Protein AF-0000000075611785 (afdb_homodimer)

InterPro domains:
  IPR012419 Cas1p, 10 TM acyl transferase domain [PF07779] (3-408)

Structure (mmCIF, N/CA/C/O backbone):
data_AF-0000000075611785-model_v1
#
loop_
_entity.id
_entity.type
_entity.pdbx_description
1 polymer 'Cas1p 10 TM acyl transferase domain-containing protein'
#
loop_
_atom_site.group_PDB
_atom_site.id
_atom_site.type_symbol
_atom_site.label_atom_id
_atom_site.label_alt_id
_atom_site.label_comp_id
_atom_site.label_asym_id
_atom_site.label_entity_id
_atom_site.label_seq_id
_atom_site.pdbx_PDB_ins_code
_atom_site.Cartn_x
_atom_site.Cartn_y
_atom_site.Cartn_z
_atom_site.occupancy
_atom_site.B_iso_or_equiv
_atom_site.auth_seq_id
_atom_site.auth_comp_id
_atom_site.auth_asym_id
_atom_site.auth_atom_id
_atom_site.pdbx_PDB_model_num
ATOM 1 N N . MET A 1 1 ? 6.422 -29.719 14.133 1 80.06 1 MET A N 1
ATOM 2 C CA . MET A 1 1 ? 5.23 -30.547 14.016 1 80.06 1 MET A CA 1
ATOM 3 C C . MET A 1 1 ? 4.094 -30 14.875 1 80.06 1 MET A C 1
ATOM 5 O O . MET A 1 1 ? 2.949 -29.938 14.43 1 80.06 1 MET A O 1
ATOM 9 N N . SER A 1 2 ? 4.426 -29.469 16.016 1 83.69 2 SER A N 1
ATOM 10 C CA . SER A 1 2 ? 3.393 -28.922 16.891 1 83.69 2 SER A CA 1
ATOM 11 C C . SER A 1 2 ? 2.77 -27.672 16.266 1 83.69 2 SER A C 1
ATOM 13 O O . SER A 1 2 ? 1.549 -27.5 16.312 1 83.69 2 SER A O 1
ATOM 15 N N . GLU A 1 3 ? 3.604 -26.875 15.695 1 91.12 3 GLU A N 1
ATOM 16 C CA . GLU A 1 3 ? 3.086 -25.672 15.055 1 91.12 3 GLU A CA 1
ATOM 17 C C . GLU A 1 3 ? 2.184 -26.016 13.875 1 91.12 3 GLU A C 1
ATOM 19 O O . GLU A 1 3 ? 1.157 -25.375 13.656 1 91.12 3 GLU A O 1
ATOM 24 N N . PHE A 1 4 ? 2.57 -27.016 13.188 1 90.56 4 PHE A N 1
ATOM 25 C CA . PHE A 1 4 ? 1.76 -27.453 12.062 1 90.56 4 PHE A CA 1
ATOM 26 C C . PHE A 1 4 ? 0.404 -27.969 12.539 1 90.56 4 PHE A C 1
ATOM 28 O O . PHE A 1 4 ? -0.622 -27.703 11.914 1 90.56 4 PHE A O 1
ATOM 35 N N . GLY A 1 5 ? 0.429 -28.656 13.641 1 89.56 5 GLY A N 1
ATOM 36 C CA . GLY A 1 5 ? -0.814 -29.125 14.234 1 89.56 5 GLY A CA 1
ATOM 37 C C . GLY A 1 5 ? -1.747 -28 14.633 1 89.56 5 GLY A C 1
ATOM 38 O O . GLY A 1 5 ? -2.953 -28.078 14.391 1 89.56 5 GLY A O 1
ATOM 39 N N . ILE A 1 6 ? -1.186 -26.953 15.164 1 93.69 6 ILE A N 1
ATOM 40 C CA . ILE A 1 6 ? -1.974 -25.797 15.586 1 93.69 6 ILE A CA 1
ATOM 41 C C . ILE A 1 6 ? -2.609 -25.141 14.367 1 93.69 6 ILE A C 1
ATOM 43 O O . ILE A 1 6 ? -3.77 -24.719 14.414 1 93.69 6 ILE A O 1
ATOM 47 N N . ILE A 1 7 ? -1.832 -25.078 13.352 1 95.94 7 ILE A N 1
ATOM 48 C CA . ILE A 1 7 ? -2.326 -24.469 12.125 1 95.94 7 ILE A CA 1
ATOM 49 C C . ILE A 1 7 ? -3.48 -25.297 11.562 1 95.94 7 ILE A C 1
ATOM 51 O O . ILE A 1 7 ? -4.504 -24.734 11.148 1 95.94 7 ILE A O 1
ATOM 55 N N . LEU A 1 8 ? -3.377 -26.578 11.602 1 93.88 8 LEU A N 1
ATOM 56 C CA . LEU A 1 8 ? -4.422 -27.438 11.07 1 93.88 8 LEU A CA 1
ATOM 57 C C . LEU A 1 8 ? -5.676 -27.375 11.93 1 93.88 8 LEU A C 1
ATOM 59 O O . LEU A 1 8 ? -6.793 -27.453 11.414 1 93.88 8 LEU A O 1
ATOM 63 N N . VAL A 1 9 ? -5.516 -27.234 13.219 1 92.44 9 VAL A N 1
ATOM 64 C CA . VAL A 1 9 ? -6.66 -27.047 14.102 1 92.44 9 VAL A CA 1
ATOM 65 C C . VAL A 1 9 ? -7.359 -25.734 13.781 1 92.44 9 VAL A C 1
ATOM 67 O O . VAL A 1 9 ? -8.594 -25.656 13.789 1 92.44 9 VAL A O 1
ATOM 70 N N . TYR A 1 10 ? -6.543 -24.75 13.539 1 95.31 10 TYR A N 1
ATOM 71 C CA . TYR A 1 10 ? -7.105 -23.453 13.148 1 95.31 10 TYR A CA 1
ATOM 72 C C . TYR A 1 10 ? -7.91 -23.594 11.859 1 95.31 10 TYR A C 1
ATOM 74 O O . TYR A 1 10 ? -8.984 -23 11.734 1 95.31 10 TYR A O 1
ATOM 82 N N . PHE A 1 11 ? -7.422 -24.391 10.906 1 95.81 11 PHE A N 1
ATOM 83 C CA . PHE A 1 11 ? -8.156 -24.625 9.672 1 95.81 11 PHE A CA 1
ATOM 84 C C . PHE A 1 11 ? -9.5 -25.281 9.969 1 95.81 11 PHE A C 1
ATOM 86 O O . PHE A 1 11 ? -10.531 -24.875 9.422 1 95.81 11 PHE A O 1
ATOM 93 N N . TYR A 1 12 ? -9.445 -26.219 10.82 1 93.19 12 TYR A N 1
ATOM 94 C CA . TYR A 1 12 ? -10.656 -26.953 11.172 1 93.19 12 TYR A CA 1
ATOM 95 C C . TYR A 1 12 ? -11.672 -26.031 11.852 1 93.19 12 TYR A C 1
ATOM 97 O O . TYR A 1 12 ? -12.852 -26.047 11.508 1 93.19 12 TYR A O 1
ATOM 105 N N . ILE A 1 13 ? -11.242 -25.219 12.758 1 93.62 13 ILE A N 1
ATOM 106 C CA . ILE A 1 13 ? -12.125 -24.328 13.5 1 93.62 13 ILE A CA 1
ATOM 107 C C . ILE A 1 13 ? -12.75 -23.297 12.555 1 93.62 13 ILE A C 1
ATOM 109 O O . ILE A 1 13 ? -13.945 -23.016 12.633 1 93.62 13 ILE A O 1
ATOM 113 N N . CYS A 1 14 ? -11.969 -22.781 11.656 1 94.75 14 CYS A N 1
ATOM 114 C CA . CYS A 1 14 ? -12.43 -21.719 10.766 1 94.75 14 CYS A CA 1
ATOM 115 C C . CYS A 1 14 ? -13.398 -22.266 9.727 1 94.75 14 CYS A C 1
ATOM 117 O O . CYS A 1 14 ? -14.336 -21.578 9.32 1 94.75 14 CYS A O 1
ATOM 119 N N . ASP A 1 15 ? -13.227 -23.5 9.32 1 93.31 15 ASP A N 1
ATOM 120 C CA . ASP A 1 15 ? -13.984 -23.984 8.172 1 93.31 15 ASP A CA 1
ATOM 121 C C . ASP A 1 15 ? -15.078 -24.953 8.602 1 93.31 15 ASP A C 1
ATOM 123 O O . ASP A 1 15 ? -16.125 -25.047 7.953 1 93.31 15 ASP A O 1
ATOM 127 N N . ARG A 1 16 ? -14.93 -25.656 9.703 1 91.56 16 ARG A N 1
ATOM 128 C CA . ARG A 1 16 ? -15.844 -26.75 10.039 1 91.56 16 ARG A CA 1
ATOM 129 C C . ARG A 1 16 ? -16.703 -26.375 11.242 1 91.56 16 ARG A C 1
ATOM 131 O O . ARG A 1 16 ? -17.609 -27.125 11.617 1 91.56 16 ARG A O 1
ATOM 138 N N . THR A 1 17 ? -16.375 -25.281 11.812 1 90.94 17 THR A N 1
ATOM 139 C CA . THR A 1 17 ? -17.188 -24.859 12.961 1 90.94 17 THR A CA 1
ATOM 140 C C . THR A 1 17 ? -17.875 -23.531 12.672 1 90.94 17 THR A C 1
ATOM 142 O O . THR A 1 17 ? -17.547 -22.859 11.68 1 90.94 17 THR A O 1
ATOM 145 N N . SER A 1 18 ? -18.812 -23.188 13.5 1 90.31 18 SER A N 1
ATOM 146 C CA . SER A 1 18 ? -19.547 -21.938 13.344 1 90.31 18 SER A CA 1
ATOM 147 C C . SER A 1 18 ? -19.094 -20.891 14.352 1 90.31 18 SER A C 1
ATOM 149 O O . SER A 1 18 ? -19.844 -19.969 14.688 1 90.31 18 SER A O 1
ATOM 151 N N . ILE A 1 19 ? -17.953 -21.094 14.836 1 92.06 19 ILE A N 1
ATOM 152 C CA . ILE A 1 19 ? -17.422 -20.172 15.82 1 92.06 19 ILE A CA 1
ATOM 153 C C . ILE A 1 19 ? -17.25 -18.781 15.195 1 92.06 19 ILE A C 1
ATOM 155 O O . ILE A 1 19 ? -17.562 -17.766 15.828 1 92.06 19 ILE A O 1
ATOM 159 N N . PHE A 1 20 ? -16.781 -18.75 13.992 1 93.88 20 PHE A N 1
ATOM 160 C CA . PHE A 1 20 ? -16.625 -17.484 13.281 1 93.88 20 PHE A CA 1
ATOM 161 C C . PHE A 1 20 ? -17.734 -17.297 12.258 1 93.88 20 PHE A C 1
ATOM 163 O O . PHE A 1 20 ? -18.219 -18.266 11.688 1 93.88 20 PHE A O 1
ATOM 170 N N . ALA A 1 21 ? -18.031 -16.094 12.062 1 95.12 21 ALA A N 1
ATOM 171 C CA . ALA A 1 21 ? -19.125 -15.773 11.148 1 95.12 21 ALA A CA 1
ATOM 172 C C . ALA A 1 21 ? -18.688 -15.898 9.695 1 95.12 21 ALA A C 1
ATOM 174 O O . ALA A 1 21 ? -17.484 -16.031 9.422 1 95.12 21 ALA A O 1
ATOM 175 N N . GLU A 1 22 ? -19.641 -15.992 8.805 1 94.75 22 GLU A N 1
ATOM 176 C CA . GLU A 1 22 ? -19.406 -16.062 7.367 1 94.75 22 GLU A CA 1
ATOM 177 C C . GLU A 1 22 ? -20.109 -14.93 6.633 1 94.75 22 GLU A C 1
ATOM 179 O O . GLU A 1 22 ? -21.062 -14.344 7.148 1 94.75 22 GLU A O 1
ATOM 184 N N . SER A 1 23 ? -19.594 -14.508 5.562 1 95.5 23 SER A N 1
ATOM 185 C CA . SER A 1 23 ? -20.188 -13.477 4.719 1 95.5 23 SER A CA 1
ATOM 186 C C . SER A 1 23 ? -20.219 -13.906 3.256 1 95.5 23 SER A C 1
ATOM 188 O O . SER A 1 23 ? -19.578 -14.891 2.883 1 95.5 23 SER A O 1
ATOM 190 N N . LYS A 1 24 ? -20.984 -13.258 2.469 1 95.62 24 LYS A N 1
ATOM 191 C CA . LYS A 1 24 ? -21.109 -13.57 1.046 1 95.62 24 LYS A CA 1
ATOM 192 C C . LYS A 1 24 ? -20.094 -12.789 0.226 1 95.62 24 LYS A C 1
ATOM 194 O O . LYS A 1 24 ? -19.625 -11.719 0.645 1 95.62 24 LYS A O 1
ATOM 199 N N . LYS A 1 25 ? -19.766 -13.328 -0.888 1 96.25 25 LYS A N 1
ATOM 200 C CA . LYS A 1 25 ? -18.859 -12.672 -1.813 1 96.25 25 LYS A CA 1
ATOM 201 C C . LYS A 1 25 ? -19.547 -11.555 -2.584 1 96.25 25 LYS A C 1
ATOM 203 O O . LYS A 1 25 ? -20.75 -11.641 -2.85 1 96.25 25 LYS A O 1
ATOM 208 N N . SER A 1 26 ? -18.844 -10.523 -2.846 1 95.19 26 SER A N 1
ATOM 209 C CA . SER A 1 26 ? -19.344 -9.406 -3.646 1 95.19 26 SER A CA 1
ATOM 210 C C . SER A 1 26 ? -18.266 -8.906 -4.617 1 95.19 26 SER A C 1
ATOM 212 O O . SER A 1 26 ? -17.094 -8.828 -4.258 1 95.19 26 SER A O 1
ATOM 214 N N . TYR A 1 27 ? -18.781 -8.656 -5.855 1 96.38 27 TYR A N 1
ATOM 215 C CA . TYR A 1 27 ? -17.828 -8.227 -6.867 1 96.38 27 TYR A CA 1
ATOM 216 C C . TYR A 1 27 ? -18.141 -6.812 -7.344 1 96.38 27 TYR A C 1
ATOM 218 O O . TYR A 1 27 ? -19.281 -6.492 -7.656 1 96.38 27 TYR A O 1
ATOM 226 N N . ASN A 1 28 ? -17.141 -5.938 -7.262 1 96.5 28 ASN A N 1
ATOM 227 C CA . ASN A 1 28 ? -17.109 -4.594 -7.832 1 96.5 28 ASN A CA 1
ATOM 228 C C . ASN A 1 28 ? -15.844 -4.363 -8.656 1 96.5 28 ASN A C 1
ATOM 230 O O . ASN A 1 28 ? -14.734 -4.406 -8.117 1 96.5 28 ASN A O 1
ATOM 234 N N . ARG A 1 29 ? -16.031 -4.156 -9.945 1 96.94 29 ARG A N 1
ATOM 235 C CA . ARG A 1 29 ? -14.914 -4.031 -10.867 1 96.94 29 ARG A CA 1
ATOM 236 C C . ARG A 1 29 ? -13.977 -2.902 -10.438 1 96.94 29 ARG A C 1
ATOM 238 O O . ARG A 1 29 ? -12.758 -3.047 -10.492 1 96.94 29 ARG A O 1
ATOM 245 N N . ASP A 1 30 ? -14.5 -1.771 -10.055 1 97.38 30 ASP A N 1
ATOM 246 C CA . ASP A 1 30 ? -13.711 -0.619 -9.633 1 97.38 30 ASP A CA 1
ATOM 247 C C . ASP A 1 30 ? -12.82 -0.968 -8.445 1 97.38 30 ASP A C 1
ATOM 249 O O . ASP A 1 30 ? -11.617 -0.712 -8.469 1 97.38 30 ASP A O 1
ATOM 253 N N . MET A 1 31 ? -13.453 -1.598 -7.484 1 96.94 31 MET A N 1
ATOM 254 C CA . MET A 1 31 ? -12.727 -1.983 -6.277 1 96.94 31 MET A CA 1
ATOM 255 C C . MET A 1 31 ? -11.656 -3.02 -6.598 1 96.94 31 MET A C 1
ATOM 257 O O . MET A 1 31 ? -10.531 -2.926 -6.102 1 96.94 31 MET A O 1
ATOM 261 N N . PHE A 1 32 ? -11.992 -3.973 -7.434 1 97.94 32 PHE A N 1
ATOM 262 C CA . PHE A 1 32 ? -11.086 -5.047 -7.828 1 97.94 32 PHE A CA 1
ATOM 263 C C . PHE A 1 32 ? -9.836 -4.484 -8.5 1 97.94 32 PHE A C 1
ATOM 265 O O . PHE A 1 32 ? -8.711 -4.793 -8.094 1 97.94 32 PHE A O 1
ATOM 272 N N . LEU A 1 33 ? -10.023 -3.648 -9.461 1 97.88 33 LEU A N 1
ATOM 273 C CA . LEU A 1 33 ? -8.906 -3.064 -10.203 1 97.88 33 LEU A CA 1
ATOM 274 C C . LEU A 1 33 ? -8.117 -2.102 -9.328 1 97.88 33 LEU A C 1
ATOM 276 O O . LEU A 1 33 ? -6.891 -2.035 -9.422 1 97.88 33 LEU A O 1
ATOM 280 N N . PHE A 1 34 ? -8.859 -1.348 -8.5 1 97.94 34 PHE A N 1
ATOM 281 C CA . PHE A 1 34 ? -8.219 -0.404 -7.586 1 97.94 34 PHE A CA 1
ATOM 282 C C . PHE A 1 34 ? -7.227 -1.117 -6.676 1 97.94 34 PHE A C 1
ATOM 284 O O . PHE A 1 34 ? -6.07 -0.7 -6.559 1 97.94 34 PHE A O 1
ATOM 291 N N . LEU A 1 35 ? -7.652 -2.203 -6.074 1 97.69 35 LEU A N 1
ATOM 292 C CA . LEU A 1 35 ? -6.816 -2.936 -5.129 1 97.69 35 LEU A CA 1
ATOM 293 C C . LEU A 1 35 ? -5.586 -3.508 -5.82 1 97.69 35 LEU A C 1
ATOM 295 O O . LEU A 1 35 ? -4.473 -3.404 -5.305 1 97.69 35 LEU A O 1
ATOM 299 N N . TYR A 1 36 ? -5.773 -4.086 -6.934 1 97.88 36 TYR A N 1
ATOM 300 C CA . TYR A 1 36 ? -4.66 -4.719 -7.633 1 97.88 36 TYR A CA 1
ATOM 301 C C . TYR A 1 36 ? -3.66 -3.682 -8.125 1 97.88 36 TYR A C 1
ATOM 303 O O . TYR A 1 36 ? -2.449 -3.852 -7.965 1 97.88 36 TYR A O 1
ATOM 311 N N . ILE A 1 37 ? -4.117 -2.551 -8.734 1 97.62 37 ILE A N 1
ATOM 312 C CA . ILE A 1 37 ? -3.234 -1.513 -9.25 1 97.62 37 ILE A CA 1
ATOM 313 C C . ILE A 1 37 ? -2.498 -0.837 -8.094 1 97.62 37 ILE A C 1
ATOM 315 O O . ILE A 1 37 ? -1.31 -0.523 -8.211 1 97.62 37 ILE A O 1
ATOM 319 N N . LEU A 1 38 ? -3.244 -0.621 -7.062 1 96.25 38 LEU A N 1
ATOM 320 C CA . LEU A 1 38 ? -2.609 -0.058 -5.875 1 96.25 38 LEU A CA 1
ATOM 321 C C . LEU A 1 38 ? -1.455 -0.939 -5.406 1 96.25 38 LEU A C 1
ATOM 323 O O . LEU A 1 38 ? -0.39 -0.434 -5.043 1 96.25 38 LEU A O 1
ATOM 327 N N . LEU A 1 39 ? -1.643 -2.244 -5.406 1 96.12 39 LEU A N 1
ATOM 328 C CA . LEU A 1 39 ? -0.605 -3.186 -5 1 96.12 39 LEU A CA 1
ATOM 329 C C . LEU A 1 39 ? 0.59 -3.121 -5.945 1 96.12 39 LEU A C 1
ATOM 331 O O . LEU A 1 39 ? 1.74 -3.156 -5.5 1 96.12 39 LEU A O 1
ATOM 335 N N . ILE A 1 40 ? 0.327 -2.992 -7.203 1 96.81 40 ILE A N 1
ATOM 336 C CA . ILE A 1 40 ? 1.397 -2.912 -8.188 1 96.81 40 ILE A CA 1
ATOM 337 C C . ILE A 1 40 ? 2.211 -1.639 -7.965 1 96.81 40 ILE A C 1
ATOM 339 O O . ILE A 1 40 ? 3.443 -1.672 -7.977 1 96.81 40 ILE A O 1
ATOM 343 N N . ILE A 1 41 ? 1.551 -0.555 -7.734 1 94.38 41 ILE A N 1
ATOM 344 C CA . ILE A 1 41 ? 2.221 0.723 -7.52 1 94.38 41 ILE A CA 1
ATOM 345 C C . ILE A 1 41 ? 3.051 0.662 -6.238 1 94.38 41 ILE A C 1
ATOM 347 O O . ILE A 1 41 ? 4.223 1.047 -6.234 1 94.38 41 ILE A O 1
ATOM 351 N N . ALA A 1 42 ? 2.416 0.186 -5.219 1 92.75 42 ALA A N 1
ATOM 352 C CA . ALA A 1 42 ? 3.125 0.068 -3.947 1 92.75 42 ALA A CA 1
ATOM 353 C C . ALA A 1 42 ? 4.355 -0.823 -4.086 1 92.75 42 ALA A C 1
ATOM 355 O O . ALA A 1 42 ? 5.426 -0.499 -3.564 1 92.75 42 ALA A O 1
ATOM 356 N N . SER A 1 43 ? 4.211 -1.902 -4.801 1 95.19 43 SER A N 1
ATOM 357 C CA . SER A 1 43 ? 5.316 -2.834 -4.996 1 95.19 43 SER A CA 1
ATOM 358 C C . SER A 1 43 ? 6.426 -2.207 -5.836 1 95.19 43 SER A C 1
ATOM 360 O O . SER A 1 43 ? 7.609 -2.375 -5.535 1 95.19 43 SER A O 1
ATOM 362 N N . THR A 1 44 ? 6.082 -1.473 -6.801 1 94.69 44 THR A N 1
ATOM 363 C CA . THR A 1 44 ? 7.059 -0.846 -7.684 1 94.69 44 THR A CA 1
ATOM 364 C C . THR A 1 44 ? 7.852 0.224 -6.938 1 94.69 44 THR A C 1
ATOM 366 O O . THR A 1 44 ? 9.062 0.343 -7.121 1 94.69 44 THR A O 1
ATOM 369 N N . LEU A 1 45 ? 7.258 0.919 -6.066 1 89.62 45 LEU A N 1
ATOM 370 C CA . LEU A 1 45 ? 7.895 2.027 -5.363 1 89.62 45 LEU A CA 1
ATOM 371 C C . LEU A 1 45 ? 8.766 1.52 -4.219 1 89.62 45 LEU A C 1
ATOM 373 O O . LEU A 1 45 ? 9.773 2.143 -3.873 1 89.62 45 LEU A O 1
ATOM 377 N N . THR A 1 46 ? 8.391 0.361 -3.744 1 89.44 46 THR A N 1
ATOM 378 C CA . THR A 1 46 ? 9.047 -0.014 -2.496 1 89.44 46 THR A CA 1
ATOM 379 C C . THR A 1 46 ? 9.922 -1.248 -2.695 1 89.44 46 THR A C 1
ATOM 381 O O . THR A 1 46 ? 10.828 -1.51 -1.9 1 89.44 46 THR A O 1
ATOM 384 N N . SER A 1 47 ? 9.695 -2.027 -3.807 1 90.44 47 SER A N 1
ATOM 385 C CA . SER A 1 47 ? 10.328 -3.344 -3.816 1 90.44 47 SER A CA 1
ATOM 386 C C . SER A 1 47 ? 11.117 -3.566 -5.102 1 90.44 47 SER A C 1
ATOM 388 O O . SER A 1 47 ? 11.555 -4.688 -5.383 1 90.44 47 SER A O 1
ATOM 390 N N . LEU A 1 48 ? 11.391 -2.627 -5.855 1 94 48 LEU A N 1
ATOM 391 C CA . LEU A 1 48 ? 12.141 -2.787 -7.098 1 94 48 LEU A CA 1
ATOM 392 C C . LEU A 1 48 ? 13.586 -3.168 -6.809 1 94 48 LEU A C 1
ATOM 394 O O . LEU A 1 48 ? 14.273 -2.492 -6.031 1 94 48 LEU A O 1
ATOM 398 N N . LYS A 1 49 ? 14.039 -4.27 -7.371 1 95.31 49 LYS A N 1
ATOM 399 C CA . LYS A 1 49 ? 15.406 -4.766 -7.203 1 95.31 49 LYS A CA 1
ATOM 400 C C . LYS A 1 49 ? 16.078 -4.98 -8.555 1 95.31 49 LYS A C 1
ATOM 402 O O . LYS A 1 49 ? 15.461 -5.469 -9.5 1 95.31 49 LYS A O 1
ATOM 407 N N . LYS A 1 50 ? 17.312 -4.648 -8.633 1 94.31 50 LYS A N 1
ATOM 408 C CA . LYS A 1 50 ? 18.141 -4.883 -9.812 1 94.31 50 LYS A CA 1
ATOM 409 C C . LYS A 1 50 ? 19.094 -6.051 -9.586 1 94.31 50 LYS A C 1
ATOM 411 O O . LYS A 1 50 ? 19.672 -6.188 -8.508 1 94.31 50 LYS A O 1
ATOM 416 N N . HIS A 1 51 ? 19.141 -6.906 -10.633 1 92.69 51 HIS A N 1
ATOM 417 C CA . HIS A 1 51 ? 19.984 -8.094 -10.539 1 92.69 51 HIS A CA 1
ATOM 418 C C . HIS A 1 51 ? 21.141 -8.031 -11.531 1 92.69 51 HIS A C 1
ATOM 420 O O . HIS A 1 51 ? 20.984 -7.516 -12.648 1 92.69 51 HIS A O 1
ATOM 426 N N . HIS A 1 52 ? 22.359 -8.477 -11.102 1 86.38 52 HIS A N 1
ATOM 427 C CA . HIS A 1 52 ? 23.531 -8.492 -11.977 1 86.38 52 HIS A CA 1
ATOM 428 C C . HIS A 1 52 ? 24.203 -9.852 -11.953 1 86.38 52 HIS A C 1
ATOM 430 O O . HIS A 1 52 ? 25.406 -9.961 -12.266 1 86.38 52 HIS A O 1
ATOM 436 N N . GLU A 1 53 ? 23.594 -10.82 -12.07 1 78.12 53 GLU A N 1
ATOM 437 C CA . GLU A 1 53 ? 24.203 -12.141 -12.055 1 78.12 53 GLU A CA 1
ATOM 438 C C . GLU A 1 53 ? 24.703 -12.547 -13.438 1 78.12 53 GLU A C 1
ATOM 440 O O . GLU A 1 53 ? 23.984 -12.375 -14.43 1 78.12 53 GLU A O 1
ATOM 445 N N . PRO A 1 54 ? 25.953 -12.93 -13.469 1 75 54 PRO A N 1
ATOM 446 C CA . PRO A 1 54 ? 26.484 -13.344 -14.773 1 75 54 PRO A CA 1
ATOM 447 C C . PRO A 1 54 ? 25.844 -14.641 -15.281 1 75 54 PRO A C 1
ATOM 449 O O . PRO A 1 54 ? 25.422 -15.477 -14.484 1 75 54 PRO A O 1
ATOM 452 N N . SER A 1 55 ? 25.734 -14.617 -16.5 1 65.44 55 SER A N 1
ATOM 453 C CA . SER A 1 55 ? 25.203 -15.828 -17.125 1 65.44 55 SER A CA 1
ATOM 454 C C . SER A 1 55 ? 26.234 -16.969 -17.078 1 65.44 55 SER A C 1
ATOM 456 O O . SER A 1 55 ? 27.438 -16.719 -17.047 1 65.44 55 SER A O 1
ATOM 458 N N . ALA A 1 56 ? 25.719 -18.172 -16.844 1 57.19 56 ALA A N 1
ATOM 459 C CA . ALA A 1 56 ? 26.562 -19.359 -16.797 1 57.19 56 ALA A CA 1
ATOM 460 C C . ALA A 1 56 ? 27.375 -19.516 -18.078 1 57.19 56 ALA A C 1
ATOM 462 O O . ALA A 1 56 ? 28.469 -20.078 -18.062 1 57.19 56 ALA A O 1
ATOM 463 N N . ILE A 1 57 ? 26.938 -19.016 -19.109 1 56.5 57 ILE A N 1
ATOM 464 C CA . ILE A 1 57 ? 27.562 -19.281 -20.391 1 56.5 57 ILE A CA 1
ATOM 465 C C . ILE A 1 57 ? 28.516 -18.141 -20.75 1 56.5 57 ILE A C 1
ATOM 467 O O . ILE A 1 57 ? 29.703 -18.375 -21.031 1 56.5 57 ILE A O 1
ATOM 471 N N . SER A 1 58 ? 28.203 -16.859 -20.844 1 53.78 58 SER A N 1
ATOM 472 C CA . SER A 1 58 ? 29 -15.797 -21.453 1 53.78 58 SER A CA 1
ATOM 473 C C . SER A 1 58 ? 29.5 -14.812 -20.391 1 53.78 58 SER A C 1
ATOM 475 O O . SER A 1 58 ? 30.203 -13.859 -20.719 1 53.78 58 SER A O 1
ATOM 477 N N . ARG A 1 59 ? 29.344 -15.008 -19.219 1 60.78 59 ARG A N 1
ATOM 478 C CA . ARG A 1 59 ? 29.812 -14.109 -18.172 1 60.78 59 ARG A CA 1
ATOM 479 C C . ARG A 1 59 ? 29.016 -12.805 -18.172 1 60.78 59 ARG A C 1
ATOM 481 O O . ARG A 1 59 ? 29.172 -11.977 -17.281 1 60.78 59 ARG A O 1
ATOM 488 N N . LYS A 1 60 ? 28.219 -12.812 -19.312 1 69.56 60 LYS A N 1
ATOM 489 C CA . LYS A 1 60 ? 27.406 -11.594 -19.344 1 69.56 60 LYS A CA 1
ATOM 490 C C . LYS A 1 60 ? 26.062 -11.812 -18.672 1 69.56 60 LYS A C 1
ATOM 492 O O . LYS A 1 60 ? 25.562 -12.945 -18.609 1 69.56 60 LYS A O 1
ATOM 497 N N . SER A 1 61 ? 25.516 -10.984 -18.266 1 81.75 61 SER A N 1
ATOM 498 C CA . SER A 1 61 ? 24.297 -11.047 -17.469 1 81.75 61 SER A CA 1
ATOM 499 C C . SER A 1 61 ? 23.062 -10.852 -18.344 1 81.75 61 SER A C 1
ATOM 501 O O . SER A 1 61 ? 22.469 -9.773 -18.359 1 81.75 61 SER A O 1
ATOM 503 N N . ILE A 1 62 ? 22.719 -11.93 -19.188 1 82.38 62 ILE A N 1
ATOM 504 C CA . ILE A 1 62 ? 21.547 -11.812 -20.047 1 82.38 62 ILE A CA 1
ATOM 505 C C . ILE A 1 62 ? 20.281 -12.07 -19.234 1 82.38 62 ILE A C 1
ATOM 507 O O . ILE A 1 62 ? 19.266 -11.391 -19.422 1 82.38 62 ILE A O 1
ATOM 511 N N . LEU A 1 63 ? 20.312 -12.969 -18.297 1 89.94 63 LEU A N 1
ATOM 512 C CA . LEU A 1 63 ? 19.297 -13.266 -17.297 1 89.94 63 LEU A CA 1
ATOM 513 C C . LEU A 1 63 ? 17.953 -13.531 -17.969 1 89.94 63 LEU A C 1
ATOM 515 O O . LEU A 1 63 ? 16.922 -12.984 -17.562 1 89.94 63 LEU A O 1
ATOM 519 N N . TYR A 1 64 ? 17.984 -14.289 -19.172 1 92.94 64 TYR A N 1
ATOM 520 C CA . TYR A 1 64 ? 16.75 -14.711 -19.828 1 92.94 64 TYR A CA 1
ATOM 521 C C . TYR A 1 64 ? 16 -15.734 -19 1 92.94 64 TYR A C 1
ATOM 523 O O . TYR A 1 64 ? 16.562 -16.766 -18.609 1 92.94 64 TYR A O 1
ATOM 531 N N . LEU A 1 65 ? 14.695 -15.438 -18.625 1 94.5 65 LEU A N 1
ATOM 532 C CA . LEU A 1 65 ? 13.828 -16.312 -17.828 1 94.5 65 LEU A CA 1
ATOM 533 C C . LEU A 1 65 ? 14.547 -16.781 -16.562 1 94.5 65 LEU A C 1
ATOM 535 O O . LEU A 1 65 ? 14.562 -17.984 -16.266 1 94.5 65 LEU A O 1
ATOM 539 N N . ASN A 1 66 ? 15.086 -15.828 -15.859 1 92.44 66 ASN A N 1
ATOM 540 C CA . ASN A 1 66 ? 15.781 -16.156 -14.625 1 92.44 66 ASN A CA 1
ATOM 541 C C . ASN A 1 66 ? 14.805 -16.484 -13.492 1 92.44 66 ASN A C 1
ATOM 543 O O . ASN A 1 66 ? 13.594 -16.297 -13.648 1 92.44 66 ASN A O 1
ATOM 547 N N . ARG A 1 67 ? 15.289 -16.922 -12.484 1 92.94 67 ARG A N 1
ATOM 548 C CA . ARG A 1 67 ? 14.477 -17.391 -11.367 1 92.94 67 ARG A CA 1
ATOM 549 C C . ARG A 1 67 ? 13.688 -16.25 -10.734 1 92.94 67 ARG A C 1
ATOM 551 O O . ARG A 1 67 ? 12.531 -16.422 -10.352 1 92.94 67 ARG A O 1
ATOM 558 N N . HIS A 1 68 ? 14.242 -15.07 -10.562 1 94.56 68 HIS A N 1
ATOM 559 C CA . HIS A 1 68 ? 13.555 -13.922 -9.984 1 94.56 68 HIS A CA 1
ATOM 560 C C . HIS A 1 68 ? 12.359 -13.516 -10.828 1 94.56 68 HIS A C 1
ATOM 562 O O . HIS A 1 68 ? 11.305 -13.172 -10.289 1 94.56 68 HIS A O 1
ATOM 568 N N . GLN A 1 69 ? 12.555 -13.602 -12.109 1 95.56 69 GLN A N 1
ATOM 569 C CA . GLN A 1 69 ? 11.477 -13.242 -13.016 1 95.56 69 GLN A CA 1
ATOM 570 C C . GLN A 1 69 ? 10.336 -14.25 -12.938 1 95.56 69 GLN A C 1
ATOM 572 O O . GLN A 1 69 ? 9.164 -13.875 -12.938 1 95.56 69 GLN A O 1
ATOM 577 N N . THR A 1 70 ? 10.641 -15.508 -12.922 1 96.62 70 THR A N 1
ATOM 578 C CA . THR A 1 70 ? 9.602 -16.531 -12.883 1 96.62 70 THR A CA 1
ATOM 579 C C . THR A 1 70 ? 8.867 -16.5 -11.547 1 96.62 70 THR A C 1
ATOM 581 O O . THR A 1 70 ? 7.652 -16.719 -11.5 1 96.62 70 THR A O 1
ATOM 584 N N . ASP A 1 71 ? 9.586 -16.219 -10.484 1 97.19 71 ASP A N 1
ATOM 585 C CA . ASP A 1 71 ? 8.938 -16.094 -9.188 1 97.19 71 ASP A CA 1
ATOM 586 C C . ASP A 1 71 ? 8.031 -14.867 -9.141 1 97.19 71 ASP A C 1
ATOM 588 O O . ASP A 1 71 ? 6.949 -14.914 -8.562 1 97.19 71 ASP A O 1
ATOM 592 N N . GLU A 1 72 ? 8.547 -13.805 -9.664 1 98.06 72 GLU A N 1
ATOM 593 C CA . GLU A 1 72 ? 7.707 -12.617 -9.781 1 98.06 72 GLU A CA 1
ATOM 594 C C . GLU A 1 72 ? 6.441 -12.906 -10.578 1 98.06 72 GLU A C 1
ATOM 596 O O . GLU A 1 72 ? 5.352 -12.477 -10.203 1 98.06 72 GLU A O 1
ATOM 601 N N . TRP A 1 73 ? 6.684 -13.68 -11.672 1 98.25 73 TRP A N 1
ATOM 602 C CA . TRP A 1 73 ? 5.59 -14.117 -12.539 1 98.25 73 TRP A CA 1
ATOM 603 C C . TRP A 1 73 ? 4.547 -14.891 -11.742 1 98.25 73 TRP A C 1
ATOM 605 O O . TRP A 1 73 ? 3.352 -14.602 -11.82 1 98.25 73 TRP A O 1
ATOM 615 N N . ARG A 1 74 ? 4.918 -15.781 -10.992 1 98.06 74 ARG A N 1
ATOM 616 C CA . ARG A 1 74 ? 4.035 -16.562 -10.141 1 98.06 74 ARG A CA 1
ATOM 617 C C . ARG A 1 74 ? 3.324 -15.68 -9.117 1 98.06 74 ARG A C 1
ATOM 619 O O . ARG A 1 74 ? 2.145 -15.891 -8.828 1 98.06 74 ARG A O 1
ATOM 626 N N . GLY A 1 75 ? 4.023 -14.688 -8.68 1 98.25 75 GLY A N 1
ATOM 627 C CA . GLY A 1 75 ? 3.525 -13.836 -7.609 1 98.25 75 GLY A CA 1
ATOM 628 C C . GLY A 1 75 ? 2.34 -12.984 -8.031 1 98.25 75 GLY A C 1
ATOM 629 O O . GLY A 1 75 ? 1.278 -13.039 -7.41 1 98.25 75 GLY A O 1
ATOM 630 N N . TRP A 1 76 ? 2.564 -12.18 -9.078 1 97.94 76 TRP A N 1
ATOM 631 C CA . TRP A 1 76 ? 1.471 -11.289 -9.445 1 97.94 76 TRP A CA 1
ATOM 632 C C . TRP A 1 76 ? 0.287 -12.086 -9.992 1 97.94 76 TRP A C 1
ATOM 634 O O . TRP A 1 76 ? -0.867 -11.688 -9.82 1 97.94 76 TRP A O 1
ATOM 644 N N . MET A 1 77 ? 0.514 -13.266 -10.578 1 98.44 77 MET A N 1
ATOM 645 C CA . MET A 1 77 ? -0.585 -14.133 -11.008 1 98.44 77 MET A CA 1
ATOM 646 C C . MET A 1 77 ? -1.345 -14.68 -9.797 1 98.44 77 MET A C 1
ATOM 648 O O . MET A 1 77 ? -2.574 -14.742 -9.812 1 98.44 77 MET A O 1
ATOM 652 N N . GLN A 1 78 ? -0.551 -15.055 -8.797 1 98.12 78 GLN A N 1
ATOM 653 C CA . GLN A 1 78 ? -1.163 -15.633 -7.609 1 98.12 78 GLN A CA 1
ATOM 654 C C . GLN A 1 78 ? -2.105 -14.641 -6.938 1 98.12 78 GLN A C 1
ATOM 656 O O . GLN A 1 78 ? -3.189 -15.008 -6.484 1 98.12 78 GLN A O 1
ATOM 661 N N . VAL A 1 79 ? -1.741 -13.398 -6.918 1 98 79 VAL A N 1
ATOM 662 C CA . VAL A 1 79 ? -2.568 -12.367 -6.301 1 98 79 VAL A CA 1
ATOM 663 C C . VAL A 1 79 ? -3.898 -12.258 -7.043 1 98 79 VAL A C 1
ATOM 665 O O . VAL A 1 79 ? -4.965 -12.234 -6.422 1 98 79 VAL A O 1
ATOM 668 N N . LEU A 1 80 ? -3.828 -12.227 -8.336 1 98.06 80 LEU A N 1
ATOM 669 C CA . LEU A 1 80 ? -5.047 -12.109 -9.133 1 98.06 80 LEU A CA 1
ATOM 670 C C . LEU A 1 80 ? -5.902 -13.367 -9.008 1 98.06 80 LEU A C 1
ATOM 672 O O . LEU A 1 80 ? -7.133 -13.281 -8.977 1 98.06 80 LEU A O 1
ATOM 676 N N . PHE A 1 81 ? -5.207 -14.461 -8.914 1 97.88 81 PHE A N 1
ATOM 677 C CA . PHE A 1 81 ? -5.902 -15.734 -8.734 1 97.88 81 PHE A CA 1
ATOM 678 C C . PHE A 1 81 ? -6.664 -15.75 -7.418 1 97.88 81 PHE A C 1
ATOM 680 O O . PHE A 1 81 ? -7.836 -16.125 -7.379 1 97.88 81 PHE A O 1
ATOM 687 N N . LEU A 1 82 ? -6.043 -15.32 -6.387 1 97.94 82 LEU A N 1
ATOM 688 C CA . LEU A 1 82 ? -6.66 -15.281 -5.066 1 97.94 82 LEU A CA 1
ATOM 689 C C . LEU A 1 82 ? -7.809 -14.281 -5.031 1 97.94 82 LEU A C 1
ATOM 691 O O . LEU A 1 82 ? -8.883 -14.578 -4.5 1 97.94 82 LEU A O 1
ATOM 695 N N . MET A 1 83 ? -7.57 -13.125 -5.598 1 97.94 83 MET A N 1
ATOM 696 C CA . MET A 1 83 ? -8.609 -12.102 -5.621 1 97.94 83 MET A CA 1
ATOM 697 C C . MET A 1 83 ? -9.805 -12.562 -6.445 1 97.94 83 MET A C 1
ATOM 699 O O . MET A 1 83 ? -10.953 -12.234 -6.125 1 97.94 83 MET A O 1
ATOM 703 N N . TYR A 1 84 ? -9.539 -13.266 -7.508 1 97.94 84 TYR A N 1
ATOM 704 C CA . TYR A 1 84 ? -10.594 -13.836 -8.344 1 97.94 84 TYR A CA 1
ATOM 705 C C . TYR A 1 84 ? -11.547 -14.688 -7.516 1 97.94 84 TYR A C 1
ATOM 707 O O . TYR A 1 84 ? -12.766 -14.602 -7.672 1 97.94 84 TYR A O 1
ATOM 715 N N . HIS A 1 85 ? -11.031 -15.484 -6.656 1 97.38 85 HIS A N 1
ATOM 716 C CA . HIS A 1 85 ? -11.852 -16.375 -5.84 1 97.38 85 HIS A CA 1
ATOM 717 C C . HIS A 1 85 ? -12.531 -15.609 -4.711 1 97.38 85 HIS A C 1
ATOM 719 O O . HIS A 1 85 ? -13.695 -15.859 -4.406 1 97.38 85 HIS A O 1
ATOM 725 N N . TYR A 1 86 ? -11.836 -14.688 -4.125 1 98 86 TYR A N 1
ATOM 726 C CA . TYR A 1 86 ? -12.391 -13.953 -2.992 1 98 86 TYR A CA 1
ATOM 727 C C . TYR A 1 86 ? -13.586 -13.117 -3.42 1 98 86 TYR A C 1
ATOM 729 O O . TYR A 1 86 ? -14.602 -13.062 -2.719 1 98 86 TYR A O 1
ATOM 737 N N . PHE A 1 87 ? -13.523 -12.445 -4.586 1 97.69 87 PHE A N 1
ATOM 738 C CA . PHE A 1 87 ? -14.547 -11.5 -5.012 1 97.69 87 PHE A CA 1
ATOM 739 C C . PHE A 1 87 ? -15.531 -12.156 -5.973 1 97.69 87 PHE A C 1
ATOM 741 O O . PHE A 1 87 ? -16.516 -11.547 -6.383 1 97.69 87 PHE A O 1
ATOM 748 N N . ALA A 1 88 ? -15.242 -13.438 -6.305 1 96.81 88 ALA A N 1
ATOM 749 C CA . ALA A 1 88 ? -16.062 -14.117 -7.305 1 96.81 88 ALA A CA 1
ATOM 750 C C . ALA A 1 88 ? -16.141 -13.305 -8.594 1 96.81 88 ALA A C 1
ATOM 752 O O . ALA A 1 88 ? -17.234 -13.023 -9.094 1 96.81 88 ALA A O 1
ATOM 753 N N . ALA A 1 89 ? -14.953 -12.914 -9.062 1 97.12 89 ALA A N 1
ATOM 754 C CA . ALA A 1 89 ? -14.844 -12.07 -10.25 1 97.12 89 ALA A CA 1
ATOM 755 C C . ALA A 1 89 ? -14.93 -12.898 -11.523 1 97.12 89 ALA A C 1
ATOM 757 O O . ALA A 1 89 ? -13.961 -12.992 -12.281 1 97.12 89 ALA A O 1
ATOM 758 N N . SER A 1 90 ? -16.062 -13.32 -11.93 1 95.5 90 SER A N 1
ATOM 759 C CA . SER A 1 90 ? -16.281 -14.219 -13.055 1 95.5 90 SER A CA 1
ATOM 760 C C . SER A 1 90 ? -15.875 -13.57 -14.375 1 95.5 90 SER A C 1
ATOM 762 O O . SER A 1 90 ? -15.555 -14.266 -15.336 1 95.5 90 SER A O 1
ATOM 764 N N . GLU A 1 91 ? -15.773 -12.25 -14.352 1 95.38 91 GLU A N 1
ATOM 765 C CA . GLU A 1 91 ? -15.453 -11.508 -15.57 1 95.38 91 GLU A CA 1
ATOM 766 C C . GLU A 1 91 ? -14.031 -11.812 -16.031 1 95.38 91 GLU A C 1
ATOM 768 O O . GLU A 1 91 ? -13.734 -11.711 -17.234 1 95.38 91 GLU A O 1
ATOM 773 N N . ILE A 1 92 ? -13.18 -12.242 -15.117 1 96.81 92 ILE A N 1
ATOM 774 C CA . ILE A 1 92 ? -11.789 -12.422 -15.508 1 96.81 92 ILE A CA 1
ATOM 775 C C . ILE A 1 92 ? -11.445 -13.914 -15.523 1 96.81 92 ILE A C 1
ATOM 777 O O . ILE A 1 92 ? -10.281 -14.289 -15.344 1 96.81 92 ILE A O 1
ATOM 781 N N . TYR A 1 93 ? -12.375 -14.711 -15.695 1 97.75 93 TYR A N 1
ATOM 782 C CA . TYR A 1 93 ? -12.188 -16.156 -15.703 1 97.75 93 TYR A CA 1
ATOM 783 C C . TYR A 1 93 ? -11.148 -16.578 -16.734 1 97.75 93 TYR A C 1
ATOM 785 O O . TYR A 1 93 ? -10.234 -17.344 -16.438 1 97.75 93 TYR A O 1
ATOM 793 N N . ASN A 1 94 ? -11.258 -16.078 -17.953 1 98.31 94 ASN A N 1
ATOM 794 C CA . ASN A 1 94 ? -10.359 -16.484 -19.031 1 98.31 94 ASN A CA 1
ATOM 795 C C . ASN A 1 94 ? -8.914 -16.109 -18.719 1 98.31 94 ASN A C 1
ATOM 797 O O . ASN A 1 94 ? -7.988 -16.844 -19.078 1 98.31 94 ASN A O 1
ATOM 801 N N . ALA A 1 95 ? -8.719 -14.977 -18.078 1 98 95 ALA A N 1
ATOM 802 C CA . ALA A 1 95 ? -7.371 -14.602 -17.656 1 98 95 ALA A CA 1
ATOM 803 C C . ALA A 1 95 ? -6.816 -15.586 -16.641 1 98 95 ALA A C 1
ATOM 805 O O . ALA A 1 95 ? -5.645 -15.969 -16.703 1 98 95 ALA A O 1
ATOM 806 N N . ILE A 1 96 ? -7.613 -15.977 -15.734 1 98.06 96 ILE A N 1
ATOM 807 C CA . ILE A 1 96 ? -7.195 -16.906 -14.688 1 98.06 96 ILE A CA 1
ATOM 808 C C . ILE A 1 96 ? -6.836 -18.25 -15.305 1 98.06 96 ILE A C 1
ATOM 810 O O . ILE A 1 96 ? -5.875 -18.906 -14.883 1 98.06 96 ILE A O 1
ATOM 814 N N . ARG A 1 97 ? -7.59 -18.625 -16.281 1 98.12 97 ARG A N 1
ATOM 815 C CA . ARG A 1 97 ? -7.289 -19.875 -17 1 98.12 97 ARG A CA 1
ATOM 816 C C . ARG A 1 97 ? -5.91 -19.797 -17.641 1 98.12 97 ARG A C 1
ATOM 818 O O . ARG A 1 97 ? -5.168 -20.781 -17.641 1 98.12 97 ARG A O 1
ATOM 825 N N . VAL A 1 98 ? -5.625 -18.688 -18.156 1 98.5 98 VAL A N 1
ATOM 826 C CA . VAL A 1 98 ? -4.305 -18.5 -18.75 1 98.5 98 VAL A CA 1
ATOM 827 C C . VAL A 1 98 ? -3.232 -18.578 -17.672 1 98.5 98 VAL A C 1
ATOM 829 O O . VAL A 1 98 ? -2.154 -19.141 -17.891 1 98.5 98 VAL A O 1
ATOM 832 N N . PHE A 1 99 ? -3.529 -18.078 -16.516 1 98.5 99 PHE A N 1
ATOM 833 C CA . PHE A 1 99 ? -2.574 -18.125 -15.414 1 98.5 99 PHE A CA 1
ATOM 834 C C . PHE A 1 99 ? -2.293 -19.562 -15 1 98.5 99 PHE A C 1
ATOM 836 O O . PHE A 1 99 ? -1.146 -19.922 -14.727 1 98.5 99 PHE A O 1
ATOM 843 N N . ILE A 1 100 ? -3.307 -20.297 -14.93 1 98.19 100 ILE A N 1
ATOM 844 C CA . ILE A 1 100 ? -3.117 -21.703 -14.586 1 98.19 100 ILE A CA 1
ATOM 845 C C . ILE A 1 100 ? -2.24 -22.375 -15.641 1 98.19 100 ILE A C 1
ATOM 847 O O . ILE A 1 100 ? -1.336 -23.156 -15.305 1 98.19 100 ILE A O 1
ATOM 851 N N . ALA A 1 101 ? -2.521 -22.062 -16.875 1 98.62 101 ALA A N 1
ATOM 852 C CA . ALA A 1 101 ? -1.683 -22.578 -17.938 1 98.62 101 ALA A CA 1
ATOM 853 C C . ALA A 1 101 ? -0.229 -22.156 -17.766 1 98.62 101 ALA A C 1
ATOM 855 O O . ALA A 1 101 ? 0.692 -22.922 -18.047 1 98.62 101 ALA A O 1
ATOM 856 N N . CYS A 1 102 ? -0.044 -20.938 -17.312 1 98.62 102 CYS A N 1
ATOM 857 C CA . CYS A 1 102 ? 1.304 -20.453 -17.062 1 98.62 102 CYS A CA 1
ATOM 858 C C . CYS A 1 102 ? 1.999 -21.297 -15.992 1 98.62 102 CYS A C 1
ATOM 860 O O . CYS A 1 102 ? 3.18 -21.625 -16.141 1 98.62 102 CYS A O 1
ATOM 862 N N . TYR A 1 103 ? 1.302 -21.609 -14.977 1 98.19 103 TYR A N 1
ATOM 863 C CA . TYR A 1 103 ? 1.877 -22.438 -13.922 1 98.19 103 TYR A CA 1
ATOM 864 C C . TYR A 1 103 ? 2.293 -23.812 -14.461 1 98.19 103 TYR A C 1
ATOM 866 O O . TYR A 1 103 ? 3.363 -24.312 -14.125 1 98.19 103 TYR A O 1
ATOM 874 N N . VAL A 1 104 ? 1.438 -24.359 -15.273 1 98.25 104 VAL A N 1
ATOM 875 C CA . VAL A 1 104 ? 1.726 -25.672 -15.844 1 98.25 104 VAL A CA 1
ATOM 876 C C . VAL A 1 104 ? 2.896 -25.562 -16.812 1 98.25 104 VAL A C 1
ATOM 878 O O . VAL A 1 104 ? 3.734 -26.469 -16.891 1 98.25 104 VAL A O 1
ATOM 881 N N . TRP A 1 105 ? 2.904 -24.469 -17.562 1 98.62 105 TRP A N 1
ATOM 882 C CA . TRP A 1 105 ? 4.051 -24.203 -18.438 1 98.62 105 TRP A CA 1
ATOM 883 C C . TRP A 1 105 ? 5.344 -24.188 -17.625 1 98.62 105 TRP A C 1
ATOM 885 O O . TRP A 1 105 ? 6.344 -24.781 -18.031 1 98.62 105 TRP A O 1
ATOM 895 N N . MET A 1 106 ? 5.336 -23.562 -16.516 1 98 106 MET A N 1
ATOM 896 C CA . MET A 1 106 ? 6.52 -23.453 -15.656 1 98 106 MET A CA 1
ATOM 897 C C . MET A 1 106 ? 6.918 -24.812 -15.102 1 98 106 MET A C 1
ATOM 899 O O . MET A 1 106 ? 8.102 -25.078 -14.891 1 98 106 MET A O 1
ATOM 903 N N . THR A 1 107 ? 5.926 -25.594 -14.805 1 96.88 107 THR A N 1
ATOM 904 C CA . THR A 1 107 ? 6.223 -26.953 -14.367 1 96.88 107 THR A CA 1
ATOM 905 C C . THR A 1 107 ? 7.004 -27.719 -15.438 1 96.88 107 THR A C 1
ATOM 907 O O . THR A 1 107 ? 8 -28.375 -15.141 1 96.88 107 THR A O 1
ATOM 910 N N . GLY A 1 108 ? 6.535 -27.625 -16.672 1 97.69 108 GLY A N 1
ATOM 911 C CA . GLY A 1 108 ? 7.266 -28.25 -17.781 1 97.69 108 GLY A CA 1
ATOM 912 C C . GLY A 1 108 ? 8.648 -27.656 -17.969 1 97.69 108 GLY A C 1
ATOM 913 O O . GLY A 1 108 ? 9.633 -28.391 -18.109 1 97.69 108 GLY A O 1
ATOM 914 N N . PHE A 1 109 ? 8.727 -26.344 -17.938 1 97.75 109 PHE A N 1
ATOM 915 C CA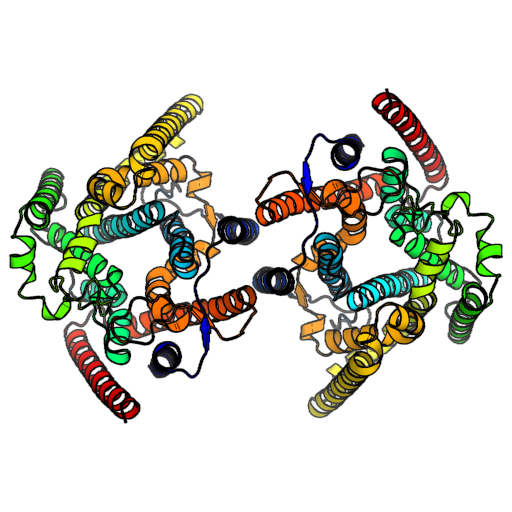 . PHE A 1 109 ? 9.977 -25.609 -18.141 1 97.75 109 PHE A CA 1
ATOM 916 C C . PHE A 1 109 ? 10.969 -25.938 -17.031 1 97.75 109 PHE A C 1
ATOM 918 O O . PHE A 1 109 ? 12.109 -26.328 -17.312 1 97.75 109 PHE A O 1
ATOM 925 N N . GLY A 1 110 ? 10.531 -25.844 -15.812 1 95.5 110 GLY A N 1
ATOM 926 C CA . GLY A 1 110 ? 11.406 -26.031 -14.664 1 95.5 110 GLY A CA 1
ATOM 927 C C . GLY A 1 110 ? 11.883 -27.453 -14.492 1 95.5 110 GLY A C 1
ATOM 928 O O . GLY A 1 110 ? 13.07 -27.703 -14.312 1 95.5 110 GLY A O 1
ATOM 929 N N . ASN A 1 111 ? 11.031 -28.406 -14.539 1 94.5 111 ASN A N 1
ATOM 930 C CA . ASN A 1 111 ? 11.406 -29.797 -14.359 1 94.5 111 ASN A CA 1
ATOM 931 C C . ASN A 1 111 ? 12.281 -30.297 -15.5 1 94.5 111 ASN A C 1
ATOM 933 O O . ASN A 1 111 ? 13.258 -31.016 -15.266 1 94.5 111 ASN A O 1
ATOM 937 N N . PHE A 1 112 ? 11.906 -29.922 -16.688 1 96.25 112 PHE A N 1
ATOM 938 C CA . PHE A 1 112 ? 12.742 -30.328 -17.812 1 96.25 112 PHE A CA 1
ATOM 939 C C . PHE A 1 112 ? 14.156 -29.781 -17.672 1 96.25 112 PHE A C 1
ATOM 941 O O . PHE A 1 112 ? 15.133 -30.5 -17.859 1 96.25 112 PHE A O 1
ATOM 948 N N . SER A 1 113 ? 14.258 -28.516 -17.344 1 94.12 113 SER A N 1
ATOM 949 C CA . SER A 1 113 ? 15.562 -27.875 -17.172 1 94.12 113 SER A CA 1
ATOM 950 C C . SER A 1 113 ? 16.375 -28.594 -16.094 1 94.12 113 SER A C 1
ATOM 952 O O . SER A 1 113 ? 17.578 -28.828 -16.266 1 94.12 113 SER A O 1
ATOM 954 N N . TYR A 1 114 ? 15.773 -28.938 -15.078 1 91.44 114 TYR A N 1
ATOM 955 C CA . TYR A 1 114 ? 16.469 -29.594 -13.984 1 91.44 114 TYR A CA 1
ATOM 956 C C . TYR A 1 114 ? 16.953 -30.969 -14.406 1 91.44 114 TYR A C 1
ATOM 958 O O . TYR A 1 114 ? 18.156 -31.281 -14.297 1 91.44 114 TYR A O 1
ATOM 966 N N . TYR A 1 115 ? 16.156 -31.797 -14.922 1 92.25 115 TYR A N 1
ATOM 967 C CA . TYR A 1 115 ? 16.484 -33.188 -15.211 1 92.25 115 TYR A CA 1
ATOM 968 C C . TYR A 1 115 ? 17.391 -33.281 -16.438 1 92.25 115 TYR A C 1
ATOM 970 O O . TYR A 1 115 ? 18.25 -34.188 -16.516 1 92.25 115 TYR A O 1
ATOM 978 N N . TYR A 1 116 ? 17.172 -32.406 -17.312 1 92.38 116 TYR A N 1
ATOM 979 C CA . TYR A 1 116 ? 18.016 -32.406 -18.5 1 92.38 116 TYR A CA 1
ATOM 980 C C . TYR A 1 116 ? 19.438 -31.984 -18.172 1 92.38 116 TYR A C 1
ATOM 982 O O . TYR A 1 116 ? 20.406 -32.562 -18.688 1 92.38 116 TYR A O 1
ATOM 990 N N . LYS A 1 117 ? 19.578 -31.016 -17.312 1 89 117 LYS A N 1
ATOM 991 C CA . LYS A 1 117 ? 20.906 -30.484 -16.984 1 89 117 LYS A CA 1
ATOM 992 C C . LYS A 1 117 ? 21.594 -31.328 -15.914 1 89 117 LYS A C 1
ATOM 994 O O . LYS A 1 117 ? 22.75 -31.688 -16.062 1 89 117 LYS A O 1
ATOM 999 N N . LYS A 1 118 ? 20.891 -31.609 -14.859 1 88.5 118 LYS A N 1
ATOM 1000 C CA . LYS A 1 118 ? 21.516 -32.312 -13.727 1 88.5 118 LYS A CA 1
ATOM 1001 C C . LYS A 1 118 ? 21.516 -33.812 -13.945 1 88.5 118 LYS A C 1
ATOM 1003 O O . LYS A 1 118 ? 22.312 -34.531 -13.344 1 88.5 118 LYS A O 1
ATOM 1008 N N . LYS A 1 119 ? 20.625 -34.344 -14.719 1 89.81 119 LYS A N 1
ATOM 1009 C CA . LYS A 1 119 ? 20.547 -35.781 -15.016 1 89.81 119 LYS A CA 1
ATOM 1010 C C . LYS A 1 119 ? 20.422 -36.594 -13.734 1 89.81 119 LYS A C 1
ATOM 1012 O O . LYS A 1 119 ? 21.062 -37.625 -13.602 1 89.81 119 LYS A O 1
ATOM 1017 N N . ASP A 1 120 ? 19.828 -36 -12.812 1 87.69 120 ASP A N 1
ATOM 1018 C CA . ASP A 1 120 ? 19.609 -36.656 -11.539 1 87.69 120 ASP A CA 1
ATOM 1019 C C . ASP A 1 120 ? 18.188 -37.25 -11.461 1 87.69 120 ASP A C 1
ATOM 1021 O O . ASP A 1 120 ? 17.234 -36.5 -11.219 1 87.69 120 ASP A O 1
ATOM 1025 N N . PHE A 1 121 ? 18.156 -38.5 -11.633 1 88.56 121 PHE A N 1
ATOM 1026 C CA . PHE A 1 121 ? 16.875 -39.219 -11.586 1 88.56 121 PHE A CA 1
ATOM 1027 C C . PHE A 1 121 ? 16.766 -40.062 -10.328 1 88.56 121 PHE A C 1
ATOM 1029 O O . PHE A 1 121 ? 16.109 -41.094 -10.336 1 88.56 121 PHE A O 1
ATOM 1036 N N . SER A 1 122 ? 17.422 -39.594 -9.227 1 86.62 122 SER A N 1
ATOM 1037 C CA . SER A 1 122 ? 17.406 -40.312 -7.961 1 86.62 122 SER A CA 1
ATOM 1038 C C . SER A 1 122 ? 16.016 -40.281 -7.324 1 86.62 122 SER A C 1
ATOM 1040 O O . SER A 1 122 ? 15.234 -39.375 -7.59 1 86.62 122 SER A O 1
ATOM 1042 N N . ILE A 1 123 ? 15.703 -41.219 -6.555 1 85.69 123 ILE A N 1
ATOM 1043 C CA . ILE A 1 123 ? 14.422 -41.312 -5.871 1 85.69 123 ILE A CA 1
ATOM 1044 C C . ILE A 1 123 ? 14.297 -40.188 -4.84 1 85.69 123 ILE A C 1
ATOM 1046 O O . ILE A 1 123 ? 13.195 -39.719 -4.578 1 85.69 123 ILE A O 1
ATOM 1050 N N . ALA A 1 124 ? 15.352 -39.781 -4.273 1 85.88 124 ALA A N 1
ATOM 1051 C CA . ALA A 1 124 ? 15.352 -38.719 -3.281 1 85.88 124 ALA A CA 1
ATOM 1052 C C . ALA A 1 124 ? 14.875 -37.406 -3.893 1 85.88 124 ALA A C 1
ATOM 1054 O O . ALA A 1 124 ? 14.062 -36.688 -3.301 1 85.88 124 ALA A O 1
ATOM 1055 N N . ARG A 1 125 ? 15.422 -37.125 -5.051 1 86.06 125 ARG A N 1
ATOM 1056 C CA . ARG A 1 125 ? 15.031 -35.906 -5.719 1 86.06 125 ARG A CA 1
ATOM 1057 C C . ARG A 1 125 ? 13.562 -35.938 -6.133 1 86.06 125 ARG A C 1
ATOM 1059 O O . ARG A 1 125 ? 12.852 -34.938 -6.02 1 86.06 125 ARG A O 1
ATOM 1066 N N . PHE A 1 126 ? 13.219 -37.062 -6.547 1 88.06 126 PHE A N 1
ATOM 1067 C CA . PHE A 1 126 ? 11.82 -37.25 -6.91 1 88.06 126 PHE A CA 1
ATOM 1068 C C . PHE A 1 126 ? 10.914 -37.062 -5.699 1 88.06 126 PHE A C 1
ATOM 1070 O O . PHE A 1 126 ? 9.891 -36.375 -5.785 1 88.06 126 PHE A O 1
ATOM 1077 N N . ALA A 1 127 ? 11.273 -37.594 -4.621 1 88.5 127 ALA A N 1
ATOM 1078 C CA . ALA A 1 127 ? 10.5 -37.469 -3.387 1 88.5 127 ALA A CA 1
ATOM 1079 C C . ALA A 1 127 ? 10.422 -36.031 -2.914 1 88.5 127 ALA A C 1
ATOM 1081 O O . ALA A 1 127 ? 9.391 -35.594 -2.393 1 88.5 127 ALA A O 1
ATOM 1082 N N . GLN A 1 128 ? 11.438 -35.344 -3.123 1 88.88 128 GLN A N 1
ATOM 1083 C CA . GLN A 1 128 ? 11.453 -33.938 -2.734 1 88.88 128 GLN A CA 1
ATOM 1084 C C . GLN A 1 128 ? 10.453 -33.125 -3.555 1 88.88 128 GLN A C 1
ATOM 1086 O O . GLN A 1 128 ? 9.758 -32.25 -3.014 1 88.88 128 GLN A O 1
ATOM 1091 N N . MET A 1 129 ? 10.391 -33.406 -4.773 1 88.94 129 MET A N 1
ATOM 1092 C CA . MET A 1 129 ? 9.469 -32.688 -5.652 1 88.94 129 MET A CA 1
ATOM 1093 C C . MET A 1 129 ? 8.016 -33.031 -5.309 1 88.94 129 MET A C 1
ATOM 1095 O O . MET A 1 129 ? 7.164 -32.156 -5.273 1 88.94 129 MET A O 1
ATOM 1099 N N . MET A 1 130 ? 7.809 -34.25 -5.023 1 91.56 130 MET A N 1
ATOM 1100 C CA . MET A 1 130 ? 6.461 -34.688 -4.664 1 91.56 130 MET A CA 1
ATOM 1101 C C . MET A 1 130 ? 6.047 -34.125 -3.312 1 91.56 130 MET A C 1
ATOM 1103 O O . MET A 1 130 ? 4.879 -33.781 -3.104 1 91.56 130 MET A O 1
ATOM 1107 N N . TRP A 1 131 ? 6.984 -34 -2.451 1 92.62 131 TRP A N 1
ATOM 1108 C CA . TRP A 1 131 ? 6.73 -33.438 -1.125 1 92.62 131 TRP A CA 1
ATOM 1109 C C . TRP A 1 131 ? 6.246 -32 -1.223 1 92.62 131 TRP A C 1
ATOM 1111 O O . TRP A 1 131 ? 5.262 -31.625 -0.582 1 92.62 131 TRP A O 1
ATOM 1121 N N . ARG A 1 132 ? 6.801 -31.266 -2.082 1 91.44 132 ARG A N 1
ATOM 1122 C CA . ARG A 1 132 ? 6.5 -29.844 -2.211 1 91.44 132 ARG A CA 1
ATOM 1123 C C . ARG A 1 132 ? 5.09 -29.625 -2.756 1 91.44 132 ARG A C 1
ATOM 1125 O O . ARG A 1 132 ? 4.398 -28.688 -2.348 1 91.44 132 ARG A O 1
ATOM 1132 N N . VAL A 1 133 ? 4.68 -30.469 -3.557 1 94.31 133 VAL A N 1
ATOM 1133 C CA . VAL A 1 133 ? 3.42 -30.266 -4.266 1 94.31 133 VAL A CA 1
ATOM 1134 C C . VAL A 1 133 ? 2.275 -30.906 -3.486 1 94.31 133 VAL A C 1
ATOM 1136 O O . VAL A 1 133 ? 1.141 -30.422 -3.523 1 94.31 133 VAL A O 1
ATOM 1139 N N . ASN A 1 134 ? 2.561 -31.938 -2.66 1 95.12 134 ASN A N 1
ATOM 1140 C CA . ASN A 1 134 ? 1.451 -32.75 -2.188 1 95.12 134 ASN A CA 1
ATOM 1141 C C . ASN A 1 134 ? 1.381 -32.781 -0.663 1 95.12 134 ASN A C 1
ATOM 1143 O O . ASN A 1 134 ? 0.334 -33.094 -0.091 1 95.12 134 ASN A O 1
ATOM 1147 N N . PHE A 1 135 ? 2.428 -32.594 0.012 1 94 135 PHE A N 1
ATOM 1148 C CA . PHE A 1 135 ? 2.486 -32.812 1.452 1 94 135 PHE A CA 1
ATOM 1149 C C . PHE A 1 135 ? 1.396 -32.031 2.168 1 94 135 PHE A C 1
ATOM 1151 O O . PHE A 1 135 ? 0.614 -32.594 2.934 1 94 135 PHE A O 1
ATOM 1158 N N . PHE A 1 136 ? 1.382 -30.719 1.933 1 95.31 136 PHE A N 1
ATOM 1159 C CA . PHE A 1 136 ? 0.423 -29.859 2.602 1 95.31 136 PHE A CA 1
ATOM 1160 C C . PHE A 1 136 ? -1.004 -30.219 2.209 1 95.31 136 PHE A C 1
ATOM 1162 O O . PHE A 1 136 ? -1.9 -30.234 3.055 1 95.31 136 PHE A O 1
ATOM 1169 N N . ALA A 1 137 ? -1.255 -30.516 0.964 1 95.81 137 ALA A N 1
ATOM 1170 C CA . ALA A 1 137 ? -2.576 -30.906 0.482 1 95.81 137 ALA A CA 1
ATOM 1171 C C . ALA A 1 137 ? -3.035 -32.219 1.146 1 95.81 137 ALA A C 1
ATOM 1173 O O . ALA A 1 137 ? -4.203 -32.344 1.524 1 95.81 137 ALA A O 1
ATOM 1174 N N . ALA A 1 138 ? -2.152 -33.125 1.285 1 93.75 138 ALA A N 1
ATOM 1175 C CA . ALA A 1 138 ? -2.48 -34.406 1.902 1 93.75 138 ALA A CA 1
ATOM 1176 C C . ALA A 1 138 ? -2.908 -34.219 3.355 1 93.75 138 ALA A C 1
ATOM 1178 O O . ALA A 1 138 ? -3.889 -34.812 3.801 1 93.75 138 ALA A O 1
ATOM 1179 N N . LEU A 1 139 ? -2.207 -33.406 4.043 1 92.94 139 LEU A N 1
ATOM 1180 C CA . LEU A 1 139 ? -2.551 -33.125 5.434 1 92.94 139 LEU A CA 1
ATOM 1181 C C . LEU A 1 139 ? -3.934 -32.5 5.539 1 92.94 139 LEU A C 1
ATOM 1183 O O . LEU A 1 139 ? -4.723 -32.844 6.418 1 92.94 139 LEU A O 1
ATOM 1187 N N . CYS A 1 140 ? -4.199 -31.578 4.668 1 94 140 CYS A N 1
ATOM 1188 C CA . CYS A 1 140 ? -5.496 -30.906 4.684 1 94 140 CYS A CA 1
ATOM 1189 C C . CYS A 1 140 ? -6.617 -31.891 4.348 1 94 140 CYS A C 1
ATOM 1191 O O . CYS A 1 140 ? -7.707 -31.812 4.914 1 94 140 CYS A O 1
ATOM 1193 N N . CYS A 1 141 ? -6.359 -32.781 3.422 1 93.69 141 CYS A N 1
ATOM 1194 C CA . CYS A 1 141 ? -7.352 -33.812 3.064 1 93.69 141 CYS A CA 1
ATOM 1195 C C . CYS A 1 141 ? -7.703 -34.656 4.266 1 93.69 141 CYS A C 1
ATOM 1197 O O . CYS A 1 141 ? -8.875 -34.969 4.508 1 93.69 141 CYS A O 1
ATOM 1199 N N . ILE A 1 142 ? -6.766 -35 5.016 1 91 142 ILE A N 1
ATOM 1200 C CA . ILE A 1 142 ? -6.961 -35.906 6.145 1 91 142 ILE A CA 1
ATOM 1201 C C . ILE A 1 142 ? -7.699 -35.188 7.266 1 91 142 ILE A C 1
ATOM 1203 O O . ILE A 1 142 ? -8.688 -35.688 7.801 1 91 142 ILE A O 1
ATOM 1207 N N . VAL A 1 143 ? -7.277 -33.969 7.582 1 89.88 143 VAL A N 1
ATOM 1208 C CA . VAL A 1 143 ? -7.789 -33.25 8.742 1 89.88 143 VAL A CA 1
ATOM 1209 C C . VAL A 1 143 ? -9.188 -32.719 8.43 1 89.88 143 VAL A C 1
ATOM 1211 O O . VAL A 1 143 ? -10.055 -32.688 9.305 1 89.88 143 VAL A O 1
ATOM 1214 N N . LEU A 1 144 ? -9.414 -32.281 7.234 1 92.75 144 LEU A N 1
ATOM 1215 C CA . LEU A 1 144 ? -10.672 -31.641 6.895 1 92.75 144 LEU A CA 1
ATOM 1216 C C . LEU A 1 144 ? -11.594 -32.594 6.148 1 92.75 144 LEU A C 1
ATOM 1218 O O . LEU A 1 144 ? -12.711 -32.219 5.77 1 92.75 144 LEU A O 1
ATOM 1222 N N . ASP A 1 145 ? -11.148 -33.844 5.898 1 91.44 145 ASP A N 1
ATOM 1223 C CA . ASP A 1 145 ? -11.922 -34.875 5.25 1 91.44 145 ASP A CA 1
ATOM 1224 C C . ASP A 1 145 ? -12.352 -34.469 3.846 1 91.44 145 ASP A C 1
ATOM 1226 O O . ASP A 1 145 ? -13.539 -34.469 3.52 1 91.44 145 ASP A O 1
ATOM 1230 N N . ASN A 1 146 ? -11.414 -34 3.111 1 93.81 146 ASN A N 1
ATOM 1231 C CA . ASN A 1 146 ? -11.633 -33.562 1.729 1 93.81 146 ASN A CA 1
ATOM 1232 C C . ASN A 1 146 ? -11 -34.562 0.744 1 93.81 146 ASN A C 1
ATOM 1234 O O . ASN A 1 146 ? -10.047 -35.25 1.087 1 93.81 146 ASN A O 1
ATOM 1238 N N . ASP A 1 147 ? -11.586 -34.562 -0.406 1 94.5 147 ASP A N 1
ATOM 1239 C CA . ASP A 1 147 ? -10.961 -35.312 -1.502 1 94.5 147 ASP A CA 1
ATOM 1240 C C . ASP A 1 147 ? -9.766 -34.531 -2.066 1 94.5 147 ASP A C 1
ATOM 1242 O O . ASP A 1 147 ? -9.766 -33.312 -2.076 1 94.5 147 ASP A O 1
ATOM 1246 N N . TYR A 1 148 ? -8.852 -35.312 -2.531 1 95 148 TYR A N 1
ATOM 1247 C CA . TYR A 1 148 ? -7.629 -34.75 -3.096 1 95 148 TYR A CA 1
ATOM 1248 C C . TYR A 1 148 ? -7.938 -33.812 -4.258 1 95 148 TYR A C 1
ATOM 1250 O O . TYR A 1 148 ? -7.301 -32.781 -4.406 1 95 148 TYR A O 1
ATOM 1258 N N . MET A 1 149 ? -9.039 -34.062 -4.945 1 94.88 149 MET A N 1
ATOM 1259 C CA . MET A 1 149 ? -9.375 -33.344 -6.168 1 94.88 149 MET A CA 1
ATOM 1260 C C . MET A 1 149 ? -9.953 -31.969 -5.836 1 94.88 149 MET A C 1
ATOM 1262 O O . MET A 1 149 ? -10.086 -31.109 -6.719 1 94.88 149 MET A O 1
ATOM 1266 N N . LEU A 1 150 ? -10.312 -31.781 -4.605 1 94.31 150 LEU A N 1
ATOM 1267 C CA . LEU A 1 150 ? -10.711 -30.438 -4.219 1 94.31 150 LEU A CA 1
ATOM 1268 C C . LEU A 1 150 ? -9.586 -29.438 -4.453 1 94.31 150 LEU A C 1
ATOM 1270 O O . LEU A 1 150 ? -9.828 -28.297 -4.859 1 94.31 150 LEU A O 1
ATOM 1274 N N . TYR A 1 151 ? -8.391 -29.938 -4.184 1 96.06 151 TYR A N 1
ATOM 1275 C CA . TYR A 1 151 ? -7.184 -29.172 -4.469 1 96.06 151 TYR A CA 1
ATOM 1276 C C . TYR A 1 151 ? -6.57 -29.594 -5.801 1 96.06 151 TYR A C 1
ATOM 1278 O O . TYR A 1 151 ? -5.422 -30.047 -5.844 1 96.06 151 TYR A O 1
ATOM 1286 N N . TYR A 1 152 ? -7.223 -29.391 -6.875 1 95.44 152 TYR A N 1
ATOM 1287 C CA . TYR A 1 152 ? -6.918 -30.031 -8.148 1 95.44 152 TYR A CA 1
ATOM 1288 C C . TYR A 1 152 ? -5.57 -29.547 -8.688 1 95.44 152 TYR A C 1
ATOM 1290 O O . TYR A 1 152 ? -4.961 -30.219 -9.531 1 95.44 152 TYR A O 1
ATOM 1298 N N . ILE A 1 153 ? -5.043 -28.406 -8.258 1 95.88 153 ILE A N 1
ATOM 1299 C CA . ILE A 1 153 ? -3.762 -27.906 -8.734 1 95.88 153 ILE A CA 1
ATOM 1300 C C . ILE A 1 153 ? -2.645 -28.859 -8.312 1 95.88 153 ILE A C 1
ATOM 1302 O O . ILE A 1 153 ? -1.678 -29.062 -9.055 1 95.88 153 ILE A O 1
ATOM 1306 N N . SER A 1 154 ? -2.809 -29.453 -7.137 1 96.5 154 SER A N 1
ATOM 1307 C CA . SER A 1 154 ? -1.797 -30.391 -6.637 1 96.5 154 SER A CA 1
ATOM 1308 C C . SER A 1 154 ? -1.716 -31.641 -7.508 1 96.5 154 SER A C 1
ATOM 1310 O O . SER A 1 154 ? -0.651 -31.953 -8.039 1 96.5 154 SER A O 1
ATOM 1312 N N . PRO A 1 155 ? -2.801 -32.344 -7.715 1 96.62 155 PRO A N 1
ATOM 1313 C CA . PRO A 1 155 ? -2.711 -33.5 -8.594 1 96.62 155 PRO A CA 1
ATOM 1314 C C . PRO A 1 155 ? -2.363 -33.156 -10.031 1 96.62 155 PRO A C 1
ATOM 1316 O O . PRO A 1 155 ? -1.704 -33.938 -10.734 1 96.62 155 PRO A O 1
ATOM 1319 N N . MET A 1 156 ? -2.795 -32.031 -10.484 1 97.06 156 MET A N 1
ATOM 1320 C CA . MET A 1 156 ? -2.469 -31.609 -11.844 1 97.06 156 MET A CA 1
ATOM 1321 C C . MET A 1 156 ? -0.964 -31.422 -12 1 97.06 156 MET A C 1
ATOM 1323 O O . MET A 1 156 ? -0.366 -31.938 -12.953 1 97.06 156 MET A O 1
ATOM 1327 N N . HIS A 1 157 ? -0.34 -30.703 -11.133 1 96.62 157 HIS A N 1
ATOM 1328 C CA . HIS A 1 157 ? 1.103 -30.5 -11.203 1 96.62 157 HIS A CA 1
ATOM 1329 C C . HIS A 1 157 ? 1.856 -31.797 -10.977 1 96.62 157 HIS A C 1
ATOM 1331 O O . HIS A 1 157 ? 2.936 -32 -11.539 1 96.62 157 HIS A O 1
ATOM 1337 N N . THR A 1 158 ? 1.348 -32.656 -10.141 1 96.81 158 THR A N 1
ATOM 1338 C CA . THR A 1 158 ? 1.938 -33.969 -9.953 1 96.81 158 THR A CA 1
ATOM 1339 C C . THR A 1 158 ? 1.935 -34.75 -11.258 1 96.81 158 THR A C 1
ATOM 1341 O O . THR A 1 158 ? 2.959 -35.312 -11.656 1 96.81 158 THR A O 1
ATOM 1344 N N . LEU A 1 159 ? 0.808 -34.75 -11.906 1 97 159 LEU A N 1
ATOM 1345 C CA . LEU A 1 159 ? 0.673 -35.469 -13.164 1 97 159 LEU A CA 1
ATOM 1346 C C . LEU A 1 159 ? 1.686 -35 -14.188 1 97 159 LEU A C 1
ATOM 1348 O O . LEU A 1 159 ? 2.432 -35.781 -14.766 1 97 159 LEU A O 1
ATOM 1352 N N . TYR A 1 160 ? 1.739 -33.719 -14.43 1 97.06 160 TYR A N 1
ATOM 1353 C CA . TYR A 1 160 ? 2.588 -33.188 -15.484 1 97.06 160 TYR A CA 1
ATOM 1354 C C . TYR A 1 160 ? 4.059 -33.281 -15.102 1 97.06 160 TYR A C 1
ATOM 1356 O O . TYR A 1 160 ? 4.93 -33.406 -15.969 1 97.06 160 TYR A O 1
ATOM 1364 N N . THR A 1 161 ? 4.359 -33.188 -13.812 1 96.31 161 THR A N 1
ATOM 1365 C CA . THR A 1 161 ? 5.727 -33.469 -13.375 1 96.31 161 THR A CA 1
ATOM 1366 C C . THR A 1 161 ? 6.129 -34.906 -13.695 1 96.31 161 THR A C 1
ATOM 1368 O O . THR A 1 161 ? 7.242 -35.156 -14.164 1 96.31 161 THR A O 1
ATOM 1371 N N . LEU A 1 162 ? 5.238 -35.812 -13.469 1 95.75 162 LEU A N 1
ATOM 1372 C CA . LEU A 1 162 ? 5.492 -37.219 -13.758 1 95.75 162 LEU A CA 1
ATOM 1373 C C . LEU A 1 162 ? 5.668 -37.438 -15.258 1 95.75 162 LEU A C 1
ATOM 1375 O O . LEU A 1 162 ? 6.504 -38.25 -15.68 1 95.75 162 LEU A O 1
ATOM 1379 N N . MET A 1 163 ? 4.895 -36.781 -16 1 96.62 163 MET A N 1
ATOM 1380 C CA . MET A 1 163 ? 5 -36.906 -17.453 1 96.62 163 MET A CA 1
ATOM 1381 C C . MET A 1 163 ? 6.344 -36.375 -17.953 1 96.62 163 MET A C 1
ATOM 1383 O O . MET A 1 163 ? 6.98 -37 -18.797 1 96.62 163 MET A O 1
ATOM 1387 N N . VAL A 1 164 ? 6.758 -35.25 -17.438 1 96.25 164 VAL A N 1
ATOM 1388 C CA . VAL A 1 164 ? 8.062 -34.719 -17.797 1 96.25 164 VAL A CA 1
ATOM 1389 C C . VAL A 1 164 ? 9.164 -35.656 -17.344 1 96.25 164 VAL A C 1
ATOM 1391 O O . VAL A 1 164 ? 10.078 -36 -18.109 1 96.25 164 VAL A O 1
ATOM 1394 N N . TYR A 1 165 ? 9.062 -36.094 -16.109 1 94.81 165 TYR A N 1
ATOM 1395 C CA . TYR A 1 165 ? 10.023 -37.031 -15.547 1 94.81 165 TYR A CA 1
ATOM 1396 C C . TYR A 1 165 ? 10.094 -38.312 -16.375 1 94.81 165 TYR A C 1
ATOM 1398 O O . TYR A 1 165 ? 11.188 -38.781 -16.719 1 94.81 165 TYR A O 1
ATOM 1406 N N . GLY A 1 166 ? 8.961 -38.844 -16.688 1 94.69 166 GLY A N 1
ATOM 1407 C CA . GLY A 1 166 ? 8.906 -40.062 -17.469 1 94.69 166 GLY A CA 1
ATOM 1408 C C . GLY A 1 166 ? 9.508 -39.938 -18.859 1 94.69 166 GLY A C 1
ATOM 1409 O O . GLY A 1 166 ? 10.195 -40.844 -19.328 1 94.69 166 GLY A O 1
ATOM 1410 N N . SER A 1 167 ? 9.297 -38.844 -19.484 1 95.81 167 SER A N 1
ATOM 1411 C CA . SER A 1 167 ? 9.82 -38.625 -20.828 1 95.81 167 SER A CA 1
ATOM 1412 C C . SER A 1 167 ? 11.344 -38.562 -20.828 1 95.81 167 SER A C 1
ATOM 1414 O O . SER A 1 167 ? 11.984 -39.031 -21.75 1 95.81 167 SER A O 1
ATOM 1416 N N . LEU A 1 168 ? 11.938 -37.969 -19.812 1 94.94 168 LEU A N 1
ATOM 1417 C CA . LEU A 1 168 ? 13.391 -37.812 -19.781 1 94.94 168 LEU A CA 1
ATOM 1418 C C . LEU A 1 168 ? 14.039 -39.062 -19.156 1 94.94 168 LEU A C 1
ATOM 1420 O O . LEU A 1 168 ? 15.211 -39.344 -19.422 1 94.94 168 LEU A O 1
ATOM 1424 N N . PHE A 1 169 ? 13.25 -39.688 -18.297 1 93.94 169 PHE A N 1
ATOM 1425 C CA . PHE A 1 169 ? 13.781 -40.875 -17.625 1 93.94 169 PHE A CA 1
ATOM 1426 C C . PHE A 1 169 ? 13.969 -42.031 -18.625 1 93.94 169 PHE A C 1
ATOM 1428 O O . PHE A 1 169 ? 14.969 -42.75 -18.562 1 93.94 169 PHE A O 1
ATOM 1435 N N . LEU A 1 170 ? 13.023 -42.156 -19.516 1 93.44 170 LEU A N 1
ATOM 1436 C CA . LEU A 1 170 ? 13.109 -43.219 -20.531 1 93.44 170 LEU A CA 1
ATOM 1437 C C . LEU A 1 170 ? 14.258 -42.969 -21.484 1 93.44 170 LEU A C 1
ATOM 1439 O O . LEU A 1 170 ? 14.305 -41.906 -22.141 1 93.44 170 LEU A O 1
ATOM 1443 N N . PHE A 1 171 ? 15.219 -43.875 -21.594 1 92.25 171 PHE A N 1
ATOM 1444 C CA . PHE A 1 171 ? 16.391 -43.781 -22.453 1 92.25 171 PHE A CA 1
ATOM 1445 C C . PHE A 1 171 ? 17.188 -42.531 -22.141 1 92.25 171 PHE A C 1
ATOM 1447 O O . PHE A 1 171 ? 17.531 -41.75 -23.047 1 92.25 171 PHE A O 1
ATOM 1454 N N . ASN A 1 172 ? 17.438 -42.312 -20.891 1 91.94 172 ASN A N 1
ATOM 1455 C CA . ASN A 1 172 ? 18.078 -41.094 -20.391 1 91.94 172 ASN A CA 1
ATOM 1456 C C . ASN A 1 172 ? 19.5 -40.969 -20.953 1 91.94 172 ASN A C 1
ATOM 1458 O O . ASN A 1 172 ? 20 -39.844 -21.078 1 91.94 172 ASN A O 1
ATOM 1462 N N . LYS A 1 173 ? 20.172 -41.969 -21.359 1 91.69 173 LYS A N 1
ATOM 1463 C CA . LYS A 1 173 ? 21.531 -41.938 -21.891 1 91.69 173 LYS A CA 1
ATOM 1464 C C . LYS A 1 173 ? 21.578 -41.219 -23.234 1 91.69 173 LYS A C 1
ATOM 1466 O O . LYS A 1 173 ? 22.625 -40.688 -23.625 1 91.69 173 LYS A O 1
ATOM 1471 N N . TYR A 1 174 ? 20.406 -41.219 -23.859 1 92.88 174 TYR A N 1
ATOM 1472 C CA . TYR A 1 174 ? 20.391 -40.656 -25.203 1 92.88 174 TYR A CA 1
ATOM 1473 C C . TYR A 1 174 ? 19.797 -39.25 -25.219 1 92.88 174 TYR A C 1
ATOM 1475 O O . TYR A 1 174 ? 19.547 -38.688 -26.281 1 92.88 174 TYR A O 1
ATOM 1483 N N . ASN A 1 175 ? 19.594 -38.656 -24.078 1 92.81 175 ASN A N 1
ATOM 1484 C CA . ASN A 1 175 ? 18.984 -37.344 -23.969 1 92.81 175 ASN A CA 1
ATOM 1485 C C . ASN A 1 175 ? 19.906 -36.281 -24.562 1 92.81 175 ASN A C 1
ATOM 1487 O O . ASN A 1 175 ? 19.438 -35.156 -24.875 1 92.81 175 ASN A O 1
ATOM 1491 N N . GLU A 1 176 ? 21.125 -36.562 -24.859 1 91.31 176 GLU A N 1
ATOM 1492 C CA . GLU A 1 176 ? 22.062 -35.594 -25.375 1 91.31 176 GLU A CA 1
ATOM 1493 C C . GLU A 1 176 ? 21.938 -35.438 -26.891 1 91.31 176 GLU A C 1
ATOM 1495 O O . GLU A 1 176 ? 22.391 -34.438 -27.469 1 91.31 176 GLU A O 1
ATOM 1500 N N . ILE A 1 177 ? 21.297 -36.438 -27.453 1 94.62 177 ILE A N 1
ATOM 1501 C CA . ILE A 1 177 ? 21.109 -36.438 -28.906 1 94.62 177 ILE A CA 1
ATOM 1502 C C . ILE A 1 177 ? 19.859 -35.656 -29.25 1 94.62 177 ILE A C 1
ATOM 1504 O O . ILE A 1 177 ? 18.766 -35.969 -28.781 1 94.62 177 ILE A O 1
ATOM 1508 N N . SER A 1 178 ? 19.969 -34.75 -30.125 1 94.62 178 SER A N 1
ATOM 1509 C CA . SER A 1 178 ? 18.891 -33.844 -30.469 1 94.62 178 SER A CA 1
ATOM 1510 C C . SER A 1 178 ? 17.734 -34.562 -31.125 1 94.62 178 SER A C 1
ATOM 1512 O O . SER A 1 178 ? 16.562 -34.25 -30.891 1 94.62 178 SER A O 1
ATOM 1514 N N . SER A 1 179 ? 18 -35.5 -31.953 1 95.69 179 SER A N 1
ATOM 1515 C CA . SER A 1 179 ? 16.953 -36.219 -32.656 1 95.69 179 SER A CA 1
ATOM 1516 C C . SER A 1 179 ? 16.125 -37.062 -31.672 1 95.69 179 SER A C 1
ATOM 1518 O O . SER A 1 179 ? 14.906 -37.219 -31.844 1 95.69 179 SER A O 1
ATOM 1520 N N . VAL A 1 180 ? 16.781 -37.562 -30.688 1 95.81 180 VAL A N 1
ATOM 1521 C CA . VAL A 1 180 ? 16.094 -38.344 -29.688 1 95.81 180 VAL A CA 1
ATOM 1522 C C . VAL A 1 180 ? 15.148 -37.469 -28.891 1 95.81 180 VAL A C 1
ATOM 1524 O O . VAL A 1 180 ? 14.016 -37.875 -28.578 1 95.81 180 VAL A O 1
ATOM 1527 N N . ILE A 1 181 ? 15.625 -36.312 -28.5 1 95.81 181 ILE A N 1
ATOM 1528 C CA . ILE A 1 181 ? 14.789 -35.406 -27.734 1 95.81 181 ILE A CA 1
ATOM 1529 C C . ILE A 1 181 ? 13.578 -34.969 -28.578 1 95.81 181 ILE A C 1
ATOM 1531 O O . ILE A 1 181 ? 12.469 -34.844 -28.047 1 95.81 181 ILE A O 1
ATOM 1535 N N . ALA A 1 182 ? 13.773 -34.75 -29.844 1 96.81 182 ALA A N 1
ATOM 1536 C CA . ALA A 1 182 ? 12.672 -34.406 -30.75 1 96.81 182 ALA A CA 1
ATOM 1537 C C . ALA A 1 182 ? 11.633 -35.5 -30.797 1 96.81 182 ALA A C 1
ATOM 1539 O O . ALA A 1 182 ? 10.43 -35.25 -30.781 1 96.81 182 ALA A O 1
ATOM 1540 N N . ILE A 1 183 ? 12.094 -36.719 -30.859 1 96.75 183 ILE A N 1
ATOM 1541 C CA . ILE A 1 183 ? 11.195 -37.844 -30.891 1 96.75 183 ILE A CA 1
ATOM 1542 C C . ILE A 1 183 ? 10.453 -37.969 -29.562 1 96.75 183 ILE A C 1
ATOM 1544 O O . ILE A 1 183 ? 9.258 -38.281 -29.531 1 96.75 183 ILE A O 1
ATOM 1548 N N . LYS A 1 184 ? 11.156 -37.75 -28.5 1 97.12 184 LYS A N 1
ATOM 1549 C CA . LYS A 1 184 ? 10.523 -37.812 -27.188 1 97.12 184 LYS A CA 1
ATOM 1550 C C . LYS A 1 184 ? 9.43 -36.75 -27.062 1 97.12 184 LYS A C 1
ATOM 1552 O O . LYS A 1 184 ? 8.367 -37 -26.5 1 97.12 184 LYS A O 1
ATOM 1557 N N . ILE A 1 185 ? 9.727 -35.562 -27.531 1 97.44 185 ILE A N 1
ATOM 1558 C CA . ILE A 1 185 ? 8.734 -34.5 -27.5 1 97.44 185 ILE A CA 1
ATOM 1559 C C . ILE A 1 185 ? 7.527 -34.875 -28.344 1 97.44 185 ILE A C 1
ATOM 1561 O O . ILE A 1 185 ? 6.379 -34.719 -27.922 1 97.44 185 ILE A O 1
ATOM 1565 N N . ALA A 1 186 ? 7.754 -35.438 -29.469 1 97.81 186 ALA A N 1
ATOM 1566 C CA . ALA A 1 186 ? 6.676 -35.906 -30.344 1 97.81 186 ALA A CA 1
ATOM 1567 C C . ALA A 1 186 ? 5.859 -37 -29.656 1 97.81 186 ALA A C 1
ATOM 1569 O O . ALA A 1 186 ? 4.629 -37 -29.766 1 97.81 186 ALA A O 1
ATOM 1570 N N . CYS A 1 187 ? 6.559 -37.844 -29 1 97.38 187 CYS A N 1
ATOM 1571 C CA . CYS A 1 187 ? 5.887 -38.938 -28.281 1 97.38 187 CYS A CA 1
ATOM 1572 C C . CYS A 1 187 ? 5.008 -38.375 -27.172 1 97.38 187 CYS A C 1
ATOM 1574 O O . CYS A 1 187 ? 3.945 -38.906 -26.875 1 97.38 187 CYS A O 1
ATOM 1576 N N . CYS A 1 188 ? 5.484 -37.375 -26.531 1 97.81 188 CYS A N 1
ATOM 1577 C CA . CYS A 1 188 ? 4.676 -36.719 -25.5 1 97.81 188 CYS A CA 1
ATOM 1578 C C . CYS A 1 188 ? 3.375 -36.188 -26.078 1 97.81 188 CYS A C 1
ATOM 1580 O O . CYS A 1 188 ? 2.305 -36.375 -25.5 1 97.81 188 CYS A O 1
ATOM 1582 N N . PHE A 1 189 ? 3.414 -35.5 -27.266 1 97.88 189 PHE A N 1
ATOM 1583 C CA . PHE A 1 189 ? 2.211 -35 -27.922 1 97.88 189 PHE A CA 1
ATOM 1584 C C . PHE A 1 189 ? 1.267 -36.156 -28.266 1 97.88 189 PHE A C 1
ATOM 1586 O O . PHE A 1 189 ? 0.059 -36.062 -28.047 1 97.88 189 PHE A O 1
ATOM 1593 N N . PHE A 1 190 ? 1.803 -37.188 -28.75 1 97.5 190 PHE A N 1
ATOM 1594 C CA . PHE A 1 190 ? 0.992 -38.344 -29.141 1 97.5 190 PHE A CA 1
ATOM 1595 C C . PHE A 1 190 ? 0.334 -38.969 -27.922 1 97.5 190 PHE A C 1
ATOM 1597 O O . PHE A 1 190 ? -0.824 -39.406 -28 1 97.5 190 PHE A O 1
ATOM 1604 N N . THR A 1 191 ? 1.13 -39.094 -26.906 1 97 191 THR A N 1
ATOM 1605 C CA . THR A 1 191 ? 0.588 -39.656 -25.672 1 97 191 THR A CA 1
ATOM 1606 C C . THR A 1 191 ? -0.582 -38.812 -25.156 1 97 191 THR A C 1
ATOM 1608 O O . THR A 1 191 ? -1.603 -39.344 -24.734 1 97 191 THR A O 1
ATOM 1611 N N . VAL A 1 192 ? -0.465 -37.5 -25.188 1 97.25 192 VAL A N 1
ATOM 1612 C CA . VAL A 1 192 ? -1.517 -36.625 -24.719 1 97.25 192 VAL A CA 1
ATOM 1613 C C . VAL A 1 192 ? -2.744 -36.75 -25.625 1 97.25 192 VAL A C 1
ATOM 1615 O O . VAL A 1 192 ? -3.875 -36.812 -25.141 1 97.25 192 VAL A O 1
ATOM 1618 N N . ILE A 1 193 ? -2.529 -36.781 -26.938 1 97 193 ILE A N 1
ATOM 1619 C CA . ILE A 1 193 ? -3.631 -36.938 -27.875 1 97 193 ILE A CA 1
ATOM 1620 C C . ILE A 1 193 ? -4.34 -38.281 -27.625 1 97 193 ILE A C 1
ATOM 1622 O O . ILE A 1 193 ? -5.574 -38.312 -27.562 1 97 193 ILE A O 1
ATOM 1626 N N . PHE A 1 194 ? -3.574 -39.25 -27.328 1 96.62 194 PHE A N 1
ATOM 1627 C CA . PHE A 1 194 ? -4.109 -40.594 -27.094 1 96.62 194 PHE A CA 1
ATOM 1628 C C . PHE A 1 194 ? -4.938 -40.625 -25.812 1 96.62 194 PHE A C 1
ATOM 1630 O O . PHE A 1 194 ? -6.031 -41.188 -25.797 1 96.62 194 PHE A O 1
ATOM 1637 N N . ILE A 1 195 ? -4.539 -40 -24.844 1 96.56 195 ILE A N 1
ATOM 1638 C CA . ILE A 1 195 ? -5.156 -40.094 -23.516 1 96.56 195 ILE A CA 1
ATOM 1639 C C . ILE A 1 195 ? -6.371 -39.156 -23.453 1 96.56 195 ILE A C 1
ATOM 1641 O O . ILE A 1 195 ? -7.434 -39.562 -22.969 1 96.56 195 ILE A O 1
ATOM 1645 N N . TRP A 1 196 ? -6.359 -37.906 -23.938 1 96.5 196 TRP A N 1
ATOM 1646 C CA . TRP A 1 196 ? -7.398 -36.938 -23.672 1 96.5 196 TRP A CA 1
ATOM 1647 C C . TRP A 1 196 ? -8.312 -36.781 -24.875 1 96.5 196 TRP A C 1
ATOM 1649 O O . TRP A 1 196 ? -9.477 -36.375 -24.734 1 96.5 196 TRP A O 1
ATOM 1659 N N . GLU A 1 197 ? -7.844 -37.031 -26.078 1 92.94 197 GLU A N 1
ATOM 1660 C CA . GLU A 1 197 ? -8.641 -36.688 -27.266 1 92.94 197 GLU A CA 1
ATOM 1661 C C . GLU A 1 197 ? -9.422 -37.906 -27.75 1 92.94 197 GLU A C 1
ATOM 1663 O O . GLU A 1 197 ? -10.43 -37.781 -28.438 1 92.94 197 GLU A O 1
ATOM 1668 N N . ILE A 1 198 ? -8.984 -39.125 -27.453 1 94.12 198 ILE A N 1
ATOM 1669 C CA . ILE A 1 198 ? -9.727 -40.312 -27.812 1 94.12 198 ILE A CA 1
ATOM 1670 C C . ILE A 1 198 ? -10.734 -40.656 -26.719 1 94.12 198 ILE A C 1
ATOM 1672 O O . ILE A 1 198 ? -10.359 -40.906 -25.578 1 94.12 198 ILE A O 1
ATOM 1676 N N . PRO A 1 199 ? -12.008 -40.688 -27.078 1 93.44 199 PRO A N 1
ATOM 1677 C CA . PRO A 1 199 ? -13.047 -40.906 -26.078 1 93.44 199 PRO A CA 1
ATOM 1678 C C . PRO A 1 199 ? -12.922 -42.281 -25.406 1 93.44 199 PRO A C 1
ATOM 1680 O O . PRO A 1 199 ? -12.648 -43.281 -26.062 1 93.44 199 PRO A O 1
ATOM 1683 N N . GLY A 1 200 ? -12.953 -42.25 -24.094 1 93.12 200 GLY A N 1
ATOM 1684 C CA . GLY A 1 200 ? -12.984 -43.5 -23.344 1 93.12 200 GLY A CA 1
ATOM 1685 C C . GLY A 1 200 ? -11.625 -43.906 -22.781 1 93.12 200 GLY A C 1
ATOM 1686 O O . GLY A 1 200 ? -11.547 -44.594 -21.781 1 93.12 200 GLY A O 1
ATOM 1687 N N . VAL A 1 201 ? -10.578 -43.531 -23.422 1 95.62 201 VAL A N 1
ATOM 1688 C CA . VAL A 1 201 ? -9.234 -43.938 -23.016 1 95.62 201 VAL A CA 1
ATOM 1689 C C . VAL A 1 201 ? -8.898 -43.344 -21.656 1 95.62 201 VAL A C 1
ATOM 1691 O O . VAL A 1 201 ? -8.336 -44 -20.797 1 95.62 201 VAL A O 1
ATOM 1694 N N . PHE A 1 202 ? -9.211 -42.094 -21.484 1 96.31 202 PHE A N 1
ATOM 1695 C CA . PHE A 1 202 ? -8.906 -41.406 -20.234 1 96.31 202 PHE A CA 1
ATOM 1696 C C . PHE A 1 202 ? -9.539 -42.156 -19.062 1 96.31 202 PHE A C 1
ATOM 1698 O O . PHE A 1 202 ? -8.875 -42.406 -18.047 1 96.31 202 PHE A O 1
ATOM 1705 N N . GLU A 1 203 ? -10.781 -42.531 -19.141 1 94.62 203 GLU A N 1
ATOM 1706 C CA . GLU A 1 203 ? -11.516 -43.188 -18.062 1 94.62 203 GLU A CA 1
ATOM 1707 C C . GLU A 1 203 ? -10.938 -44.562 -17.766 1 94.62 203 GLU A C 1
ATOM 1709 O O . GLU A 1 203 ? -10.844 -44.969 -16.609 1 94.62 203 GLU A O 1
ATOM 1714 N N . ILE A 1 204 ? -10.578 -45.219 -18.828 1 95.56 204 ILE A N 1
ATOM 1715 C CA . ILE A 1 204 ? -10.039 -46.562 -18.672 1 95.56 204 ILE A CA 1
ATOM 1716 C C . ILE A 1 204 ? -8.688 -46.469 -17.953 1 95.56 204 ILE A C 1
ATOM 1718 O O . ILE A 1 204 ? -8.414 -47.281 -17.047 1 95.56 204 ILE A O 1
ATOM 1722 N N . LEU A 1 205 ? -7.93 -45.562 -18.359 1 95.19 205 LEU A N 1
ATOM 1723 C CA . LEU A 1 205 ? -6.582 -45.438 -17.812 1 95.19 205 LEU A CA 1
ATOM 1724 C C . LEU A 1 205 ? -6.617 -45 -16.359 1 95.19 205 LEU A C 1
ATOM 1726 O O . LEU A 1 205 ? -5.789 -45.438 -15.555 1 95.19 205 LEU A O 1
ATOM 1730 N N . TRP A 1 206 ? -7.516 -44.156 -16 1 95.94 206 TRP A N 1
ATOM 1731 C CA . TRP A 1 206 ? -7.516 -43.562 -14.664 1 95.94 206 TRP A CA 1
ATOM 1732 C C . TRP A 1 206 ? -8.508 -44.25 -13.75 1 95.94 206 TRP A C 1
ATOM 1734 O O . TRP A 1 206 ? -8.57 -43.969 -12.555 1 95.94 206 TRP A O 1
ATOM 1744 N N . ALA A 1 207 ? -9.281 -45.219 -14.18 1 95 207 ALA A N 1
ATOM 1745 C CA . ALA A 1 207 ? -10.281 -45.938 -13.414 1 95 207 ALA A CA 1
ATOM 1746 C C . ALA A 1 207 ? -9.656 -46.594 -12.164 1 95 207 ALA A C 1
ATOM 1748 O O . ALA A 1 207 ? -10.227 -46.5 -11.07 1 95 207 ALA A O 1
ATOM 1749 N N . PRO A 1 208 ? -8.547 -47.156 -12.305 1 95.06 208 PRO A N 1
ATOM 1750 C CA . PRO A 1 208 ? -7.949 -47.781 -11.125 1 95.06 208 PRO A CA 1
ATOM 1751 C C . PRO A 1 208 ? -7.566 -46.75 -10.047 1 95.06 208 PRO A C 1
ATOM 1753 O O . PRO A 1 208 ? -7.418 -47.125 -8.875 1 95.06 208 PRO A O 1
ATOM 1756 N N . PHE A 1 209 ? -7.383 -45.562 -10.406 1 95.44 209 PHE A N 1
ATOM 1757 C CA . PHE A 1 209 ? -6.938 -44.531 -9.469 1 95.44 209 PHE A CA 1
ATOM 1758 C C . PHE A 1 209 ? -8.109 -43.688 -9 1 95.44 209 PHE A C 1
ATOM 1760 O O . PHE A 1 209 ? -7.91 -42.594 -8.445 1 95.44 209 PHE A O 1
ATOM 1767 N N . THR A 1 210 ? -9.305 -44.125 -9.188 1 94.56 210 THR A N 1
ATOM 1768 C CA . THR A 1 210 ? -10.508 -43.406 -8.797 1 94.56 210 THR A CA 1
ATOM 1769 C C . THR A 1 210 ? -10.531 -43.156 -7.293 1 94.56 210 THR A C 1
ATOM 1771 O O . THR A 1 210 ? -11.031 -42.125 -6.832 1 94.56 210 THR A O 1
ATOM 1774 N N . PHE A 1 211 ? -9.93 -44 -6.523 1 92 211 PHE A N 1
ATOM 1775 C CA . PHE A 1 211 ? -9.898 -43.844 -5.07 1 92 211 PHE A CA 1
ATOM 1776 C C . PHE A 1 211 ? -9.086 -42.625 -4.664 1 92 211 PHE A C 1
ATOM 1778 O O . PHE A 1 211 ? -9.336 -42.031 -3.619 1 92 211 PHE A O 1
ATOM 1785 N N . LEU A 1 212 ? -8.211 -42.219 -5.516 1 92.44 212 LEU A N 1
ATOM 1786 C CA . LEU A 1 212 ? -7.324 -41.094 -5.199 1 92.44 212 LEU A CA 1
ATOM 1787 C C . LEU A 1 212 ? -7.824 -39.812 -5.844 1 92.44 212 LEU A C 1
ATOM 1789 O O . LEU A 1 212 ? -7.812 -38.75 -5.211 1 92.44 212 LEU A O 1
ATOM 1793 N N . ILE A 1 213 ? -8.273 -39.906 -7.074 1 94.88 213 ILE A N 1
ATOM 1794 C CA . ILE A 1 213 ? -8.531 -38.688 -7.84 1 94.88 213 ILE A CA 1
ATOM 1795 C C . ILE A 1 213 ? -10.031 -38.531 -8.062 1 94.88 213 ILE A C 1
ATOM 1797 O O . ILE A 1 213 ? -10.469 -37.594 -8.773 1 94.88 213 ILE A O 1
ATOM 1801 N N . GLY A 1 214 ? -10.82 -39.375 -7.477 1 93.75 214 GLY A N 1
ATOM 1802 C CA . GLY A 1 214 ? -12.266 -39.219 -7.555 1 93.75 214 GLY A CA 1
ATOM 1803 C C . GLY A 1 214 ? -12.781 -38.031 -6.742 1 93.75 214 GLY A C 1
ATOM 1804 O O . GLY A 1 214 ? -12.211 -37.688 -5.711 1 93.75 214 GLY A O 1
ATOM 1805 N N . TYR A 1 215 ? -13.797 -37.406 -7.301 1 92.81 215 TYR A N 1
ATOM 1806 C CA . TYR A 1 215 ? -14.359 -36.25 -6.629 1 92.81 215 TYR A CA 1
ATOM 1807 C C . TYR A 1 215 ? -15.883 -36.281 -6.633 1 92.81 215 TYR A C 1
ATOM 1809 O O . TYR A 1 215 ? -16.5 -36.406 -7.695 1 92.81 215 TYR A O 1
ATOM 1817 N N . LYS A 1 216 ? -16.438 -36.188 -5.465 1 88.88 216 LYS A N 1
ATOM 1818 C CA . LYS A 1 216 ? -17.875 -36.094 -5.312 1 88.88 216 LYS A CA 1
ATOM 1819 C C . LYS A 1 216 ? -18.312 -34.688 -4.906 1 88.88 216 LYS A C 1
ATOM 1821 O O . LYS A 1 216 ? -18.219 -34.312 -3.732 1 88.88 216 LYS A O 1
ATOM 1826 N N . ASN A 1 217 ? -18.75 -33.969 -5.812 1 87.25 217 ASN A N 1
ATOM 1827 C CA . ASN A 1 217 ? -19.234 -32.625 -5.547 1 87.25 217 ASN A CA 1
ATOM 1828 C C . ASN A 1 217 ? -20.562 -32.625 -4.801 1 87.25 217 ASN A C 1
ATOM 1830 O O . ASN A 1 217 ? -21.531 -33.188 -5.273 1 87.25 217 ASN A O 1
ATOM 1834 N N . PRO A 1 218 ? -20.562 -32 -3.672 1 87.38 218 PRO A N 1
ATOM 1835 C CA . PRO A 1 218 ? -21.797 -32 -2.873 1 87.38 218 PRO A CA 1
ATOM 1836 C C . PRO A 1 218 ? -22.891 -31.125 -3.459 1 87.38 218 PRO A C 1
ATOM 1838 O O . PRO A 1 218 ? -24.047 -31.203 -3.037 1 87.38 218 PRO A O 1
ATOM 1841 N N . GLU A 1 219 ? -22.609 -30.406 -4.398 1 86.12 219 GLU A N 1
ATOM 1842 C CA . GLU A 1 219 ? -23.625 -29.562 -5.02 1 86.12 219 GLU A CA 1
ATOM 1843 C C . GLU A 1 219 ? -24.688 -30.406 -5.715 1 86.12 219 GLU A C 1
ATOM 1845 O O . GLU A 1 219 ? -24.375 -31.281 -6.516 1 86.12 219 GLU A O 1
ATOM 1850 N N . PRO A 1 220 ? -25.844 -30.094 -5.477 1 85.38 220 PRO A N 1
ATOM 1851 C CA . PRO A 1 220 ? -26.953 -30.906 -6 1 85.38 220 PRO A CA 1
ATOM 1852 C C . PRO A 1 220 ? -26.969 -30.953 -7.527 1 85.38 220 PRO A C 1
ATOM 1854 O O . PRO A 1 220 ? -27.328 -31.984 -8.109 1 85.38 220 PRO A O 1
ATOM 1857 N N . SER A 1 221 ? -26.562 -29.953 -8.156 1 83.19 221 SER A N 1
ATOM 1858 C CA . SER A 1 221 ? -26.594 -29.906 -9.609 1 83.19 221 SER A CA 1
ATOM 1859 C C . SER A 1 221 ? -25.484 -30.75 -10.219 1 83.19 221 SER A C 1
ATOM 1861 O O . SER A 1 221 ? -25.547 -31.109 -11.398 1 83.19 221 SER A O 1
ATOM 1863 N N . LYS A 1 222 ? -24.531 -31.172 -9.438 1 84.56 222 LYS A N 1
ATOM 1864 C CA . LYS A 1 222 ? -23.375 -31.875 -9.977 1 84.56 222 LYS A CA 1
ATOM 1865 C C . LYS A 1 222 ? -23.203 -33.25 -9.32 1 84.56 222 LYS A C 1
ATOM 1867 O O . LYS A 1 222 ? -22.188 -33.906 -9.516 1 84.56 222 LYS A O 1
ATOM 1872 N N . VAL A 1 223 ? -24.188 -33.688 -8.617 1 82.25 223 VAL A N 1
ATOM 1873 C CA . VAL A 1 223 ? -24.094 -34.938 -7.848 1 82.25 223 VAL A CA 1
ATOM 1874 C C . VAL A 1 223 ? -24.125 -36.125 -8.797 1 82.25 223 VAL A C 1
ATOM 1876 O O . VAL A 1 223 ? -23.516 -37.156 -8.523 1 82.25 223 VAL A O 1
ATOM 1879 N N . ASN A 1 224 ? -24.672 -35.906 -9.961 1 85.81 224 ASN A N 1
ATOM 1880 C CA . ASN A 1 224 ? -24.844 -37.031 -10.867 1 85.81 224 ASN A CA 1
ATOM 1881 C C . ASN A 1 224 ? -23.688 -37.156 -11.852 1 85.81 224 ASN A C 1
ATOM 1883 O O . ASN A 1 224 ? -23.672 -38.062 -12.695 1 85.81 224 ASN A O 1
ATOM 1887 N N . LEU A 1 225 ? -22.719 -36.469 -11.695 1 88.56 225 LEU A N 1
ATOM 1888 C CA . LEU A 1 225 ? -21.562 -36.562 -12.578 1 88.56 225 LEU A CA 1
ATOM 1889 C C . LEU A 1 225 ? -20.609 -37.656 -12.156 1 88.56 225 LEU A C 1
ATOM 1891 O O . LEU A 1 225 ? -20.484 -37.969 -10.969 1 88.56 225 LEU A O 1
ATOM 1895 N N . PRO A 1 226 ? -20.031 -38.25 -13.18 1 91.69 226 PRO A N 1
ATOM 1896 C CA . PRO A 1 226 ? -19.047 -39.281 -12.844 1 91.69 226 PRO A CA 1
ATOM 1897 C C . PRO A 1 226 ? -17.922 -38.75 -11.953 1 91.69 226 PRO A C 1
ATOM 1899 O O . PRO A 1 226 ? -17.562 -37.562 -12.039 1 91.69 226 PRO A O 1
ATOM 1902 N N . LEU A 1 227 ? -17.359 -39.625 -11.172 1 93.38 227 LEU A N 1
ATOM 1903 C CA . LEU A 1 227 ? -16.344 -39.281 -10.18 1 93.38 227 LEU A CA 1
ATOM 1904 C C . LEU A 1 227 ? -15.094 -38.719 -10.859 1 93.38 227 LEU A C 1
ATOM 1906 O O . LEU A 1 227 ? -14.375 -37.906 -10.273 1 93.38 227 LEU A O 1
ATOM 1910 N N . LEU A 1 228 ? -14.836 -39.094 -12.078 1 95 228 LEU A N 1
ATOM 1911 C CA . LEU A 1 228 ? -13.602 -38.719 -12.742 1 95 228 LEU A CA 1
ATOM 1912 C C . LEU A 1 228 ? -13.836 -37.5 -13.656 1 95 228 LEU A C 1
ATOM 1914 O O . LEU A 1 228 ? -12.906 -37.031 -14.32 1 95 228 LEU A O 1
ATOM 1918 N N . HIS A 1 229 ? -15.023 -37 -13.688 1 93.38 229 HIS A N 1
ATOM 1919 C CA . HIS A 1 229 ? -15.375 -35.906 -14.586 1 93.38 229 HIS A CA 1
ATOM 1920 C C . HIS A 1 229 ? -14.523 -34.656 -14.32 1 93.38 229 HIS A C 1
ATOM 1922 O O . HIS A 1 229 ? -13.945 -34.094 -15.242 1 93.38 229 HIS A O 1
ATOM 1928 N N . GLU A 1 230 ? -14.469 -34.312 -13.086 1 93.56 230 GLU A N 1
ATOM 1929 C CA . GLU A 1 230 ? -13.719 -33.094 -12.727 1 93.56 230 GLU A CA 1
ATOM 1930 C C . GLU A 1 230 ? -12.234 -33.25 -13.07 1 93.56 230 GLU A C 1
ATOM 1932 O O . GLU A 1 230 ? -11.602 -32.312 -13.539 1 93.56 230 GLU A O 1
ATOM 1937 N N . TRP A 1 231 ? -11.68 -34.375 -12.812 1 95.94 231 TRP A N 1
ATOM 1938 C CA . TRP A 1 231 ? -10.281 -34.656 -13.133 1 95.94 231 TRP A CA 1
ATOM 1939 C C . TRP A 1 231 ? -10.031 -34.562 -14.633 1 95.94 231 TRP A C 1
ATOM 1941 O O . TRP A 1 231 ? -9.07 -33.938 -15.07 1 95.94 231 TRP A O 1
ATOM 1951 N N . HIS A 1 232 ? -10.93 -35.188 -15.383 1 95.44 232 HIS A N 1
ATOM 1952 C CA . HIS A 1 232 ? -10.828 -35.125 -16.844 1 95.44 232 HIS A CA 1
ATOM 1953 C C . HIS A 1 232 ? -10.922 -33.688 -17.359 1 95.44 232 HIS A C 1
ATOM 1955 O O . HIS A 1 232 ? -10.133 -33.281 -18.219 1 95.44 232 HIS A O 1
ATOM 1961 N N . PHE A 1 233 ? -11.797 -33 -16.797 1 94.5 233 PHE A N 1
ATOM 1962 C CA . PHE A 1 233 ? -12.031 -31.609 -17.234 1 94.5 233 PHE A CA 1
ATOM 1963 C C . PHE A 1 233 ? -10.836 -30.734 -16.891 1 94.5 233 PHE A C 1
ATOM 1965 O O . PHE A 1 233 ? -10.289 -30.047 -17.75 1 94.5 233 PHE A O 1
ATOM 1972 N N . ARG A 1 234 ? -10.352 -30.75 -15.68 1 95.56 234 ARG A N 1
ATOM 1973 C CA . ARG A 1 234 ? -9.297 -29.875 -15.195 1 95.56 234 ARG A CA 1
ATOM 1974 C C . ARG A 1 234 ? -7.957 -30.219 -15.836 1 95.56 234 ARG A C 1
ATOM 1976 O O . ARG A 1 234 ? -7.223 -29.328 -16.266 1 95.56 234 ARG A O 1
ATOM 1983 N N . SER A 1 235 ? -7.605 -31.422 -15.852 1 96.25 235 SER A N 1
ATOM 1984 C CA . SER A 1 235 ? -6.34 -31.812 -16.453 1 96.25 235 SER A CA 1
ATOM 1985 C C . SER A 1 235 ? -6.371 -31.625 -17.969 1 96.25 235 SER A C 1
ATOM 1987 O O . SER A 1 235 ? -5.336 -31.391 -18.594 1 96.25 235 SER A O 1
ATOM 1989 N N . GLY A 1 236 ? -7.551 -31.734 -18.547 1 96.44 236 GLY A N 1
ATOM 1990 C CA . GLY A 1 236 ? -7.703 -31.609 -19.984 1 96.44 236 GLY A CA 1
ATOM 1991 C C . GLY A 1 236 ? -7.5 -30.203 -20.5 1 96.44 236 GLY A C 1
ATOM 1992 O O . GLY A 1 236 ? -7.086 -29.984 -21.641 1 96.44 236 GLY A O 1
ATOM 1993 N N . LEU A 1 237 ? -7.742 -29.25 -19.688 1 97 237 LEU A N 1
ATOM 1994 C CA . LEU A 1 237 ? -7.645 -27.844 -20.078 1 97 237 LEU A CA 1
ATOM 1995 C C . LEU A 1 237 ? -6.191 -27.438 -20.312 1 97 237 LEU A C 1
ATOM 1997 O O . LEU A 1 237 ? -5.91 -26.516 -21.078 1 97 237 LEU A O 1
ATOM 2001 N N . ASP A 1 238 ? -5.258 -28.094 -19.688 1 97.44 238 ASP A N 1
ATOM 2002 C CA . ASP A 1 238 ? -3.85 -27.719 -19.812 1 97.44 238 ASP A CA 1
ATOM 2003 C C . ASP A 1 238 ? -3.012 -28.906 -20.266 1 97.44 238 ASP A C 1
ATOM 2005 O O . ASP A 1 238 ? -1.846 -29.047 -19.891 1 97.44 238 ASP A O 1
ATOM 2009 N N . ARG A 1 239 ? -3.535 -29.719 -21.078 1 97.38 239 ARG A N 1
ATOM 2010 C CA . ARG A 1 239 ? -2.932 -31 -21.406 1 97.38 239 ARG A CA 1
ATOM 2011 C C . ARG A 1 239 ? -1.719 -30.812 -22.312 1 97.38 239 ARG A C 1
ATOM 2013 O O . ARG A 1 239 ? -0.8 -31.641 -22.312 1 97.38 239 ARG A O 1
ATOM 2020 N N . TYR A 1 240 ? -1.59 -29.703 -23.031 1 98.19 240 TYR A N 1
ATOM 2021 C CA . TYR A 1 240 ? -0.516 -29.578 -24 1 98.19 240 TYR A CA 1
ATOM 2022 C C . TYR A 1 240 ? 0.562 -28.625 -23.516 1 98.19 240 TYR A C 1
ATOM 2024 O O . TYR A 1 240 ? 1.707 -28.688 -23.969 1 98.19 240 TYR A O 1
ATOM 2032 N N . ILE A 1 241 ? 0.291 -27.734 -22.625 1 98.56 241 ILE A N 1
AT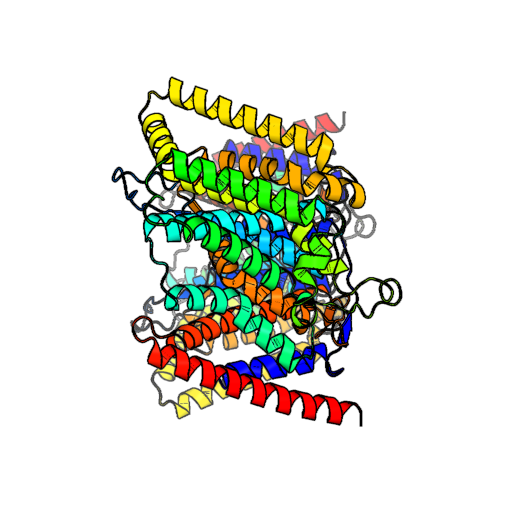OM 2033 C CA . ILE A 1 241 ? 1.109 -26.562 -22.359 1 98.56 241 ILE A CA 1
ATOM 2034 C C . ILE A 1 241 ? 2.404 -26.984 -21.656 1 98.56 241 ILE A C 1
ATOM 2036 O O . ILE A 1 241 ? 3.436 -26.328 -21.797 1 98.56 241 ILE A O 1
ATOM 2040 N N . TRP A 1 242 ? 2.396 -28.078 -20.859 1 98.44 242 TRP A N 1
ATOM 2041 C CA . TRP A 1 242 ? 3.619 -28.531 -20.203 1 98.44 242 TRP A CA 1
ATOM 2042 C C . TRP A 1 242 ? 4.664 -28.953 -21.234 1 98.44 242 TRP A C 1
ATOM 2044 O O . TRP A 1 242 ? 5.867 -28.781 -21.016 1 98.44 242 TRP A O 1
ATOM 2054 N N . ILE A 1 243 ? 4.266 -29.453 -22.391 1 98.69 243 ILE A N 1
ATOM 2055 C CA . ILE A 1 243 ? 5.188 -29.844 -23.453 1 98.69 243 ILE A CA 1
ATOM 2056 C C . ILE A 1 243 ? 5.836 -28.594 -24.062 1 98.69 243 ILE A C 1
ATOM 2058 O O . ILE A 1 243 ? 7.035 -28.594 -24.344 1 98.69 243 ILE A O 1
ATOM 2062 N N . ILE A 1 244 ? 5.016 -27.562 -24.203 1 98.5 244 ILE A N 1
ATOM 2063 C CA . ILE A 1 244 ? 5.551 -26.312 -24.703 1 98.5 244 ILE A CA 1
ATOM 2064 C C . ILE A 1 244 ? 6.594 -25.766 -23.734 1 98.5 244 ILE A C 1
ATOM 2066 O O . ILE A 1 244 ? 7.617 -25.219 -24.141 1 98.5 244 ILE A O 1
ATOM 2070 N N . GLY A 1 245 ? 6.332 -25.938 -22.453 1 98.56 245 GLY A N 1
ATOM 2071 C CA . GLY A 1 245 ? 7.332 -25.594 -21.469 1 98.56 245 GLY A CA 1
ATOM 2072 C C . GLY A 1 245 ? 8.633 -26.344 -21.625 1 98.56 245 GLY A C 1
ATOM 2073 O O . GLY A 1 245 ? 9.719 -25.766 -21.531 1 98.56 245 GLY A O 1
ATOM 2074 N N . MET A 1 246 ? 8.562 -27.625 -21.953 1 98 246 MET A N 1
ATOM 2075 C CA . MET A 1 246 ? 9.742 -28.453 -22.203 1 98 246 MET A CA 1
ATOM 2076 C C . MET A 1 246 ? 10.531 -27.922 -23.406 1 98 246 MET A C 1
ATOM 2078 O O . MET A 1 246 ? 11.766 -27.859 -23.359 1 98 246 MET A O 1
ATOM 2082 N N . ILE A 1 247 ? 9.773 -27.562 -24.391 1 98.06 247 ILE A N 1
ATOM 2083 C CA . ILE A 1 247 ? 10.398 -27.078 -25.609 1 98.06 247 ILE A CA 1
ATOM 2084 C C . ILE A 1 247 ? 11.164 -25.797 -25.312 1 98.06 247 ILE A C 1
ATOM 2086 O O . ILE A 1 247 ? 12.305 -25.625 -25.766 1 98.06 247 ILE A O 1
ATOM 2090 N N . TYR A 1 248 ? 10.57 -24.891 -24.578 1 97.94 248 TYR A N 1
ATOM 2091 C CA . TYR A 1 248 ? 11.234 -23.656 -24.203 1 97.94 248 TYR A CA 1
ATOM 2092 C C . TYR A 1 248 ? 12.5 -23.938 -23.391 1 97.94 248 TYR A C 1
ATOM 2094 O O . TYR A 1 248 ? 13.516 -23.266 -23.562 1 97.94 248 TYR A O 1
ATOM 2102 N N . ALA A 1 249 ? 12.398 -24.875 -22.5 1 97.31 249 ALA A N 1
ATOM 2103 C CA . ALA A 1 249 ? 13.555 -25.234 -21.688 1 97.31 249 ALA A CA 1
ATOM 2104 C C . ALA A 1 249 ? 14.68 -25.812 -22.531 1 97.31 249 ALA A C 1
ATOM 2106 O O . ALA A 1 249 ? 15.852 -25.484 -22.328 1 97.31 249 ALA A O 1
ATOM 2107 N N . TYR A 1 250 ? 14.336 -26.656 -23.438 1 96.69 250 TYR A N 1
ATOM 2108 C CA . TYR A 1 250 ? 15.328 -27.281 -24.297 1 96.69 250 TYR A CA 1
ATOM 2109 C C . TYR A 1 250 ? 16.078 -26.25 -25.125 1 96.69 250 TYR A C 1
ATOM 2111 O O . TYR A 1 250 ? 17.297 -26.328 -25.297 1 96.69 250 TYR A O 1
ATOM 2119 N N . PHE A 1 251 ? 15.391 -25.25 -25.625 1 96.19 251 PHE A N 1
ATOM 2120 C CA . PHE A 1 251 ? 16 -24.266 -26.516 1 96.19 251 PHE A CA 1
ATOM 2121 C C . PHE A 1 251 ? 16.5 -23.062 -25.734 1 96.19 251 PHE A C 1
ATOM 2123 O O . PHE A 1 251 ? 17 -22.094 -26.312 1 96.19 251 PHE A O 1
ATOM 2130 N N . HIS A 1 252 ? 16.406 -23.062 -24.453 1 94.62 252 HIS A N 1
ATOM 2131 C CA . HIS A 1 252 ? 16.75 -21.938 -23.594 1 94.62 252 HIS A CA 1
ATOM 2132 C C . HIS A 1 252 ? 18.188 -21.484 -23.859 1 94.62 252 HIS A C 1
ATOM 2134 O O . HIS A 1 252 ? 18.438 -20.297 -24.062 1 94.62 252 HIS A O 1
ATOM 2140 N N . PRO A 1 253 ? 19.203 -22.406 -23.953 1 92.44 253 PRO A N 1
ATOM 2141 C CA . PRO A 1 253 ? 20.578 -21.984 -24.203 1 92.44 253 PRO A CA 1
ATOM 2142 C C . PRO A 1 253 ? 20.766 -21.344 -25.578 1 92.44 253 PRO A C 1
ATOM 2144 O O . PRO A 1 253 ? 21.547 -20.406 -25.734 1 92.44 253 PRO A O 1
ATOM 2147 N N . ASN A 1 254 ? 20.016 -21.859 -26.531 1 94 254 ASN A N 1
ATOM 2148 C CA . ASN A 1 254 ? 20.094 -21.297 -27.875 1 94 254 ASN A CA 1
ATOM 2149 C C . ASN A 1 254 ? 19.562 -19.859 -27.906 1 94 254 ASN A C 1
ATOM 2151 O O . ASN A 1 254 ? 20.156 -18.984 -28.531 1 94 254 ASN A O 1
ATOM 2155 N N . VAL A 1 255 ? 18.453 -19.703 -27.25 1 94.44 255 VAL A N 1
ATOM 2156 C CA . VAL A 1 255 ? 17.844 -18.375 -27.234 1 94.44 255 VAL A CA 1
ATOM 2157 C C . VAL A 1 255 ? 18.75 -17.391 -26.484 1 94.44 255 VAL A C 1
ATOM 2159 O O . VAL A 1 255 ? 18.875 -16.234 -26.891 1 94.44 255 VAL A O 1
ATOM 2162 N N . GLU A 1 256 ? 19.344 -17.812 -25.469 1 92.62 256 GLU A N 1
ATOM 2163 C CA . GLU A 1 256 ? 20.266 -16.969 -24.703 1 92.62 256 GLU A CA 1
ATOM 2164 C C . GLU A 1 256 ? 21.453 -16.531 -25.578 1 92.62 256 GLU A C 1
ATOM 2166 O O . GLU A 1 256 ? 21.891 -15.383 -25.5 1 92.62 256 GLU A O 1
ATOM 2171 N N . ARG A 1 257 ? 21.953 -17.438 -26.344 1 92.88 257 ARG A N 1
ATOM 2172 C CA . ARG A 1 257 ? 23.062 -17.125 -27.234 1 92.88 257 ARG A CA 1
ATOM 2173 C C . ARG A 1 257 ? 22.641 -16.109 -28.297 1 92.88 257 ARG A C 1
ATOM 2175 O O . ARG A 1 257 ? 23.391 -15.188 -28.609 1 92.88 257 ARG A O 1
ATOM 2182 N N . TRP A 1 258 ? 21.469 -16.391 -28.781 1 93.19 258 TRP A N 1
ATOM 2183 C CA . TRP A 1 258 ? 20.953 -15.453 -29.781 1 93.19 258 TRP A CA 1
ATOM 2184 C C . TRP A 1 258 ? 20.75 -14.07 -29.172 1 93.19 258 TRP A C 1
ATOM 2186 O O . TRP A 1 258 ? 21 -13.055 -29.812 1 93.19 258 TRP A O 1
ATOM 2196 N N . MET A 1 259 ? 20.297 -13.984 -27.969 1 93.25 259 MET A N 1
ATOM 2197 C CA . MET A 1 259 ? 20.078 -12.719 -27.281 1 93.25 259 MET A CA 1
ATOM 2198 C C . MET A 1 259 ? 21.391 -12.008 -27 1 93.25 259 MET A C 1
ATOM 2200 O O . MET A 1 259 ? 21.469 -10.781 -27.062 1 93.25 259 MET A O 1
ATOM 2204 N N . GLU A 1 260 ? 22.359 -12.773 -26.688 1 91.56 260 GLU A N 1
ATOM 2205 C CA . GLU A 1 260 ? 23.688 -12.211 -26.469 1 91.56 260 GLU A CA 1
ATOM 2206 C C . GLU A 1 260 ? 24.219 -11.562 -27.734 1 91.56 260 GLU A C 1
ATOM 2208 O O . GLU A 1 260 ? 24.766 -10.461 -27.688 1 91.56 260 GLU A O 1
ATOM 2213 N N . LYS A 1 261 ? 24.109 -12.289 -28.75 1 93.31 261 LYS A N 1
ATOM 2214 C CA . LYS A 1 261 ? 24.562 -11.758 -30.031 1 93.31 261 LYS A CA 1
ATOM 2215 C C . LYS A 1 261 ? 23.797 -10.5 -30.406 1 93.31 261 LYS A C 1
ATOM 2217 O O . LYS A 1 261 ? 24.359 -9.562 -30.969 1 93.31 261 LYS A O 1
ATOM 2222 N N . LEU A 1 262 ? 22.547 -10.492 -30.125 1 93.5 262 LEU A N 1
ATOM 2223 C CA . LEU A 1 262 ? 21.703 -9.336 -30.422 1 93.5 262 LEU A CA 1
ATOM 2224 C C . LEU A 1 262 ? 22.125 -8.125 -29.609 1 93.5 262 LEU A C 1
ATOM 2226 O O . LEU A 1 262 ? 22.188 -7.012 -30.141 1 93.5 262 LEU A O 1
ATOM 2230 N N . GLU A 1 263 ? 22.469 -8.312 -28.344 1 90.88 263 GLU A N 1
ATOM 2231 C CA . GLU A 1 263 ? 22.859 -7.219 -27.469 1 90.88 263 GLU A CA 1
ATOM 2232 C C . GLU A 1 263 ? 24.219 -6.645 -27.859 1 90.88 263 GLU A C 1
ATOM 2234 O O . GLU A 1 263 ? 24.5 -5.473 -27.594 1 90.88 263 GLU A O 1
ATOM 2239 N N . GLU A 1 264 ? 24.969 -7.461 -28.594 1 90.88 264 GLU A N 1
ATOM 2240 C CA . GLU A 1 264 ? 26.297 -7.035 -29.016 1 90.88 264 GLU A CA 1
ATOM 2241 C C . GLU A 1 264 ? 26.25 -6.406 -30.406 1 90.88 264 GLU A C 1
ATOM 2243 O O . GLU A 1 264 ? 27.219 -5.781 -30.844 1 90.88 264 GLU A O 1
ATOM 2248 N N . SER A 1 265 ? 25.234 -6.527 -31 1 93.56 265 SER A N 1
ATOM 2249 C CA . SER A 1 265 ? 25.109 -5.996 -32.344 1 93.56 265 SER A CA 1
ATOM 2250 C C . SER A 1 265 ? 24.969 -4.477 -32.344 1 93.56 265 SER A C 1
ATOM 2252 O O . SER A 1 265 ? 24.875 -3.865 -31.266 1 93.56 265 SER A O 1
ATOM 2254 N N . GLU A 1 266 ? 24.984 -3.889 -33.562 1 94.88 266 GLU A N 1
ATOM 2255 C CA . GLU A 1 266 ? 24.844 -2.443 -33.688 1 94.88 266 GLU A CA 1
ATOM 2256 C C . GLU A 1 266 ? 23.453 -1.977 -33.281 1 94.88 266 GLU A C 1
ATOM 2258 O O . GLU A 1 266 ? 22.469 -2.717 -33.406 1 94.88 266 GLU A O 1
ATOM 2263 N N . ASN A 1 267 ? 23.328 -0.79 -32.812 1 93.5 267 ASN A N 1
ATOM 2264 C CA . ASN A 1 267 ? 22.094 -0.246 -32.25 1 93.5 267 ASN A CA 1
ATOM 2265 C C . ASN A 1 267 ? 20.953 -0.268 -33.25 1 93.5 267 ASN A C 1
ATOM 2267 O O . ASN A 1 267 ? 19.812 -0.556 -32.906 1 93.5 267 ASN A O 1
ATOM 2271 N N . LYS A 1 268 ? 21.25 0.041 -34.438 1 94.69 268 LYS A N 1
ATOM 2272 C CA . LYS A 1 268 ? 20.203 0.059 -35.469 1 94.69 268 LYS A CA 1
ATOM 2273 C C . LYS A 1 268 ? 19.625 -1.334 -35.688 1 94.69 268 LYS A C 1
ATOM 2275 O O . LYS A 1 268 ? 18.406 -1.494 -35.781 1 94.69 268 LYS A O 1
ATOM 2280 N N . VAL A 1 269 ? 20.562 -2.342 -35.781 1 94.81 269 VAL A N 1
ATOM 2281 C CA . VAL A 1 269 ? 20.125 -3.725 -35.969 1 94.81 269 VAL A CA 1
ATOM 2282 C C . VAL A 1 269 ? 19.375 -4.207 -34.719 1 94.81 269 VAL A C 1
ATOM 2284 O O . VAL A 1 269 ? 18.328 -4.844 -34.844 1 94.81 269 VAL A O 1
ATOM 2287 N N . LYS A 1 270 ? 19.844 -3.885 -33.625 1 94.38 270 LYS A N 1
ATOM 2288 C CA . LYS A 1 270 ? 19.234 -4.254 -32.344 1 94.38 270 LYS A CA 1
ATOM 2289 C C . LYS A 1 270 ? 17.828 -3.707 -32.219 1 94.38 270 LYS A C 1
ATOM 2291 O O . LYS A 1 270 ? 16.891 -4.441 -31.875 1 94.38 270 LYS A O 1
ATOM 2296 N N . LEU A 1 271 ? 17.625 -2.438 -32.531 1 95.75 271 LEU A N 1
ATOM 2297 C CA . LEU A 1 271 ? 16.344 -1.767 -32.406 1 95.75 271 LEU A CA 1
ATOM 2298 C C . LEU A 1 271 ? 15.344 -2.307 -33.438 1 95.75 271 LEU A C 1
ATOM 2300 O O . LEU A 1 271 ? 14.148 -2.426 -33.156 1 95.75 271 LEU A O 1
ATOM 2304 N N . THR A 1 272 ? 15.883 -2.621 -34.594 1 96.56 272 THR A N 1
ATOM 2305 C CA . THR A 1 272 ? 15.008 -3.145 -35.625 1 96.56 272 THR A CA 1
ATOM 2306 C C . THR A 1 272 ? 14.508 -4.539 -35.281 1 96.56 272 THR A C 1
ATOM 2308 O O . THR A 1 272 ? 13.312 -4.828 -35.406 1 96.56 272 THR A O 1
ATOM 2311 N N . ILE A 1 273 ? 15.383 -5.348 -34.844 1 96.62 273 ILE A N 1
ATOM 2312 C CA . ILE A 1 273 ? 15.008 -6.715 -34.5 1 96.62 273 ILE A CA 1
ATOM 2313 C C . ILE A 1 273 ? 14.086 -6.703 -33.281 1 96.62 273 ILE A C 1
ATOM 2315 O O . ILE A 1 273 ? 13.047 -7.363 -33.281 1 96.62 273 ILE A O 1
ATOM 2319 N N . LYS A 1 274 ? 14.438 -5.969 -32.281 1 96.62 274 LYS A N 1
ATOM 2320 C CA . LYS A 1 274 ? 13.594 -5.863 -31.109 1 96.62 274 LYS A CA 1
ATOM 2321 C C . LYS A 1 274 ? 12.242 -5.258 -31.453 1 96.62 274 LYS A C 1
ATOM 2323 O O . LYS A 1 274 ? 11.211 -5.715 -30.953 1 96.62 274 LYS A O 1
ATOM 2328 N N . GLY A 1 275 ? 12.234 -4.184 -32.188 1 97.25 275 GLY A N 1
ATOM 2329 C CA . GLY A 1 275 ? 10.984 -3.584 -32.625 1 97.25 275 GLY A CA 1
ATOM 2330 C C . GLY A 1 275 ? 10.086 -4.559 -33.375 1 97.25 275 GLY A C 1
ATOM 2331 O O . GLY A 1 275 ? 8.867 -4.539 -33.188 1 97.25 275 GLY A O 1
ATOM 2332 N N . THR A 1 276 ? 10.703 -5.398 -34.188 1 97.62 276 THR A N 1
ATOM 2333 C CA . THR A 1 276 ? 9.953 -6.395 -34.938 1 97.62 276 THR A CA 1
ATOM 2334 C C . THR A 1 276 ? 9.367 -7.449 -34 1 97.62 276 THR A C 1
ATOM 2336 O O . THR A 1 276 ? 8.211 -7.848 -34.156 1 97.62 276 THR A O 1
ATOM 2339 N N . ILE A 1 277 ? 10.148 -7.898 -33.094 1 97 277 ILE A N 1
ATOM 2340 C CA . ILE A 1 277 ? 9.695 -8.898 -32.125 1 97 277 ILE A CA 1
ATOM 2341 C C . ILE A 1 277 ? 8.523 -8.344 -31.312 1 97 277 ILE A C 1
ATOM 2343 O O . ILE A 1 277 ? 7.516 -9.023 -31.125 1 97 277 ILE A O 1
ATOM 2347 N N . VAL A 1 278 ? 8.633 -7.121 -30.875 1 98 278 VAL A N 1
ATOM 2348 C CA . VAL A 1 278 ? 7.586 -6.488 -30.078 1 98 278 VAL A CA 1
ATOM 2349 C C . VAL A 1 278 ? 6.324 -6.316 -30.922 1 98 278 VAL A C 1
ATOM 2351 O O . VAL A 1 278 ? 5.219 -6.602 -30.453 1 98 278 VAL A O 1
ATOM 2354 N N . THR A 1 279 ? 6.492 -5.891 -32.188 1 98.38 279 THR A N 1
ATOM 2355 C CA . THR A 1 279 ? 5.348 -5.66 -33.062 1 98.38 279 THR A CA 1
ATOM 2356 C C . THR A 1 279 ? 4.621 -6.965 -33.344 1 98.38 279 THR A C 1
ATOM 2358 O O . THR A 1 279 ? 3.391 -7.027 -33.281 1 98.38 279 THR A O 1
ATOM 2361 N N . ILE A 1 280 ? 5.363 -8.008 -33.594 1 98.31 280 ILE A N 1
ATOM 2362 C CA . ILE A 1 280 ? 4.773 -9.305 -33.906 1 98.31 280 ILE A CA 1
ATOM 2363 C C . ILE A 1 280 ? 4.082 -9.859 -32.656 1 98.31 280 ILE A C 1
ATOM 2365 O O . ILE A 1 280 ? 2.979 -10.398 -32.75 1 98.31 280 ILE A O 1
ATOM 2369 N N . SER A 1 281 ? 4.719 -9.766 -31.547 1 98.38 281 SER A N 1
ATOM 2370 C CA . SER A 1 281 ? 4.145 -10.234 -30.281 1 98.38 281 SER A CA 1
ATOM 2371 C C . SER A 1 281 ? 2.855 -9.492 -29.953 1 98.38 281 SER A C 1
ATOM 2373 O O . SER A 1 281 ? 1.853 -10.109 -29.594 1 98.38 281 SER A O 1
ATOM 2375 N N . LEU A 1 282 ? 2.891 -8.195 -30.094 1 98.38 282 LEU A N 1
ATOM 2376 C CA . LEU A 1 282 ? 1.711 -7.395 -29.797 1 98.38 282 LEU A CA 1
ATOM 2377 C C . LEU A 1 282 ? 0.579 -7.715 -30.766 1 98.38 282 LEU A C 1
ATOM 2379 O O . LEU A 1 282 ? -0.589 -7.758 -30.375 1 98.38 282 LEU A O 1
ATOM 2383 N N . MET A 1 283 ? 0.94 -7.91 -32.031 1 98.56 283 MET A N 1
ATOM 2384 C CA . MET A 1 283 ? -0.062 -8.273 -33.031 1 98.56 283 MET A CA 1
ATOM 2385 C C . MET A 1 283 ? -0.671 -9.633 -32.719 1 98.56 283 MET A C 1
ATOM 2387 O O . MET A 1 283 ? -1.894 -9.789 -32.719 1 98.56 283 MET A O 1
ATOM 2391 N N . ALA A 1 284 ? 0.177 -10.625 -32.406 1 98.44 284 ALA A N 1
ATOM 2392 C CA . ALA A 1 284 ? -0.3 -11.953 -32.062 1 98.44 284 ALA A CA 1
ATOM 2393 C C . ALA A 1 284 ? -1.164 -11.906 -30.797 1 98.44 284 ALA A C 1
ATOM 2395 O O . ALA A 1 284 ? -2.207 -12.555 -30.734 1 98.44 284 ALA A O 1
ATOM 2396 N N . GLY A 1 285 ? -0.692 -11.141 -29.812 1 98.5 285 GLY A N 1
ATOM 2397 C CA . GLY A 1 285 ? -1.465 -10.961 -28.594 1 98.5 285 GLY A CA 1
ATOM 2398 C C . GLY A 1 285 ? -2.816 -10.312 -28.828 1 98.5 285 GLY A C 1
ATOM 2399 O O . GLY A 1 285 ? -3.822 -10.734 -28.266 1 98.5 285 GLY A O 1
ATOM 2400 N N . TYR A 1 286 ? -2.814 -9.312 -29.703 1 98.38 286 TYR A N 1
ATOM 2401 C CA . TYR A 1 286 ? -4.059 -8.609 -30 1 98.38 286 TYR A CA 1
ATOM 2402 C C . TYR A 1 286 ? -5.035 -9.523 -30.734 1 98.38 286 TYR A C 1
ATOM 2404 O O . TYR A 1 286 ? -6.23 -9.531 -30.438 1 98.38 286 TYR A O 1
ATOM 2412 N N . LEU A 1 287 ? -4.57 -10.266 -31.703 1 98.5 287 LEU A N 1
ATOM 2413 C CA . LEU A 1 287 ? -5.426 -11.195 -32.438 1 98.5 287 LEU A CA 1
ATOM 2414 C C . LEU A 1 287 ? -5.977 -12.273 -31.516 1 98.5 287 LEU A C 1
ATOM 2416 O O . LEU A 1 287 ? -7.152 -12.625 -31.594 1 98.5 287 LEU A O 1
ATOM 2420 N N . TRP A 1 288 ? -5.164 -12.828 -30.656 1 98.62 288 TRP A N 1
ATOM 2421 C CA . TRP A 1 288 ? -5.609 -13.82 -29.672 1 98.62 288 TRP A CA 1
ATOM 2422 C C . TRP A 1 288 ? -6.652 -13.227 -28.734 1 98.62 288 TRP A C 1
ATOM 2424 O O . TRP A 1 288 ? -7.637 -13.883 -28.406 1 98.62 288 TRP A O 1
ATOM 2434 N N . TYR A 1 289 ? -6.422 -11.977 -28.312 1 98.31 289 TYR A N 1
ATOM 2435 C CA . TYR A 1 289 ? -7.363 -11.297 -27.438 1 98.31 289 TYR A CA 1
ATOM 2436 C C . TYR A 1 289 ? -8.719 -11.125 -28.109 1 98.31 289 TYR A C 1
ATOM 2438 O O . TYR A 1 289 ? -9.758 -11.438 -27.516 1 98.31 289 TYR A O 1
ATOM 2446 N N . GLU A 1 290 ? -8.773 -10.672 -29.391 1 98.19 290 GLU A N 1
ATOM 2447 C CA . GLU A 1 290 ? -9.992 -10.336 -30.109 1 98.19 290 GLU A CA 1
ATOM 2448 C C . GLU A 1 290 ? -10.766 -11.594 -30.5 1 98.19 290 GLU A C 1
ATOM 2450 O O . GLU A 1 290 ? -12 -11.617 -30.422 1 98.19 290 GLU A O 1
ATOM 2455 N N . TYR A 1 291 ? -10.031 -12.648 -30.766 1 98.19 291 TYR A N 1
ATOM 2456 C CA . TYR A 1 291 ? -10.727 -13.773 -31.391 1 98.19 291 TYR A CA 1
ATOM 2457 C C . TYR A 1 291 ? -10.898 -14.922 -30.391 1 98.19 291 TYR A C 1
ATOM 2459 O O . TYR A 1 291 ? -11.742 -15.797 -30.594 1 98.19 291 TYR A O 1
ATOM 2467 N N . ILE A 1 292 ? -10.133 -14.945 -29.328 1 98.44 292 ILE A N 1
ATOM 2468 C CA . ILE A 1 292 ? -10.195 -16.094 -28.438 1 98.44 292 ILE A CA 1
ATOM 2469 C C . ILE A 1 292 ? -10.539 -15.633 -27.031 1 98.44 292 ILE A C 1
ATOM 2471 O O . ILE A 1 292 ? -11.523 -16.094 -26.438 1 98.44 292 ILE A O 1
ATOM 2475 N N . TYR A 1 293 ? -9.852 -14.672 -26.5 1 98.31 293 TYR A N 1
ATOM 2476 C CA . TYR A 1 293 ? -10.008 -14.25 -25.125 1 98.31 293 TYR A CA 1
ATOM 2477 C C . TYR A 1 293 ? -11.422 -13.742 -24.859 1 98.31 293 TYR A C 1
ATOM 2479 O O . TYR A 1 293 ? -11.977 -13.961 -23.781 1 98.31 293 TYR A O 1
ATOM 2487 N N . LYS A 1 294 ? -12.039 -13.07 -25.781 1 97.75 294 LYS A N 1
ATOM 2488 C CA . LYS A 1 294 ? -13.328 -12.406 -25.609 1 97.75 294 LYS A CA 1
ATOM 2489 C C . LYS A 1 294 ? -14.477 -13.398 -25.719 1 97.75 294 LYS A C 1
ATOM 2491 O O . LYS A 1 294 ? -15.633 -13.047 -25.484 1 97.75 294 LYS A O 1
ATOM 2496 N N . LEU A 1 295 ? -14.133 -14.633 -25.969 1 97.81 295 LEU A N 1
ATOM 2497 C CA . LEU A 1 295 ? -15.172 -15.648 -26.062 1 97.81 295 LEU A CA 1
ATOM 2498 C C . LEU A 1 295 ? -15.781 -15.945 -24.703 1 97.81 295 LEU A C 1
ATOM 2500 O O . LEU A 1 295 ? -15.172 -15.656 -23.672 1 97.81 295 LEU A O 1
ATOM 2504 N N . ASP A 1 296 ? -16.938 -16.453 -24.719 1 97.19 296 ASP A N 1
ATOM 2505 C CA . ASP A 1 296 ? -17.609 -16.844 -23.469 1 97.19 296 ASP A CA 1
ATOM 2506 C C . ASP A 1 296 ? -16.891 -18.016 -22.812 1 97.19 296 ASP A C 1
ATOM 2508 O O . ASP A 1 296 ? -16.172 -18.766 -23.484 1 97.19 296 ASP A O 1
ATOM 2512 N N . LYS A 1 297 ? -17.109 -18.219 -21.625 1 96.5 297 LYS A N 1
ATOM 2513 C CA . LYS A 1 297 ? -16.391 -19.188 -20.797 1 96.5 297 LYS A CA 1
ATOM 2514 C C . LYS A 1 297 ? -16.422 -20.578 -21.406 1 96.5 297 LYS A C 1
ATOM 2516 O O . LYS A 1 297 ? -15.375 -21.234 -21.547 1 96.5 297 LYS A O 1
ATOM 2521 N N . LEU A 1 298 ? -17.547 -21.094 -21.781 1 95.88 298 LEU A N 1
ATOM 2522 C CA . LEU A 1 298 ? -17.703 -22.453 -22.281 1 95.88 298 LEU A CA 1
ATOM 2523 C C . LEU A 1 298 ? -16.969 -22.641 -23.609 1 95.88 298 LEU A C 1
ATOM 2525 O O . LEU A 1 298 ? -16.25 -23.625 -23.797 1 95.88 298 LEU A O 1
ATOM 2529 N N . THR A 1 299 ? -17.062 -21.688 -24.484 1 97.81 299 THR A N 1
ATOM 2530 C CA . THR A 1 299 ? -16.391 -21.766 -25.781 1 97.81 299 THR A CA 1
ATOM 2531 C C . THR A 1 299 ? -14.891 -21.562 -25.625 1 97.81 299 THR A C 1
ATOM 2533 O O . THR A 1 299 ? -14.094 -22.203 -26.312 1 97.81 299 THR A O 1
ATOM 2536 N N . TYR A 1 300 ? -14.539 -20.656 -24.766 1 98.19 300 TYR A N 1
ATOM 2537 C CA . TYR A 1 300 ? -13.117 -20.406 -24.516 1 98.19 300 TYR A CA 1
ATOM 2538 C C . TYR A 1 300 ? -12.422 -21.688 -24.047 1 98.19 300 TYR A C 1
ATOM 2540 O O . TYR A 1 300 ? -11.312 -21.984 -24.484 1 98.19 300 TYR A O 1
ATOM 2548 N N . ASN A 1 301 ? -13.055 -22.453 -23.172 1 97.81 301 ASN A N 1
ATOM 2549 C CA . ASN A 1 301 ? -12.469 -23.672 -22.609 1 97.81 301 ASN A CA 1
ATOM 2550 C C . ASN A 1 301 ? -12.156 -24.688 -23.703 1 97.81 301 ASN A C 1
ATOM 2552 O O . ASN A 1 301 ? -11.219 -25.484 -23.562 1 97.81 301 ASN A O 1
ATOM 2556 N N . LYS A 1 302 ? -12.875 -24.625 -24.797 1 96.75 302 LYS A N 1
ATOM 2557 C CA . LYS A 1 302 ? -12.648 -25.547 -25.891 1 96.75 302 LYS A CA 1
ATOM 2558 C C . LYS A 1 302 ? -11.367 -25.219 -26.641 1 96.75 302 LYS A C 1
ATOM 2560 O O . LYS A 1 302 ? -10.664 -26.109 -27.125 1 96.75 302 LYS A O 1
ATOM 2565 N N . TYR A 1 303 ? -11.047 -23.953 -26.672 1 97.81 303 TYR A N 1
ATOM 2566 C CA . TYR A 1 303 ? -9.906 -23.5 -27.469 1 97.81 303 TYR A CA 1
ATOM 2567 C C . TYR A 1 303 ? -8.68 -23.312 -26.594 1 97.81 303 TYR A C 1
ATOM 2569 O O . TYR A 1 303 ? -7.555 -23.234 -27.094 1 97.81 303 TYR A O 1
ATOM 2577 N N . HIS A 1 304 ? -8.844 -23.266 -25.312 1 98.25 304 HIS A N 1
ATOM 2578 C CA . HIS A 1 304 ? -7.793 -22.922 -24.359 1 98.25 304 HIS A CA 1
ATOM 2579 C C . HIS A 1 304 ? -6.621 -23.891 -24.469 1 98.25 304 HIS A C 1
ATOM 2581 O O . HIS A 1 304 ? -5.465 -23.469 -24.562 1 98.25 304 HIS A O 1
ATOM 2587 N N . PRO A 1 305 ? -6.832 -25.219 -24.578 1 97.81 305 PRO A N 1
ATOM 2588 C CA . PRO A 1 305 ? -5.695 -26.141 -24.609 1 97.81 305 PRO A CA 1
ATOM 2589 C C . PRO A 1 305 ? -4.805 -25.938 -25.828 1 97.81 305 PRO A C 1
ATOM 2591 O O . PRO A 1 305 ? -3.607 -26.219 -25.781 1 97.81 305 PRO A O 1
ATOM 2594 N N . TYR A 1 306 ? -5.414 -25.359 -26.844 1 97.62 306 TYR A N 1
ATOM 2595 C CA . TYR A 1 306 ? -4.699 -25.266 -28.109 1 97.62 306 TYR A CA 1
ATOM 2596 C C . TYR A 1 306 ? -4.098 -23.875 -28.297 1 97.62 306 TYR A C 1
ATOM 2598 O O . TYR A 1 306 ? -3.238 -23.672 -29.156 1 97.62 306 TYR A O 1
ATOM 2606 N N . THR A 1 307 ? -4.547 -22.891 -27.5 1 98.38 307 THR A N 1
ATOM 2607 C CA . THR A 1 307 ? -4.152 -21.516 -27.797 1 98.38 307 THR A CA 1
ATOM 2608 C C . THR A 1 307 ? -3.451 -20.891 -26.594 1 98.38 307 THR A C 1
ATOM 2610 O O . THR A 1 307 ? -2.91 -19.781 -26.703 1 98.38 307 THR A O 1
ATOM 2613 N N . SER A 1 308 ? -3.398 -21.562 -25.469 1 98.25 308 SER A N 1
ATOM 2614 C CA . SER A 1 308 ? -2.863 -20.984 -24.25 1 98.25 308 SER A CA 1
ATOM 2615 C C . SER A 1 308 ? -1.39 -20.625 -24.406 1 98.25 308 SER A C 1
ATOM 2617 O O . SER A 1 308 ? -0.881 -19.75 -23.703 1 98.25 308 SER A O 1
ATOM 2619 N N . TRP A 1 309 ? -0.675 -21.25 -25.312 1 98.38 309 TRP A N 1
ATOM 2620 C CA . TRP A 1 309 ? 0.748 -20.984 -25.5 1 98.38 309 TRP A CA 1
ATOM 2621 C C . TRP A 1 309 ? 0.973 -19.609 -26.109 1 98.38 309 TRP A C 1
ATOM 2623 O O . TRP A 1 309 ? 2.051 -19.031 -25.969 1 98.38 309 TRP A O 1
ATOM 2633 N N . ILE A 1 310 ? -0.006 -18.984 -26.734 1 98.62 310 ILE A N 1
ATOM 2634 C CA . ILE A 1 310 ? 0.143 -17.719 -27.453 1 98.62 310 ILE A CA 1
ATOM 2635 C C . ILE A 1 310 ? 0.359 -16.578 -26.453 1 98.62 310 ILE A C 1
ATOM 2637 O O . ILE A 1 310 ? 1.386 -15.898 -26.5 1 98.62 310 ILE A O 1
ATOM 2641 N N . PRO A 1 311 ? -0.6 -16.375 -25.531 1 98.62 311 PRO A N 1
ATOM 2642 C CA . PRO A 1 311 ? -0.374 -15.273 -24.594 1 98.62 311 PRO A CA 1
ATOM 2643 C C . PRO A 1 311 ? 0.863 -15.492 -23.719 1 98.62 311 PRO A C 1
ATOM 2645 O O . PRO A 1 311 ? 1.509 -14.523 -23.312 1 98.62 311 PRO A O 1
ATOM 2648 N N . ILE A 1 312 ? 1.218 -16.719 -23.422 1 98.75 312 ILE A N 1
ATOM 2649 C CA . ILE A 1 312 ? 2.404 -17 -22.625 1 98.75 312 ILE A CA 1
ATOM 2650 C C . ILE A 1 312 ? 3.656 -16.578 -23.391 1 98.75 312 ILE A C 1
ATOM 2652 O O . ILE A 1 312 ? 4.531 -15.914 -22.828 1 98.75 312 ILE A O 1
ATOM 2656 N N . THR A 1 313 ? 3.664 -16.922 -24.641 1 98.62 313 THR A N 1
ATOM 2657 C CA . THR A 1 313 ? 4.797 -16.547 -25.484 1 98.62 313 THR A CA 1
ATOM 2658 C C . THR A 1 313 ? 4.887 -15.039 -25.625 1 98.62 313 THR A C 1
ATOM 2660 O O . THR A 1 313 ? 5.984 -14.469 -25.625 1 98.62 313 THR A O 1
ATOM 2663 N N . VAL A 1 314 ? 3.758 -14.414 -25.766 1 98.62 314 VAL A N 1
ATOM 2664 C CA . VAL A 1 314 ? 3.711 -12.961 -25.875 1 98.62 314 VAL A CA 1
ATOM 2665 C C . VAL A 1 314 ? 4.305 -12.32 -24.625 1 98.62 314 VAL A C 1
ATOM 2667 O O . VAL A 1 314 ? 5.141 -11.414 -24.719 1 98.62 314 VAL A O 1
ATOM 2670 N N . TYR A 1 315 ? 3.9 -12.812 -23.516 1 98.38 315 TYR A N 1
ATOM 2671 C CA . TYR A 1 315 ? 4.41 -12.281 -22.25 1 98.38 315 TYR A CA 1
ATOM 2672 C C . TYR A 1 315 ? 5.918 -12.484 -22.141 1 98.38 315 TYR A C 1
ATOM 2674 O O . TYR A 1 315 ? 6.645 -11.562 -21.75 1 98.38 315 TYR A O 1
ATOM 2682 N N . ILE A 1 316 ? 6.398 -13.633 -22.469 1 98.25 316 ILE A N 1
ATOM 2683 C CA . ILE A 1 316 ? 7.816 -13.953 -22.359 1 98.25 316 ILE A CA 1
ATOM 2684 C C . ILE A 1 316 ? 8.625 -13.039 -23.297 1 98.25 316 ILE A C 1
ATOM 2686 O O . ILE A 1 316 ? 9.664 -12.508 -22.891 1 98.25 316 ILE A O 1
ATOM 2690 N N . CYS A 1 317 ? 8.086 -12.828 -24.469 1 97.69 317 CYS A N 1
ATOM 2691 C CA . CYS A 1 317 ? 8.781 -11.984 -25.438 1 97.69 317 CYS A CA 1
ATOM 2692 C C . CYS A 1 317 ? 8.844 -10.539 -24.953 1 97.69 317 CYS A C 1
ATOM 2694 O O . CYS A 1 317 ? 9.898 -9.914 -25 1 97.69 317 CYS A O 1
ATOM 2696 N N . LEU A 1 318 ? 7.785 -10.039 -24.453 1 97.69 318 LEU A N 1
ATOM 2697 C CA . LEU A 1 318 ? 7.719 -8.641 -24.047 1 97.69 318 LEU A CA 1
ATOM 2698 C C . LEU A 1 318 ? 8.516 -8.414 -22.766 1 97.69 318 LEU A C 1
ATOM 2700 O O . LEU A 1 318 ? 9.227 -7.418 -22.641 1 97.69 318 LEU A O 1
ATOM 2704 N N . ARG A 1 319 ? 8.422 -9.32 -21.828 1 97.31 319 ARG A N 1
ATOM 2705 C CA . ARG A 1 319 ? 9.086 -9.18 -20.531 1 97.31 319 ARG A CA 1
ATOM 2706 C C . ARG A 1 319 ? 10.594 -9.32 -20.672 1 97.31 319 ARG A C 1
ATOM 2708 O O . ARG A 1 319 ? 11.352 -8.781 -19.859 1 97.31 319 ARG A O 1
ATOM 2715 N N . ASN A 1 320 ? 11.047 -9.969 -21.75 1 96.81 320 ASN A N 1
ATOM 2716 C CA . ASN A 1 320 ? 12.477 -10.219 -21.906 1 96.81 320 ASN A CA 1
ATOM 2717 C C . ASN A 1 320 ? 13.047 -9.453 -23.094 1 96.81 320 ASN A C 1
ATOM 2719 O O . ASN A 1 320 ? 14.133 -9.781 -23.594 1 96.81 320 ASN A O 1
ATOM 2723 N N . CYS A 1 321 ? 12.328 -8.461 -23.516 1 95.38 321 CYS A N 1
ATOM 2724 C CA . CYS A 1 321 ? 12.734 -7.738 -24.703 1 95.38 321 CYS A CA 1
ATOM 2725 C C . CYS A 1 321 ? 13.977 -6.898 -24.453 1 95.38 321 CYS A C 1
ATOM 2727 O O . CYS A 1 321 ? 14.883 -6.848 -25.281 1 95.38 321 CYS A O 1
ATOM 2729 N N . THR A 1 322 ? 14.039 -6.219 -23.328 1 93.75 322 THR A N 1
ATOM 2730 C CA . THR A 1 322 ? 15.172 -5.355 -23.016 1 93.75 322 THR A CA 1
ATOM 2731 C C . THR A 1 322 ? 15.953 -5.895 -21.828 1 93.75 322 THR A C 1
ATOM 2733 O O . THR A 1 322 ? 15.406 -6.633 -21 1 93.75 322 THR A O 1
ATOM 2736 N N . GLN A 1 323 ? 17.188 -5.523 -21.766 1 92.12 323 GLN A N 1
ATOM 2737 C CA . GLN A 1 323 ? 18.062 -5.93 -20.656 1 92.12 323 GLN A CA 1
ATOM 2738 C C . GLN A 1 323 ? 17.562 -5.371 -19.328 1 92.12 323 GLN A C 1
ATOM 2740 O O . GLN A 1 323 ? 17.672 -6.02 -18.297 1 92.12 323 GLN A O 1
ATOM 2745 N N . GLN A 1 324 ? 16.922 -4.234 -19.406 1 92.44 324 GLN A N 1
ATOM 2746 C CA . GLN A 1 324 ? 16.406 -3.604 -18.188 1 92.44 324 GLN A CA 1
ATOM 2747 C C . GLN A 1 324 ? 15.258 -4.414 -17.594 1 92.44 324 GLN A C 1
ATOM 2749 O O . GLN A 1 324 ? 15.195 -4.609 -16.375 1 92.44 324 GLN A O 1
ATOM 2754 N N . LEU A 1 325 ? 14.43 -4.938 -18.406 1 94.94 325 LEU A N 1
ATOM 2755 C CA . LEU A 1 325 ? 13.289 -5.715 -17.953 1 94.94 325 LEU A CA 1
ATOM 2756 C C . LEU A 1 325 ? 13.727 -7.082 -17.438 1 94.94 325 LEU A C 1
ATOM 2758 O O . LEU A 1 325 ? 13.141 -7.609 -16.484 1 94.94 325 LEU A O 1
ATOM 2762 N N . ARG A 1 326 ? 14.75 -7.613 -17.969 1 94.94 326 ARG A N 1
ATOM 2763 C CA . ARG A 1 326 ? 15.234 -8.93 -17.562 1 94.94 326 ARG A CA 1
ATOM 2764 C C . ARG A 1 326 ? 15.977 -8.852 -16.234 1 94.94 326 ARG A C 1
ATOM 2766 O O . ARG A 1 326 ? 15.945 -9.805 -15.453 1 94.94 326 ARG A O 1
ATOM 2773 N N . SER A 1 327 ? 16.531 -7.68 -15.969 1 94.62 327 SER A N 1
ATOM 2774 C CA . SER A 1 327 ? 17.406 -7.574 -14.812 1 94.62 327 SER A CA 1
ATOM 2775 C C . SER A 1 327 ? 16.688 -6.961 -13.617 1 94.62 327 SER A C 1
ATOM 2777 O O . SER A 1 327 ? 17.297 -6.684 -12.586 1 94.62 327 SER A O 1
ATOM 2779 N N . THR A 1 328 ? 15.438 -6.676 -13.742 1 95.75 328 THR A N 1
ATOM 2780 C CA . THR A 1 328 ? 14.688 -6.078 -12.648 1 95.75 328 THR A CA 1
ATOM 2781 C C . THR A 1 328 ? 13.508 -6.953 -12.258 1 95.75 328 THR A C 1
ATOM 2783 O O . THR A 1 328 ? 12.93 -7.641 -13.102 1 95.75 328 THR A O 1
ATOM 2786 N N . SER A 1 329 ? 13.211 -7.012 -10.992 1 97 329 SER A N 1
ATOM 2787 C CA . SER A 1 329 ? 12.031 -7.715 -10.484 1 97 329 SER A CA 1
ATOM 2788 C C . SER A 1 329 ? 11.469 -7.027 -9.25 1 97 329 SER A C 1
ATOM 2790 O O . SER A 1 329 ? 12.148 -6.219 -8.617 1 97 329 SER A O 1
ATOM 2792 N N . LEU A 1 330 ? 10.297 -7.234 -8.938 1 97.5 330 LEU A N 1
ATOM 2793 C CA . LEU A 1 330 ? 9.641 -6.73 -7.738 1 97.5 330 LEU A CA 1
ATOM 2794 C C . LEU A 1 330 ? 9.719 -7.746 -6.605 1 97.5 330 LEU A C 1
ATOM 2796 O O . LEU A 1 330 ? 9.094 -8.805 -6.672 1 97.5 330 LEU A O 1
ATOM 2800 N N . ALA A 1 331 ? 10.312 -7.41 -5.629 1 96.25 331 ALA A N 1
ATOM 2801 C CA . ALA A 1 331 ? 10.633 -8.328 -4.535 1 96.25 331 ALA A CA 1
ATOM 2802 C C . ALA A 1 331 ? 9.359 -8.812 -3.842 1 96.25 331 ALA A C 1
ATOM 2804 O O . ALA A 1 331 ? 9.297 -9.961 -3.385 1 96.25 331 ALA A O 1
ATOM 2805 N N . LEU A 1 332 ? 8.414 -7.984 -3.678 1 95.94 332 LEU A N 1
ATOM 2806 C CA . LEU A 1 332 ? 7.168 -8.383 -3.033 1 95.94 332 LEU A CA 1
ATOM 2807 C C . LEU A 1 332 ? 6.496 -9.516 -3.801 1 95.94 332 LEU A C 1
ATOM 2809 O O . LEU A 1 332 ? 6.043 -10.5 -3.203 1 95.94 332 LEU A O 1
ATOM 2813 N N . PHE A 1 333 ? 6.43 -9.406 -5.059 1 97.81 333 PHE A N 1
ATOM 2814 C CA . PHE A 1 333 ? 5.805 -10.438 -5.871 1 97.81 333 PHE A CA 1
ATOM 2815 C C . PHE A 1 333 ? 6.668 -11.695 -5.914 1 97.81 333 PHE A C 1
ATOM 2817 O O . PHE A 1 333 ? 6.148 -12.812 -5.984 1 97.81 333 PHE A O 1
ATOM 2824 N N . VAL A 1 334 ? 7.988 -11.492 -5.922 1 97.56 334 VAL A N 1
ATOM 2825 C CA . VAL A 1 334 ? 8.883 -12.648 -5.844 1 97.56 334 VAL A CA 1
ATOM 2826 C C . VAL A 1 334 ? 8.594 -13.438 -4.566 1 97.56 334 VAL A C 1
ATOM 2828 O O . VAL A 1 334 ? 8.516 -14.664 -4.59 1 97.56 334 VAL A O 1
ATOM 2831 N N . TRP A 1 335 ? 8.391 -12.711 -3.516 1 96.31 335 TRP A N 1
ATOM 2832 C CA . TRP A 1 335 ? 8.094 -13.328 -2.23 1 96.31 335 TRP A CA 1
ATOM 2833 C C . TRP A 1 335 ? 6.754 -14.062 -2.277 1 96.31 335 TRP A C 1
ATOM 2835 O O . TRP A 1 335 ? 6.645 -15.195 -1.794 1 96.31 335 TRP A O 1
ATOM 2845 N N . LEU A 1 336 ? 5.816 -13.469 -2.855 1 97.06 336 LEU A N 1
ATOM 2846 C CA . LEU A 1 336 ? 4.496 -14.078 -2.977 1 97.06 336 LEU A CA 1
ATOM 2847 C C . LEU A 1 336 ? 4.543 -15.297 -3.9 1 97.06 336 LEU A C 1
ATOM 2849 O O . LEU A 1 336 ? 3.762 -16.234 -3.738 1 97.06 336 LEU A O 1
ATOM 2853 N N . GLY A 1 337 ? 5.414 -15.227 -4.836 1 97.25 337 GLY A N 1
ATOM 2854 C CA . GLY A 1 337 ? 5.559 -16.328 -5.777 1 97.25 337 GLY A CA 1
ATOM 2855 C C . GLY A 1 337 ? 6.125 -17.578 -5.145 1 97.25 337 GLY A C 1
ATOM 2856 O O . GLY A 1 337 ? 5.922 -18.688 -5.656 1 97.25 337 GLY A O 1
ATOM 2857 N N . LYS A 1 338 ? 6.73 -17.422 -4.062 1 95.88 338 LYS A N 1
ATOM 2858 C CA . LYS A 1 338 ? 7.359 -18.562 -3.391 1 95.88 338 LYS A CA 1
ATOM 2859 C C . LYS A 1 338 ? 6.352 -19.312 -2.531 1 95.88 338 LYS A C 1
ATOM 2861 O O . LYS A 1 338 ? 6.57 -20.484 -2.189 1 95.88 338 LYS A O 1
ATOM 2866 N N . ILE A 1 339 ? 5.227 -18.703 -2.223 1 96.88 339 ILE A N 1
ATOM 2867 C CA . ILE A 1 339 ? 4.273 -19.359 -1.33 1 96.88 339 ILE A CA 1
ATOM 2868 C C . ILE A 1 339 ? 2.979 -19.656 -2.084 1 96.88 339 ILE A C 1
ATOM 2870 O O . ILE A 1 339 ? 1.889 -19.578 -1.511 1 96.88 339 ILE A O 1
ATOM 2874 N N . THR A 1 340 ? 3.016 -19.875 -3.357 1 96.25 340 THR A N 1
ATOM 2875 C CA . THR A 1 340 ? 1.846 -20.016 -4.219 1 96.25 340 THR A CA 1
ATOM 2876 C C . THR A 1 340 ? 1.02 -21.234 -3.816 1 96.25 340 THR A C 1
ATOM 2878 O O . THR A 1 340 ? -0.201 -21.141 -3.674 1 96.25 340 THR A O 1
ATOM 2881 N N . MET A 1 341 ? 1.664 -22.406 -3.566 1 95.94 341 MET A N 1
ATOM 2882 C CA . MET A 1 341 ? 0.929 -23.625 -3.236 1 95.94 341 MET A CA 1
ATOM 2883 C C . MET A 1 341 ? 0.276 -23.516 -1.862 1 95.94 341 MET A C 1
ATOM 2885 O O . MET A 1 341 ? -0.896 -23.859 -1.696 1 95.94 341 MET A O 1
ATOM 2889 N N . GLU A 1 342 ? 1.014 -22.984 -0.917 1 97.25 342 GLU A N 1
ATOM 2890 C CA . GLU A 1 342 ? 0.502 -22.828 0.442 1 97.25 342 GLU A CA 1
ATOM 2891 C C . GLU A 1 342 ? -0.652 -21.828 0.485 1 97.25 342 GLU A C 1
ATOM 2893 O O . GLU A 1 342 ? -1.648 -22.062 1.175 1 97.25 342 GLU A O 1
ATOM 2898 N N . SER A 1 343 ? -0.462 -20.75 -0.264 1 97.75 343 SER A N 1
ATOM 2899 C CA . SER A 1 343 ? -1.535 -19.75 -0.28 1 97.75 343 SER A CA 1
ATOM 2900 C C . SER A 1 343 ? -2.76 -20.281 -1.019 1 97.75 343 SER A C 1
ATOM 2902 O O . SER A 1 343 ? -3.895 -19.984 -0.644 1 97.75 343 SER A O 1
ATOM 2904 N N . TYR A 1 344 ? -2.539 -21.078 -2.033 1 97.5 344 TYR A N 1
ATOM 2905 C CA . TYR A 1 344 ? -3.643 -21.672 -2.783 1 97.5 344 TYR A CA 1
ATOM 2906 C C . TYR A 1 344 ? -4.473 -22.594 -1.897 1 97.5 344 TYR A C 1
ATOM 2908 O O . TYR A 1 344 ? -5.699 -22.469 -1.842 1 97.5 344 TYR A O 1
ATOM 2916 N N . ILE A 1 345 ? -3.869 -23.438 -1.222 1 97.25 345 ILE A N 1
ATOM 2917 C CA . ILE A 1 345 ? -4.586 -24.406 -0.403 1 97.25 345 ILE A CA 1
ATOM 2918 C C . ILE A 1 345 ? -5.207 -23.703 0.803 1 97.25 345 ILE A C 1
ATOM 2920 O O . ILE A 1 345 ? -6.367 -23.953 1.141 1 97.25 345 ILE A O 1
ATOM 2924 N N . SER A 1 346 ? -4.445 -22.781 1.406 1 97.31 346 SER A N 1
ATOM 2925 C CA . SER A 1 346 ? -4.898 -22.109 2.615 1 97.31 346 SER A CA 1
ATOM 2926 C C . SER A 1 346 ? -6.129 -21.25 2.338 1 97.31 346 SER A C 1
ATOM 2928 O O . SER A 1 346 ? -6.98 -21.078 3.213 1 97.31 346 SER A O 1
ATOM 2930 N N . GLN A 1 347 ? -6.258 -20.734 1.156 1 97.44 347 GLN A N 1
ATOM 2931 C CA . GLN A 1 347 ? -7.363 -19.812 0.877 1 97.44 347 GLN A CA 1
ATOM 2932 C C . GLN A 1 347 ? -8.711 -20.516 1.056 1 97.44 347 GLN A C 1
ATOM 2934 O O . GLN A 1 347 ? -9.703 -19.875 1.412 1 97.44 347 GLN A O 1
ATOM 2939 N N . PHE A 1 348 ? -8.797 -21.828 0.912 1 95.75 348 PHE A N 1
ATOM 2940 C CA . PHE A 1 348 ? -10.047 -22.562 0.968 1 95.75 348 PHE A CA 1
ATOM 2941 C C . PHE A 1 348 ? -10.633 -22.531 2.373 1 95.75 348 PHE A C 1
ATOM 2943 O O . PHE A 1 348 ? -11.852 -22.641 2.545 1 95.75 348 PHE A O 1
ATOM 2950 N N . HIS A 1 349 ? -9.781 -22.344 3.322 1 95.12 349 HIS A N 1
ATOM 2951 C CA . HIS A 1 349 ? -10.242 -22.719 4.652 1 95.12 349 HIS A CA 1
ATOM 2952 C C . HIS A 1 349 ? -10.086 -21.562 5.637 1 95.12 349 HIS A C 1
ATOM 2954 O O . HIS A 1 349 ? -10.688 -21.578 6.715 1 95.12 349 HIS A O 1
ATOM 2960 N N . ILE A 1 350 ? -9.211 -20.609 5.348 1 95.19 350 ILE A N 1
ATOM 2961 C CA . ILE A 1 350 ? -8.992 -19.547 6.332 1 95.19 350 ILE A CA 1
ATOM 2962 C C . ILE A 1 350 ? -9.203 -18.188 5.684 1 95.19 350 ILE A C 1
ATOM 2964 O O . ILE A 1 350 ? -9.039 -17.156 6.336 1 95.19 350 ILE A O 1
ATOM 2968 N N . TRP A 1 351 ? -9.391 -18.125 4.449 1 95.69 351 TRP A N 1
ATOM 2969 C CA . TRP A 1 351 ? -9.773 -16.922 3.719 1 95.69 351 TRP A CA 1
ATOM 2970 C C . TRP A 1 351 ? -11.195 -17.047 3.193 1 95.69 351 TRP A C 1
ATOM 2972 O O . TRP A 1 351 ? -12.023 -16.156 3.428 1 95.69 351 TRP A O 1
ATOM 2982 N N . LEU A 1 352 ? -11.414 -18.094 2.539 1 96.75 352 LEU A N 1
ATOM 2983 C CA . LEU A 1 352 ? -12.75 -18.531 2.15 1 96.75 352 LEU A CA 1
ATOM 2984 C C . LEU A 1 352 ? -13.281 -19.594 3.115 1 96.75 352 LEU A C 1
ATOM 2986 O O . LEU A 1 352 ? -12.609 -19.938 4.082 1 96.75 352 LEU A O 1
ATOM 2990 N N . ARG A 1 353 ? -14.547 -19.953 2.822 1 94.25 353 ARG A N 1
ATOM 2991 C CA . ARG A 1 353 ? -15.172 -20.953 3.693 1 94.25 353 ARG A CA 1
ATOM 2992 C C . ARG A 1 353 ? -16.188 -21.781 2.926 1 94.25 353 ARG A C 1
ATOM 2994 O O . ARG A 1 353 ? -16.875 -21.266 2.039 1 94.25 353 ARG A O 1
ATOM 3001 N N . SER A 1 354 ? -16.266 -23.062 3.201 1 90.06 354 SER A N 1
ATOM 3002 C CA . SER A 1 354 ? -17.281 -23.953 2.641 1 90.06 354 SER A CA 1
ATOM 3003 C C . SER A 1 354 ? -18.203 -24.5 3.727 1 90.06 354 SER A C 1
ATOM 3005 O O . SER A 1 354 ? -19.422 -24.531 3.557 1 90.06 354 SER A O 1
ATOM 3007 N N . GLY A 1 355 ? -17.672 -24.938 4.766 1 86 355 GLY A N 1
ATOM 3008 C CA . GLY A 1 355 ? -18.438 -25.422 5.906 1 86 355 GLY A CA 1
ATOM 3009 C C . GLY A 1 355 ? -18.719 -26.906 5.855 1 86 355 GLY A C 1
ATOM 3010 O O . GLY A 1 355 ? -19.172 -27.5 6.836 1 86 355 GLY A O 1
ATOM 3011 N N . ILE A 1 356 ? -18.531 -27.547 4.66 1 87.56 356 ILE A N 1
ATOM 3012 C CA . ILE A 1 356 ? -18.797 -28.969 4.512 1 87.56 356 ILE A CA 1
ATOM 3013 C C . ILE A 1 356 ? -17.641 -29.641 3.77 1 87.56 356 ILE A C 1
ATOM 3015 O O . ILE A 1 356 ? -16.938 -29 2.99 1 87.56 356 ILE A O 1
ATOM 3019 N N . PRO A 1 357 ? -17.422 -30.891 4.043 1 89.56 357 PRO A N 1
ATOM 3020 C CA . PRO A 1 357 ? -16.391 -31.609 3.303 1 89.56 357 PRO A CA 1
ATOM 3021 C C . PRO A 1 357 ? -16.625 -31.609 1.794 1 89.56 357 PRO A C 1
ATOM 3023 O O . PRO A 1 357 ? -17.781 -31.719 1.35 1 89.56 357 PRO A O 1
ATOM 3026 N N . ASN A 1 358 ? -15.562 -31.391 1.047 1 90.75 358 ASN A N 1
ATOM 3027 C CA . ASN A 1 358 ? -15.555 -31.422 -0.412 1 90.75 358 ASN A CA 1
ATOM 3028 C C . ASN A 1 358 ? -16.359 -30.266 -1.003 1 90.75 358 ASN A C 1
ATOM 3030 O O . ASN A 1 358 ? -16.641 -30.25 -2.201 1 90.75 358 ASN A O 1
ATOM 3034 N N . GLY A 1 359 ? -16.781 -29.375 -0.177 1 90.56 359 GLY A N 1
ATOM 3035 C CA . GLY A 1 359 ? -17.516 -28.219 -0.663 1 90.56 359 GLY A CA 1
ATOM 3036 C C . GLY A 1 359 ? -16.641 -27.188 -1.344 1 90.56 359 GLY A C 1
ATOM 3037 O O . GLY A 1 359 ? -15.508 -26.938 -0.905 1 90.56 359 GLY A O 1
ATOM 3038 N N . GLN A 1 360 ? -17.141 -26.578 -2.439 1 90.25 360 GLN A N 1
ATOM 3039 C CA . GLN A 1 360 ? -16.438 -25.438 -3.035 1 90.25 360 GLN A CA 1
ATOM 3040 C C . GLN A 1 360 ? -16.547 -24.203 -2.152 1 90.25 360 GLN A C 1
ATOM 3042 O O . GLN A 1 360 ? -17.594 -23.953 -1.55 1 90.25 360 GLN A O 1
ATOM 3047 N N . PRO A 1 361 ? -15.469 -23.516 -1.994 1 92.12 361 PRO A N 1
ATOM 3048 C CA . PRO A 1 361 ? -15.477 -22.344 -1.099 1 92.12 361 PRO A CA 1
ATOM 3049 C C . PRO A 1 361 ? -16.281 -21.172 -1.657 1 92.12 361 PRO A C 1
ATOM 3051 O O . PRO A 1 361 ? -15.719 -20.297 -2.326 1 92.12 361 PRO A O 1
ATOM 3054 N N . LYS A 1 362 ? -17.516 -21.078 -1.292 1 92.75 362 LYS A N 1
ATOM 3055 C CA . LYS A 1 362 ? -18.422 -20.078 -1.822 1 92.75 362 LYS A CA 1
ATOM 3056 C C . LYS A 1 362 ? -18.609 -18.938 -0.827 1 92.75 362 LYS A C 1
ATOM 3058 O O . LYS A 1 362 ? -19.141 -17.875 -1.18 1 92.75 362 LYS A O 1
ATOM 3063 N N . LEU A 1 363 ? -18.141 -19.094 0.413 1 96.06 363 LEU A N 1
ATOM 3064 C CA . LEU A 1 363 ? -18.328 -18.094 1.459 1 96.06 363 LEU A CA 1
ATOM 3065 C C . LEU A 1 363 ? -16.984 -17.531 1.907 1 96.06 363 LEU A C 1
ATOM 3067 O O . LEU A 1 363 ? -15.93 -18.062 1.547 1 96.06 363 LEU A O 1
ATOM 3071 N N . LEU A 1 364 ? -17.078 -16.438 2.59 1 97.31 364 LEU A N 1
ATOM 3072 C CA . LEU A 1 364 ? -15.891 -15.789 3.125 1 97.31 364 LEU A CA 1
ATOM 3073 C C . LEU A 1 364 ? -15.844 -15.906 4.645 1 97.31 364 LEU A C 1
ATOM 3075 O O . LEU A 1 364 ? -16.875 -15.875 5.309 1 97.31 364 LEU A O 1
ATOM 3079 N N . LEU A 1 365 ? -14.68 -16.094 5.215 1 97.06 365 LEU A N 1
ATOM 3080 C CA . LEU A 1 365 ? -14.5 -16.016 6.66 1 97.06 365 LEU A CA 1
ATOM 3081 C C . LEU A 1 365 ? -14.617 -14.578 7.152 1 97.06 365 LEU A C 1
ATOM 3083 O O . LEU A 1 365 ? -14 -13.672 6.59 1 97.06 365 LEU A O 1
ATOM 3087 N N . SER A 1 366 ? -15.484 -14.305 8.148 1 96.44 366 SER A N 1
ATOM 3088 C CA . SER A 1 366 ? -15.75 -12.945 8.617 1 96.44 366 SER A CA 1
ATOM 3089 C C . SER A 1 366 ? -15.445 -12.797 10.102 1 96.44 366 SER A C 1
ATOM 3091 O O . SER A 1 366 ? -16.125 -13.398 10.945 1 96.44 366 SER A O 1
ATOM 3093 N N . PHE A 1 367 ? -14.367 -12.039 10.492 1 96.44 367 PHE A N 1
ATOM 3094 C CA . PHE A 1 367 ? -14.039 -11.695 11.875 1 96.44 367 PHE A CA 1
ATOM 3095 C C . PHE A 1 367 ? -14.742 -10.414 12.289 1 96.44 367 PHE A C 1
ATOM 3097 O O . PHE A 1 367 ? -15.07 -10.234 13.469 1 96.44 367 PHE A O 1
ATOM 3104 N N . ILE A 1 368 ? -14.859 -9.461 11.336 1 96.44 368 ILE A N 1
ATOM 3105 C CA . ILE A 1 368 ? -15.508 -8.172 11.562 1 96.44 368 ILE A CA 1
ATOM 3106 C C . ILE A 1 368 ? -16.781 -8.07 10.734 1 96.44 368 ILE A C 1
ATOM 3108 O O . ILE A 1 368 ? -16.719 -7.809 9.531 1 96.44 368 ILE A O 1
ATOM 3112 N N . GLN A 1 369 ? -17.828 -8.109 11.398 1 94.12 369 GLN A N 1
ATOM 3113 C CA . GLN A 1 369 ? -19.109 -8.109 10.711 1 94.12 369 GLN A CA 1
ATOM 3114 C C . GLN A 1 369 ? -19.469 -6.707 10.211 1 94.12 369 GLN A C 1
ATOM 3116 O O . GLN A 1 369 ? -19.125 -5.711 10.852 1 94.12 369 GLN A O 1
ATOM 3121 N N . ASP A 1 370 ? -20 -6.527 9.133 1 93.5 370 ASP A N 1
ATOM 3122 C CA . ASP A 1 370 ? -20.547 -5.305 8.555 1 93.5 370 ASP A CA 1
ATOM 3123 C C . ASP A 1 370 ? -19.438 -4.418 7.988 1 93.5 370 ASP A C 1
ATOM 3125 O O . ASP A 1 370 ? -19.703 -3.326 7.48 1 93.5 370 ASP A O 1
ATOM 3129 N N . TYR A 1 371 ? -18.25 -4.789 8.141 1 96.75 371 TYR A N 1
ATOM 3130 C CA . TYR A 1 371 ? -17.109 -4.094 7.566 1 96.75 371 TYR A CA 1
ATOM 3131 C C . TYR A 1 371 ? -16.312 -5.012 6.645 1 96.75 371 TYR A C 1
ATOM 3133 O O . TYR A 1 371 ? -15.234 -5.488 7.008 1 96.75 371 TYR A O 1
ATOM 3141 N N . PRO A 1 372 ? -16.766 -5.227 5.477 1 96.75 372 PRO A N 1
ATOM 3142 C CA . PRO A 1 372 ? -16.188 -6.219 4.566 1 96.75 372 PRO A CA 1
ATOM 3143 C C . PRO A 1 372 ? -14.734 -5.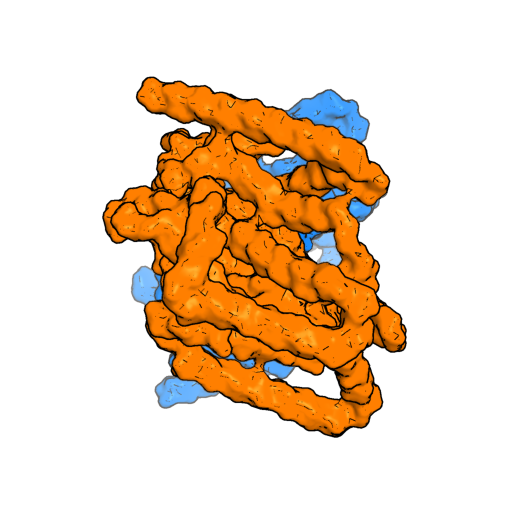898 4.191 1 96.75 372 PRO A C 1
ATOM 3145 O O . PRO A 1 372 ? -13.914 -6.812 4.043 1 96.75 372 PRO A O 1
ATOM 3148 N N . LEU A 1 373 ? -14.422 -4.637 4.02 1 97.5 373 LEU A N 1
ATOM 3149 C CA . LEU A 1 373 ? -13.062 -4.301 3.607 1 97.5 373 LEU A CA 1
ATOM 3150 C C . LEU A 1 373 ? -12.086 -4.449 4.773 1 97.5 373 LEU A C 1
ATOM 3152 O O . LEU A 1 373 ? -10.953 -4.902 4.586 1 97.5 373 LEU A O 1
ATOM 3156 N N . LEU A 1 374 ? -12.508 -4.035 5.91 1 97.75 374 LEU A N 1
ATOM 3157 C CA . LEU A 1 374 ? -11.656 -4.246 7.078 1 97.75 374 LEU A CA 1
ATOM 3158 C C . LEU A 1 374 ? -11.477 -5.738 7.359 1 97.75 374 LEU A C 1
ATOM 3160 O O . LEU A 1 374 ? -10.398 -6.172 7.762 1 97.75 374 LEU A O 1
ATOM 3164 N N . ASN A 1 375 ? -12.531 -6.465 7.203 1 97.94 375 ASN A N 1
ATOM 3165 C CA . ASN A 1 375 ? -12.438 -7.918 7.32 1 97.94 375 ASN A CA 1
ATOM 3166 C C . ASN A 1 375 ? -11.469 -8.5 6.293 1 97.94 375 ASN A C 1
ATOM 3168 O O . ASN A 1 375 ? -10.664 -9.375 6.617 1 97.94 375 ASN A O 1
ATOM 3172 N N . PHE A 1 376 ? -11.641 -7.988 5.086 1 97.88 376 PHE A N 1
ATOM 3173 C CA . PHE A 1 376 ? -10.734 -8.414 4.023 1 97.88 376 PHE A CA 1
ATOM 3174 C C . PHE A 1 376 ? -9.289 -8.172 4.426 1 97.88 376 PHE A C 1
ATOM 3176 O O . PHE A 1 376 ? -8.438 -9.047 4.238 1 97.88 376 PHE A O 1
ATOM 3183 N N . LEU A 1 377 ? -9.031 -7.016 4.934 1 97.5 377 LEU A N 1
ATOM 3184 C CA . LEU A 1 377 ? -7.68 -6.652 5.332 1 97.5 377 LEU A CA 1
ATOM 3185 C C . LEU A 1 377 ? -7.176 -7.566 6.441 1 97.5 377 LEU A C 1
ATOM 3187 O O . LEU A 1 377 ? -6.07 -8.109 6.355 1 97.5 377 LEU A O 1
ATOM 3191 N N . LEU A 1 378 ? -7.949 -7.754 7.422 1 97.25 378 LEU A N 1
ATOM 3192 C CA . LEU A 1 378 ? -7.551 -8.555 8.578 1 97.25 378 LEU A CA 1
ATOM 3193 C C . LEU A 1 378 ? -7.348 -10.016 8.188 1 97.25 378 LEU A C 1
ATOM 3195 O O . LEU A 1 378 ? -6.309 -10.602 8.492 1 97.25 378 LEU A O 1
ATOM 3199 N N . THR A 1 379 ? -8.273 -10.602 7.516 1 97.38 379 THR A N 1
ATOM 3200 C CA . THR A 1 379 ? -8.18 -12.008 7.121 1 97.38 379 THR A CA 1
ATOM 3201 C C . THR A 1 379 ? -7.027 -12.219 6.148 1 97.38 379 THR A C 1
ATOM 3203 O O . THR A 1 379 ? -6.383 -13.273 6.164 1 97.38 379 THR A O 1
ATOM 3206 N N . THR A 1 380 ? -6.758 -11.281 5.285 1 97.81 380 THR A N 1
ATOM 3207 C CA . THR A 1 380 ? -5.652 -11.383 4.344 1 97.81 380 THR A CA 1
ATOM 3208 C C . THR A 1 380 ? -4.312 -11.398 5.078 1 97.81 380 THR A C 1
ATOM 3210 O O . THR A 1 380 ? -3.422 -12.18 4.738 1 97.81 380 THR A O 1
ATOM 3213 N N . MET A 1 381 ? -4.254 -10.57 6.055 1 96.44 381 MET A N 1
ATOM 3214 C CA . MET A 1 381 ? -3.016 -10.531 6.828 1 96.44 381 MET A CA 1
ATOM 3215 C C . MET A 1 381 ? -2.771 -11.859 7.531 1 96.44 381 MET A C 1
ATOM 3217 O O . MET A 1 381 ? -1.664 -12.398 7.48 1 96.44 381 MET A O 1
ATOM 3221 N N . ILE A 1 382 ? -3.748 -12.344 8.133 1 97.06 382 ILE A N 1
ATOM 3222 C CA . ILE A 1 382 ? -3.639 -13.617 8.836 1 97.06 382 ILE A CA 1
ATOM 3223 C C . ILE A 1 382 ? -3.359 -14.742 7.84 1 97.06 382 ILE A C 1
ATOM 3225 O O . ILE A 1 382 ? -2.467 -15.562 8.055 1 97.06 382 ILE A O 1
ATOM 3229 N N . PHE A 1 383 ? -4.078 -14.727 6.773 1 97.56 383 PHE A N 1
ATOM 3230 C CA . PHE A 1 383 ? -3.975 -15.719 5.707 1 97.56 383 PHE A CA 1
ATOM 3231 C C . PHE A 1 383 ? -2.559 -15.758 5.148 1 97.56 383 PHE A C 1
ATOM 3233 O O . PHE A 1 383 ? -1.975 -16.828 5 1 97.56 383 PHE A O 1
ATOM 3240 N N . LEU A 1 384 ? -1.971 -14.625 4.879 1 96.81 384 LEU A N 1
ATOM 3241 C CA . LEU A 1 384 ? -0.631 -14.562 4.309 1 96.81 384 LEU A CA 1
ATOM 3242 C C . LEU A 1 384 ? 0.419 -14.984 5.328 1 96.81 384 LEU A C 1
ATOM 3244 O O . LEU A 1 384 ? 1.384 -15.672 4.984 1 96.81 384 LEU A O 1
ATOM 3248 N N . LEU A 1 385 ? 0.232 -14.609 6.535 1 96.38 385 LEU A N 1
ATOM 3249 C CA . LEU A 1 385 ? 1.163 -14.992 7.59 1 96.38 385 LEU A CA 1
ATOM 3250 C C . LEU A 1 385 ? 1.174 -16.516 7.777 1 96.38 385 LEU A C 1
ATOM 3252 O O . LEU A 1 385 ? 2.24 -17.125 7.867 1 96.38 385 LEU A O 1
ATOM 3256 N N . ILE A 1 386 ? 0.044 -17.047 7.797 1 97.38 386 ILE A N 1
ATOM 3257 C CA . ILE A 1 386 ? -0.068 -18.5 7.992 1 97.38 386 ILE A CA 1
ATOM 3258 C C . ILE A 1 386 ? 0.497 -19.219 6.773 1 97.38 386 ILE A C 1
ATOM 3260 O O . ILE A 1 386 ? 1.196 -20.234 6.918 1 97.38 386 ILE A O 1
ATOM 3264 N N . SER A 1 387 ? 0.221 -18.766 5.598 1 97.75 387 SER A N 1
ATOM 3265 C CA . SER A 1 387 ? 0.75 -19.391 4.387 1 97.75 387 SER A CA 1
ATOM 3266 C C . SER A 1 387 ? 2.275 -19.359 4.379 1 97.75 387 SER A C 1
ATOM 3268 O O . SER A 1 387 ? 2.912 -20.344 3.975 1 97.75 387 SER A O 1
ATOM 3270 N N . TYR A 1 388 ? 2.781 -18.312 4.777 1 97 388 TYR A N 1
ATOM 3271 C CA . TYR A 1 388 ? 4.234 -18.203 4.84 1 97 388 TYR A CA 1
ATOM 3272 C C . TYR A 1 388 ? 4.812 -19.156 5.871 1 97 388 TYR A C 1
ATOM 3274 O O . TYR A 1 388 ? 5.836 -19.797 5.625 1 97 388 TYR A O 1
ATOM 3282 N N . ARG A 1 389 ? 4.184 -19.219 7.02 1 96.81 389 ARG A N 1
ATOM 3283 C CA . ARG A 1 389 ? 4.641 -20.125 8.062 1 96.81 389 ARG A CA 1
ATOM 3284 C C . ARG A 1 389 ? 4.555 -21.578 7.605 1 96.81 389 ARG A C 1
ATOM 3286 O O . ARG A 1 389 ? 5.453 -22.375 7.871 1 96.81 389 ARG A O 1
ATOM 3293 N N . VAL A 1 390 ? 3.482 -21.891 6.93 1 97.06 390 VAL A N 1
ATOM 3294 C CA . VAL A 1 390 ? 3.316 -23.25 6.402 1 97.06 390 VAL A CA 1
ATOM 3295 C C . VAL A 1 390 ? 4.43 -23.547 5.402 1 97.06 390 VAL A C 1
ATOM 3297 O O . VAL A 1 390 ? 4.98 -24.656 5.395 1 97.06 390 VAL A O 1
ATOM 3300 N N . PHE A 1 391 ? 4.738 -22.594 4.562 1 96.81 391 PHE A N 1
ATOM 3301 C CA . PHE A 1 391 ? 5.82 -22.766 3.598 1 96.81 391 PHE A CA 1
ATOM 3302 C C . PHE A 1 391 ? 7.133 -23.078 4.305 1 96.81 391 PHE A C 1
ATOM 3304 O O . PHE A 1 391 ? 7.832 -24.016 3.922 1 96.81 391 PHE A O 1
ATOM 3311 N N . LYS A 1 392 ? 7.426 -22.359 5.328 1 96.25 392 LYS A N 1
ATOM 3312 C CA . LYS A 1 392 ? 8.664 -22.594 6.078 1 96.25 392 LYS A CA 1
ATOM 3313 C C . LYS A 1 392 ? 8.648 -23.953 6.762 1 96.25 392 LYS A C 1
ATOM 3315 O O . LYS A 1 392 ? 9.641 -24.672 6.723 1 96.25 392 LYS A O 1
ATOM 3320 N N . LEU A 1 393 ? 7.57 -24.266 7.355 1 95.25 393 LEU A N 1
ATOM 3321 C CA . LEU A 1 393 ? 7.445 -25.516 8.078 1 95.25 393 LEU A CA 1
ATOM 3322 C C . LEU A 1 393 ? 7.543 -26.703 7.117 1 95.25 393 LEU A C 1
ATOM 3324 O O . LEU A 1 393 ? 8.156 -27.719 7.445 1 95.25 393 LEU A O 1
ATOM 3328 N N . THR A 1 394 ? 6.895 -26.578 5.961 1 94.5 394 THR A N 1
ATOM 3329 C CA . THR A 1 394 ? 6.953 -27.641 4.957 1 94.5 394 THR A CA 1
ATOM 3330 C C . THR A 1 394 ? 8.391 -27.891 4.516 1 94.5 394 THR A C 1
ATOM 3332 O O . THR A 1 394 ? 8.797 -29.047 4.324 1 94.5 394 THR A O 1
ATOM 3335 N N . ASN A 1 395 ? 9.141 -26.875 4.355 1 93.38 395 ASN A N 1
ATOM 3336 C CA . ASN A 1 395 ? 10.539 -27 3.943 1 93.38 395 ASN A CA 1
ATOM 3337 C C . ASN A 1 395 ? 11.391 -27.625 5.051 1 93.38 395 ASN A C 1
ATOM 3339 O O . ASN A 1 395 ? 12.273 -28.438 4.777 1 93.38 395 ASN A O 1
ATOM 3343 N N . ILE A 1 396 ? 11.125 -27.25 6.27 1 92.94 396 ILE A N 1
ATOM 3344 C CA . ILE A 1 396 ? 11.859 -27.812 7.406 1 92.94 396 ILE A CA 1
ATOM 3345 C C . ILE A 1 396 ? 11.57 -29.297 7.52 1 92.94 396 ILE A C 1
ATOM 3347 O O . ILE A 1 396 ? 12.484 -30.109 7.711 1 92.94 396 ILE A O 1
ATOM 3351 N N . LEU A 1 397 ? 10.375 -29.656 7.387 1 90.62 397 LEU A N 1
ATOM 3352 C CA . LEU A 1 397 ? 9.984 -31.062 7.488 1 90.62 397 LEU A CA 1
ATOM 3353 C C . LEU A 1 397 ? 10.516 -31.859 6.305 1 90.62 397 LEU A C 1
ATOM 3355 O O . LEU A 1 397 ? 10.852 -33.031 6.449 1 90.62 397 LEU A O 1
ATOM 3359 N N . LYS A 1 398 ? 10.547 -31.234 5.152 1 91.19 398 LYS A N 1
ATOM 3360 C CA . LYS A 1 398 ? 11.125 -31.875 3.98 1 91.19 398 LYS A CA 1
ATOM 3361 C C . LYS A 1 398 ? 12.578 -32.281 4.234 1 91.19 398 LYS A C 1
ATOM 3363 O O . LYS A 1 398 ? 12.977 -33.406 3.947 1 91.19 398 LYS A O 1
ATOM 3368 N N . GLU A 1 399 ? 13.344 -31.375 4.754 1 88.81 399 GLU A N 1
ATOM 3369 C CA . GLU A 1 399 ? 14.75 -31.641 5.043 1 88.81 399 GLU A CA 1
ATOM 3370 C C . GLU A 1 399 ? 14.898 -32.719 6.121 1 88.81 399 GLU A C 1
ATOM 3372 O O . GLU A 1 399 ? 15.852 -33.5 6.098 1 88.81 399 GLU A O 1
ATOM 3377 N N . ALA A 1 400 ? 13.992 -32.781 6.996 1 85.19 400 ALA A N 1
ATOM 3378 C CA . ALA A 1 400 ? 14.047 -33.75 8.094 1 85.19 400 ALA A CA 1
ATOM 3379 C C . ALA A 1 400 ? 13.633 -35.125 7.625 1 85.19 400 ALA A C 1
ATOM 3381 O O . ALA A 1 400 ? 14.211 -36.125 8.047 1 85.19 400 ALA A O 1
ATOM 3382 N N . PHE A 1 401 ? 12.664 -35.219 6.75 1 86.56 401 PHE A N 1
ATOM 3383 C CA . PHE A 1 401 ? 12.07 -36.531 6.402 1 86.56 401 PHE A CA 1
ATOM 3384 C C . PHE A 1 401 ? 12.711 -37.094 5.145 1 86.56 401 PHE A C 1
ATOM 3386 O O . PHE A 1 401 ? 12.633 -38.281 4.891 1 86.56 401 PHE A O 1
ATOM 3393 N N . ILE A 1 402 ? 13.219 -36.25 4.273 1 87 402 ILE A N 1
ATOM 3394 C CA . ILE A 1 402 ? 13.781 -36.719 3.014 1 87 402 ILE A CA 1
ATOM 3395 C C . ILE A 1 402 ? 15.289 -36.5 3.004 1 87 402 ILE A C 1
ATOM 3397 O O . ILE A 1 402 ? 15.766 -35.438 2.574 1 87 402 ILE A O 1
ATOM 3401 N N . PRO A 1 403 ? 15.992 -37.594 3.459 1 79.56 403 PRO A N 1
ATOM 3402 C CA . PRO A 1 403 ? 17.453 -37.5 3.408 1 79.56 403 PRO A CA 1
ATOM 3403 C C . PRO A 1 403 ? 18 -37.594 1.988 1 79.56 403 PRO A C 1
ATOM 3405 O O . PRO A 1 403 ? 17.406 -38.25 1.134 1 79.56 403 PRO A O 1
ATOM 3408 N N . THR A 1 404 ? 19.078 -36.906 1.531 1 73.38 404 THR A N 1
ATOM 3409 C CA . THR A 1 404 ? 19.625 -36.875 0.182 1 73.38 404 THR A CA 1
ATOM 3410 C C . THR A 1 404 ? 20.422 -38.125 -0.127 1 73.38 404 THR A C 1
ATOM 3412 O O . THR A 1 404 ? 20.547 -38.531 -1.29 1 73.38 404 THR A O 1
ATOM 3415 N N . ARG A 1 405 ? 21.094 -38.875 0.699 1 73 405 ARG A N 1
ATOM 3416 C CA . ARG A 1 405 ? 22.094 -39.875 0.339 1 73 405 ARG A CA 1
ATOM 3417 C C . ARG A 1 405 ? 21.719 -41.25 0.913 1 73 405 ARG A C 1
ATOM 3419 O O . ARG A 1 405 ? 22.344 -42.25 0.583 1 73 405 ARG A O 1
ATOM 3426 N N . ASP A 1 406 ? 20.656 -41.281 1.603 1 76.19 406 ASP A N 1
ATOM 3427 C CA . ASP A 1 406 ? 20.406 -42.562 2.283 1 76.19 406 ASP A CA 1
ATOM 3428 C C . ASP A 1 406 ? 19 -43.094 1.971 1 76.19 406 ASP A C 1
ATOM 3430 O O . ASP A 1 406 ? 18.016 -42.625 2.559 1 76.19 406 ASP A O 1
ATOM 3434 N N . ASN A 1 407 ? 18.938 -44.094 1.126 1 78.62 407 ASN A N 1
ATOM 3435 C CA . ASN A 1 407 ? 17.656 -44.656 0.702 1 78.62 407 ASN A CA 1
ATOM 3436 C C . ASN A 1 407 ? 16.969 -45.406 1.836 1 78.62 407 ASN A C 1
ATOM 3438 O O . ASN A 1 407 ? 15.742 -45.438 1.908 1 78.62 407 ASN A O 1
ATOM 3442 N N . ASN A 1 408 ? 17.75 -46 2.645 1 79 408 ASN A N 1
ATOM 3443 C CA . ASN A 1 408 ? 17.172 -46.719 3.777 1 79 408 ASN A CA 1
ATOM 3444 C C . ASN A 1 408 ? 16.5 -45.75 4.754 1 79 408 ASN A C 1
ATOM 3446 O O . ASN A 1 408 ? 15.391 -46.031 5.23 1 79 408 ASN A O 1
ATOM 3450 N N . ARG A 1 409 ? 17.188 -44.75 4.957 1 83.69 409 ARG A N 1
ATOM 3451 C CA . ARG A 1 409 ? 16.609 -43.75 5.836 1 83.69 409 ARG A CA 1
ATOM 3452 C C . ARG A 1 409 ? 15.367 -43.125 5.215 1 83.69 409 ARG A C 1
ATOM 3454 O O . ARG A 1 409 ? 14.398 -42.812 5.914 1 83.69 409 ARG A O 1
ATOM 3461 N N . LEU A 1 410 ? 15.422 -43 3.975 1 83.25 410 LEU A N 1
ATOM 3462 C CA . LEU A 1 410 ? 14.266 -42.469 3.258 1 83.25 410 LEU A CA 1
ATOM 3463 C C . LEU A 1 410 ? 13.055 -43.375 3.424 1 83.25 410 LEU A C 1
ATOM 3465 O O . LEU A 1 410 ? 11.938 -42.875 3.648 1 83.25 410 LEU A O 1
ATOM 3469 N N . CYS A 1 411 ? 13.312 -44.594 3.361 1 81.38 411 CYS A N 1
ATOM 3470 C CA . CYS A 1 411 ? 12.234 -45.562 3.527 1 81.38 411 CYS A CA 1
ATOM 3471 C C . CYS A 1 411 ? 11.68 -45.531 4.949 1 81.38 411 CYS A C 1
ATOM 3473 O O . CYS A 1 411 ? 10.469 -45.562 5.148 1 81.38 411 CYS A O 1
ATOM 3475 N N . GLN A 1 412 ? 12.539 -45.5 5.895 1 82.88 412 GLN A N 1
ATOM 3476 C CA . GLN A 1 412 ? 12.109 -45.406 7.289 1 82.88 412 GLN A CA 1
ATOM 3477 C C . GLN A 1 412 ? 11.305 -44.156 7.539 1 82.88 412 GLN A C 1
ATOM 3479 O O . GLN A 1 412 ? 10.273 -44.188 8.227 1 82.88 412 GLN A O 1
ATOM 3484 N N . ASN A 1 413 ? 11.82 -43.156 6.984 1 83.88 413 ASN A N 1
ATOM 3485 C CA . ASN A 1 413 ? 11.109 -41.875 7.145 1 83.88 413 ASN A CA 1
ATOM 3486 C C . ASN A 1 413 ? 9.75 -41.906 6.453 1 83.88 413 ASN A C 1
ATOM 3488 O O . ASN A 1 413 ? 8.789 -41.312 6.941 1 83.88 413 ASN A O 1
ATOM 3492 N N . PHE A 1 414 ? 9.703 -42.594 5.363 1 81.06 414 PHE A N 1
ATOM 3493 C CA . PHE A 1 414 ? 8.438 -42.75 4.652 1 81.06 414 PHE A CA 1
ATOM 3494 C C . PHE A 1 414 ? 7.422 -43.5 5.504 1 81.06 414 PHE A C 1
ATOM 3496 O O . PHE A 1 414 ? 6.25 -43.125 5.562 1 81.06 414 PHE A O 1
ATOM 3503 N N . ILE A 1 415 ? 7.918 -44.438 6.164 1 81.56 415 ILE A N 1
ATOM 3504 C CA . ILE A 1 415 ? 7.051 -45.219 7.043 1 81.56 415 ILE A CA 1
ATOM 3505 C C . ILE A 1 415 ? 6.613 -44.375 8.227 1 81.56 415 ILE A C 1
ATOM 3507 O O . ILE A 1 415 ? 5.453 -44.406 8.641 1 81.56 415 ILE A O 1
ATOM 3511 N N . ALA A 1 416 ? 7.469 -43.625 8.703 1 80.62 416 ALA A N 1
ATOM 3512 C CA . ALA A 1 416 ? 7.141 -42.719 9.805 1 80.62 416 ALA A CA 1
ATOM 3513 C C . ALA A 1 416 ? 6.09 -41.719 9.383 1 80.62 416 ALA A C 1
ATOM 3515 O O . ALA A 1 416 ? 5.176 -41.406 10.148 1 80.62 416 ALA A O 1
ATOM 3516 N N . CYS A 1 417 ? 6.242 -41.25 8.18 1 79.31 417 CYS A N 1
ATOM 3517 C CA . CYS A 1 417 ? 5.281 -40.281 7.652 1 79.31 417 CYS A CA 1
ATOM 3518 C C . CYS A 1 417 ? 3.896 -40.906 7.523 1 79.31 417 CYS A C 1
ATOM 3520 O O . CYS A 1 417 ? 2.895 -40.281 7.867 1 79.31 417 CYS A O 1
ATOM 3522 N N . ILE A 1 418 ? 3.893 -42.094 7.102 1 81.38 418 ILE A N 1
ATOM 3523 C CA . ILE A 1 418 ? 2.625 -42.812 6.961 1 81.38 418 ILE A CA 1
ATOM 3524 C C . ILE A 1 418 ? 1.985 -43 8.336 1 81.38 418 ILE A C 1
ATOM 3526 O O . ILE A 1 418 ? 0.776 -42.812 8.492 1 81.38 418 ILE A O 1
ATOM 3530 N N . ALA A 1 419 ? 2.766 -43.312 9.25 1 81.06 419 ALA A N 1
ATOM 3531 C CA . ALA A 1 419 ? 2.266 -43.5 10.609 1 81.06 419 ALA A CA 1
ATOM 3532 C C . ALA A 1 419 ? 1.673 -42.188 11.156 1 81.06 419 ALA A C 1
ATOM 3534 O O . ALA A 1 419 ? 0.614 -42.188 11.789 1 81.06 419 ALA A O 1
ATOM 3535 N N . ILE A 1 420 ? 2.309 -41.156 10.922 1 78.31 420 ILE A N 1
ATOM 3536 C CA . ILE A 1 420 ? 1.83 -39.844 11.367 1 78.31 420 ILE A CA 1
ATOM 3537 C C . ILE A 1 420 ? 0.506 -39.531 10.68 1 78.31 420 ILE A C 1
ATOM 3539 O O . ILE A 1 420 ? -0.434 -39.062 11.32 1 78.31 420 ILE A O 1
ATOM 3543 N N . PHE A 1 421 ? 0.41 -39.844 9.438 1 81.19 421 PHE A N 1
ATOM 3544 C CA . PHE A 1 421 ? -0.806 -39.562 8.68 1 81.19 421 PHE A CA 1
ATOM 3545 C C . PHE A 1 421 ? -1.963 -40.406 9.195 1 81.19 421 PHE A C 1
ATOM 3547 O O . PHE A 1 421 ? -3.098 -39.938 9.281 1 81.19 421 PHE A O 1
ATOM 3554 N N . VAL A 1 422 ? -1.593 -41.562 9.547 1 81.06 422 VAL A N 1
ATOM 3555 C CA . VAL A 1 422 ? -2.615 -42.469 10.07 1 81.06 422 VAL A CA 1
ATOM 3556 C C . VAL A 1 422 ? -3.096 -41.969 11.43 1 81.06 422 VAL A C 1
ATOM 3558 O O . VAL A 1 422 ? -4.297 -41.969 11.711 1 81.06 422 VAL A O 1
ATOM 3561 N N . CYS A 1 423 ? -2.244 -41.531 12.203 1 77.88 423 CYS A N 1
ATOM 3562 C CA . CYS A 1 423 ? -2.602 -40.969 13.5 1 77.88 423 CYS A CA 1
ATOM 3563 C C . CYS A 1 423 ? -3.479 -39.75 13.344 1 77.88 423 CYS A C 1
ATOM 3565 O O . CYS A 1 423 ? -4.457 -39.594 14.078 1 77.88 423 CYS A O 1
ATOM 3567 N N . LEU A 1 424 ? -3.086 -38.969 12.438 1 77.06 424 LEU A N 1
ATOM 3568 C CA . LEU A 1 424 ? -3.865 -37.75 12.18 1 77.06 424 LEU A CA 1
ATOM 3569 C C . LEU A 1 424 ? -5.258 -38.094 11.664 1 77.06 424 LEU A C 1
ATOM 3571 O O . LEU A 1 424 ? -6.242 -37.469 12.047 1 77.06 424 LEU A O 1
ATOM 3575 N N . TYR A 1 425 ? -5.285 -39.094 10.844 1 79.38 425 TYR A N 1
ATOM 3576 C CA . TYR A 1 425 ? -6.566 -39.531 10.305 1 79.38 425 TYR A CA 1
ATOM 3577 C C . TYR A 1 425 ? -7.469 -40.062 11.414 1 79.38 425 TYR A C 1
ATOM 3579 O O . TYR A 1 425 ? -8.656 -39.75 11.453 1 79.38 425 TYR A O 1
ATOM 3587 N N . CYS A 1 426 ? -6.906 -40.75 12.211 1 77.94 426 CYS A N 1
ATOM 3588 C CA . CYS A 1 426 ? -7.664 -41.312 13.328 1 77.94 426 CYS A CA 1
ATOM 3589 C C . CYS A 1 426 ? -8.148 -40.188 14.25 1 77.94 426 CYS A C 1
ATOM 3591 O O . CYS A 1 426 ? -9.297 -40.219 14.703 1 77.94 426 CYS A O 1
ATOM 3593 N N . GLY A 1 427 ? -7.328 -39.312 14.539 1 75.25 427 GLY A N 1
ATOM 3594 C CA . GLY A 1 427 ? -7.723 -38.156 15.344 1 75.25 427 GLY A CA 1
ATOM 3595 C C . GLY A 1 427 ? -8.836 -37.344 14.711 1 75.25 427 GLY A C 1
ATOM 3596 O O . GLY A 1 427 ? -9.773 -36.938 15.398 1 75.25 427 GLY A O 1
ATOM 3597 N N . SER A 1 428 ? -8.711 -37.125 13.469 1 75.38 428 SER A N 1
ATOM 3598 C CA . SER A 1 428 ? -9.719 -36.375 12.75 1 75.38 428 SER A CA 1
ATOM 3599 C C . SER A 1 428 ? -11.055 -37.094 12.719 1 75.38 428 SER A C 1
ATOM 3601 O O . SER A 1 428 ? -12.117 -36.5 12.852 1 75.38 428 SER A O 1
ATOM 3603 N N . SER A 1 429 ? -10.977 -38.375 12.539 1 77.75 429 SER A N 1
ATOM 3604 C CA . SER A 1 429 ? -12.188 -39.188 12.531 1 77.75 429 SER A CA 1
ATOM 3605 C C . SER A 1 429 ? -12.906 -39.125 13.875 1 77.75 429 SER A C 1
ATOM 3607 O O . SER A 1 429 ? -14.133 -39.094 13.922 1 77.75 429 SER A O 1
ATOM 3609 N N . ILE A 1 430 ? -12.148 -38.969 14.844 1 73.31 430 ILE A N 1
ATOM 3610 C CA . ILE A 1 430 ? -12.711 -38.875 16.188 1 73.31 430 ILE A CA 1
ATOM 3611 C C . ILE A 1 430 ? -13.375 -37.5 16.359 1 73.31 430 ILE A C 1
ATOM 3613 O O . ILE A 1 430 ? -14.484 -37.406 16.891 1 73.31 430 ILE A O 1
ATOM 3617 N N . LEU A 1 431 ? -12.773 -36.469 15.922 1 70.19 431 LEU A N 1
ATOM 3618 C CA . LEU A 1 431 ? -13.305 -35.125 16.047 1 70.19 431 LEU A CA 1
ATOM 3619 C C . LEU A 1 431 ? -14.594 -34.969 15.234 1 70.19 431 LEU A C 1
ATOM 3621 O O . LEU A 1 431 ? -15.523 -34.312 15.672 1 70.19 431 LEU A O 1
ATOM 3625 N N . GLN A 1 432 ? -14.648 -35.531 14.055 1 71.06 432 GLN A N 1
ATOM 3626 C CA . GLN A 1 432 ? -15.836 -35.469 13.203 1 71.06 432 GLN A CA 1
ATOM 3627 C C . GLN A 1 432 ? -17.016 -36.219 13.836 1 71.06 432 GLN A C 1
ATOM 3629 O O . GLN A 1 432 ? -18.156 -35.812 13.672 1 71.06 432 GLN A O 1
ATOM 3634 N N . LYS A 1 433 ? -16.703 -37.25 14.508 1 65.44 433 LYS A N 1
ATOM 3635 C CA . LYS A 1 433 ? -17.766 -38 15.172 1 65.44 433 LYS A CA 1
ATOM 3636 C C . LYS A 1 433 ? -18.266 -37.281 16.406 1 65.44 433 LYS A C 1
ATOM 3638 O O . LYS A 1 433 ? -19.438 -37.406 16.781 1 65.44 433 LYS A O 1
ATOM 3643 N N . ILE A 1 434 ? -17.438 -36.531 16.984 1 58.06 434 ILE A N 1
ATOM 3644 C CA . ILE A 1 434 ? -17.859 -35.781 18.172 1 58.06 434 ILE A CA 1
ATOM 3645 C C . ILE A 1 434 ? -18.797 -34.656 17.75 1 58.06 434 ILE A C 1
ATOM 3647 O O . ILE A 1 434 ? -19.734 -34.312 18.469 1 58.06 434 ILE A O 1
ATOM 3651 N N . ARG A 1 435 ? -18.641 -33.844 16.703 1 56.06 435 ARG A N 1
ATOM 3652 C CA . ARG A 1 435 ? -19.5 -32.781 16.25 1 56.06 435 ARG A CA 1
ATOM 3653 C C . ARG A 1 435 ? -20.875 -33.281 15.844 1 56.06 435 ARG A C 1
ATOM 3655 O O . ARG A 1 435 ? -21.859 -32.531 15.883 1 56.06 435 ARG A O 1
ATOM 3662 N N . ILE A 1 436 ? -20.922 -34.438 15.203 1 45.97 436 ILE A N 1
ATOM 3663 C CA . ILE A 1 436 ? -22.219 -35 14.836 1 45.97 436 ILE A CA 1
ATOM 3664 C C . ILE A 1 436 ? -23 -35.344 16.109 1 45.97 436 ILE A C 1
ATOM 3666 O O . ILE A 1 436 ? -24.234 -35.312 16.094 1 45.97 436 ILE A O 1
ATOM 3670 N N . VAL A 1 437 ? -22.359 -35.5 17.219 1 37.62 437 VAL A N 1
ATOM 3671 C CA . VAL A 1 437 ? -23.188 -35.688 18.391 1 37.62 437 VAL A CA 1
ATOM 3672 C C . VAL A 1 437 ? -23.516 -34.344 19.031 1 37.62 437 VAL A C 1
ATOM 3674 O O . VAL A 1 437 ? -22.641 -33.5 19.172 1 37.62 437 VAL A O 1
ATOM 3677 N N . MET B 1 1 ? 10.555 29.172 -12.523 1 80.38 1 MET B N 1
ATOM 3678 C CA . MET B 1 1 ? 9.398 30.047 -12.672 1 80.38 1 MET B CA 1
ATOM 3679 C C . MET B 1 1 ? 8.469 29.547 -13.766 1 80.38 1 MET B C 1
ATOM 3681 O O . MET B 1 1 ? 7.246 29.516 -13.586 1 80.38 1 MET B O 1
ATOM 3685 N N . SER B 1 2 ? 9.016 29.016 -14.828 1 83.81 2 SER B N 1
ATOM 3686 C CA . SER B 1 2 ? 8.18 28.5 -15.906 1 83.81 2 SER B CA 1
ATOM 3687 C C . SER B 1 2 ? 7.395 27.281 -15.453 1 83.81 2 SER B C 1
ATOM 3689 O O . SER B 1 2 ? 6.211 27.141 -15.766 1 83.81 2 SER B O 1
ATOM 3691 N N . GLU B 1 3 ? 8.039 26.453 -14.719 1 91.19 3 GLU B N 1
ATOM 3692 C CA . GLU B 1 3 ? 7.352 25.266 -14.219 1 91.19 3 GLU B CA 1
ATOM 3693 C C . GLU B 1 3 ? 6.219 25.641 -13.266 1 91.19 3 GLU B C 1
ATOM 3695 O O . GLU B 1 3 ? 5.148 25.031 -13.289 1 91.19 3 GLU B O 1
ATOM 3700 N N . PHE B 1 4 ? 6.484 26.625 -12.508 1 90.62 4 PHE B N 1
ATOM 3701 C CA . PHE B 1 4 ? 5.457 27.094 -11.586 1 90.62 4 PHE B CA 1
ATOM 3702 C C . PHE B 1 4 ? 4.266 27.656 -12.344 1 90.62 4 PHE B C 1
ATOM 3704 O O . PHE B 1 4 ? 3.115 27.422 -11.961 1 90.62 4 PHE B O 1
ATOM 3711 N N . GLY B 1 5 ? 4.562 28.359 -13.406 1 89.69 5 GLY B N 1
ATOM 3712 C CA . GLY B 1 5 ? 3.5 28.859 -14.258 1 89.69 5 GLY B CA 1
ATOM 3713 C C . GLY B 1 5 ? 2.639 27.781 -14.859 1 89.69 5 GLY B C 1
ATOM 3714 O O . GLY B 1 5 ? 1.412 27.891 -14.898 1 89.69 5 GLY B O 1
ATOM 3715 N N . ILE B 1 6 ? 3.27 26.703 -15.266 1 93.81 6 ILE B N 1
ATOM 3716 C CA . ILE B 1 6 ? 2.555 25.578 -15.859 1 93.81 6 ILE B CA 1
ATOM 3717 C C . ILE B 1 6 ? 1.639 24.938 -14.82 1 93.81 6 ILE B C 1
ATOM 3719 O O . ILE B 1 6 ? 0.506 24.562 -15.125 1 93.81 6 ILE B O 1
ATOM 3723 N N . ILE B 1 7 ? 2.166 24.844 -13.656 1 96 7 ILE B N 1
ATOM 3724 C CA . ILE B 1 7 ? 1.387 24.266 -12.57 1 96 7 ILE B CA 1
ATOM 3725 C C . ILE B 1 7 ? 0.167 25.125 -12.281 1 96 7 ILE B C 1
ATOM 3727 O O . ILE B 1 7 ? -0.941 24.625 -12.102 1 96 7 ILE B O 1
ATOM 3731 N N . LEU B 1 8 ? 0.326 26.422 -12.281 1 94 8 LEU B N 1
ATOM 3732 C CA . LEU B 1 8 ? -0.777 27.328 -11.992 1 94 8 LEU B CA 1
ATOM 3733 C C . LEU B 1 8 ? -1.807 27.312 -13.117 1 94 8 LEU B C 1
ATOM 3735 O O . LEU B 1 8 ? -3.008 27.422 -12.867 1 94 8 LEU B O 1
ATOM 3739 N N . VAL B 1 9 ? -1.378 27.141 -14.344 1 92.75 9 VAL B N 1
ATOM 3740 C CA . VAL B 1 9 ? -2.301 27 -15.461 1 92.75 9 VAL B CA 1
ATOM 3741 C C . VAL B 1 9 ? -3.1 25.719 -15.312 1 92.75 9 VAL B C 1
ATOM 3743 O O . VAL B 1 9 ? -4.301 25.688 -15.602 1 92.75 9 VAL B O 1
ATOM 3746 N N . TYR B 1 10 ? -2.396 24.703 -14.898 1 95.44 10 TYR B N 1
ATOM 3747 C CA . TYR B 1 10 ? -3.078 23.438 -14.648 1 95.44 10 TYR B CA 1
ATOM 3748 C C . TYR B 1 10 ? -4.148 23.594 -13.578 1 95.44 10 TYR B C 1
ATOM 3750 O O . TYR B 1 10 ? -5.246 23.047 -13.703 1 95.44 10 TYR B O 1
ATOM 3758 N N . PHE B 1 11 ? -3.861 24.375 -12.531 1 95.94 11 PHE B N 1
ATOM 3759 C CA . PHE B 1 11 ? -4.848 24.656 -11.492 1 95.94 11 PHE B CA 1
ATOM 3760 C C . PHE B 1 11 ? -6.066 25.359 -12.078 1 95.94 11 PHE B C 1
ATOM 3762 O O . PHE B 1 11 ? -7.203 24.984 -11.781 1 95.94 11 PHE B O 1
ATOM 3769 N N . TYR B 1 12 ? -5.781 26.281 -12.898 1 93.25 12 TYR B N 1
ATOM 3770 C CA . TYR B 1 12 ? -6.855 27.047 -13.508 1 93.25 12 TYR B CA 1
ATOM 3771 C C . TYR B 1 12 ? -7.723 26.172 -14.398 1 93.25 12 TYR B C 1
ATOM 3773 O O . TYR B 1 12 ? -8.953 26.234 -14.328 1 93.25 12 TYR B O 1
ATOM 3781 N N . ILE B 1 13 ? -7.141 25.328 -15.188 1 93.81 13 ILE B N 1
ATOM 3782 C CA . ILE B 1 13 ? -7.863 24.469 -16.109 1 93.81 13 ILE B CA 1
ATOM 3783 C C . ILE B 1 13 ? -8.719 23.469 -15.336 1 93.81 13 ILE B C 1
ATOM 3785 O O . ILE B 1 13 ? -9.883 23.234 -15.68 1 93.81 13 ILE B O 1
ATOM 3789 N N . CYS B 1 14 ? -8.18 22.938 -14.289 1 94.88 14 CYS B N 1
ATOM 3790 C CA . CYS B 1 14 ? -8.867 21.891 -13.523 1 94.88 14 CYS B CA 1
ATOM 3791 C C . CYS B 1 14 ? -10.023 22.484 -12.727 1 94.88 14 CYS B C 1
ATOM 3793 O O . CYS B 1 14 ? -11.047 21.828 -12.547 1 94.88 14 CYS B O 1
ATOM 3795 N N . ASP B 1 15 ? -9.898 23.703 -12.297 1 93.44 15 ASP B N 1
ATOM 3796 C CA . ASP B 1 15 ? -10.875 24.219 -11.344 1 93.44 15 ASP B CA 1
ATOM 3797 C C . ASP B 1 15 ? -11.805 25.234 -12 1 93.44 15 ASP B C 1
ATOM 3799 O O . ASP B 1 15 ? -12.961 25.375 -11.602 1 93.44 15 ASP B O 1
ATOM 3803 N N . ARG B 1 16 ? -11.383 25.922 -13.031 1 91.62 16 ARG B N 1
ATOM 3804 C CA . ARG B 1 16 ? -12.164 27.047 -13.562 1 91.62 16 ARG B CA 1
ATOM 3805 C C . ARG B 1 16 ? -12.742 26.703 -14.93 1 91.62 16 ARG B C 1
ATOM 3807 O O . ARG B 1 16 ? -13.523 27.484 -15.484 1 91.62 16 ARG B O 1
ATOM 3814 N N . THR B 1 17 ? -12.344 25.594 -15.43 1 91.06 17 THR B N 1
ATOM 3815 C CA . THR B 1 17 ? -12.883 25.203 -16.719 1 91.06 17 THR B CA 1
ATOM 3816 C C . THR B 1 17 ? -13.664 23.891 -16.609 1 91.06 17 THR B C 1
ATOM 3818 O O . THR B 1 17 ? -13.602 23.219 -15.578 1 91.06 17 THR B O 1
ATOM 3821 N N . SER B 1 18 ? -14.398 23.578 -17.625 1 90.5 18 SER B N 1
ATOM 3822 C CA . SER B 1 18 ? -15.203 22.359 -17.656 1 90.5 18 SER B CA 1
ATOM 3823 C C . SER B 1 18 ? -14.57 21.297 -18.531 1 90.5 18 SER B C 1
ATOM 3825 O O . SER B 1 18 ? -15.258 20.406 -19.047 1 90.5 18 SER B O 1
ATOM 3827 N N . ILE B 1 19 ? -13.336 21.469 -18.766 1 92.19 19 ILE B N 1
ATOM 3828 C CA . ILE B 1 19 ? -12.625 20.516 -19.609 1 92.19 19 ILE B CA 1
ATOM 3829 C C . ILE B 1 19 ? -12.664 19.125 -18.953 1 92.19 19 ILE B C 1
ATOM 3831 O O . ILE B 1 19 ? -12.852 18.125 -19.641 1 92.19 19 ILE B O 1
ATOM 3835 N N . PHE B 1 20 ? -12.469 19.078 -17.688 1 94 20 PHE B N 1
ATOM 3836 C CA . PHE B 1 20 ? -12.523 17.812 -16.953 1 94 20 PHE B CA 1
ATOM 3837 C C . PHE B 1 20 ? -13.844 17.672 -16.219 1 94 20 PHE B C 1
ATOM 3839 O O . PHE B 1 20 ? -14.422 18.672 -15.766 1 94 20 PHE B O 1
ATOM 3846 N N . ALA B 1 21 ? -14.227 16.484 -16.094 1 95.25 21 ALA B N 1
ATOM 3847 C CA . ALA B 1 21 ? -15.508 16.203 -15.461 1 95.25 21 ALA B CA 1
ATOM 3848 C C . ALA B 1 21 ? -15.398 16.312 -13.938 1 95.25 21 ALA B C 1
ATOM 3850 O O . ALA B 1 21 ? -14.289 16.422 -13.398 1 95.25 21 ALA B O 1
ATOM 3851 N N . GLU B 1 22 ? -16.516 16.438 -13.289 1 94.81 22 GLU B N 1
ATOM 3852 C CA . GLU B 1 22 ? -16.609 16.5 -11.836 1 94.81 22 GLU B CA 1
ATOM 3853 C C . GLU B 1 22 ? -17.5 15.398 -11.281 1 94.81 22 GLU B C 1
ATOM 3855 O O . GLU B 1 22 ? -18.344 14.859 -12 1 94.81 22 GLU B O 1
ATOM 3860 N N . SER B 1 23 ? -17.266 14.961 -10.133 1 95.56 23 SER B N 1
ATOM 3861 C CA . SER B 1 23 ? -18.078 13.953 -9.453 1 95.56 23 SER B CA 1
ATOM 3862 C C . SER B 1 23 ? -18.406 14.383 -8.031 1 95.56 23 SER B C 1
ATOM 3864 O O . SER B 1 23 ? -17.844 15.352 -7.516 1 95.56 23 SER B O 1
ATOM 3866 N N . LYS B 1 24 ? -19.359 13.766 -7.438 1 95.69 24 LYS B N 1
ATOM 3867 C CA . LYS B 1 24 ? -19.797 14.078 -6.074 1 95.69 24 LYS B CA 1
ATOM 3868 C C . LYS B 1 24 ? -19.016 13.266 -5.051 1 95.69 24 LYS B C 1
ATOM 3870 O O . LYS B 1 24 ? -18.516 12.18 -5.363 1 95.69 24 LYS B O 1
ATOM 3875 N N . LYS B 1 25 ? -18.938 13.797 -3.889 1 96.25 25 LYS B N 1
ATOM 3876 C CA . LYS B 1 25 ? -18.281 13.109 -2.785 1 96.25 25 LYS B CA 1
ATOM 3877 C C . LYS B 1 25 ? -19.172 12.016 -2.199 1 96.25 25 LYS B C 1
ATOM 3879 O O . LYS B 1 25 ? -20.391 12.141 -2.213 1 96.25 25 LYS B O 1
ATOM 3884 N N . SER B 1 26 ? -18.578 10.953 -1.794 1 95.12 26 SER B N 1
ATOM 3885 C CA . SER B 1 26 ? -19.281 9.859 -1.129 1 95.12 26 SER B CA 1
ATOM 3886 C C . SER B 1 26 ? -18.469 9.328 0.052 1 95.12 26 SER B C 1
ATOM 3888 O O . SER B 1 26 ? -17.25 9.203 -0.032 1 95.12 26 SER B O 1
ATOM 3890 N N . TYR B 1 27 ? -19.266 9.109 1.148 1 96.31 27 TYR B N 1
ATOM 3891 C CA . TYR B 1 27 ? -18.578 8.641 2.346 1 96.31 27 TYR B CA 1
ATOM 3892 C C . TYR B 1 27 ? -19.031 7.242 2.73 1 96.31 27 TYR B C 1
ATOM 3894 O O . TYR B 1 27 ? -20.219 6.961 2.783 1 96.31 27 TYR B O 1
ATOM 3902 N N . ASN B 1 28 ? -18.062 6.324 2.857 1 96.5 28 ASN B N 1
ATOM 3903 C CA . ASN B 1 28 ? -18.203 4.98 3.41 1 96.5 28 ASN B CA 1
ATOM 3904 C C . ASN B 1 28 ? -17.156 4.703 4.492 1 96.5 28 ASN B C 1
ATOM 3906 O O . ASN B 1 28 ? -15.961 4.699 4.219 1 96.5 28 ASN B O 1
ATOM 3910 N N . ARG B 1 29 ? -17.656 4.512 5.707 1 97 29 ARG B N 1
ATOM 3911 C CA . ARG B 1 29 ? -16.781 4.348 6.855 1 97 29 ARG B CA 1
ATOM 3912 C C . ARG B 1 29 ? -15.812 3.188 6.641 1 97 29 ARG B C 1
ATOM 3914 O O . ARG B 1 29 ? -14.625 3.287 6.969 1 97 29 ARG B O 1
ATOM 3921 N N . ASP B 1 30 ? -16.281 2.074 6.148 1 97.38 30 ASP B N 1
ATOM 3922 C CA . ASP B 1 30 ? -15.453 0.892 5.91 1 97.38 30 ASP B CA 1
ATOM 3923 C C . ASP B 1 30 ? -14.305 1.204 4.953 1 97.38 30 ASP B C 1
ATOM 3925 O O . ASP B 1 30 ? -13.148 0.909 5.246 1 97.38 30 ASP B O 1
ATOM 3929 N N . MET B 1 31 ? -14.688 1.855 3.875 1 97 31 MET B N 1
ATOM 3930 C CA . MET B 1 31 ? -13.688 2.211 2.867 1 97 31 MET B CA 1
ATOM 3931 C C . MET B 1 31 ? -12.68 3.207 3.426 1 97 31 MET B C 1
ATOM 3933 O O . MET B 1 31 ? -11.477 3.074 3.197 1 97 31 MET B O 1
ATOM 3937 N N . PHE B 1 32 ? -13.164 4.176 4.168 1 98 32 PHE B N 1
ATOM 3938 C CA . PHE B 1 32 ? -12.328 5.219 4.758 1 98 32 PHE B CA 1
ATOM 3939 C C . PHE B 1 32 ? -11.289 4.617 5.691 1 98 32 PHE B C 1
ATOM 3941 O O . PHE B 1 32 ? -10.094 4.883 5.547 1 98 32 PHE B O 1
ATOM 3948 N N . LEU B 1 33 ? -11.711 3.789 6.586 1 97.88 33 LEU B N 1
ATOM 3949 C CA . LEU B 1 33 ? -10.812 3.168 7.555 1 97.88 33 LEU B CA 1
ATOM 3950 C C . LEU B 1 33 ? -9.883 2.172 6.875 1 97.88 33 LEU B C 1
ATOM 3952 O O . LEU B 1 33 ? -8.711 2.061 7.242 1 97.88 33 LEU B O 1
ATOM 3956 N N . PHE B 1 34 ? -10.438 1.443 5.898 1 97.94 34 PHE B N 1
ATOM 3957 C CA . PHE B 1 34 ? -9.648 0.475 5.152 1 97.94 34 PHE B CA 1
ATOM 3958 C C . PHE B 1 34 ? -8.453 1.15 4.492 1 97.94 34 PHE B C 1
ATOM 3960 O O . PHE B 1 34 ? -7.316 0.693 4.633 1 97.94 34 PHE B O 1
ATOM 3967 N N . LEU B 1 35 ? -8.703 2.252 3.818 1 97.69 35 LEU B N 1
ATOM 3968 C CA . LEU B 1 35 ? -7.648 2.951 3.09 1 97.69 35 LEU B CA 1
ATOM 3969 C C . LEU B 1 35 ? -6.582 3.48 4.047 1 97.69 35 LEU B C 1
ATOM 3971 O O . LEU B 1 35 ? -5.387 3.332 3.795 1 97.69 35 LEU B O 1
ATOM 3975 N N . TYR B 1 36 ? -7 4.062 5.086 1 97.88 36 TYR B N 1
ATOM 3976 C CA . TYR B 1 36 ? -6.051 4.656 6.023 1 97.88 36 TYR B CA 1
ATOM 3977 C C . TYR B 1 36 ? -5.227 3.582 6.719 1 97.88 36 TYR B C 1
ATOM 3979 O O . TYR B 1 36 ? -4.008 3.705 6.836 1 97.88 36 TYR B O 1
ATOM 3987 N N . ILE B 1 37 ? -5.84 2.469 7.207 1 97.62 37 ILE B N 1
ATOM 3988 C CA . ILE B 1 37 ? -5.137 1.399 7.906 1 97.62 37 ILE B CA 1
ATOM 3989 C C . ILE B 1 37 ? -4.184 0.692 6.941 1 97.62 37 ILE B C 1
ATOM 3991 O O . ILE B 1 37 ? -3.066 0.333 7.316 1 97.62 37 ILE B O 1
ATOM 3995 N N . LEU B 1 38 ? -4.691 0.499 5.762 1 96.38 38 LEU B N 1
ATOM 3996 C CA . LEU B 1 38 ? -3.826 -0.095 4.75 1 96.38 38 LEU B CA 1
ATOM 3997 C C . LEU B 1 38 ? -2.564 0.739 4.555 1 96.38 38 LEU B C 1
ATOM 3999 O O . LEU B 1 38 ? -1.465 0.192 4.441 1 96.38 38 LEU B O 1
ATOM 4003 N N . LEU B 1 39 ? -2.695 2.057 4.523 1 96.25 39 LEU B N 1
ATOM 4004 C CA . LEU B 1 39 ? -1.557 2.953 4.359 1 96.25 39 LEU B CA 1
ATOM 4005 C C . LEU B 1 39 ? -0.607 2.848 5.551 1 96.25 39 LEU B C 1
ATOM 4007 O O . LEU B 1 39 ? 0.613 2.834 5.375 1 96.25 39 LEU B O 1
ATOM 4011 N N . ILE B 1 40 ? -1.15 2.734 6.715 1 96.88 40 ILE B N 1
ATOM 4012 C CA . ILE B 1 40 ? -0.333 2.619 7.918 1 96.88 40 ILE B CA 1
ATOM 4013 C C . ILE B 1 40 ? 0.46 1.314 7.879 1 96.88 40 ILE B C 1
ATOM 4015 O O . ILE B 1 40 ? 1.66 1.301 8.164 1 96.88 40 ILE B O 1
ATOM 4019 N N . ILE B 1 41 ? -0.178 0.261 7.5 1 94.44 41 ILE B N 1
ATOM 4020 C CA . ILE B 1 41 ? 0.474 -1.042 7.438 1 94.44 41 ILE B CA 1
ATOM 4021 C C . ILE B 1 41 ? 1.57 -1.021 6.375 1 94.44 41 ILE B C 1
ATOM 4023 O O . ILE B 1 41 ? 2.699 -1.449 6.629 1 94.44 41 ILE B O 1
ATOM 4027 N N . ALA B 1 42 ? 1.205 -0.535 5.234 1 92.75 42 ALA B N 1
ATOM 4028 C CA . ALA B 1 42 ? 2.184 -0.453 4.156 1 92.75 42 ALA B CA 1
ATOM 4029 C C . ALA B 1 42 ? 3.387 0.391 4.566 1 92.75 42 ALA B C 1
ATOM 4031 O O . ALA B 1 42 ? 4.531 0.022 4.301 1 92.75 42 ALA B O 1
ATOM 4032 N N . SER B 1 43 ? 3.125 1.484 5.246 1 95.25 43 SER B N 1
ATOM 4033 C CA . SER B 1 43 ? 4.195 2.373 5.688 1 95.25 43 SER B CA 1
ATOM 4034 C C . SER B 1 43 ? 5.066 1.708 6.75 1 95.25 43 SER B C 1
ATOM 4036 O O . SER B 1 43 ? 6.293 1.829 6.719 1 95.25 43 SER B O 1
ATOM 4038 N N . THR B 1 44 ? 4.484 0.992 7.605 1 94.75 44 THR B N 1
ATOM 4039 C CA . THR B 1 44 ? 5.215 0.333 8.68 1 94.75 44 THR B CA 1
ATOM 4040 C C . THR B 1 44 ? 6.113 -0.771 8.133 1 94.75 44 THR B C 1
ATOM 4042 O O . THR B 1 44 ? 7.246 -0.938 8.578 1 94.75 44 THR B O 1
ATOM 4045 N N . LEU B 1 45 ? 5.695 -1.442 7.141 1 89.62 45 LEU B N 1
ATOM 4046 C CA . LEU B 1 45 ? 6.43 -2.58 6.598 1 89.62 45 LEU B CA 1
ATOM 4047 C C . LEU B 1 45 ? 7.551 -2.111 5.676 1 89.62 45 LEU B C 1
ATOM 4049 O O . LEU B 1 45 ? 8.586 -2.777 5.559 1 89.62 45 LEU B O 1
ATOM 4053 N N . THR B 1 46 ? 7.348 -0.932 5.141 1 89.56 46 THR B N 1
ATOM 4054 C CA . THR B 1 46 ? 8.281 -0.59 4.074 1 89.56 46 THR B CA 1
ATOM 4055 C C . THR B 1 46 ? 9.141 0.609 4.465 1 89.56 46 THR B C 1
ATOM 4057 O O . THR B 1 46 ? 10.211 0.831 3.893 1 89.56 46 THR B O 1
ATOM 4060 N N . SER B 1 47 ? 8.711 1.402 5.504 1 90.31 47 SER B N 1
ATOM 4061 C CA . SER B 1 47 ? 9.375 2.691 5.664 1 90.31 47 SER B CA 1
ATOM 4062 C C . SER B 1 47 ? 9.867 2.891 7.094 1 90.31 47 SER B C 1
ATOM 4064 O O . SER B 1 47 ? 10.266 3.992 7.469 1 90.31 47 SER B O 1
ATOM 4066 N N . LEU B 1 48 ? 9.914 1.943 7.887 1 93.94 48 LEU B N 1
ATOM 4067 C CA . LEU B 1 48 ? 10.375 2.078 9.266 1 93.94 48 LEU B CA 1
ATOM 4068 C C . LEU B 1 48 ? 11.859 2.402 9.312 1 93.94 48 LEU B C 1
ATOM 4070 O O . LEU B 1 48 ? 12.68 1.696 8.711 1 93.94 48 LEU B O 1
ATOM 4074 N N . LYS B 1 49 ? 12.219 3.496 9.969 1 95.25 49 LYS B N 1
ATOM 4075 C CA . LYS B 1 49 ? 13.602 3.941 10.109 1 95.25 49 LYS B CA 1
ATOM 4076 C C . LYS B 1 49 ? 13.961 4.133 11.578 1 95.25 49 LYS B C 1
ATOM 4078 O O . LYS B 1 49 ? 13.164 4.645 12.359 1 95.25 49 LYS B O 1
ATOM 4083 N N . LYS B 1 50 ? 15.133 3.764 11.938 1 94.19 50 LYS B N 1
ATOM 4084 C CA . LYS B 1 50 ? 15.68 3.969 13.273 1 94.19 50 LYS B CA 1
ATOM 4085 C C . LYS B 1 50 ? 16.703 5.098 13.273 1 94.19 50 LYS B C 1
ATOM 4087 O O . LYS B 1 50 ? 17.516 5.215 12.352 1 94.19 50 LYS B O 1
ATOM 4092 N N . HIS B 1 51 ? 16.547 5.945 14.305 1 92.56 51 HIS B N 1
ATOM 4093 C CA . HIS B 1 51 ? 17.438 7.102 14.414 1 92.56 51 HIS B CA 1
ATOM 4094 C C . HIS B 1 51 ? 18.328 6.992 15.648 1 92.56 51 HIS B C 1
ATOM 4096 O O . HIS B 1 51 ? 17.906 6.496 16.688 1 92.56 51 HIS B O 1
ATOM 4102 N N . HIS B 1 52 ? 19.625 7.391 15.5 1 86.12 52 HIS B N 1
ATOM 4103 C CA . HIS B 1 52 ? 20.578 7.355 16.609 1 86.12 52 HIS B CA 1
ATOM 4104 C C . HIS B 1 52 ? 21.297 8.688 16.781 1 86.12 52 HIS B C 1
ATOM 4106 O O . HIS B 1 52 ? 22.375 8.75 17.359 1 86.12 52 HIS B O 1
ATOM 4112 N N . GLU B 1 53 ? 20.719 9.68 16.688 1 77.94 53 GLU B N 1
ATOM 4113 C CA . GLU B 1 53 ? 21.375 10.977 16.828 1 77.94 53 GLU B CA 1
ATOM 4114 C C . GLU B 1 53 ? 21.547 11.367 18.297 1 77.94 53 GLU B C 1
ATOM 4116 O O . GLU B 1 53 ? 20.609 11.227 19.094 1 77.94 53 GLU B O 1
ATOM 4121 N N . PRO B 1 54 ? 22.766 11.688 18.625 1 74.56 54 PRO B N 1
ATOM 4122 C CA . PRO B 1 54 ? 23 12.086 20.016 1 74.56 54 PRO B CA 1
ATOM 4123 C C . PRO B 1 54 ? 22.312 13.398 20.359 1 74.56 54 PRO B C 1
ATOM 4125 O O . PRO B 1 54 ? 22.109 14.25 19.5 1 74.56 54 PRO B O 1
ATOM 4128 N N . SER B 1 55 ? 21.922 13.414 21.531 1 64.81 55 SER B N 1
ATOM 4129 C CA . SER B 1 55 ? 21.312 14.641 22.031 1 64.81 55 SER B CA 1
ATOM 4130 C C . SER B 1 55 ? 22.359 15.742 22.219 1 64.81 55 SER B C 1
ATOM 4132 O O . SER B 1 55 ? 23.531 15.453 22.438 1 64.81 55 SER B O 1
ATOM 4134 N N . ALA B 1 56 ? 21.922 16.969 21.906 1 56.97 56 ALA B N 1
ATOM 4135 C CA . ALA B 1 56 ? 22.797 18.141 22.047 1 56.97 56 ALA B CA 1
ATOM 4136 C C . ALA B 1 56 ? 23.312 18.281 23.469 1 56.97 56 ALA B C 1
ATOM 4138 O O . ALA B 1 56 ? 24.391 18.812 23.703 1 56.97 56 ALA B O 1
ATOM 4139 N N . ILE B 1 57 ? 22.656 17.781 24.375 1 56.31 57 ILE B N 1
ATOM 4140 C CA . ILE B 1 57 ? 23 18.031 25.781 1 56.31 57 ILE B CA 1
ATOM 4141 C C . ILE B 1 57 ? 23.812 16.859 26.328 1 56.31 57 ILE B C 1
ATOM 4143 O O . ILE B 1 57 ? 24.891 17.062 26.875 1 56.31 57 ILE B O 1
ATOM 4147 N N . SER B 1 58 ? 23.438 15.57 26.344 1 53.56 58 SER B N 1
ATOM 4148 C CA . SER B 1 58 ? 24.031 14.477 27.094 1 53.56 58 SER B CA 1
ATOM 4149 C C . SER B 1 58 ? 24.719 13.477 26.188 1 53.56 58 SER B C 1
ATOM 4151 O O . SER B 1 58 ? 25.297 12.492 26.656 1 53.56 58 SER B O 1
ATOM 4153 N N . ARG B 1 59 ? 24.859 13.672 25.016 1 60.62 59 ARG B N 1
ATOM 4154 C CA . ARG B 1 59 ? 25.516 12.75 24.094 1 60.62 59 ARG B CA 1
ATOM 4155 C C . ARG B 1 59 ? 24.688 11.477 23.906 1 60.62 59 ARG B C 1
ATOM 4157 O O . ARG B 1 59 ? 25.016 10.641 23.062 1 60.62 59 ARG B O 1
ATOM 4164 N N . LYS B 1 60 ? 23.641 11.508 24.828 1 69.75 60 LYS B N 1
ATOM 4165 C CA . LYS B 1 60 ? 22.812 10.32 24.672 1 69.75 60 LYS B CA 1
ATOM 4166 C C . LYS B 1 60 ? 21.641 10.594 23.703 1 69.75 60 LYS B C 1
ATOM 4168 O O . LYS B 1 60 ? 21.219 11.734 23.562 1 69.75 60 LYS B O 1
ATOM 4173 N N . SER B 1 61 ? 21.172 9.789 23.188 1 81.94 61 SER B N 1
ATOM 4174 C CA . SER B 1 61 ? 20.172 9.891 22.141 1 81.94 61 SER B CA 1
ATOM 4175 C C . SER B 1 61 ? 18.766 9.742 22.703 1 81.94 61 SER B C 1
ATOM 4177 O O . SER B 1 61 ? 18.125 8.695 22.547 1 81.94 61 SER B O 1
ATOM 4179 N N . ILE B 1 62 ? 18.281 10.836 23.469 1 82.31 62 ILE B N 1
ATOM 4180 C CA . ILE B 1 62 ? 16.938 10.766 24.047 1 82.31 62 ILE B CA 1
ATOM 4181 C C . ILE B 1 62 ? 15.898 11.07 22.969 1 82.31 62 ILE B C 1
ATOM 4183 O O . ILE B 1 62 ? 14.852 10.43 22.922 1 82.31 62 ILE B O 1
ATOM 4187 N N . LEU B 1 63 ? 16.188 11.977 22.062 1 90.06 63 LEU B N 1
ATOM 4188 C CA . LEU B 1 63 ? 15.414 12.297 20.875 1 90.06 63 LEU B CA 1
ATOM 4189 C C . LEU B 1 63 ? 13.969 12.617 21.219 1 90.06 63 LEU B C 1
ATOM 4191 O O . LEU B 1 63 ? 13.039 12.109 20.578 1 90.06 63 LEU B O 1
ATOM 4195 N N . TYR B 1 64 ? 13.773 13.375 22.406 1 92.94 64 TYR B N 1
ATOM 4196 C CA . TYR B 1 64 ? 12.445 13.844 22.781 1 92.94 64 TYR B CA 1
ATOM 4197 C C . TYR B 1 64 ? 11.93 14.891 21.797 1 92.94 64 TYR B C 1
ATOM 4199 O O . TYR B 1 64 ? 12.602 15.898 21.562 1 92.94 64 TYR B O 1
ATOM 4207 N N . LEU B 1 65 ? 10.727 14.641 21.141 1 94.62 65 LEU B N 1
ATOM 4208 C CA . LEU B 1 65 ? 10.094 15.547 20.188 1 94.62 65 LEU B CA 1
ATOM 4209 C C . LEU B 1 65 ? 11.086 15.984 19.125 1 94.62 65 LEU B C 1
ATOM 4211 O O . LEU B 1 65 ? 11.219 17.188 18.844 1 94.62 65 LEU B O 1
ATOM 4215 N N . ASN B 1 66 ? 11.742 15.016 18.547 1 92.44 66 ASN B N 1
ATOM 4216 C CA . ASN B 1 66 ? 12.711 15.32 17.5 1 92.44 66 ASN B CA 1
ATOM 4217 C C . ASN B 1 66 ? 12.023 15.68 16.188 1 92.44 66 ASN B C 1
ATOM 4219 O O . ASN B 1 66 ? 10.805 15.547 16.062 1 92.44 66 ASN B O 1
ATOM 4223 N N . ARG B 1 67 ? 12.742 16.094 15.305 1 92.88 67 ARG B N 1
ATOM 4224 C CA . ARG B 1 67 ? 12.227 16.594 14.039 1 92.88 67 ARG B CA 1
ATOM 4225 C C . ARG B 1 67 ? 11.562 15.484 13.242 1 92.88 67 ARG B C 1
ATOM 4227 O O . ARG B 1 67 ? 10.523 15.695 12.609 1 92.88 67 ARG B O 1
ATOM 4234 N N . HIS B 1 68 ? 12.102 14.289 13.195 1 94.56 68 HIS B N 1
ATOM 4235 C CA . HIS B 1 68 ? 11.516 13.172 12.461 1 94.56 68 HIS B CA 1
ATOM 4236 C C . HIS B 1 68 ? 10.141 12.805 13.016 1 94.56 68 HIS B C 1
ATOM 4238 O O . HIS B 1 68 ? 9.227 12.5 12.25 1 94.56 68 HIS B O 1
ATOM 4244 N N . GLN B 1 69 ? 10.047 12.891 14.305 1 95.56 69 GLN B N 1
ATOM 4245 C CA . GLN B 1 69 ? 8.773 12.578 14.945 1 95.56 69 GLN B CA 1
ATOM 4246 C C . GLN B 1 69 ? 7.715 13.625 14.617 1 95.56 69 GLN B C 1
ATOM 4248 O O . GLN B 1 69 ? 6.562 13.289 14.352 1 95.56 69 GLN B O 1
ATOM 4253 N N . THR B 1 70 ? 8.062 14.867 14.68 1 96.69 70 THR B N 1
ATOM 4254 C CA . THR B 1 70 ? 7.098 15.93 14.406 1 96.69 70 THR B CA 1
ATOM 4255 C C . THR B 1 70 ? 6.684 15.93 12.938 1 96.69 70 THR B C 1
ATOM 4257 O O . THR B 1 70 ? 5.52 16.188 12.617 1 96.69 70 THR B O 1
ATOM 4260 N N . ASP B 1 71 ? 7.613 15.609 12.07 1 97.19 71 ASP B N 1
ATOM 4261 C CA . ASP B 1 71 ? 7.27 15.508 10.656 1 97.19 71 ASP B CA 1
ATOM 4262 C C . ASP B 1 71 ? 6.352 14.312 10.398 1 97.19 71 ASP B C 1
ATOM 4264 O O . ASP B 1 71 ? 5.43 14.398 9.594 1 97.19 71 ASP B O 1
ATOM 4268 N N . GLU B 1 72 ? 6.695 13.234 11.016 1 98.06 72 GLU B N 1
ATOM 4269 C CA . GLU B 1 72 ? 5.809 12.078 10.938 1 98.06 72 GLU B CA 1
ATOM 4270 C C . GLU B 1 72 ? 4.406 12.414 11.43 1 98.06 72 GLU B C 1
ATOM 4272 O O . GLU B 1 72 ? 3.414 12.016 10.812 1 98.06 72 GLU B O 1
ATOM 4277 N N . TRP B 1 73 ? 4.422 13.18 12.562 1 98.25 73 TRP B N 1
ATOM 4278 C CA . TRP B 1 73 ? 3.178 13.656 13.156 1 98.25 73 TRP B CA 1
ATOM 4279 C C . TRP B 1 73 ? 2.367 14.469 12.156 1 98.25 73 TRP B C 1
ATOM 4281 O O . TRP B 1 73 ? 1.176 14.219 11.961 1 98.25 73 TRP B O 1
ATOM 4291 N N . ARG B 1 74 ? 2.939 15.344 11.508 1 98.06 74 ARG B N 1
ATOM 4292 C CA . ARG B 1 74 ? 2.299 16.156 10.477 1 98.06 74 ARG B CA 1
ATOM 4293 C C . ARG B 1 74 ? 1.806 15.297 9.32 1 98.06 74 ARG B C 1
ATOM 4295 O O . ARG B 1 74 ? 0.732 15.547 8.766 1 98.06 74 ARG B O 1
ATOM 4302 N N . GLY B 1 75 ? 2.549 14.273 9.039 1 98.25 75 GLY B N 1
ATOM 4303 C CA . GLY B 1 75 ? 2.271 13.438 7.883 1 98.25 75 GLY B CA 1
ATOM 4304 C C . GLY B 1 75 ? 0.993 12.633 8.023 1 98.25 75 GLY B C 1
ATOM 4305 O O . GLY B 1 75 ? 0.1 12.734 7.176 1 98.25 75 GLY B O 1
ATOM 4306 N N . TRP B 1 76 ? 0.942 11.828 9.078 1 97.94 76 TRP B N 1
ATOM 4307 C CA . TRP B 1 76 ? -0.24 10.984 9.188 1 97.94 76 TRP B CA 1
ATOM 4308 C C . TRP B 1 76 ? -1.486 11.82 9.461 1 97.94 76 TRP B C 1
ATOM 4310 O O . TRP B 1 76 ? -2.584 11.469 9.023 1 97.94 76 TRP B O 1
ATOM 4320 N N . MET B 1 77 ? -1.353 12.992 10.094 1 98.38 77 MET B N 1
ATOM 4321 C CA . MET B 1 77 ? -2.486 13.898 10.266 1 98.38 77 MET B CA 1
ATOM 4322 C C . MET B 1 77 ? -2.934 14.469 8.922 1 98.38 77 MET B C 1
ATOM 4324 O O . MET B 1 77 ? -4.133 14.586 8.664 1 98.38 77 MET B O 1
ATOM 4328 N N . GLN B 1 78 ? -1.926 14.812 8.133 1 98.12 78 GLN B N 1
ATOM 4329 C CA . GLN B 1 78 ? -2.234 15.406 6.836 1 98.12 78 GLN B CA 1
ATOM 4330 C C . GLN B 1 78 ? -3.041 14.453 5.965 1 98.12 78 GLN B C 1
ATOM 4332 O O . GLN B 1 78 ? -3.977 14.867 5.277 1 98.12 78 GLN B O 1
ATOM 4337 N N . VAL B 1 79 ? -2.732 13.203 6.023 1 98 79 VAL B N 1
ATOM 4338 C CA . VAL B 1 79 ? -3.439 12.203 5.234 1 98 79 VAL B CA 1
ATOM 4339 C C . VAL B 1 79 ? -4.906 12.148 5.656 1 98 79 VAL B C 1
ATOM 4341 O O . VAL B 1 79 ? -5.801 12.164 4.809 1 98 79 VAL B O 1
ATOM 4344 N N . LEU B 1 80 ? -5.125 12.117 6.934 1 98.06 80 LEU B N 1
ATOM 4345 C CA . LEU B 1 80 ? -6.496 12.047 7.434 1 98.06 80 LEU B CA 1
ATOM 4346 C C . LEU B 1 80 ? -7.254 13.328 7.125 1 98.06 80 LEU B C 1
ATOM 4348 O O . LEU B 1 80 ? -8.445 13.297 6.816 1 98.06 80 LEU B O 1
ATOM 4352 N N . PHE B 1 81 ? -6.516 14.398 7.195 1 97.81 81 PHE B N 1
ATOM 4353 C CA . PHE B 1 81 ? -7.102 15.695 6.871 1 97.81 81 PHE B CA 1
ATOM 4354 C C . PHE B 1 81 ? -7.551 15.742 5.414 1 97.81 81 PHE B C 1
ATOM 4356 O O . PHE B 1 81 ? -8.664 16.156 5.113 1 97.81 81 PHE B O 1
ATOM 4363 N N . LEU B 1 82 ? -6.723 15.281 4.551 1 97.94 82 LEU B N 1
ATOM 4364 C CA . LEU B 1 82 ? -7.031 15.266 3.125 1 97.94 82 LEU B CA 1
ATOM 4365 C C . LEU B 1 82 ? -8.18 14.305 2.826 1 97.94 82 LEU B C 1
ATOM 4367 O O . LEU B 1 82 ? -9.094 14.641 2.07 1 97.94 82 LEU B O 1
ATOM 4371 N N . MET B 1 83 ? -8.117 13.148 3.42 1 98 83 MET B N 1
ATOM 4372 C CA . MET B 1 83 ? -9.18 12.164 3.205 1 98 83 MET B CA 1
ATOM 4373 C C . MET B 1 83 ? -10.508 12.672 3.746 1 98 83 MET B C 1
ATOM 4375 O O . MET B 1 83 ? -11.562 12.391 3.176 1 98 83 MET B O 1
ATOM 4379 N N . TYR B 1 84 ? -10.461 13.367 4.84 1 97.94 84 TYR B N 1
ATOM 4380 C CA . TYR B 1 84 ? -11.648 13.977 5.426 1 97.94 84 TYR B CA 1
ATOM 4381 C C . TYR B 1 84 ? -12.359 14.859 4.41 1 97.94 84 TYR B C 1
ATOM 4383 O O . TYR B 1 84 ? -13.586 14.812 4.289 1 97.94 84 TYR B O 1
ATOM 4391 N N . HIS B 1 85 ? -11.641 15.633 3.697 1 97.31 85 HIS B N 1
ATOM 4392 C CA . HIS B 1 85 ? -12.219 16.547 2.723 1 97.31 85 HIS B CA 1
ATOM 4393 C C . HIS B 1 85 ? -12.656 15.812 1.463 1 97.31 85 HIS B C 1
ATOM 4395 O O . HIS B 1 85 ? -13.719 16.109 0.905 1 97.31 85 HIS B O 1
ATOM 4401 N N . TYR B 1 86 ? -11.883 14.867 1.044 1 98 86 TYR B N 1
ATOM 4402 C CA . TYR B 1 86 ? -12.195 14.148 -0.188 1 98 86 TYR B CA 1
ATOM 4403 C C . TYR B 1 86 ? -13.492 13.359 -0.046 1 98 86 TYR B C 1
ATOM 4405 O O . TYR B 1 86 ? -14.32 13.344 -0.958 1 98 86 TYR B O 1
ATOM 4413 N N . PHE B 1 87 ? -13.711 12.688 1.101 1 97.69 87 PHE B N 1
ATOM 4414 C CA . PHE B 1 87 ? -14.836 11.773 1.275 1 97.69 87 PHE B CA 1
ATOM 4415 C C . PHE B 1 87 ? -15.984 12.469 2.002 1 97.69 87 PHE B C 1
ATOM 4417 O O . PHE B 1 87 ? -17.062 11.891 2.174 1 97.69 87 PHE B O 1
ATOM 4424 N N . ALA B 1 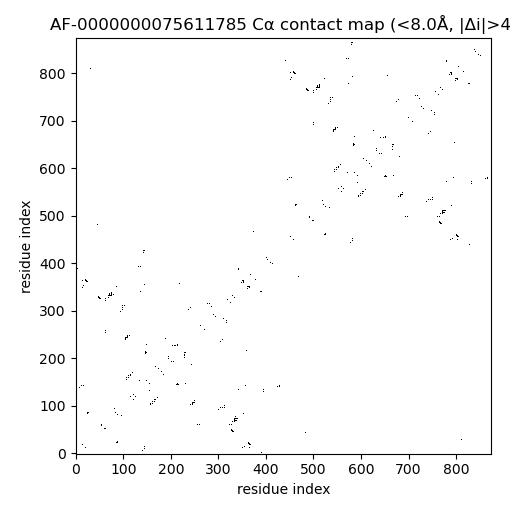88 ? -15.742 13.727 2.398 1 96.81 88 ALA B N 1
ATOM 4425 C CA . ALA B 1 88 ? -16.734 14.438 3.193 1 96.81 88 ALA B CA 1
ATOM 4426 C C . ALA B 1 88 ? -17.125 13.633 4.43 1 96.81 88 ALA B C 1
ATOM 4428 O O . ALA B 1 88 ? -18.312 13.391 4.672 1 96.81 88 ALA B O 1
ATOM 4429 N N . ALA B 1 89 ? -16.094 13.211 5.152 1 97.06 89 ALA B N 1
ATOM 4430 C CA . ALA B 1 89 ? -16.281 12.367 6.328 1 97.06 89 ALA B CA 1
ATOM 4431 C C . ALA B 1 89 ? -16.609 13.203 7.559 1 97.06 89 ALA B C 1
ATOM 4433 O O . ALA B 1 89 ? -15.836 13.266 8.508 1 97.06 89 ALA B O 1
ATOM 4434 N N . SER B 1 90 ? -17.781 13.672 7.703 1 95.44 90 SER B N 1
ATOM 4435 C CA . SER B 1 90 ? -18.219 14.578 8.758 1 95.44 90 SER B CA 1
ATOM 4436 C C . SER B 1 90 ? -18.156 13.922 10.125 1 95.44 90 SER B C 1
ATOM 4438 O O . SER B 1 90 ? -18.031 14.602 11.148 1 95.44 90 SER B O 1
ATOM 4440 N N . GLU B 1 91 ? -18.078 12.602 10.125 1 95.38 91 GLU B N 1
ATOM 4441 C CA . GLU B 1 91 ? -18.078 11.844 11.375 1 95.38 91 GLU B CA 1
ATOM 4442 C C . GLU B 1 91 ? -16.781 12.094 12.156 1 95.38 91 GLU B C 1
ATOM 4444 O O . GLU B 1 91 ? -16.766 11.977 13.383 1 95.38 91 GLU B O 1
ATOM 4449 N N . ILE B 1 92 ? -15.742 12.492 11.445 1 96.81 92 ILE B N 1
ATOM 4450 C CA . ILE B 1 92 ? -14.469 12.617 12.141 1 96.81 92 ILE B CA 1
ATOM 4451 C C . ILE B 1 92 ? -14.078 14.094 12.242 1 96.81 92 ILE B C 1
ATOM 4453 O O . ILE B 1 92 ? -12.891 14.422 12.336 1 96.81 92 ILE B O 1
ATOM 4457 N N . TYR B 1 93 ? -15 14.922 12.211 1 97.75 93 TYR B N 1
ATOM 4458 C CA . TYR B 1 93 ? -14.766 16.359 12.266 1 97.75 93 TYR B CA 1
ATOM 4459 C C . TYR B 1 93 ? -13.969 16.75 13.508 1 97.75 93 TYR B C 1
ATOM 4461 O O . TYR B 1 93 ? -12.984 17.484 13.422 1 97.75 93 TYR B O 1
ATOM 4469 N N . ASN B 1 94 ? -14.359 16.25 14.672 1 98.31 94 ASN B N 1
ATOM 4470 C CA . ASN B 1 94 ? -13.711 16.625 15.922 1 98.31 94 ASN B CA 1
ATOM 4471 C C . ASN B 1 94 ? -12.25 16.203 15.953 1 98.31 94 ASN B C 1
ATOM 4473 O O . ASN B 1 94 ? -11.406 16.891 16.516 1 98.31 94 ASN B O 1
ATOM 4477 N N . ALA B 1 95 ? -11.969 15.062 15.352 1 98 95 ALA B N 1
ATOM 4478 C CA . ALA B 1 95 ? -10.578 14.625 15.242 1 98 95 ALA B CA 1
ATOM 4479 C C . ALA B 1 95 ? -9.766 15.594 14.375 1 98 95 ALA B C 1
ATOM 4481 O O . ALA B 1 95 ? -8.625 15.922 14.711 1 98 95 ALA B O 1
ATOM 4482 N N . ILE B 1 96 ? -10.328 16.016 13.32 1 98.06 96 ILE B N 1
ATOM 4483 C CA . ILE B 1 96 ? -9.648 16.922 12.398 1 98.06 96 ILE B CA 1
ATOM 4484 C C . ILE B 1 96 ? -9.391 18.266 13.094 1 98.06 96 ILE B C 1
ATOM 4486 O O . ILE B 1 96 ? -8.336 18.875 12.898 1 98.06 96 ILE B O 1
ATOM 4490 N N . ARG B 1 97 ? -10.328 18.672 13.883 1 98.19 97 ARG B N 1
ATOM 4491 C CA . ARG B 1 97 ? -10.148 19.891 14.648 1 98.19 97 ARG B CA 1
ATOM 4492 C C . ARG B 1 97 ? -8.953 19.781 15.586 1 98.19 97 ARG B C 1
ATOM 4494 O O . ARG B 1 97 ? -8.195 20.734 15.758 1 98.19 97 ARG B O 1
ATOM 4501 N N . VAL B 1 98 ? -8.828 18.656 16.141 1 98.56 98 VAL B N 1
ATOM 4502 C CA . VAL B 1 98 ? -7.68 18.422 17.016 1 98.56 98 VAL B CA 1
ATOM 4503 C C . VAL B 1 98 ? -6.391 18.469 16.203 1 98.56 98 VAL B C 1
ATOM 4505 O O . VAL B 1 98 ? -5.371 18.984 16.672 1 98.56 98 VAL B O 1
ATOM 4508 N N . PHE B 1 99 ? -6.453 17.953 15.016 1 98.5 99 PHE B N 1
ATOM 4509 C CA . PHE B 1 99 ? -5.273 17.969 14.156 1 98.5 99 PHE B CA 1
ATOM 4510 C C . PHE B 1 99 ? -4.852 19.391 13.82 1 98.5 99 PHE B C 1
ATOM 4512 O O . PHE B 1 99 ? -3.662 19.703 13.812 1 98.5 99 PHE B O 1
ATOM 4519 N N . ILE B 1 100 ? -5.789 20.172 13.531 1 98.19 100 ILE B N 1
ATOM 4520 C CA . ILE B 1 100 ? -5.477 21.578 13.242 1 98.19 100 ILE B CA 1
ATOM 4521 C C . ILE B 1 100 ? -4.832 22.219 14.469 1 98.19 100 ILE B C 1
ATOM 4523 O O . ILE B 1 100 ? -3.85 22.953 14.352 1 98.19 100 ILE B O 1
ATOM 4527 N N . ALA B 1 101 ? -5.398 21.906 15.609 1 98.62 101 ALA B N 1
ATOM 4528 C CA . ALA B 1 101 ? -4.805 22.391 16.844 1 98.62 101 ALA B CA 1
ATOM 4529 C C . ALA B 1 101 ? -3.365 21.906 17 1 98.62 101 ALA B C 1
ATOM 4531 O O . ALA B 1 101 ? -2.506 22.641 17.484 1 98.62 101 ALA B O 1
ATOM 4532 N N . CYS B 1 102 ? -3.127 20.688 16.594 1 98.62 102 CYS B N 1
ATOM 4533 C CA . CYS B 1 102 ? -1.774 20.141 16.641 1 98.62 102 CYS B CA 1
ATOM 4534 C C . CYS B 1 102 ? -0.827 20.969 15.766 1 98.62 102 CYS B C 1
ATOM 4536 O O . CYS B 1 102 ? 0.302 21.25 16.172 1 98.62 102 CYS B O 1
ATOM 4538 N N . TYR B 1 103 ? -1.269 21.312 14.625 1 98.19 103 TYR B N 1
ATOM 4539 C CA . TYR B 1 103 ? -0.443 22.125 13.727 1 98.19 103 TYR B CA 1
ATOM 4540 C C . TYR B 1 103 ? -0.109 23.469 14.359 1 98.19 103 TYR B C 1
ATOM 4542 O O . TYR B 1 103 ? 1.028 23.938 14.273 1 98.19 103 TYR B O 1
ATOM 4550 N N . VAL B 1 104 ? -1.101 24.047 14.969 1 98.25 104 VAL B N 1
ATOM 4551 C CA . VAL B 1 104 ? -0.902 25.344 15.594 1 98.25 104 VAL B CA 1
ATOM 4552 C C . VAL B 1 104 ? 0.012 25.203 16.812 1 98.25 104 VAL B C 1
ATOM 4554 O O . VAL B 1 104 ? 0.843 26.078 17.078 1 98.25 104 VAL B O 1
ATOM 4557 N N . TRP B 1 105 ? -0.179 24.109 17.531 1 98.62 105 TRP B N 1
ATOM 4558 C CA . TRP B 1 105 ? 0.732 23.797 18.625 1 98.62 105 TRP B CA 1
ATOM 4559 C C . TRP B 1 105 ? 2.174 23.734 18.141 1 98.62 105 TRP B C 1
ATOM 4561 O O . TRP B 1 105 ? 3.078 24.281 18.766 1 98.62 105 TRP B O 1
ATOM 4571 N N . MET B 1 106 ? 2.387 23.109 17.047 1 98.06 106 MET B N 1
ATOM 4572 C CA . MET B 1 106 ? 3.725 22.953 16.469 1 98.06 106 MET B CA 1
ATOM 4573 C C . MET B 1 106 ? 4.289 24.297 16.031 1 98.06 106 MET B C 1
ATOM 4575 O O . MET B 1 106 ? 5.5 24.516 16.094 1 98.06 106 MET B O 1
ATOM 4579 N N . THR B 1 107 ? 3.424 25.125 15.523 1 96.88 107 THR B N 1
ATOM 4580 C CA . THR B 1 107 ? 3.859 26.469 15.172 1 96.88 107 THR B CA 1
ATOM 4581 C C . THR B 1 107 ? 4.402 27.203 16.406 1 96.88 107 THR B C 1
ATOM 4583 O O . THR B 1 107 ? 5.469 27.812 16.344 1 96.88 107 THR B O 1
ATOM 4586 N N . GLY B 1 108 ? 3.67 27.125 17.5 1 97.75 108 GLY B N 1
ATOM 4587 C CA . GLY B 1 108 ? 4.156 27.719 18.75 1 97.75 108 GLY B CA 1
ATOM 4588 C C . GLY B 1 108 ? 5.441 27.078 19.25 1 97.75 108 GLY B C 1
ATOM 4589 O O . GLY B 1 108 ? 6.387 27.781 19.609 1 97.75 108 GLY B O 1
ATOM 4590 N N . PHE B 1 109 ? 5.473 25.75 19.203 1 97.81 109 PHE B N 1
ATOM 4591 C CA . PHE B 1 109 ? 6.617 24.984 19.688 1 97.81 109 PHE B CA 1
ATOM 4592 C C . PHE B 1 109 ? 7.848 25.266 18.828 1 97.81 109 PHE B C 1
ATOM 4594 O O . PHE B 1 109 ? 8.906 25.609 19.359 1 97.81 109 PHE B O 1
ATOM 4601 N N . GLY B 1 110 ? 7.676 25.203 17.547 1 95.5 110 GLY B N 1
ATOM 4602 C CA . GLY B 1 110 ? 8.797 25.344 16.625 1 95.5 110 GLY B CA 1
ATOM 4603 C C . GLY B 1 110 ? 9.352 26.75 16.578 1 95.5 110 GLY B C 1
ATOM 4604 O O . GLY B 1 110 ? 10.562 26.953 16.656 1 95.5 110 GLY B O 1
ATOM 4605 N N . ASN B 1 111 ? 8.547 27.719 16.422 1 94.56 111 ASN B N 1
ATOM 4606 C CA . ASN B 1 111 ? 9 29.109 16.344 1 94.56 111 ASN B CA 1
ATOM 4607 C C . ASN B 1 111 ? 9.617 29.578 17.656 1 94.56 111 ASN B C 1
ATOM 4609 O O . ASN B 1 111 ? 10.648 30.266 17.656 1 94.56 111 ASN B O 1
ATOM 4613 N N . PHE B 1 112 ? 8.977 29.203 18.734 1 96.38 112 PHE B N 1
ATOM 4614 C CA . PHE B 1 112 ? 9.555 29.578 20.016 1 96.38 112 PHE B CA 1
ATOM 4615 C C . PHE B 1 112 ? 10.938 28.984 20.188 1 96.38 112 PHE B C 1
ATOM 4617 O O . PHE B 1 112 ? 11.875 29.672 20.594 1 96.38 112 PHE B O 1
ATOM 4624 N N . SER B 1 113 ? 11.07 27.719 19.875 1 94.25 113 SER B N 1
ATOM 4625 C CA . SER B 1 113 ? 12.359 27.031 20 1 94.25 113 SER B CA 1
ATOM 4626 C C . SER B 1 113 ? 13.422 27.719 19.141 1 94.25 113 SER B C 1
ATOM 4628 O O . SER B 1 113 ? 14.555 27.906 19.578 1 94.25 113 SER B O 1
ATOM 4630 N N . TYR B 1 114 ? 13.062 28.078 18.031 1 91.56 114 TYR B N 1
ATOM 4631 C CA . TYR B 1 114 ? 14.016 28.703 17.125 1 91.56 114 TYR B CA 1
ATOM 4632 C C . TYR B 1 114 ? 14.445 30.078 17.641 1 91.56 114 TYR B C 1
ATOM 4634 O O . TYR B 1 114 ? 15.641 30.344 17.812 1 91.56 114 TYR B O 1
ATOM 4642 N N . TYR B 1 115 ? 13.578 30.938 17.984 1 92.38 115 TYR B N 1
ATOM 4643 C CA . TYR B 1 115 ? 13.891 32.312 18.344 1 92.38 115 TYR B CA 1
ATOM 4644 C C . TYR B 1 115 ? 14.5 32.375 19.734 1 92.38 115 TYR B C 1
ATOM 4646 O O . TYR B 1 115 ? 15.344 33.25 20.016 1 92.38 115 TYR B O 1
ATOM 4654 N N . TYR B 1 116 ? 14.055 31.5 20.547 1 92.56 116 TYR B N 1
ATOM 4655 C CA . TYR B 1 116 ? 14.602 31.484 21.891 1 92.56 116 TYR B CA 1
ATOM 4656 C C . TYR B 1 116 ? 16.047 31 21.891 1 92.56 116 TYR B C 1
ATOM 4658 O O . TYR B 1 116 ? 16.891 31.531 22.609 1 92.56 116 TYR B O 1
ATOM 4666 N N . LYS B 1 117 ? 16.359 30.031 21.062 1 89.19 117 LYS B N 1
ATOM 4667 C CA . LYS B 1 117 ? 17.688 29.438 21.031 1 89.19 117 LYS B CA 1
ATOM 4668 C C . LYS B 1 117 ? 18.641 30.266 20.156 1 89.19 117 LYS B C 1
ATOM 4670 O O . LYS B 1 117 ? 19.75 30.578 20.562 1 89.19 117 LYS B O 1
ATOM 4675 N N . LYS B 1 118 ? 18.188 30.578 18.984 1 88.69 118 LYS B N 1
ATOM 4676 C CA . LYS B 1 118 ? 19.078 31.234 18.016 1 88.69 118 LYS B CA 1
ATOM 4677 C C . LYS B 1 118 ? 19.094 32.75 18.25 1 88.69 118 LYS B C 1
ATOM 4679 O O . LYS B 1 118 ? 20.031 33.438 17.859 1 88.69 118 LYS B O 1
ATOM 4684 N N . LYS B 1 119 ? 18.078 33.312 18.812 1 89.88 119 LYS B N 1
ATOM 4685 C CA . LYS B 1 119 ? 17.969 34.75 19.094 1 89.88 119 LYS B CA 1
ATOM 4686 C C . LYS B 1 119 ? 18.172 35.562 17.812 1 89.88 119 LYS B C 1
ATOM 4688 O O . LYS B 1 119 ? 18.859 36.594 17.828 1 89.88 119 LYS B O 1
ATOM 4693 N N . ASP B 1 120 ? 17.781 35 16.766 1 87.75 120 ASP B N 1
ATOM 4694 C CA . ASP B 1 120 ? 17.859 35.656 15.477 1 87.75 120 ASP B CA 1
ATOM 4695 C C . ASP B 1 120 ? 16.531 36.281 15.094 1 87.75 120 ASP B C 1
ATOM 4697 O O . ASP B 1 120 ? 15.617 35.594 14.633 1 87.75 120 ASP B O 1
ATOM 4701 N N . PHE B 1 121 ? 16.5 37.562 15.266 1 88.62 121 PHE B N 1
ATOM 4702 C CA . PHE B 1 121 ? 15.289 38.312 14.938 1 88.62 121 PHE B CA 1
ATOM 4703 C C . PHE B 1 121 ? 15.492 39.188 13.695 1 88.62 121 PHE B C 1
ATOM 4705 O O . PHE B 1 121 ? 14.883 40.25 13.555 1 88.62 121 PHE B O 1
ATOM 4712 N N . SER B 1 122 ? 16.375 38.688 12.766 1 86.75 122 SER B N 1
ATOM 4713 C CA . SER B 1 122 ? 16.672 39.406 11.531 1 86.75 122 SER B CA 1
ATOM 4714 C C . SER B 1 122 ? 15.461 39.406 10.594 1 86.75 122 SER B C 1
ATOM 4716 O O . SER B 1 122 ? 14.602 38.531 10.672 1 86.75 122 SER B O 1
ATOM 4718 N N . ILE B 1 123 ? 15.352 40.344 9.773 1 85.5 123 ILE B N 1
ATOM 4719 C CA . ILE B 1 123 ? 14.258 40.5 8.82 1 85.5 123 ILE B CA 1
ATOM 4720 C C . ILE B 1 123 ? 14.328 39.375 7.781 1 85.5 123 ILE B C 1
ATOM 4722 O O . ILE B 1 123 ? 13.297 38.938 7.277 1 85.5 123 ILE B O 1
ATOM 4726 N N . ALA B 1 124 ? 15.469 38.938 7.469 1 85.69 124 ALA B N 1
ATOM 4727 C CA . ALA B 1 124 ? 15.656 37.844 6.5 1 85.69 124 ALA B CA 1
ATOM 4728 C C . ALA B 1 124 ? 15 36.562 6.984 1 85.69 124 ALA B C 1
ATOM 4730 O O . ALA B 1 124 ? 14.312 35.875 6.219 1 85.69 124 ALA B O 1
ATOM 4731 N N . ARG B 1 125 ? 15.266 36.281 8.234 1 85.94 125 ARG B N 1
ATOM 4732 C CA . ARG B 1 125 ? 14.68 35.062 8.789 1 85.94 125 ARG B CA 1
ATOM 4733 C C . ARG B 1 125 ? 13.164 35.156 8.867 1 85.94 125 ARG B C 1
ATOM 4735 O O . ARG B 1 125 ? 12.453 34.188 8.594 1 85.94 125 ARG B O 1
ATOM 4742 N N . PHE B 1 126 ? 12.781 36.281 9.188 1 88 126 PHE B N 1
ATOM 4743 C CA . PHE B 1 126 ? 11.352 36.531 9.234 1 88 126 PHE B CA 1
ATOM 4744 C C . PHE B 1 126 ? 10.727 36.375 7.848 1 88 126 PHE B C 1
ATOM 4746 O O . PHE B 1 126 ? 9.68 35.75 7.703 1 88 126 PHE B O 1
ATOM 4753 N N . ALA B 1 127 ? 11.344 36.875 6.879 1 88.44 127 ALA B N 1
ATOM 4754 C CA . ALA B 1 127 ? 10.859 36.812 5.5 1 88.44 127 ALA B CA 1
ATOM 4755 C C . ALA B 1 127 ? 10.836 35.344 5.02 1 88.44 127 ALA B C 1
ATOM 4757 O O . ALA B 1 127 ? 9.93 34.969 4.273 1 88.44 127 ALA B O 1
ATOM 4758 N N . GLN B 1 128 ? 11.75 34.625 5.449 1 88.88 128 GLN B N 1
ATOM 4759 C CA . GLN B 1 128 ? 11.797 33.219 5.07 1 88.88 128 GLN B CA 1
ATOM 4760 C C . GLN B 1 128 ? 10.609 32.438 5.641 1 88.88 128 GLN B C 1
ATOM 4762 O O . GLN B 1 128 ? 10.016 31.625 4.953 1 88.88 128 GLN B O 1
ATOM 4767 N N . MET B 1 129 ? 10.289 32.75 6.809 1 88.75 129 MET B N 1
ATOM 4768 C CA . MET B 1 129 ? 9.164 32.062 7.457 1 88.75 129 MET B CA 1
ATOM 4769 C C . MET B 1 129 ? 7.844 32.469 6.797 1 88.75 129 MET B C 1
ATOM 4771 O O . MET B 1 129 ? 6.984 31.609 6.57 1 88.75 129 MET B O 1
ATOM 4775 N N . MET B 1 130 ? 7.746 33.688 6.473 1 91.44 130 MET B N 1
ATOM 4776 C CA . MET B 1 130 ? 6.531 34.188 5.824 1 91.44 130 MET B CA 1
ATOM 4777 C C . MET B 1 130 ? 6.41 33.625 4.41 1 91.44 130 MET B C 1
ATOM 4779 O O . MET B 1 130 ? 5.309 33.344 3.943 1 91.44 130 MET B O 1
ATOM 4783 N N . TRP B 1 131 ? 7.52 33.469 3.785 1 92.62 131 TRP B N 1
ATOM 4784 C CA . TRP B 1 131 ? 7.551 32.906 2.434 1 92.62 131 TRP B CA 1
ATOM 4785 C C . TRP B 1 131 ? 7 31.484 2.408 1 92.62 131 TRP B C 1
ATOM 4787 O O . TRP B 1 131 ? 6.172 31.141 1.561 1 92.62 131 TRP B O 1
ATOM 4797 N N . ARG B 1 132 ? 7.324 30.719 3.373 1 91.44 132 ARG B N 1
ATOM 4798 C CA . ARG B 1 132 ? 6.949 29.312 3.418 1 91.44 132 ARG B CA 1
ATOM 4799 C C . ARG B 1 132 ? 5.449 29.156 3.629 1 91.44 132 ARG B C 1
ATOM 4801 O O . ARG B 1 132 ? 4.828 28.25 3.066 1 91.44 132 ARG B O 1
ATOM 4808 N N . VAL B 1 133 ? 4.891 30.016 4.324 1 94.31 133 VAL B N 1
ATOM 4809 C CA . VAL B 1 133 ? 3.496 29.859 4.73 1 94.31 133 VAL B CA 1
ATOM 4810 C C . VAL B 1 133 ? 2.58 30.531 3.719 1 94.31 133 VAL B C 1
ATOM 4812 O O . VAL B 1 133 ? 1.45 30.094 3.498 1 94.31 133 VAL B O 1
ATOM 4815 N N . ASN B 1 134 ? 3.086 31.562 2.982 1 95.12 134 ASN B N 1
ATOM 4816 C CA . ASN B 1 134 ? 2.145 32.438 2.277 1 95.12 134 ASN B CA 1
ATOM 4817 C C . ASN B 1 134 ? 2.42 32.438 0.777 1 95.12 134 ASN B C 1
ATOM 4819 O O . ASN B 1 134 ? 1.541 32.812 -0.014 1 95.12 134 ASN B O 1
ATOM 4823 N N . PHE B 1 135 ? 3.578 32.219 0.357 1 93.94 135 PHE B N 1
ATOM 4824 C CA . PHE B 1 135 ? 3.969 32.438 -1.03 1 93.94 135 PHE B CA 1
ATOM 4825 C C . PHE B 1 135 ? 3.039 31.703 -1.979 1 93.94 135 PHE B C 1
ATOM 4827 O O . PHE B 1 135 ? 2.475 32.281 -2.9 1 93.94 135 PHE B O 1
ATOM 4834 N N . PHE B 1 136 ? 2.924 30.391 -1.768 1 95.31 136 PHE B N 1
ATOM 4835 C CA . PHE B 1 136 ? 2.107 29.562 -2.641 1 95.31 136 PHE B CA 1
ATOM 4836 C C . PHE B 1 136 ? 0.644 29.969 -2.576 1 95.31 136 PHE B C 1
ATOM 4838 O O . PHE B 1 136 ? -0.039 30.031 -3.602 1 95.31 136 PHE B O 1
ATOM 4845 N N . ALA B 1 137 ? 0.139 30.281 -1.413 1 95.88 137 ALA B N 1
ATOM 4846 C CA . ALA B 1 137 ? -1.241 30.734 -1.237 1 95.88 137 ALA B CA 1
ATOM 4847 C C . ALA B 1 137 ? -1.495 32.031 -1.979 1 95.88 137 ALA B C 1
ATOM 4849 O O . ALA B 1 137 ? -2.541 32.219 -2.609 1 95.88 137 ALA B O 1
ATOM 4850 N N . ALA B 1 138 ? -0.573 32.906 -1.904 1 93.88 138 ALA B N 1
ATOM 4851 C CA . ALA B 1 138 ? -0.708 34.219 -2.57 1 93.88 138 ALA B CA 1
ATOM 4852 C C . ALA B 1 138 ? -0.804 34.031 -4.082 1 93.88 138 ALA B C 1
ATOM 4854 O O . ALA B 1 138 ? -1.632 34.688 -4.734 1 93.88 138 ALA B O 1
ATOM 4855 N N . LEU B 1 139 ? -0 33.188 -4.598 1 93 139 LEU B N 1
ATOM 4856 C CA . LEU B 1 139 ? -0.033 32.938 -6.035 1 93 139 LEU B CA 1
ATOM 4857 C C . LEU B 1 139 ? -1.381 32.344 -6.449 1 93 139 LEU B C 1
ATOM 4859 O O . LEU B 1 139 ? -1.936 32.75 -7.48 1 93 139 LEU B O 1
ATOM 4863 N N . CYS B 1 140 ? -1.865 31.438 -5.68 1 94.12 140 CYS B N 1
ATOM 4864 C CA . CYS B 1 140 ? -3.15 30.828 -5.992 1 94.12 140 CYS B CA 1
ATOM 4865 C C . CYS B 1 140 ? -4.277 31.844 -5.906 1 94.12 140 CYS B C 1
ATOM 4867 O O . CYS B 1 140 ? -5.219 31.812 -6.703 1 94.12 140 CYS B O 1
ATOM 4869 N N . CYS B 1 141 ? -4.195 32.75 -4.941 1 93.94 141 CYS B N 1
ATOM 4870 C CA . CYS B 1 141 ? -5.203 33.781 -4.809 1 93.94 141 CYS B CA 1
ATOM 4871 C C . CYS B 1 141 ? -5.242 34.688 -6.051 1 93.94 141 CYS B C 1
ATOM 4873 O O . CYS B 1 141 ? -6.32 35 -6.547 1 93.94 141 CYS B O 1
ATOM 4875 N N . ILE B 1 142 ? -4.152 34.969 -6.57 1 91.12 142 ILE B N 1
ATOM 4876 C CA . ILE B 1 142 ? -4.051 35.875 -7.711 1 91.12 142 ILE B CA 1
ATOM 4877 C C . ILE B 1 142 ? -4.547 35.188 -8.969 1 91.12 142 ILE B C 1
ATOM 4879 O O . ILE B 1 142 ? -5.375 35.719 -9.711 1 91.12 142 ILE B O 1
ATOM 4883 N N . VAL B 1 143 ? -4.113 33.969 -9.188 1 90.12 143 VAL B N 1
ATOM 4884 C CA . VAL B 1 143 ? -4.379 33.25 -10.438 1 90.12 143 VAL B CA 1
ATOM 4885 C C . VAL B 1 143 ? -5.828 32.75 -10.461 1 90.12 143 VAL B C 1
ATOM 4887 O O . VAL B 1 143 ? -6.484 32.781 -11.5 1 90.12 143 VAL B O 1
ATOM 4890 N N . LEU B 1 144 ? -6.336 32.344 -9.344 1 92.88 144 LEU B N 1
ATOM 4891 C CA . LEU B 1 144 ? -7.664 31.75 -9.305 1 92.88 144 LEU B CA 1
ATOM 4892 C C . LEU B 1 144 ? -8.695 32.75 -8.773 1 92.88 144 LEU B C 1
ATOM 4894 O O . LEU B 1 144 ? -9.875 32.406 -8.648 1 92.88 144 LEU B O 1
ATOM 4898 N N . ASP B 1 145 ? -8.273 33.969 -8.414 1 91.62 145 ASP B N 1
ATOM 4899 C CA . ASP B 1 145 ? -9.133 35.031 -7.945 1 91.62 145 ASP B CA 1
ATOM 4900 C C . ASP B 1 145 ? -9.883 34.625 -6.676 1 91.62 145 ASP B C 1
ATOM 4902 O O . ASP B 1 145 ? -11.109 34.719 -6.621 1 91.62 145 ASP B O 1
ATOM 4906 N N . ASN B 1 146 ? -9.148 34.125 -5.758 1 94 146 ASN B N 1
ATOM 4907 C CA . ASN B 1 146 ? -9.688 33.719 -4.461 1 94 146 ASN B CA 1
ATOM 4908 C C . ASN B 1 146 ? -9.25 34.688 -3.354 1 94 146 ASN B C 1
ATOM 4910 O O . ASN B 1 146 ? -8.219 35.344 -3.469 1 94 146 ASN B O 1
ATOM 4914 N N . ASP B 1 147 ? -10.078 34.75 -2.365 1 94.62 147 ASP B N 1
ATOM 4915 C CA . ASP B 1 147 ? -9.68 35.438 -1.152 1 94.62 147 ASP B CA 1
ATOM 4916 C C . ASP B 1 147 ? -8.672 34.625 -0.342 1 94.62 147 ASP B C 1
ATOM 4918 O O . ASP B 1 147 ? -8.719 33.406 -0.346 1 94.62 147 ASP B O 1
ATOM 4922 N N . TYR B 1 148 ? -7.867 35.375 0.332 1 95.12 148 TYR B N 1
ATOM 4923 C CA . TYR B 1 148 ? -6.82 34.781 1.153 1 95.12 148 TYR B CA 1
ATOM 4924 C C . TYR B 1 148 ? -7.418 33.844 2.205 1 95.12 148 TYR B C 1
ATOM 4926 O O . TYR B 1 148 ? -6.863 32.781 2.488 1 95.12 148 TYR B O 1
ATOM 4934 N N . MET B 1 149 ? -8.633 34.125 2.619 1 95 149 MET B N 1
ATOM 4935 C CA . MET B 1 149 ? -9.266 33.406 3.723 1 95 149 MET B CA 1
ATOM 4936 C C . MET B 1 149 ? -9.797 32.062 3.262 1 95 149 MET B C 1
ATOM 4938 O O . MET B 1 149 ? -10.148 31.203 4.082 1 95 149 MET B O 1
ATOM 4942 N N . LEU B 1 150 ? -9.875 31.891 1.984 1 94.5 150 LEU B N 1
ATOM 4943 C CA . LEU B 1 150 ? -10.227 30.562 1.505 1 94.5 150 LEU B CA 1
ATOM 4944 C C . LEU B 1 150 ? -9.211 29.531 1.981 1 94.5 150 LEU B C 1
ATOM 4946 O O . LEU B 1 150 ? -9.586 28.406 2.312 1 94.5 150 LEU B O 1
ATOM 4950 N N . TYR B 1 151 ? -7.977 29.984 1.993 1 96.12 151 TYR B N 1
ATOM 4951 C CA . TYR B 1 151 ? -6.891 29.172 2.541 1 96.12 151 TYR B CA 1
ATOM 4952 C C . TYR B 1 151 ? -6.578 29.578 3.977 1 96.12 151 TYR B C 1
ATOM 4954 O O . TYR B 1 151 ? -5.453 29.984 4.285 1 96.12 151 TYR B O 1
ATOM 4962 N N . TYR B 1 152 ? -7.469 29.406 4.871 1 95.56 152 TYR B N 1
ATOM 4963 C CA . TYR B 1 152 ? -7.434 30.031 6.191 1 95.56 152 TYR B CA 1
ATOM 4964 C C . TYR B 1 152 ? -6.262 29.5 7.012 1 95.56 152 TYR B C 1
ATOM 4966 O O . TYR B 1 152 ? -5.836 30.141 7.977 1 95.56 152 TYR B O 1
ATOM 4974 N N . ILE B 1 153 ? -5.688 28.328 6.699 1 95.94 153 ILE B N 1
ATOM 4975 C CA . ILE B 1 153 ? -4.566 27.781 7.453 1 95.94 153 ILE B CA 1
ATOM 4976 C C . ILE B 1 153 ? -3.35 28.703 7.305 1 95.94 153 ILE B C 1
ATOM 4978 O O . ILE B 1 153 ? -2.57 28.859 8.242 1 95.94 153 ILE B O 1
ATOM 4982 N N . SER B 1 154 ? -3.23 29.312 6.121 1 96.5 154 SER B N 1
ATOM 4983 C CA . SER B 1 154 ? -2.102 30.188 5.871 1 96.5 154 SER B CA 1
ATOM 4984 C C . SER B 1 154 ? -2.17 31.438 6.746 1 96.5 154 SER B C 1
ATOM 4986 O O . SER B 1 154 ? -1.242 31.719 7.508 1 96.5 154 SER B O 1
ATOM 4988 N N . PRO B 1 155 ? -3.242 32.188 6.715 1 96.69 155 PRO B N 1
ATOM 4989 C CA . PRO B 1 155 ? -3.307 33.344 7.598 1 96.69 155 PRO B CA 1
ATOM 4990 C C . PRO B 1 155 ? -3.309 32.969 9.078 1 96.69 155 PRO B C 1
ATOM 4992 O O . PRO B 1 155 ? -2.793 33.719 9.906 1 96.69 155 PRO B O 1
ATOM 4995 N N . MET B 1 156 ? -3.873 31.891 9.414 1 97.06 156 MET B N 1
ATOM 4996 C CA . MET B 1 156 ? -3.875 31.453 10.805 1 97.06 156 MET B CA 1
ATOM 4997 C C . MET B 1 156 ? -2.455 31.203 11.297 1 97.06 156 MET B C 1
ATOM 4999 O O . MET B 1 156 ? -2.07 31.688 12.367 1 97.06 156 MET B O 1
ATOM 5003 N N . HIS B 1 157 ? -1.675 30.453 10.578 1 96.75 157 HIS B N 1
ATOM 5004 C CA . HIS B 1 157 ? -0.293 30.203 10.969 1 96.75 157 HIS B CA 1
ATOM 5005 C C . HIS B 1 157 ? 0.539 31.469 10.93 1 96.75 157 HIS B C 1
ATOM 5007 O O . HIS B 1 157 ? 1.472 31.641 11.719 1 96.75 157 HIS B O 1
ATOM 5013 N N . THR B 1 158 ? 0.262 32.344 10 1 96.88 158 THR B N 1
ATOM 5014 C CA . THR B 1 158 ? 0.928 33.656 9.953 1 96.88 158 THR B CA 1
ATOM 5015 C C . THR B 1 158 ? 0.666 34.438 11.234 1 96.88 158 THR B C 1
ATOM 5017 O O . THR B 1 158 ? 1.597 34.969 11.852 1 96.88 158 THR B O 1
ATOM 5020 N N . LEU B 1 159 ? -0.578 34.469 11.625 1 97 159 LEU B N 1
ATOM 5021 C CA . LEU B 1 159 ? -0.96 35.188 12.82 1 97 159 LEU B CA 1
ATOM 5022 C C . LEU B 1 159 ? -0.223 34.656 14.047 1 97 159 LEU B C 1
ATOM 5024 O O . LEU B 1 159 ? 0.407 35.438 14.781 1 97 159 LEU B O 1
ATOM 5028 N N . TYR B 1 160 ? -0.274 33.406 14.289 1 97.06 160 TYR B N 1
ATOM 5029 C CA . TYR B 1 160 ? 0.295 32.812 15.5 1 97.06 160 TYR B CA 1
ATOM 5030 C C . TYR B 1 160 ? 1.817 32.844 15.461 1 97.06 160 TYR B C 1
ATOM 5032 O O . TYR B 1 160 ? 2.473 32.938 16.5 1 97.06 160 TYR B O 1
ATOM 5040 N N . THR B 1 161 ? 2.395 32.781 14.273 1 96.38 161 THR B N 1
ATOM 5041 C CA . THR B 1 161 ? 3.834 32.969 14.148 1 96.38 161 THR B CA 1
ATOM 5042 C C . THR B 1 161 ? 4.211 34.406 14.562 1 96.38 161 THR B C 1
ATOM 5044 O O . THR B 1 161 ? 5.199 34.594 15.273 1 96.38 161 THR B O 1
ATOM 5047 N N . LEU B 1 162 ? 3.426 35.344 14.148 1 95.81 162 LEU B N 1
ATOM 5048 C CA . LEU B 1 162 ? 3.658 36.75 14.5 1 95.81 162 LEU B CA 1
ATOM 5049 C C . LEU B 1 162 ? 3.504 36.969 16 1 95.81 162 LEU B C 1
ATOM 5051 O O . LEU B 1 162 ? 4.25 37.719 16.594 1 95.81 162 LEU B O 1
ATOM 5055 N N . MET B 1 163 ? 2.562 36.312 16.547 1 96.62 163 MET B N 1
ATOM 5056 C CA . MET B 1 163 ? 2.346 36.469 17.984 1 96.62 163 MET B CA 1
ATOM 5057 C C . MET B 1 163 ? 3.521 35.875 18.766 1 96.62 163 MET B C 1
ATOM 5059 O O . MET B 1 163 ? 3.977 36.469 19.734 1 96.6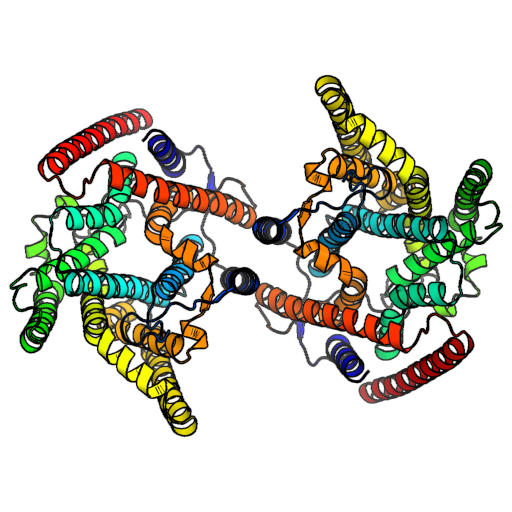2 163 MET B O 1
ATOM 5063 N N . VAL B 1 164 ? 4 34.75 18.344 1 96.31 164 VAL B N 1
ATOM 5064 C CA . VAL B 1 164 ? 5.168 34.156 18.984 1 96.31 164 VAL B CA 1
ATOM 5065 C C . VAL B 1 164 ? 6.379 35.062 18.797 1 96.31 164 VAL B C 1
ATOM 5067 O O . VAL B 1 164 ? 7.105 35.344 19.75 1 96.31 164 VAL B O 1
ATOM 5070 N N . TYR B 1 165 ? 6.574 35.5 17.578 1 94.88 165 TYR B N 1
ATOM 5071 C CA . TYR B 1 165 ? 7.672 36.375 17.25 1 94.88 165 TYR B CA 1
ATOM 5072 C C . TYR B 1 165 ? 7.602 37.656 18.078 1 94.88 165 TYR B C 1
ATOM 5074 O O . TYR B 1 165 ? 8.602 38.094 18.672 1 94.88 165 TYR B O 1
ATOM 5082 N N . GLY B 1 166 ? 6.445 38.25 18.141 1 94.69 166 GLY B N 1
ATOM 5083 C CA . GLY B 1 166 ? 6.258 39.469 18.891 1 94.69 166 GLY B CA 1
ATOM 5084 C C . GLY B 1 166 ? 6.523 39.312 20.375 1 94.69 166 GLY B C 1
ATOM 5085 O O . GLY B 1 166 ? 7.121 40.188 21 1 94.69 166 GLY B O 1
ATOM 5086 N N . SER B 1 167 ? 6.145 38.219 20.938 1 95.88 167 SER B N 1
ATOM 5087 C CA . SER B 1 167 ? 6.34 37.969 22.359 1 95.88 167 SER B CA 1
ATOM 5088 C C . SER B 1 167 ? 7.82 37.844 22.703 1 95.88 167 SER B C 1
ATOM 5090 O O . SER B 1 167 ? 8.258 38.312 23.766 1 95.88 167 SER B O 1
ATOM 5092 N N . LEU B 1 168 ? 8.617 37.25 21.859 1 95 168 LEU B N 1
ATOM 5093 C CA . LEU B 1 168 ? 10.031 37.062 22.141 1 95 168 LEU B CA 1
ATOM 5094 C C . LEU B 1 168 ? 10.852 38.25 21.688 1 95 168 LEU B C 1
ATOM 5096 O O . LEU B 1 168 ? 11.945 38.5 22.203 1 95 168 LEU B O 1
ATOM 5100 N N . PHE B 1 169 ? 10.289 38.938 20.688 1 94.06 169 PHE B N 1
ATOM 5101 C CA . PHE B 1 169 ? 11 40.094 20.156 1 94.06 169 PHE B CA 1
ATOM 5102 C C . PHE B 1 169 ? 11 41.219 21.188 1 94.06 169 PHE B C 1
ATOM 5104 O O . PHE B 1 169 ? 12.016 41.906 21.359 1 94.06 169 PHE B O 1
ATOM 5111 N N . LEU B 1 170 ? 9.883 41.406 21.844 1 93.56 170 LEU B N 1
ATOM 5112 C CA . LEU B 1 170 ? 9.781 42.469 22.859 1 93.56 170 LEU B CA 1
ATOM 5113 C C . LEU B 1 170 ? 10.672 42.156 24.047 1 93.56 170 LEU B C 1
ATOM 5115 O O . LEU B 1 170 ? 10.539 41.094 24.688 1 93.56 170 LEU B O 1
ATOM 5119 N N . PHE B 1 171 ? 11.625 43.031 24.375 1 92.38 171 PHE B N 1
ATOM 5120 C CA . PHE B 1 171 ? 12.562 42.875 25.469 1 92.38 171 PHE B CA 1
ATOM 5121 C C . PHE B 1 171 ? 13.359 41.594 25.328 1 92.38 171 PHE B C 1
ATOM 5123 O O . PHE B 1 171 ? 13.461 40.812 26.281 1 92.38 171 PHE B O 1
ATOM 5130 N N . ASN B 1 172 ? 13.883 41.375 24.172 1 92 172 ASN B N 1
ATOM 5131 C CA . ASN B 1 172 ? 14.578 40.125 23.828 1 92 172 ASN B CA 1
ATOM 5132 C C . ASN B 1 172 ? 15.828 39.938 24.688 1 92 172 ASN B C 1
ATOM 5134 O O . ASN B 1 172 ? 16.25 38.812 24.906 1 92 172 ASN B O 1
ATOM 5138 N N . LYS B 1 173 ? 16.422 40.938 25.234 1 91.81 173 LYS B N 1
ATOM 5139 C CA . LYS B 1 173 ? 17.641 40.844 26.047 1 91.81 173 LYS B CA 1
ATOM 5140 C C . LYS B 1 173 ? 17.359 40.156 27.375 1 91.81 173 LYS B C 1
ATOM 5142 O O . LYS B 1 173 ? 18.266 39.562 27.969 1 91.81 173 LYS B O 1
ATOM 5147 N N . TYR B 1 174 ? 16.078 40.156 27.703 1 93.06 174 TYR B N 1
ATOM 5148 C CA . TYR B 1 174 ? 15.734 39.625 29.016 1 93.06 174 TYR B CA 1
ATOM 5149 C C . TYR B 1 174 ? 15.109 38.25 28.891 1 93.06 174 TYR B C 1
ATOM 5151 O O . TYR B 1 174 ? 14.594 37.688 29.859 1 93.06 174 TYR B O 1
ATOM 5159 N N . ASN B 1 175 ? 15.141 37.656 27.719 1 92.88 175 ASN B N 1
ATOM 5160 C CA . ASN B 1 175 ? 14.523 36.344 27.484 1 92.88 175 ASN B CA 1
ATOM 5161 C C . ASN B 1 175 ? 15.242 35.25 28.266 1 92.88 175 ASN B C 1
ATOM 5163 O O . ASN B 1 175 ? 14.68 34.156 28.453 1 92.88 175 ASN B O 1
ATOM 5167 N N . GLU B 1 176 ? 16.375 35.5 28.797 1 91.44 176 GLU B N 1
ATOM 5168 C CA . GLU B 1 176 ? 17.141 34.5 29.516 1 91.44 176 GLU B CA 1
ATOM 5169 C C . GLU B 1 176 ? 16.672 34.344 30.969 1 91.44 176 GLU B C 1
ATOM 5171 O O . GLU B 1 176 ? 16.938 33.344 31.625 1 91.44 176 GLU B O 1
ATOM 5176 N N . ILE B 1 177 ? 15.953 35.375 31.391 1 94.88 177 ILE B N 1
ATOM 5177 C CA . ILE B 1 177 ? 15.445 35.375 32.75 1 94.88 177 ILE B CA 1
ATOM 5178 C C . ILE B 1 177 ? 14.117 34.625 32.812 1 94.88 177 ILE B C 1
ATOM 5180 O O . ILE B 1 177 ? 13.172 35 32.094 1 94.88 177 ILE B O 1
ATOM 5184 N N . SER B 1 178 ? 13.992 33.75 33.656 1 94.81 178 SER B N 1
ATOM 5185 C CA . SER B 1 178 ? 12.828 32.875 33.75 1 94.81 178 SER B CA 1
ATOM 5186 C C . SER B 1 178 ? 11.578 33.656 34.125 1 94.81 178 SER B C 1
ATOM 5188 O O . SER B 1 178 ? 10.484 33.375 33.656 1 94.81 178 SER B O 1
ATOM 5190 N N . SER B 1 179 ? 11.68 34.562 35 1 95.75 179 SER B N 1
ATOM 5191 C CA . SER B 1 179 ? 10.531 35.344 35.438 1 95.75 179 SER B CA 1
ATOM 5192 C C . SER B 1 179 ? 9.977 36.188 34.312 1 95.75 179 SER B C 1
ATOM 5194 O O . SER B 1 179 ? 8.758 36.375 34.219 1 95.75 179 SER B O 1
ATOM 5196 N N . VAL B 1 180 ? 10.867 36.656 33.531 1 95.88 180 VAL B N 1
ATOM 5197 C CA . VAL B 1 180 ? 10.438 37.5 32.406 1 95.88 180 VAL B CA 1
ATOM 5198 C C . VAL B 1 180 ? 9.672 36.625 31.391 1 95.88 180 VAL B C 1
ATOM 5200 O O . VAL B 1 180 ? 8.648 37.062 30.844 1 95.88 180 VAL B O 1
ATOM 5203 N N . ILE B 1 181 ? 10.18 35.469 31.109 1 95.94 181 ILE B N 1
ATOM 5204 C CA . ILE B 1 181 ? 9.508 34.562 30.188 1 95.94 181 ILE B CA 1
ATOM 5205 C C . ILE B 1 181 ? 8.125 34.188 30.719 1 95.94 181 ILE B C 1
ATOM 5207 O O . ILE B 1 181 ? 7.16 34.125 29.953 1 95.94 181 ILE B O 1
ATOM 5211 N N . ALA B 1 182 ? 8.023 33.969 32 1 96.88 182 ALA B N 1
ATOM 5212 C CA . ALA B 1 182 ? 6.738 33.656 32.625 1 96.88 182 ALA B CA 1
ATOM 5213 C C . ALA B 1 182 ? 5.754 34.812 32.469 1 96.88 182 ALA B C 1
ATOM 5215 O O . ALA B 1 182 ? 4.574 34.594 32.188 1 96.88 182 ALA B O 1
ATOM 5216 N N . ILE B 1 183 ? 6.234 36 32.625 1 96.81 183 ILE B N 1
ATOM 5217 C CA . ILE B 1 183 ? 5.391 37.156 32.469 1 96.81 183 ILE B CA 1
ATOM 5218 C C . ILE B 1 183 ? 4.969 37.312 31 1 96.81 183 ILE B C 1
ATOM 5220 O O . ILE B 1 183 ? 3.822 37.656 30.719 1 96.81 183 ILE B O 1
ATOM 5224 N N . LYS B 1 184 ? 5.879 37.062 30.125 1 97.19 184 LYS B N 1
ATOM 5225 C CA . LYS B 1 184 ? 5.562 37.125 28.703 1 97.19 184 LYS B CA 1
ATOM 5226 C C . LYS B 1 184 ? 4.488 36.125 28.328 1 97.19 184 LYS B C 1
ATOM 5228 O O . LYS B 1 184 ? 3.584 36.438 27.547 1 97.19 184 LYS B O 1
ATOM 5233 N N . ILE B 1 185 ? 4.621 34.938 28.844 1 97.5 185 ILE B N 1
ATOM 5234 C CA . ILE B 1 185 ? 3.625 33.906 28.578 1 97.5 185 ILE B CA 1
ATOM 5235 C C . ILE B 1 185 ? 2.273 34.312 29.141 1 97.5 185 ILE B C 1
ATOM 5237 O O . ILE B 1 185 ? 1.246 34.188 28.469 1 97.5 185 ILE B O 1
ATOM 5241 N N . ALA B 1 186 ? 2.26 34.875 30.297 1 97.81 186 ALA B N 1
ATOM 5242 C CA . ALA B 1 186 ? 1.031 35.375 30.906 1 97.81 186 ALA B CA 1
ATOM 5243 C C . ALA B 1 186 ? 0.427 36.5 30.078 1 97.81 186 ALA B C 1
ATOM 5245 O O . ALA B 1 186 ? -0.792 36.562 29.891 1 97.81 186 ALA B O 1
ATOM 5246 N N . CYS B 1 187 ? 1.281 37.344 29.594 1 97.38 187 CYS B N 1
ATOM 5247 C CA . CYS B 1 187 ? 0.827 38.438 28.75 1 97.38 187 CYS B CA 1
ATOM 5248 C C . CYS B 1 187 ? 0.201 37.906 27.469 1 97.38 187 CYS B C 1
ATOM 5250 O O . CYS B 1 187 ? -0.749 38.5 26.953 1 97.38 187 CYS B O 1
ATOM 5252 N N . CYS B 1 188 ? 0.774 36.906 26.938 1 97.88 188 CYS B N 1
ATOM 5253 C CA . CYS B 1 188 ? 0.193 36.281 25.734 1 97.88 188 CYS B CA 1
ATOM 5254 C C . CYS B 1 188 ? -1.225 35.812 26.016 1 97.88 18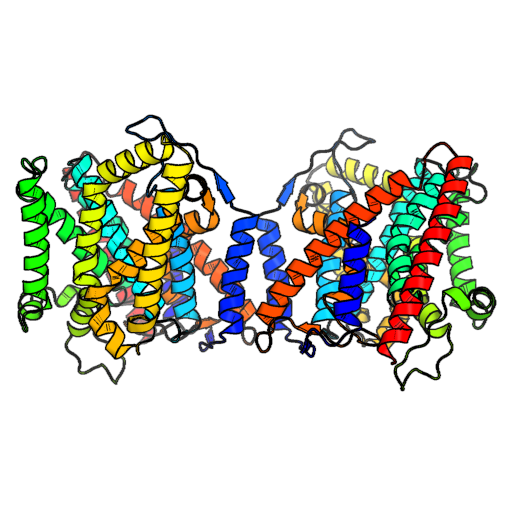8 CYS B C 1
ATOM 5256 O O . CYS B 1 188 ? -2.129 36.031 25.203 1 97.88 188 CYS B O 1
ATOM 5258 N N . PHE B 1 189 ? -1.481 35.125 27.172 1 97.88 189 PHE B N 1
ATOM 5259 C CA . PHE B 1 189 ? -2.818 34.656 27.531 1 97.88 189 PHE B CA 1
ATOM 5260 C C . PHE B 1 189 ? -3.771 35.844 27.672 1 97.88 189 PHE B C 1
ATOM 5262 O O . PHE B 1 189 ? -4.902 35.781 27.188 1 97.88 189 PHE B O 1
ATOM 5269 N N . PHE B 1 190 ? -3.311 36.875 28.266 1 97.5 190 PHE B N 1
ATOM 5270 C CA . PHE B 1 190 ? -4.148 38.031 28.484 1 97.5 190 PHE B CA 1
ATOM 5271 C C . PHE B 1 190 ? -4.492 38.719 27.156 1 97.5 190 PHE B C 1
ATOM 5273 O O . PHE B 1 190 ? -5.617 39.188 26.969 1 97.5 190 PHE B O 1
ATOM 5280 N N . THR B 1 191 ? -3.486 38.781 26.344 1 97.06 191 THR B N 1
ATOM 5281 C CA . THR B 1 191 ? -3.715 39.375 25.016 1 97.06 191 THR B CA 1
ATOM 5282 C C . THR B 1 191 ? -4.77 38.562 24.25 1 97.06 191 THR B C 1
ATOM 5284 O O . THR B 1 191 ? -5.648 39.156 23.609 1 97.06 191 THR B O 1
ATOM 5287 N N . VAL B 1 192 ? -4.711 37.281 24.297 1 97.31 192 VAL B N 1
ATOM 5288 C CA . VAL B 1 192 ? -5.664 36.406 23.594 1 97.31 192 VAL B CA 1
ATOM 5289 C C . VAL B 1 192 ? -7.059 36.594 24.203 1 97.31 192 VAL B C 1
ATOM 5291 O O . VAL B 1 192 ? -8.047 36.688 23.469 1 97.31 192 VAL B O 1
ATOM 5294 N N . ILE B 1 193 ? -7.145 36.625 25.531 1 97.06 193 ILE B N 1
ATOM 5295 C CA . ILE B 1 193 ? -8.422 36.812 26.203 1 97.06 193 ILE B CA 1
ATOM 5296 C C . ILE B 1 193 ? -9.008 38.188 25.797 1 97.06 193 ILE B C 1
ATOM 5298 O O . ILE B 1 193 ? -10.195 38.281 25.484 1 97.06 193 ILE B O 1
ATOM 5302 N N . PHE B 1 194 ? -8.164 39.156 25.703 1 96.62 194 PHE B N 1
ATOM 5303 C CA . PHE B 1 194 ? -8.578 40.5 25.359 1 96.62 194 PHE B CA 1
ATOM 5304 C C . PHE B 1 194 ? -9.094 40.562 23.938 1 96.62 194 PHE B C 1
ATOM 5306 O O . PHE B 1 194 ? -10.141 41.156 23.672 1 96.62 194 PHE B O 1
ATOM 5313 N N . ILE B 1 195 ? -8.516 39.906 23.047 1 96.56 195 ILE B N 1
ATOM 5314 C CA . ILE B 1 195 ? -8.812 40.031 21.625 1 96.56 195 ILE B CA 1
ATOM 5315 C C . ILE B 1 195 ? -10.016 39.156 21.281 1 96.56 195 ILE B C 1
ATOM 5317 O O . ILE B 1 195 ? -10.93 39.594 20.578 1 96.56 195 ILE B O 1
ATOM 5321 N N . TRP B 1 196 ? -10.164 37.906 21.766 1 96.5 196 TRP B N 1
ATOM 5322 C CA . TRP B 1 196 ? -11.156 36.938 21.266 1 96.5 196 TRP B CA 1
ATOM 5323 C C . TRP B 1 196 ? -12.328 36.844 22.234 1 96.5 196 TRP B C 1
ATOM 5325 O O . TRP B 1 196 ? -13.438 36.469 21.828 1 96.5 196 TRP B O 1
ATOM 5335 N N . GLU B 1 197 ? -12.125 37.062 23.516 1 93.06 197 GLU B N 1
ATOM 5336 C CA . GLU B 1 197 ? -13.18 36.781 24.484 1 93.06 197 GLU B CA 1
ATOM 5337 C C . GLU B 1 197 ? -14 38 24.797 1 93.06 197 GLU B C 1
ATOM 5339 O O . GLU B 1 197 ? -15.148 37.906 25.25 1 93.06 197 GLU B O 1
ATOM 5344 N N . ILE B 1 198 ? -13.461 39.219 24.609 1 94.25 198 ILE B N 1
ATOM 5345 C CA . ILE B 1 198 ? -14.219 40.438 24.812 1 94.25 198 ILE B CA 1
ATOM 5346 C C . ILE B 1 198 ? -14.953 40.812 23.516 1 94.25 198 ILE B C 1
ATOM 5348 O O . ILE B 1 198 ? -14.32 41.062 22.484 1 94.25 198 ILE B O 1
ATOM 5352 N N . PRO B 1 199 ? -16.281 40.875 23.594 1 93.5 199 PRO B N 1
ATOM 5353 C CA . PRO B 1 199 ? -17.047 41.125 22.375 1 93.5 199 PRO B CA 1
ATOM 5354 C C . PRO B 1 199 ? -16.734 42.5 21.75 1 93.5 199 PRO B C 1
ATOM 5356 O O . PRO B 1 199 ? -16.578 43.469 22.469 1 93.5 199 PRO B O 1
ATOM 5359 N N . GLY B 1 200 ? -16.469 42.5 20.484 1 93.19 200 GLY B N 1
ATOM 5360 C CA . GLY B 1 200 ? -16.281 43.719 19.75 1 93.19 200 GLY B CA 1
ATOM 5361 C C . GLY B 1 200 ? -14.828 44.062 19.516 1 93.19 200 GLY B C 1
ATOM 5362 O O . GLY B 1 200 ? -14.492 44.75 18.547 1 93.19 200 GLY B O 1
ATOM 5363 N N . VAL B 1 201 ? -13.953 43.656 20.359 1 95.69 201 VAL B N 1
ATOM 5364 C CA . VAL B 1 201 ? -12.539 44.031 20.266 1 95.69 201 VAL B CA 1
ATOM 5365 C C . VAL B 1 201 ? -11.93 43.406 19.016 1 95.69 201 VAL B C 1
ATOM 5367 O O . VAL B 1 201 ? -11.156 44.062 18.312 1 95.69 201 VAL B O 1
ATOM 5370 N N . PHE B 1 202 ? -12.25 42.188 18.766 1 96.38 202 PHE B N 1
ATOM 5371 C CA . PHE B 1 202 ? -11.695 41.469 17.609 1 96.38 202 PHE B CA 1
ATOM 5372 C C . PHE B 1 202 ? -12.016 42.219 16.328 1 96.38 202 PHE B C 1
ATOM 5374 O O . PHE B 1 202 ? -11.133 42.469 15.5 1 96.38 202 PHE B O 1
ATOM 5381 N N . GLU B 1 203 ? -13.227 42.688 16.125 1 94.69 203 GLU B N 1
ATOM 5382 C CA . GLU B 1 203 ? -13.672 43.375 14.922 1 94.69 203 GLU B CA 1
ATOM 5383 C C . GLU B 1 203 ? -12.992 44.719 14.781 1 94.69 203 GLU B C 1
ATOM 5385 O O . GLU B 1 203 ? -12.625 45.125 13.672 1 94.69 203 GLU B O 1
ATOM 5390 N N . ILE B 1 204 ? -12.867 45.344 15.898 1 95.56 204 ILE B N 1
ATOM 5391 C CA . ILE B 1 204 ? -12.25 46.656 15.875 1 95.56 204 ILE B CA 1
ATOM 5392 C C . ILE B 1 204 ? -10.781 46.531 15.492 1 95.56 204 ILE B C 1
ATOM 5394 O O . ILE B 1 204 ? -10.273 47.312 14.68 1 95.56 204 ILE B O 1
ATOM 5398 N N . LEU B 1 205 ? -10.164 45.594 16.047 1 95.25 205 LEU B N 1
ATOM 5399 C CA . LEU B 1 205 ? -8.727 45.438 15.82 1 95.25 205 LEU B CA 1
ATOM 5400 C C . LEU B 1 205 ? -8.453 45 14.391 1 95.25 205 LEU B C 1
ATOM 5402 O O . LEU B 1 205 ? -7.445 45.375 13.797 1 95.25 205 LEU B O 1
ATOM 5406 N N . TRP B 1 206 ? -9.281 44.156 13.828 1 96 206 TRP B N 1
ATOM 5407 C CA . TRP B 1 206 ? -9 43.562 12.523 1 96 206 TRP B CA 1
ATOM 5408 C C . TRP B 1 206 ? -9.727 44.312 11.414 1 96 206 TRP B C 1
ATOM 5410 O O . TRP B 1 206 ? -9.523 44.031 10.227 1 96 206 TRP B O 1
ATOM 5420 N N . ALA B 1 207 ? -10.547 45.312 11.672 1 95.06 207 ALA B N 1
ATOM 5421 C CA . ALA B 1 207 ? -11.312 46.062 10.695 1 95.06 207 ALA B CA 1
ATOM 5422 C C . ALA B 1 207 ? -10.406 46.688 9.633 1 95.06 207 ALA B C 1
ATOM 5424 O O . ALA B 1 207 ? -10.719 46.625 8.438 1 95.06 207 ALA B O 1
ATOM 5425 N N . PRO B 1 208 ? -9.32 47.219 10.023 1 95.06 208 PRO B N 1
ATOM 5426 C CA . PRO B 1 208 ? -8.445 47.812 9.016 1 95.06 208 PRO B CA 1
ATOM 5427 C C . PRO B 1 208 ? -7.871 46.781 8.047 1 95.06 208 PRO B C 1
ATOM 5429 O O . PRO B 1 208 ? -7.449 47.125 6.941 1 95.06 208 PRO B O 1
ATOM 5432 N N . PHE B 1 209 ? -7.832 45.562 8.414 1 95.56 209 PHE B N 1
ATOM 5433 C CA . PHE B 1 209 ? -7.223 44.531 7.598 1 95.56 209 PHE B CA 1
ATOM 5434 C C . PHE B 1 209 ? -8.289 43.719 6.863 1 95.56 209 PHE B C 1
ATOM 5436 O O . PHE B 1 209 ? -8.016 42.625 6.359 1 95.56 209 PHE B O 1
ATOM 5443 N N . THR B 1 210 ? -9.477 44.188 6.781 1 94.75 210 THR B N 1
ATOM 5444 C CA . THR B 1 210 ? -10.586 43.5 6.125 1 94.75 210 THR B CA 1
ATOM 5445 C C . THR B 1 210 ? -10.273 43.281 4.652 1 94.75 210 THR B C 1
ATOM 5447 O O . THR B 1 210 ? -10.695 42.25 4.082 1 94.75 210 THR B O 1
ATOM 5450 N N . PHE B 1 211 ? -9.484 44.094 4.043 1 92.19 211 PHE B N 1
ATOM 5451 C CA . PHE B 1 211 ? -9.133 43.938 2.637 1 92.19 211 PHE B CA 1
ATOM 5452 C C . PHE B 1 211 ? -8.297 42.688 2.416 1 92.19 211 PHE B C 1
ATOM 5454 O O . PHE B 1 211 ? -8.328 42.094 1.335 1 92.19 211 PHE B O 1
ATOM 5461 N N . LEU B 1 212 ? -7.652 42.25 3.441 1 92.62 212 LEU B N 1
ATOM 5462 C CA . LEU B 1 212 ? -6.762 41.094 3.328 1 92.62 212 LEU B CA 1
ATOM 5463 C C . LEU B 1 212 ? -7.441 39.844 3.83 1 92.62 212 LEU B C 1
ATOM 5465 O O . LEU B 1 212 ? -7.328 38.781 3.207 1 92.62 212 LEU B O 1
ATOM 5469 N N . ILE B 1 213 ? -8.148 39.938 4.926 1 94.94 213 ILE B N 1
ATOM 5470 C CA . ILE B 1 213 ? -8.617 38.719 5.605 1 94.94 213 ILE B CA 1
ATOM 5471 C C . ILE B 1 213 ? -10.141 38.625 5.484 1 94.94 213 ILE B C 1
ATOM 5473 O O . ILE B 1 213 ? -10.75 37.719 6.059 1 94.94 213 ILE B O 1
ATOM 5477 N N . GLY B 1 214 ? -10.742 39.5 4.738 1 93.88 214 GLY B N 1
ATOM 5478 C CA . GLY B 1 214 ? -12.172 39.406 4.484 1 93.88 214 GLY B CA 1
ATOM 5479 C C . GLY B 1 214 ? -12.531 38.25 3.568 1 93.88 214 GLY B C 1
ATOM 5480 O O . GLY B 1 214 ? -11.75 37.875 2.686 1 93.88 214 GLY B O 1
ATOM 5481 N N . TYR B 1 215 ? -13.672 37.656 3.873 1 92.94 215 TYR B N 1
ATOM 5482 C CA . TYR B 1 215 ? -14.102 36.5 3.084 1 92.94 215 TYR B CA 1
ATOM 5483 C C . TYR B 1 215 ? -15.586 36.625 2.732 1 92.94 215 TYR B C 1
ATOM 5485 O O . TYR B 1 215 ? -16.422 36.75 3.619 1 92.94 215 TYR B O 1
ATOM 5493 N N . LYS B 1 216 ? -15.859 36.531 1.467 1 89.06 216 LYS B N 1
ATOM 5494 C CA . LYS B 1 216 ? -17.234 36.5 0.979 1 89.06 216 LYS B CA 1
ATOM 5495 C C . LYS B 1 216 ? -17.609 35.094 0.489 1 89.06 216 LYS B C 1
ATOM 5497 O O . LYS B 1 216 ? -17.281 34.719 -0.637 1 89.06 216 LYS B O 1
ATOM 5502 N N . ASN B 1 217 ? -18.281 34.406 1.266 1 87.44 217 ASN B N 1
ATOM 5503 C CA . ASN B 1 217 ? -18.734 33.062 0.904 1 87.44 217 ASN B CA 1
ATOM 5504 C C . ASN B 1 217 ? -19.859 33.125 -0.124 1 87.44 217 ASN B C 1
ATOM 5506 O O . ASN B 1 217 ? -20.906 33.719 0.119 1 87.44 217 ASN B O 1
ATOM 5510 N N . PRO B 1 218 ? -19.641 32.469 -1.22 1 87.62 218 PRO B N 1
ATOM 5511 C CA . PRO B 1 218 ? -20.656 32.531 -2.275 1 87.62 218 PRO B CA 1
ATOM 5512 C C . PRO B 1 218 ? -21.891 31.703 -1.953 1 87.62 218 PRO B C 1
ATOM 5514 O O . PRO B 1 218 ? -22.906 31.812 -2.627 1 87.62 218 PRO B O 1
ATOM 5517 N N . GLU B 1 219 ? -21.844 30.969 -0.971 1 86.38 219 GLU B N 1
ATOM 5518 C CA . GLU B 1 219 ? -23.016 30.172 -0.598 1 86.38 219 GLU B CA 1
ATOM 5519 C C . GLU B 1 219 ? -24.172 31.062 -0.156 1 86.38 219 GLU B C 1
ATOM 5521 O O . GLU B 1 219 ? -24 31.922 0.701 1 86.38 219 GLU B O 1
ATOM 5526 N N . PRO B 1 220 ? -25.266 30.797 -0.652 1 85.5 220 PRO B N 1
ATOM 5527 C CA . PRO B 1 220 ? -26.422 31.656 -0.38 1 85.5 220 PRO B CA 1
ATOM 5528 C C . PRO B 1 220 ? -26.781 31.703 1.103 1 85.5 220 PRO B C 1
ATOM 5530 O O . PRO B 1 220 ? -27.219 32.75 1.602 1 85.5 220 PRO B O 1
ATOM 5533 N N . SER B 1 221 ? -26.547 30.703 1.797 1 83.25 221 SER B N 1
ATOM 5534 C CA . SER B 1 221 ? -26.906 30.641 3.211 1 83.25 221 SER B CA 1
ATOM 5535 C C . SER B 1 221 ? -25.922 31.453 4.062 1 83.25 221 SER B C 1
ATOM 5537 O O . SER B 1 221 ? -26.234 31.812 5.199 1 83.25 221 SER B O 1
ATOM 5539 N N . LYS B 1 222 ? -24.828 31.828 3.516 1 84.75 222 LYS B N 1
ATOM 5540 C CA . LYS B 1 222 ? -23.781 32.5 4.305 1 84.75 222 LYS B CA 1
ATOM 5541 C C . LYS B 1 222 ? -23.438 33.844 3.717 1 84.75 222 LYS B C 1
ATOM 5543 O O . LYS B 1 222 ? -22.469 34.469 4.137 1 84.75 222 LYS B O 1
ATOM 5548 N N . VAL B 1 223 ? -24.203 34.344 2.811 1 82.25 223 VAL B N 1
ATOM 5549 C CA . VAL B 1 223 ? -23.906 35.562 2.094 1 82.25 223 VAL B CA 1
ATOM 5550 C C . VAL B 1 223 ? -24.109 36.781 3.016 1 82.25 223 VAL B C 1
ATOM 5552 O O . VAL B 1 223 ? -23.406 37.781 2.902 1 82.25 223 VAL B O 1
ATOM 5555 N N . ASN B 1 224 ? -24.906 36.594 4.016 1 85.75 224 ASN B N 1
ATOM 5556 C CA . ASN B 1 224 ? -25.25 37.719 4.871 1 85.75 224 ASN B CA 1
ATOM 5557 C C . ASN B 1 224 ? -24.328 37.781 6.09 1 85.75 224 ASN B C 1
ATOM 5559 O O . ASN B 1 224 ? -24.469 38.688 6.918 1 85.75 224 ASN B O 1
ATOM 5563 N N . LEU B 1 225 ? -23.375 37.062 6.148 1 88.69 225 LEU B N 1
ATOM 5564 C CA . LEU B 1 225 ? -22.453 37.094 7.27 1 88.69 225 LEU B CA 1
ATOM 5565 C C . LEU B 1 225 ? -21.391 38.188 7.082 1 88.69 225 LEU B C 1
ATOM 5567 O O . LEU B 1 225 ? -21 38.469 5.953 1 88.69 225 LEU B O 1
ATOM 5571 N N . PRO B 1 226 ? -21.031 38.719 8.211 1 91.81 226 PRO B N 1
ATOM 5572 C CA . PRO B 1 226 ? -19.969 39.719 8.117 1 91.81 226 PRO B CA 1
ATOM 5573 C C . PRO B 1 226 ? -18.688 39.156 7.492 1 91.81 226 PRO B C 1
ATOM 5575 O O . PRO B 1 226 ? -18.391 37.969 7.641 1 91.81 226 PRO B O 1
ATOM 5578 N N . LEU B 1 227 ? -17.922 40 6.852 1 93.44 227 LEU B N 1
ATOM 5579 C CA . LEU B 1 227 ? -16.719 39.625 6.117 1 93.44 227 LEU B CA 1
ATOM 5580 C C . LEU B 1 227 ? -15.688 39.031 7.055 1 93.44 227 LEU B C 1
ATOM 5582 O O . LEU B 1 227 ? -14.875 38.188 6.641 1 93.44 227 LEU B O 1
ATOM 5586 N N . LEU B 1 228 ? -15.695 39.406 8.297 1 95.12 228 LEU B N 1
ATOM 5587 C CA . LEU B 1 228 ? -14.656 38.938 9.227 1 95.12 228 LEU B CA 1
ATOM 5588 C C . LEU B 1 228 ? -15.133 37.75 10.047 1 95.12 228 LEU B C 1
ATOM 5590 O O . LEU B 1 228 ? -14.398 37.25 10.898 1 95.12 228 LEU B O 1
ATOM 5594 N N . HIS B 1 229 ? -16.328 37.281 9.812 1 93.56 229 HIS B N 1
ATOM 5595 C CA . HIS B 1 229 ? -16.906 36.219 10.602 1 93.56 229 HIS B CA 1
ATOM 5596 C C . HIS B 1 229 ? -16.062 34.938 10.516 1 93.56 229 HIS B C 1
ATOM 5598 O O . HIS B 1 229 ? -15.742 34.344 11.547 1 93.56 229 HIS B O 1
ATOM 5604 N N . GLU B 1 230 ? -15.734 34.594 9.328 1 93.75 230 GLU B N 1
ATOM 5605 C CA . GLU B 1 230 ? -14.969 33.344 9.141 1 93.75 230 GLU B CA 1
ATOM 5606 C C . GLU B 1 230 ? -13.602 33.438 9.805 1 93.75 230 GLU B C 1
ATOM 5608 O O . GLU B 1 230 ? -13.125 32.469 10.391 1 93.75 230 GLU B O 1
ATOM 5613 N N . TRP B 1 231 ? -12.961 34.562 9.695 1 96.06 231 TRP B N 1
ATOM 5614 C CA . TRP B 1 231 ? -11.656 34.781 10.32 1 96.06 231 TRP B CA 1
ATOM 5615 C C . TRP B 1 231 ? -11.766 34.688 11.836 1 96.06 231 TRP B C 1
ATOM 5617 O O . TRP B 1 231 ? -10.945 34 12.477 1 96.06 231 TRP B O 1
ATOM 5627 N N . HIS B 1 232 ? -12.789 35.312 12.367 1 95.56 232 HIS B N 1
ATOM 5628 C CA . HIS B 1 232 ? -13.023 35.281 13.812 1 95.56 232 HIS B CA 1
ATOM 5629 C C . HIS B 1 232 ? -13.281 33.844 14.281 1 95.56 232 HIS B C 1
ATOM 5631 O O . HIS B 1 232 ? -12.719 33.406 15.289 1 95.56 232 HIS B O 1
ATOM 5637 N N . PHE B 1 233 ? -14.023 33.156 13.539 1 94.5 233 PHE B N 1
ATOM 5638 C CA . PHE B 1 233 ? -14.398 31.797 13.891 1 94.5 233 PHE B CA 1
ATOM 5639 C C . PHE B 1 233 ? -13.188 30.875 13.82 1 94.5 233 PHE B C 1
ATOM 5641 O O . PHE B 1 233 ? -12.875 30.172 14.781 1 94.5 233 PHE B O 1
ATOM 5648 N N . ARG B 1 234 ? -12.445 30.891 12.75 1 95.56 234 ARG B N 1
ATOM 5649 C CA . ARG B 1 234 ? -11.344 29.969 12.516 1 95.56 234 ARG B CA 1
ATOM 5650 C C . ARG B 1 234 ? -10.172 30.25 13.445 1 95.56 234 ARG B C 1
ATOM 5652 O O . ARG B 1 234 ? -9.586 29.344 14.023 1 95.56 234 ARG B O 1
ATOM 5659 N N . SER B 1 235 ? -9.789 31.453 13.547 1 96.19 235 SER B N 1
ATOM 5660 C CA . SER B 1 235 ? -8.68 31.812 14.43 1 96.19 235 SER B CA 1
ATOM 5661 C C . SER B 1 235 ? -9.055 31.625 15.891 1 96.19 235 SER B C 1
ATOM 5663 O O . SER B 1 235 ? -8.195 31.344 16.734 1 96.19 235 SER B O 1
ATOM 5665 N N . GLY B 1 236 ? -10.336 31.766 16.188 1 96.5 236 GLY B N 1
ATOM 5666 C CA . GLY B 1 236 ? -10.812 31.641 17.562 1 96.5 236 GLY B CA 1
ATOM 5667 C C . GLY B 1 236 ? -10.781 30.219 18.094 1 96.5 236 GLY B C 1
ATOM 5668 O O . GLY B 1 236 ? -10.648 30 19.297 1 96.5 236 GLY B O 1
ATOM 5669 N N . LEU B 1 237 ? -10.859 29.266 17.25 1 97.06 237 LEU B N 1
ATOM 5670 C CA . LEU B 1 237 ? -10.906 27.875 17.641 1 97.06 237 LEU B CA 1
ATOM 5671 C C . LEU B 1 237 ? -9.555 27.406 18.188 1 97.06 237 LEU B C 1
ATOM 5673 O O . LEU B 1 237 ? -9.484 26.484 18.984 1 97.06 237 LEU B O 1
ATOM 5677 N N . ASP B 1 238 ? -8.477 28.016 17.797 1 97.5 238 ASP B N 1
ATOM 5678 C CA . ASP B 1 238 ? -7.148 27.609 18.219 1 97.5 238 ASP B CA 1
ATOM 5679 C C . ASP B 1 238 ? -6.391 28.766 18.875 1 97.5 238 ASP B C 1
ATOM 5681 O O . ASP B 1 238 ? -5.168 28.844 18.766 1 97.5 238 ASP B O 1
ATOM 5685 N N . ARG B 1 239 ? -7.055 29.594 19.547 1 97.44 239 ARG B N 1
ATOM 5686 C CA . ARG B 1 239 ? -6.5 30.844 20.016 1 97.44 239 ARG B CA 1
ATOM 5687 C C . ARG B 1 239 ? -5.527 30.625 21.172 1 97.44 239 ARG B C 1
ATOM 5689 O O . ARG B 1 239 ? -4.602 31.406 21.375 1 97.44 239 ARG B O 1
ATOM 5696 N N . TYR B 1 240 ? -5.598 29.5 21.875 1 98.19 240 TYR B N 1
ATOM 5697 C CA . TYR B 1 240 ? -4.777 29.344 23.078 1 98.19 240 TYR B CA 1
ATOM 5698 C C . TYR B 1 240 ? -3.652 28.344 22.828 1 98.19 240 TYR B C 1
ATOM 5700 O O . TYR B 1 240 ? -2.637 28.359 23.531 1 98.19 240 TYR B O 1
ATOM 5708 N N . ILE B 1 241 ? -3.75 27.469 21.906 1 98.56 241 ILE B N 1
ATOM 5709 C CA . ILE B 1 241 ? -2.936 26.25 21.812 1 98.56 241 ILE B CA 1
ATOM 5710 C C . ILE B 1 241 ? -1.504 26.625 21.422 1 98.56 241 ILE B C 1
ATOM 5712 O O . ILE B 1 241 ? -0.555 25.938 21.797 1 98.56 241 ILE B O 1
ATOM 5716 N N . TRP B 1 242 ? -1.293 27.734 20.641 1 98.44 242 TRP B N 1
ATOM 5717 C CA . TRP B 1 242 ? 0.062 28.141 20.281 1 98.44 242 TRP B CA 1
ATOM 5718 C C . TRP B 1 242 ? 0.863 28.516 21.531 1 98.44 242 TRP B C 1
ATOM 5720 O O . TRP B 1 242 ? 2.076 28.312 21.578 1 98.44 242 TRP B O 1
ATOM 5730 N N . ILE B 1 243 ? 0.233 29.031 22.578 1 98.69 243 ILE B N 1
ATOM 5731 C CA . ILE B 1 243 ? 0.901 29.391 23.828 1 98.69 243 ILE B CA 1
ATOM 5732 C C . ILE B 1 243 ? 1.355 28.125 24.547 1 98.69 243 ILE B C 1
ATOM 5734 O O . ILE B 1 243 ? 2.453 28.078 25.109 1 98.69 243 ILE B O 1
ATOM 5738 N N . ILE B 1 244 ? 0.487 27.109 24.5 1 98.5 244 ILE B N 1
ATOM 5739 C CA . ILE B 1 244 ? 0.854 25.828 25.094 1 98.5 244 ILE B CA 1
ATOM 5740 C C . ILE B 1 244 ? 2.07 25.266 24.375 1 98.5 244 ILE B C 1
ATOM 5742 O O . ILE B 1 244 ? 2.953 24.672 25 1 98.5 244 ILE B O 1
ATOM 5746 N N . GLY B 1 245 ? 2.113 25.453 23.078 1 98.56 245 GLY B N 1
ATOM 5747 C CA . GLY B 1 245 ? 3.299 25.062 22.328 1 98.56 245 GLY B CA 1
ATOM 5748 C C . GLY B 1 245 ? 4.555 25.766 22.781 1 98.56 245 GLY B C 1
ATOM 5749 O O . GLY B 1 245 ? 5.613 25.156 22.922 1 98.56 245 GLY B O 1
ATOM 5750 N N . MET B 1 246 ? 4.457 27.047 23.094 1 98 246 MET B N 1
ATOM 5751 C CA . MET B 1 246 ? 5.578 27.828 23.609 1 98 246 MET B CA 1
ATOM 5752 C C . MET B 1 246 ? 6.059 27.281 24.953 1 98 246 MET B C 1
ATOM 5754 O O . MET B 1 246 ? 7.266 27.172 25.188 1 98 246 MET B O 1
ATOM 5758 N N . ILE B 1 247 ? 5.086 26.953 25.734 1 98.06 247 ILE B N 1
ATOM 5759 C CA . ILE B 1 247 ? 5.402 26.438 27.062 1 98.06 247 ILE B CA 1
ATOM 5760 C C . ILE B 1 247 ? 6.172 25.125 26.938 1 98.06 247 ILE B C 1
ATOM 5762 O O . ILE B 1 247 ? 7.176 24.922 27.625 1 98.06 247 ILE B O 1
ATOM 5766 N N . TYR B 1 248 ? 5.727 24.234 26.094 1 98 248 TYR B N 1
ATOM 5767 C CA . TYR B 1 248 ? 6.418 22.969 25.859 1 98 248 TYR B CA 1
ATOM 5768 C C . TYR B 1 248 ? 7.836 23.219 25.359 1 98 248 TYR B C 1
ATOM 5770 O O . TYR B 1 248 ? 8.766 22.5 25.734 1 98 248 TYR B O 1
ATOM 5778 N N . ALA B 1 249 ? 7.973 24.156 24.469 1 97.38 249 ALA B N 1
ATOM 5779 C CA . ALA B 1 249 ? 9.297 24.469 23.922 1 97.38 249 ALA B CA 1
ATOM 5780 C C . ALA B 1 249 ? 10.219 25.016 25.016 1 97.38 249 ALA B C 1
ATOM 5782 O O . ALA B 1 249 ? 11.398 24.641 25.078 1 97.38 249 ALA B O 1
ATOM 5783 N N . TYR B 1 250 ? 9.719 25.875 25.828 1 96.75 250 TYR B N 1
ATOM 5784 C CA . TYR B 1 250 ? 10.508 26.469 26.891 1 96.75 250 TYR B CA 1
ATOM 5785 C C . TYR B 1 250 ? 11.008 25.391 27.859 1 96.75 250 TYR B C 1
ATOM 5787 O O . TYR B 1 250 ? 12.156 25.438 28.312 1 96.75 250 TYR B O 1
ATOM 5795 N N . PHE B 1 251 ? 10.195 24.422 28.188 1 96.25 251 PHE B N 1
ATOM 5796 C CA . PHE B 1 251 ? 10.547 23.422 29.188 1 96.25 251 PHE B CA 1
ATOM 5797 C C . PHE B 1 251 ? 11.18 22.203 28.516 1 96.25 251 PHE B C 1
ATOM 5799 O O . PHE B 1 251 ? 11.484 21.219 29.188 1 96.25 251 PHE B O 1
ATOM 5806 N N . HIS B 1 252 ? 11.367 22.188 27.266 1 94.62 252 HIS B N 1
ATOM 5807 C CA . HIS B 1 252 ? 11.867 21.062 26.5 1 94.62 252 HIS B CA 1
ATOM 5808 C C . HIS B 1 252 ? 13.188 20.547 27.062 1 94.62 252 HIS B C 1
ATOM 5810 O O . HIS B 1 252 ? 13.336 19.344 27.312 1 94.62 252 HIS B O 1
ATOM 5816 N N . PRO B 1 253 ? 14.188 21.438 27.391 1 92.5 253 PRO B N 1
ATOM 5817 C CA . PRO B 1 253 ? 15.453 20.969 27.953 1 92.5 253 PRO B CA 1
ATOM 5818 C C . PRO B 1 253 ? 15.289 20.312 29.328 1 92.5 253 PRO B C 1
ATOM 5820 O O . PRO B 1 253 ? 15.992 19.359 29.641 1 92.5 253 PRO B O 1
ATOM 5823 N N . ASN B 1 254 ? 14.375 20.859 30.078 1 94.06 254 ASN B N 1
ATOM 5824 C CA . ASN B 1 254 ? 14.117 20.297 31.406 1 94.06 254 ASN B CA 1
ATOM 5825 C C . ASN B 1 254 ? 13.539 18.891 31.312 1 94.06 254 ASN B C 1
ATOM 5827 O O . ASN B 1 254 ? 13.953 17.984 32.062 1 94.06 254 ASN B O 1
ATOM 5831 N N . VAL B 1 255 ? 12.617 18.75 30.422 1 94.5 255 VAL B N 1
ATOM 5832 C CA . VAL B 1 255 ? 11.977 17.453 30.25 1 94.5 255 VAL B CA 1
ATOM 5833 C C . VAL B 1 255 ? 12.984 16.438 29.719 1 94.5 255 VAL B C 1
ATOM 5835 O O . VAL B 1 255 ? 12.984 15.281 30.141 1 94.5 255 VAL B O 1
ATOM 5838 N N . GLU B 1 256 ? 13.812 16.844 28.875 1 92.62 256 GLU B N 1
ATOM 5839 C CA . GLU B 1 256 ? 14.852 15.969 28.344 1 92.62 256 GLU B CA 1
ATOM 5840 C C . GLU B 1 256 ? 15.789 15.492 29.438 1 92.62 256 GLU B C 1
ATOM 5842 O O . GLU B 1 256 ? 16.188 14.32 29.453 1 92.62 256 GLU B O 1
ATOM 5847 N N . ARG B 1 257 ? 16.141 16.391 30.312 1 92.94 257 ARG B N 1
ATOM 5848 C CA . ARG B 1 257 ? 17.016 16.031 31.422 1 92.94 257 ARG B CA 1
ATOM 5849 C C . ARG B 1 257 ? 16.328 15.031 32.344 1 92.94 257 ARG B C 1
ATOM 5851 O O . ARG B 1 257 ? 16.953 14.086 32.844 1 92.94 257 ARG B O 1
ATOM 5858 N N . TRP B 1 258 ? 15.086 15.344 32.562 1 93.25 258 TRP B N 1
ATOM 5859 C CA . TRP B 1 258 ? 14.312 14.43 33.406 1 93.25 258 TRP B CA 1
ATOM 5860 C C . TRP B 1 258 ? 14.211 13.055 32.75 1 93.25 258 TRP B C 1
ATOM 5862 O O . TRP B 1 258 ? 14.266 12.031 33.438 1 93.25 258 TRP B O 1
ATOM 5872 N N . MET B 1 259 ? 14.055 12.977 31.484 1 93.19 259 MET B N 1
ATOM 5873 C CA . MET B 1 259 ? 13.938 11.719 30.75 1 93.19 259 MET B CA 1
ATOM 5874 C C . MET B 1 259 ? 15.258 10.961 30.766 1 93.19 259 MET B C 1
ATOM 5876 O O . MET B 1 259 ? 15.273 9.727 30.844 1 93.19 259 MET B O 1
ATOM 5880 N N . GLU B 1 260 ? 16.281 11.695 30.688 1 91.56 260 GLU B N 1
ATOM 5881 C CA . GLU B 1 260 ? 17.609 11.086 30.781 1 91.56 260 GLU B CA 1
ATOM 5882 C C . GLU B 1 260 ? 17.828 10.422 32.125 1 91.56 260 GLU B C 1
ATOM 5884 O O . GLU B 1 260 ? 18.312 9.289 32.188 1 91.56 260 GLU B O 1
ATOM 5889 N N . LYS B 1 261 ? 17.516 11.156 33.094 1 93.38 261 LYS B N 1
ATOM 5890 C CA . LYS B 1 261 ? 17.641 10.617 34.438 1 93.38 261 LYS B CA 1
ATOM 5891 C C . LYS B 1 261 ? 16.766 9.383 34.625 1 93.38 261 LYS B C 1
ATOM 5893 O O . LYS B 1 261 ? 17.156 8.422 35.312 1 93.38 261 LYS B O 1
ATOM 5898 N N . LEU B 1 262 ? 15.617 9.422 34.094 1 93.5 262 LEU B N 1
ATOM 5899 C CA . LEU B 1 262 ? 14.68 8.305 34.188 1 93.5 262 LEU B CA 1
ATOM 5900 C C . LEU B 1 262 ? 15.234 7.07 33.469 1 93.5 262 LEU B C 1
ATOM 5902 O O . LEU B 1 262 ? 15.141 5.957 34 1 93.5 262 LEU B O 1
ATOM 5906 N N . GLU B 1 263 ? 15.859 7.238 32.312 1 90.75 263 GLU B N 1
ATOM 5907 C CA . GLU B 1 263 ? 16.391 6.129 31.531 1 90.75 263 GLU B CA 1
ATOM 5908 C C . GLU B 1 263 ? 17.609 5.5 32.219 1 90.75 263 GLU B C 1
ATOM 5910 O O . GLU B 1 263 ? 17.906 4.32 32.031 1 90.75 263 GLU B O 1
ATOM 5915 N N . GLU B 1 264 ? 18.219 6.305 33.094 1 90.81 264 GLU B N 1
ATOM 5916 C CA . GLU B 1 264 ? 19.391 5.824 33.812 1 90.81 264 GLU B CA 1
ATOM 5917 C C . GLU B 1 264 ? 19.016 5.199 35.156 1 90.81 264 GLU B C 1
ATOM 5919 O O . GLU B 1 264 ? 19.828 4.539 35.781 1 90.81 264 GLU B O 1
ATOM 5924 N N . SER B 1 265 ? 17.875 5.367 35.5 1 93.62 265 SER B N 1
ATOM 5925 C CA . SER B 1 265 ? 17.438 4.844 36.781 1 93.62 265 SER B CA 1
ATOM 5926 C C . SER B 1 265 ? 17.25 3.332 36.75 1 93.62 265 SER B C 1
ATOM 5928 O O . SER B 1 265 ? 17.375 2.723 35.688 1 93.62 265 SER B O 1
ATOM 5930 N N . GLU B 1 266 ? 16.953 2.742 37.906 1 94.94 266 GLU B N 1
ATOM 5931 C CA . GLU B 1 266 ? 16.734 1.302 38 1 94.94 266 GLU B CA 1
ATOM 5932 C C . GLU B 1 266 ? 15.461 0.888 37.281 1 94.94 266 GLU B C 1
ATOM 5934 O O . GLU B 1 266 ? 14.508 1.665 37.219 1 94.94 266 GLU B O 1
ATOM 5939 N N . ASN B 1 267 ? 15.391 -0.3 36.812 1 93.5 267 ASN B N 1
ATOM 5940 C CA . ASN B 1 267 ? 14.305 -0.799 35.969 1 93.5 267 ASN B CA 1
ATOM 5941 C C . ASN B 1 267 ? 12.961 -0.73 36.688 1 93.5 267 ASN B C 1
ATOM 5943 O O . ASN B 1 267 ? 11.938 -0.401 36.094 1 93.5 267 ASN B O 1
ATOM 5947 N N . LYS B 1 268 ? 12.984 -1.034 37.906 1 94.81 268 LYS B N 1
ATOM 5948 C CA . LYS B 1 268 ? 11.734 -1.008 38.688 1 94.81 268 LYS B CA 1
ATOM 5949 C C . LYS B 1 268 ? 11.172 0.408 38.75 1 94.81 268 LYS B C 1
ATOM 5951 O O . LYS B 1 268 ? 9.969 0.615 38.594 1 94.81 268 LYS B O 1
ATOM 5956 N N . VAL B 1 269 ? 12.094 1.379 39.062 1 94.88 269 VAL B N 1
ATOM 5957 C CA . VAL B 1 269 ? 11.695 2.779 39.156 1 94.88 269 VAL B CA 1
ATOM 5958 C C . VAL B 1 269 ? 11.25 3.283 37.812 1 94.88 269 VAL B C 1
ATOM 5960 O O . VAL B 1 269 ? 10.219 3.953 37.688 1 94.88 269 VAL B O 1
ATOM 5963 N N . LYS B 1 270 ? 11.945 2.941 36.812 1 94.38 270 LYS B N 1
ATOM 5964 C CA . LYS B 1 270 ? 11.664 3.326 35.438 1 94.38 270 LYS B CA 1
ATOM 5965 C C . LYS B 1 270 ? 10.281 2.832 35 1 94.38 270 LYS B C 1
ATOM 5967 O O . LYS B 1 270 ? 9.484 3.6 34.469 1 94.38 270 LYS B O 1
ATOM 5972 N N . LEU B 1 271 ? 9.977 1.572 35.25 1 95.88 271 LEU B N 1
ATOM 5973 C CA . LEU B 1 271 ? 8.719 0.951 34.844 1 95.88 271 LEU B CA 1
ATOM 5974 C C . LEU B 1 271 ? 7.547 1.531 35.625 1 95.88 271 LEU B C 1
ATOM 5976 O O . LEU B 1 271 ? 6.453 1.693 35.062 1 95.88 271 LEU B O 1
ATOM 5980 N N . THR B 1 272 ? 7.812 1.83 36.875 1 96.62 272 THR B N 1
ATOM 5981 C CA . THR B 1 272 ? 6.754 2.393 37.719 1 96.62 272 THR B CA 1
ATOM 5982 C C . THR B 1 272 ? 6.395 3.803 37.25 1 96.62 272 THR B C 1
ATOM 5984 O O . THR B 1 272 ? 5.219 4.137 37.125 1 96.62 272 THR B O 1
ATOM 5987 N N . ILE B 1 273 ? 7.391 4.582 37.031 1 96.62 273 ILE B N 1
ATOM 5988 C CA . ILE B 1 273 ? 7.156 5.961 36.594 1 96.62 273 ILE B CA 1
ATOM 5989 C C . ILE B 1 273 ? 6.523 5.977 35.219 1 96.62 273 ILE B C 1
ATOM 5991 O O . ILE B 1 273 ? 5.535 6.676 34.969 1 96.62 273 ILE B O 1
ATOM 5995 N N . LYS B 1 274 ? 7.055 5.215 34.344 1 96.62 274 LYS B N 1
ATOM 5996 C CA . LYS B 1 274 ? 6.496 5.141 33 1 96.62 274 LYS B CA 1
ATOM 5997 C C . LYS B 1 274 ? 5.074 4.586 33.031 1 96.62 274 LYS B C 1
ATOM 5999 O O . LYS B 1 274 ? 4.199 5.074 32.312 1 96.62 274 LYS B O 1
ATOM 6004 N N . GLY B 1 275 ? 4.863 3.512 33.719 1 97.31 275 GLY B N 1
ATOM 6005 C CA . GLY B 1 275 ? 3.525 2.963 33.875 1 97.31 275 GLY B CA 1
ATOM 6006 C C . GLY B 1 275 ? 2.521 3.975 34.406 1 97.31 275 GLY B C 1
ATOM 6007 O O . GLY B 1 275 ? 1.372 4 33.938 1 97.31 275 GLY B O 1
ATOM 6008 N N . THR B 1 276 ? 2.977 4.789 35.344 1 97.69 276 THR B N 1
ATOM 6009 C CA . THR B 1 276 ? 2.111 5.816 35.906 1 97.69 276 THR B CA 1
ATOM 6010 C C . THR B 1 276 ? 1.792 6.887 34.875 1 97.69 276 THR B C 1
ATOM 6012 O O . THR B 1 276 ? 0.646 7.328 34.75 1 97.69 276 THR B O 1
ATOM 6015 N N . ILE B 1 277 ? 2.771 7.316 34.156 1 97.06 277 ILE B N 1
ATOM 6016 C CA . ILE B 1 277 ? 2.586 8.328 33.125 1 97.06 277 ILE B CA 1
ATOM 6017 C C . ILE B 1 277 ? 1.605 7.812 32.062 1 97.06 277 ILE B C 1
ATOM 6019 O O . ILE B 1 277 ? 0.687 8.531 31.656 1 97.06 277 ILE B O 1
ATOM 6023 N N . VAL B 1 278 ? 1.765 6.57 31.656 1 98.06 278 VAL B N 1
ATOM 6024 C CA . VAL B 1 278 ? 0.905 5.969 30.641 1 98.06 278 VAL B CA 1
ATOM 6025 C C . VAL B 1 278 ? -0.52 5.848 31.172 1 98.06 278 VAL B C 1
ATOM 6027 O O . VAL B 1 278 ? -1.482 6.172 30.469 1 98.06 278 VAL B O 1
ATOM 6030 N N . THR B 1 279 ? -0.663 5.43 32.438 1 98.44 279 THR B N 1
ATOM 6031 C CA . THR B 1 279 ? -1.98 5.242 33.031 1 98.44 279 THR B CA 1
ATOM 6032 C C . THR B 1 279 ? -2.711 6.578 33.156 1 98.44 279 THR B C 1
ATOM 6034 O O . THR B 1 279 ? -3.887 6.684 32.812 1 98.44 279 THR B O 1
ATOM 6037 N N . ILE B 1 280 ? -2.004 7.59 33.594 1 98.31 280 ILE B N 1
ATOM 6038 C CA . ILE B 1 280 ? -2.6 8.914 33.75 1 98.31 280 ILE B CA 1
ATOM 6039 C C . ILE B 1 280 ? -2.971 9.484 32.375 1 98.31 280 ILE B C 1
ATOM 6041 O O . ILE B 1 280 ? -4.043 10.07 32.219 1 98.31 280 ILE B O 1
ATOM 6045 N N . SER B 1 281 ? -2.102 9.359 31.438 1 98.38 281 SER B N 1
ATOM 6046 C CA . SER B 1 281 ? -2.365 9.844 30.094 1 98.38 281 SER B CA 1
ATOM 6047 C C . SER B 1 281 ? -3.572 9.141 29.484 1 98.38 281 SER B C 1
ATOM 6049 O O . SER B 1 281 ? -4.441 9.789 28.891 1 98.38 281 SER B O 1
ATOM 6051 N N . LEU B 1 282 ? -3.615 7.848 29.625 1 98.44 282 LEU B N 1
ATOM 6052 C CA . LEU B 1 282 ? -4.727 7.086 29.062 1 98.44 282 LEU B CA 1
ATOM 6053 C C . LEU B 1 282 ? -6.035 7.453 29.75 1 98.44 282 LEU B C 1
ATOM 6055 O O . LEU B 1 282 ? -7.082 7.539 29.109 1 98.44 282 LEU B O 1
ATOM 6059 N N . MET B 1 283 ? -5.961 7.641 31.047 1 98.56 283 MET B N 1
ATOM 6060 C CA . MET B 1 283 ? -7.148 8.047 31.797 1 98.56 283 MET B CA 1
ATOM 6061 C C . MET B 1 283 ? -7.621 9.43 31.375 1 98.56 283 MET B C 1
ATOM 6063 O O . MET B 1 283 ? -8.812 9.633 31.109 1 98.56 283 MET B O 1
ATOM 6067 N N . ALA B 1 284 ? -6.691 10.391 31.281 1 98.5 284 ALA B N 1
ATOM 6068 C CA . ALA B 1 284 ? -7.023 11.734 30.828 1 98.5 284 ALA B CA 1
ATOM 6069 C C . ALA B 1 284 ? -7.582 11.719 29.406 1 98.5 284 ALA B C 1
ATOM 6071 O O . ALA B 1 284 ? -8.555 12.406 29.109 1 98.5 284 ALA B O 1
ATOM 6072 N N . GLY B 1 285 ? -6.93 10.93 28.547 1 98.5 285 GLY B N 1
ATOM 6073 C CA . GLY B 1 285 ? -7.414 10.781 27.188 1 98.5 285 GLY B CA 1
ATOM 6074 C C . GLY B 1 285 ? -8.805 10.18 27.109 1 98.5 285 GLY B C 1
ATOM 6075 O O . GLY B 1 285 ? -9.641 10.641 26.328 1 98.5 285 GLY B O 1
ATOM 6076 N N . TYR B 1 286 ? -9.031 9.188 27.953 1 98.44 286 TYR B N 1
ATOM 6077 C CA . TYR B 1 286 ? -10.336 8.539 27.953 1 98.44 286 TYR B CA 1
ATOM 6078 C C . TYR B 1 286 ? -11.422 9.484 28.469 1 98.44 286 TYR B C 1
ATOM 6080 O O . TYR B 1 286 ? -12.516 9.531 27.906 1 98.44 286 TYR B O 1
ATOM 6088 N N . LEU B 1 287 ? -11.164 10.203 29.516 1 98.5 287 LEU B N 1
ATOM 6089 C CA . LEU B 1 287 ? -12.125 11.164 30.047 1 98.5 287 LEU B CA 1
ATOM 6090 C C . LEU B 1 287 ? -12.422 12.266 29.031 1 98.5 287 LEU B C 1
ATOM 6092 O O . LEU B 1 287 ? -13.57 12.656 28.859 1 98.5 287 LEU B O 1
ATOM 6096 N N . TRP B 1 288 ? -11.414 12.781 28.375 1 98.62 288 TRP B N 1
ATOM 6097 C CA . TRP B 1 288 ? -11.602 13.789 27.344 1 98.62 288 TRP B CA 1
ATOM 6098 C C . TRP B 1 288 ? -12.422 13.234 26.188 1 98.62 288 TRP B C 1
ATOM 6100 O O . TRP B 1 288 ? -13.281 13.922 25.641 1 98.62 288 TRP B O 1
ATOM 6110 N N . TYR B 1 289 ? -12.148 11.977 25.812 1 98.31 289 TYR B N 1
ATOM 6111 C CA . TYR B 1 289 ? -12.891 11.336 24.734 1 98.31 289 TYR B CA 1
ATOM 6112 C C . TYR B 1 289 ? -14.367 11.211 25.078 1 98.31 289 TYR B C 1
ATOM 6114 O O . TYR B 1 289 ? -15.234 11.562 24.281 1 98.31 289 TYR B O 1
ATOM 6122 N N . GLU B 1 290 ? -14.719 10.773 26.312 1 98.19 290 GLU B N 1
ATOM 6123 C CA . GLU B 1 290 ? -16.094 10.477 26.75 1 98.19 290 GLU B CA 1
ATOM 6124 C C . GLU B 1 290 ? -16.891 11.758 26.969 1 98.19 290 GLU B C 1
ATOM 6126 O O . GLU B 1 290 ? -18.062 11.828 26.609 1 98.19 290 GLU B O 1
ATOM 6131 N N . TYR B 1 291 ? -16.188 12.805 27.391 1 98.19 291 TYR B N 1
ATOM 6132 C CA . TYR B 1 291 ? -16.969 13.953 27.844 1 98.19 291 TYR B CA 1
ATOM 6133 C C . TYR B 1 291 ? -16.875 15.102 26.859 1 98.19 291 TYR B C 1
ATOM 6135 O O . TYR B 1 291 ? -17.703 16.016 26.859 1 98.19 291 TYR B O 1
ATOM 6143 N N . ILE B 1 292 ? -15.883 15.086 25.984 1 98.44 292 ILE B N 1
ATOM 6144 C CA . ILE B 1 292 ? -15.695 16.234 25.109 1 98.44 292 ILE B CA 1
ATOM 6145 C C . ILE B 1 292 ? -15.734 15.789 23.656 1 98.44 292 ILE B C 1
ATOM 6147 O O . ILE B 1 292 ? -16.547 16.281 22.875 1 98.44 292 ILE B O 1
ATOM 6151 N N . TYR B 1 293 ? -14.984 14.805 23.281 1 98.31 293 TYR B N 1
ATOM 6152 C CA . TYR B 1 293 ? -14.836 14.383 21.906 1 98.31 293 TYR B CA 1
ATOM 6153 C C . TYR B 1 293 ? -16.172 13.93 21.328 1 98.31 293 TYR B C 1
ATOM 6155 O O . TYR B 1 293 ? -16.469 14.172 20.156 1 98.31 293 TYR B O 1
ATOM 6163 N N . LYS B 1 294 ? -17 13.281 22.094 1 97.75 294 LYS B N 1
ATOM 6164 C CA . LYS B 1 294 ? -18.234 12.664 21.609 1 97.75 294 LYS B CA 1
ATOM 6165 C C . LYS B 1 294 ? -19.344 13.703 21.469 1 97.75 294 LYS B C 1
ATOM 6167 O O . LYS B 1 294 ? -20.438 13.391 20.984 1 97.75 294 LYS B O 1
ATOM 6172 N N . LEU B 1 295 ? -19.031 14.922 21.812 1 97.81 295 LEU B N 1
ATOM 6173 C CA . LEU B 1 295 ? -20.031 15.969 21.672 1 97.81 295 LEU B CA 1
ATOM 6174 C C . LEU B 1 295 ? -20.297 16.281 20.219 1 97.81 295 LEU B C 1
ATOM 6176 O O . LEU B 1 295 ? -19.484 15.969 19.344 1 97.81 295 LEU B O 1
ATOM 6180 N N . ASP B 1 296 ? -21.422 16.844 19.969 1 97.25 296 ASP B N 1
ATOM 6181 C CA . ASP B 1 296 ? -21.766 17.25 18.625 1 97.25 296 ASP B CA 1
ATOM 6182 C C . ASP B 1 296 ? -20.875 18.406 18.141 1 97.25 296 ASP B C 1
ATOM 6184 O O . ASP B 1 296 ? -20.312 19.141 18.969 1 97.25 296 ASP B O 1
ATOM 6188 N N . LYS B 1 297 ? -20.812 18.609 16.938 1 96.5 297 LYS B N 1
ATOM 6189 C CA . LYS B 1 297 ? -19.891 19.547 16.297 1 96.5 297 LYS B CA 1
ATOM 6190 C C . LYS B 1 297 ? -20.016 20.938 16.906 1 96.5 297 LYS B C 1
ATOM 6192 O O . LYS B 1 297 ? -19 21.547 17.281 1 96.5 297 LYS B O 1
ATOM 6197 N N . LEU B 1 298 ? -21.172 21.5 17.016 1 95.81 298 LEU B N 1
ATOM 6198 C CA . LEU B 1 298 ? -21.406 22.859 17.484 1 95.81 298 LEU B CA 1
ATOM 6199 C C . LEU B 1 298 ? -20.969 23.016 18.938 1 95.81 298 LEU B C 1
ATOM 6201 O O . LEU B 1 298 ? -20.266 23.969 19.281 1 95.81 298 LEU B O 1
ATOM 6205 N N . THR B 1 299 ? -21.281 22.078 19.781 1 97.81 299 THR B N 1
ATOM 6206 C CA . THR B 1 299 ? -20.906 22.125 21.188 1 97.81 299 THR B CA 1
ATOM 6207 C C . THR B 1 299 ? -19.422 21.859 21.359 1 97.81 299 THR B C 1
ATOM 6209 O O . THR B 1 299 ? -18.781 22.484 22.219 1 97.81 299 THR B O 1
ATOM 6212 N N . TYR B 1 300 ? -18.922 20.953 20.594 1 98.19 300 TYR B N 1
ATOM 6213 C CA . TYR B 1 300 ? -17.5 20.656 20.672 1 98.19 300 TYR B CA 1
ATOM 6214 C C . TYR B 1 300 ? -16.672 21.906 20.375 1 98.19 300 TYR B C 1
ATOM 6216 O O . TYR B 1 300 ? -15.672 22.156 21.047 1 98.19 300 TYR B O 1
ATOM 6224 N N . ASN B 1 301 ? -17.062 22.688 19.391 1 97.81 301 ASN B N 1
ATOM 6225 C CA . ASN B 1 301 ? -16.328 23.875 18.984 1 97.81 301 ASN B CA 1
ATOM 6226 C C . ASN B 1 301 ? -16.234 24.891 20.125 1 97.81 301 ASN B C 1
ATOM 6228 O O . ASN B 1 301 ? -15.258 25.656 20.203 1 97.81 301 ASN B O 1
ATOM 6232 N N . LYS B 1 302 ? -17.172 24.844 21.016 1 96.81 302 LYS B N 1
ATOM 6233 C CA . LYS B 1 302 ? -17.172 25.766 22.156 1 96.81 302 LYS B CA 1
ATOM 6234 C C . LYS B 1 302 ? -16.094 25.375 23.172 1 96.81 302 LYS B C 1
ATOM 6236 O O . LYS B 1 302 ? -15.492 26.25 23.797 1 96.81 302 LYS B O 1
ATOM 6241 N N . TYR B 1 303 ? -15.844 24.109 23.266 1 97.81 303 TYR B N 1
ATOM 6242 C CA . TYR B 1 303 ? -14.93 23.625 24.281 1 97.81 303 TYR B CA 1
ATOM 6243 C C . TYR B 1 303 ? -13.539 23.375 23.703 1 97.81 303 TYR B C 1
ATOM 6245 O O . TYR B 1 303 ? -12.562 23.266 24.453 1 97.81 303 TYR B O 1
ATOM 6253 N N . HIS B 1 304 ? -13.422 23.344 22.422 1 98.31 304 HIS B N 1
ATOM 6254 C CA . HIS B 1 304 ? -12.195 22.953 21.734 1 98.31 304 HIS B CA 1
ATOM 6255 C C . HIS B 1 304 ? -11.047 23.891 22.109 1 98.31 304 HIS B C 1
ATOM 6257 O O . HIS B 1 304 ? -9.953 23.422 22.438 1 98.31 304 HIS B O 1
ATOM 6263 N N . PRO B 1 305 ? -11.219 25.219 22.172 1 97.88 305 PRO B N 1
ATOM 6264 C CA . PRO B 1 305 ? -10.086 26.109 22.469 1 97.88 305 PRO B CA 1
ATOM 6265 C C . PRO B 1 305 ? -9.508 25.875 23.859 1 97.88 305 PRO B C 1
ATOM 6267 O O . PRO B 1 305 ? -8.32 26.109 24.078 1 97.88 305 PRO B O 1
ATOM 6270 N N . TYR B 1 306 ? -10.344 25.312 24.703 1 97.69 306 TYR B N 1
ATOM 6271 C CA . TYR B 1 306 ? -9.938 25.188 26.094 1 97.69 306 TYR B CA 1
ATOM 6272 C C . TYR B 1 306 ? -9.445 23.781 26.391 1 97.69 306 TYR B C 1
ATOM 6274 O O . TYR B 1 306 ? -8.812 23.547 27.422 1 97.69 306 TYR B O 1
ATOM 6282 N N . THR B 1 307 ? -9.734 22.828 25.516 1 98.38 307 THR B N 1
ATOM 6283 C CA . THR B 1 307 ? -9.469 21.438 25.875 1 98.38 307 THR B CA 1
ATOM 6284 C C . THR B 1 307 ? -8.539 20.781 24.859 1 98.38 307 THR B C 1
ATOM 6286 O O . THR B 1 307 ? -8.07 19.656 25.078 1 98.38 307 THR B O 1
ATOM 6289 N N . SER B 1 308 ? -8.203 21.438 23.781 1 98.31 308 SER B N 1
ATOM 6290 C CA . SER B 1 308 ? -7.434 20.828 22.703 1 98.31 308 SER B CA 1
ATOM 6291 C C . SER B 1 308 ? -6.047 20.422 23.188 1 98.31 308 SER B C 1
ATOM 6293 O O . SER B 1 308 ? -5.422 19.531 22.609 1 98.31 308 SER B O 1
ATOM 6295 N N . TRP B 1 309 ? -5.535 21.031 24.234 1 98.38 309 TRP B N 1
ATOM 6296 C CA . TRP B 1 309 ? -4.203 20.719 24.75 1 98.38 309 TRP B CA 1
ATOM 6297 C C . TRP B 1 309 ? -4.168 19.344 25.375 1 98.38 309 TRP B C 1
ATOM 6299 O O . TRP B 1 309 ? -3.107 18.719 25.484 1 98.38 309 TRP B O 1
ATOM 6309 N N . ILE B 1 310 ? -5.289 18.75 25.766 1 98.62 310 ILE B N 1
ATOM 6310 C CA . ILE B 1 310 ? -5.352 17.484 26.484 1 98.62 310 ILE B CA 1
ATOM 6311 C C . ILE B 1 310 ? -4.961 16.344 25.562 1 98.62 310 ILE B C 1
ATOM 6313 O O . ILE B 1 310 ? -3.994 15.617 25.828 1 98.62 310 ILE B O 1
ATOM 6317 N N . PRO B 1 311 ? -5.699 16.156 24.438 1 98.62 311 PRO B N 1
ATOM 6318 C CA . PRO B 1 311 ? -5.305 15.047 23.562 1 98.62 311 PRO B CA 1
ATOM 6319 C C . PRO B 1 311 ? -3.898 15.219 23 1 98.62 311 PRO B C 1
ATOM 6321 O O . PRO B 1 311 ? -3.211 14.227 22.75 1 98.62 311 PRO B O 1
ATOM 6324 N N . ILE B 1 312 ? -3.434 16.422 22.797 1 98.75 312 ILE B N 1
ATOM 6325 C CA . ILE B 1 312 ? -2.09 16.672 22.297 1 98.75 312 ILE B CA 1
ATOM 6326 C C . ILE B 1 312 ? -1.056 16.203 23.312 1 98.75 312 ILE B C 1
ATOM 6328 O O . ILE B 1 312 ? -0.101 15.5 22.953 1 98.75 312 ILE B O 1
ATOM 6332 N N . THR B 1 313 ? -1.318 16.547 24.531 1 98.62 313 THR B N 1
ATOM 6333 C CA . THR B 1 313 ? -0.413 16.141 25.609 1 98.62 313 THR B CA 1
ATOM 6334 C C . THR B 1 313 ? -0.415 14.625 25.766 1 98.62 313 THR B C 1
ATOM 6336 O O . THR B 1 313 ? 0.634 14.023 25.984 1 98.62 313 THR B O 1
ATOM 6339 N N . VAL B 1 314 ? -1.57 14.039 25.641 1 98.62 314 VAL B N 1
ATOM 6340 C CA . VAL B 1 314 ? -1.694 12.586 25.734 1 98.62 314 VAL B CA 1
ATOM 6341 C C . VAL B 1 314 ? -0.857 11.93 24.641 1 98.62 314 VAL B C 1
ATOM 6343 O O . VAL B 1 314 ? -0.097 11 24.906 1 98.62 314 VAL B O 1
ATOM 6346 N N . TYR B 1 315 ? -0.981 12.422 23.453 1 98.44 315 TYR B N 1
ATOM 6347 C CA . TYR B 1 315 ? -0.221 11.875 22.344 1 98.44 315 TYR B CA 1
ATOM 6348 C C . TYR B 1 315 ? 1.278 12.016 22.578 1 98.44 315 TYR B C 1
ATOM 6350 O O . TYR B 1 315 ? 2.039 11.07 22.359 1 98.44 315 TYR B O 1
ATOM 6358 N N . ILE B 1 316 ? 1.715 13.156 23.016 1 98.25 316 ILE B N 1
ATOM 6359 C CA . ILE B 1 316 ? 3.133 13.422 23.234 1 98.25 316 ILE B CA 1
ATOM 6360 C C . ILE B 1 316 ? 3.678 12.484 24.297 1 98.25 316 ILE B C 1
ATOM 6362 O O . ILE B 1 316 ? 4.762 11.914 24.156 1 98.25 316 ILE B O 1
ATOM 6366 N N . CYS B 1 317 ? 2.879 12.289 25.344 1 97.69 317 CYS B N 1
ATOM 6367 C CA . CYS B 1 317 ? 3.311 11.43 26.438 1 97.69 317 CYS B CA 1
ATOM 6368 C C . CYS B 1 317 ? 3.42 9.977 25.969 1 97.69 317 CYS B C 1
ATOM 6370 O O . CYS B 1 317 ? 4.418 9.312 26.25 1 97.69 317 CYS B O 1
ATOM 6372 N N . LEU B 1 318 ? 2.48 9.523 25.25 1 97.69 318 LEU B N 1
ATOM 6373 C CA . LEU B 1 318 ? 2.459 8.125 24.828 1 97.69 318 LEU B CA 1
ATOM 6374 C C . LEU B 1 318 ? 3.512 7.867 23.75 1 97.69 318 LEU B C 1
ATOM 6376 O O . LEU B 1 318 ? 4.199 6.844 23.781 1 97.69 318 LEU B O 1
ATOM 6380 N N . ARG B 1 319 ? 3.668 8.766 22.812 1 97.38 319 ARG B N 1
ATOM 6381 C CA . ARG B 1 319 ? 4.598 8.602 21.703 1 97.38 319 ARG B CA 1
ATOM 6382 C C . ARG B 1 319 ? 6.043 8.68 22.188 1 97.38 319 ARG B C 1
ATOM 6384 O O . ARG B 1 319 ? 6.941 8.117 21.547 1 97.38 319 ARG B O 1
ATOM 6391 N N . ASN B 1 320 ? 6.27 9.32 23.328 1 96.81 320 ASN B N 1
ATOM 6392 C CA . ASN B 1 320 ? 7.637 9.523 23.812 1 96.81 320 ASN B CA 1
ATOM 6393 C C . ASN B 1 320 ? 7.906 8.734 25.094 1 96.81 320 ASN B C 1
ATOM 6395 O O . ASN B 1 320 ? 8.859 9.023 25.812 1 96.81 320 ASN B O 1
ATOM 6399 N N . CYS B 1 321 ? 7.078 7.762 25.328 1 95.31 321 CYS B N 1
ATOM 6400 C CA . CYS B 1 321 ? 7.176 7.031 26.578 1 95.31 321 CYS B CA 1
ATOM 6401 C C . CYS B 1 321 ? 8.414 6.141 26.594 1 95.31 321 CYS B C 1
ATOM 6403 O O . CYS B 1 321 ? 9.109 6.055 27.609 1 95.31 321 CYS B O 1
ATOM 6405 N N . THR B 1 322 ? 8.695 5.469 25.516 1 93.81 322 THR B N 1
ATOM 6406 C CA . THR B 1 322 ? 9.836 4.559 25.453 1 93.81 322 THR B CA 1
ATOM 6407 C C . THR B 1 322 ? 10.883 5.062 24.469 1 93.81 322 THR B C 1
ATOM 6409 O O . THR B 1 322 ? 10.562 5.82 23.547 1 93.81 322 THR B O 1
ATOM 6412 N N . GLN B 1 323 ? 12.094 4.652 24.703 1 92.06 323 GLN B N 1
ATOM 6413 C CA . GLN B 1 323 ? 13.203 5.027 23.828 1 92.06 323 GLN B CA 1
ATOM 6414 C C . GLN B 1 323 ? 12.992 4.484 22.406 1 92.06 323 GLN B C 1
ATOM 6416 O O . GLN B 1 323 ? 13.367 5.133 21.438 1 92.06 323 GLN B O 1
ATOM 6421 N N . GLN B 1 324 ? 12.32 3.377 22.328 1 92.5 324 GLN B N 1
ATOM 6422 C CA . GLN B 1 324 ? 12.07 2.764 21.016 1 92.5 324 GLN B CA 1
ATOM 6423 C C . GLN B 1 324 ? 11.117 3.613 20.188 1 92.5 324 GLN B C 1
ATOM 6425 O O . GLN B 1 324 ? 11.328 3.805 19 1 92.5 324 GLN B O 1
ATOM 6430 N N . LEU B 1 325 ? 10.141 4.172 20.797 1 94.94 325 LEU B N 1
ATOM 6431 C CA . LEU B 1 325 ? 9.156 4.992 20.094 1 94.94 325 LEU B CA 1
ATOM 6432 C C . LEU B 1 325 ? 9.75 6.34 19.703 1 94.94 325 LEU B C 1
ATOM 6434 O O . LEU B 1 325 ? 9.406 6.891 18.656 1 94.94 325 LEU B O 1
ATOM 6438 N N . ARG B 1 326 ? 10.648 6.832 20.469 1 94.94 326 ARG B N 1
ATOM 6439 C CA . ARG B 1 326 ? 11.258 8.125 20.188 1 94.94 326 ARG B CA 1
ATOM 6440 C C . ARG B 1 326 ? 12.273 8.023 19.062 1 94.94 326 ARG B C 1
ATOM 6442 O O . ARG B 1 326 ? 12.461 8.977 18.297 1 94.94 326 ARG B O 1
ATOM 6449 N N . SER B 1 327 ? 12.828 6.824 18.906 1 94.56 327 SER B N 1
ATOM 6450 C CA . SER B 1 327 ? 13.945 6.688 17.984 1 94.56 327 SER B CA 1
ATOM 6451 C C . SER B 1 327 ? 13.484 6.102 16.656 1 94.56 327 SER B C 1
ATOM 6453 O O . SER B 1 327 ? 14.297 5.816 15.773 1 94.56 327 SER B O 1
ATOM 6455 N N . THR B 1 328 ? 12.234 5.863 16.5 1 95.81 328 THR B N 1
ATOM 6456 C CA . THR B 1 328 ? 11.727 5.289 15.258 1 95.81 328 THR B CA 1
ATOM 6457 C C . THR B 1 328 ? 10.695 6.211 14.617 1 95.81 328 THR B C 1
ATOM 6459 O O . THR B 1 328 ? 9.969 6.918 15.312 1 95.81 328 THR B O 1
ATOM 6462 N N . SER B 1 329 ? 10.695 6.281 13.32 1 97 329 SER B N 1
ATOM 6463 C CA . SER B 1 329 ? 9.695 7.027 12.57 1 97 329 SER B CA 1
ATOM 6464 C C . SER B 1 329 ? 9.398 6.363 11.227 1 97 329 SER B C 1
ATOM 6466 O O . SER B 1 329 ? 10.172 5.523 10.758 1 97 329 SER B O 1
ATOM 6468 N N . LEU B 1 330 ? 8.336 6.598 10.656 1 97.5 330 LEU B N 1
ATOM 6469 C CA . LEU B 1 330 ? 7.941 6.117 9.336 1 97.5 330 LEU B CA 1
ATOM 6470 C C . LEU B 1 330 ? 8.312 7.125 8.258 1 97.5 330 LEU B C 1
ATOM 6472 O O . LEU B 1 330 ? 7.734 8.211 8.195 1 97.5 330 LEU B O 1
ATOM 6476 N N . ALA B 1 331 ? 9.094 6.77 7.441 1 96.25 331 ALA B N 1
ATOM 6477 C CA . ALA B 1 331 ? 9.68 7.672 6.457 1 96.25 331 ALA B CA 1
ATOM 6478 C C . ALA B 1 331 ? 8.625 8.211 5.5 1 96.25 331 ALA B C 1
ATOM 6480 O O . ALA B 1 331 ? 8.703 9.352 5.051 1 96.25 331 ALA B O 1
ATOM 6481 N N . LEU B 1 332 ? 7.707 7.41 5.113 1 95.94 332 LEU B N 1
ATOM 6482 C CA . LEU B 1 332 ? 6.652 7.855 4.207 1 95.94 332 LEU B CA 1
ATOM 6483 C C . LEU B 1 332 ? 5.871 9.016 4.812 1 95.94 332 LEU B C 1
ATOM 6485 O O . LEU B 1 332 ? 5.602 10.008 4.137 1 95.94 332 LEU B O 1
ATOM 6489 N N . PHE B 1 333 ? 5.527 8.906 6.031 1 97.81 333 PHE B N 1
ATOM 6490 C CA . PHE B 1 333 ? 4.77 9.969 6.691 1 97.81 333 PHE B CA 1
ATOM 6491 C C . PHE B 1 333 ? 5.645 11.188 6.934 1 97.81 333 PHE B C 1
ATOM 6493 O O . PHE B 1 333 ? 5.164 12.32 6.902 1 97.81 333 PHE B O 1
ATOM 6500 N N . VAL B 1 334 ? 6.922 10.945 7.234 1 97.56 334 VAL B N 1
ATOM 6501 C CA . VAL B 1 334 ? 7.852 12.062 7.363 1 97.56 334 VAL B CA 1
ATOM 6502 C C . VAL B 1 334 ? 7.891 12.859 6.062 1 97.56 334 VAL B C 1
ATOM 6504 O O . VAL B 1 334 ? 7.852 14.086 6.078 1 97.56 334 VAL B O 1
ATOM 6507 N N . TRP B 1 335 ? 7.895 12.133 4.992 1 96.25 335 TRP B N 1
ATOM 6508 C CA . TRP B 1 335 ? 7.918 12.758 3.674 1 96.25 335 TRP B CA 1
ATOM 6509 C C . TRP B 1 335 ? 6.637 13.547 3.422 1 96.25 335 TRP B C 1
ATOM 6511 O O . TRP B 1 335 ? 6.68 14.68 2.934 1 96.25 335 TRP B O 1
ATOM 6521 N N . LEU B 1 336 ? 5.566 12.984 3.77 1 97 336 LEU B N 1
ATOM 6522 C CA . LEU B 1 336 ? 4.277 13.648 3.592 1 97 336 LEU B CA 1
ATOM 6523 C C . LEU B 1 336 ? 4.16 14.859 4.508 1 97 336 LEU B C 1
ATOM 6525 O O . LEU B 1 336 ? 3.477 15.828 4.172 1 97 336 LEU B O 1
ATOM 6529 N N . GLY B 1 337 ? 4.789 14.766 5.605 1 97.31 337 GLY B N 1
ATOM 6530 C CA . GLY B 1 337 ? 4.762 15.859 6.562 1 97.31 337 GLY B CA 1
ATOM 6531 C C . GLY B 1 337 ? 5.496 17.094 6.078 1 97.31 337 GLY B C 1
ATOM 6532 O O . GLY B 1 337 ? 5.227 18.203 6.539 1 97.31 337 GLY B O 1
ATOM 6533 N N . LYS B 1 338 ? 6.316 16.906 5.156 1 95.81 338 LYS B N 1
ATOM 6534 C CA . LYS B 1 338 ? 7.121 18.031 4.648 1 95.81 338 LYS B CA 1
ATOM 6535 C C . LYS B 1 338 ? 6.355 18.812 3.594 1 95.81 338 LYS B C 1
ATOM 6537 O O . LYS B 1 338 ? 6.688 19.969 3.318 1 95.81 338 LYS B O 1
ATOM 6542 N N . ILE B 1 339 ? 5.305 18.234 3.045 1 96.88 339 ILE B N 1
ATOM 6543 C CA . ILE B 1 339 ? 4.598 18.922 1.967 1 96.88 339 ILE B CA 1
ATOM 6544 C C . ILE B 1 339 ? 3.178 19.266 2.416 1 96.88 339 ILE B C 1
ATOM 6546 O O . ILE B 1 339 ? 2.242 19.234 1.612 1 96.88 339 ILE B O 1
ATOM 6550 N N . THR B 1 340 ? 2.939 19.516 3.666 1 96.25 340 THR B N 1
ATOM 6551 C CA . THR B 1 340 ? 1.611 19.688 4.238 1 96.25 340 THR B CA 1
ATOM 6552 C C . THR B 1 340 ? 0.944 20.938 3.674 1 96.25 340 THR B C 1
ATOM 6554 O O . THR B 1 340 ? -0.218 20.906 3.266 1 96.25 340 THR B O 1
ATOM 6557 N N . MET B 1 341 ? 1.673 22.094 3.58 1 96 341 MET B N 1
ATOM 6558 C CA . MET B 1 341 ? 1.077 23.328 3.1 1 96 341 MET B CA 1
ATOM 6559 C C . MET B 1 341 ? 0.744 23.234 1.614 1 96 341 MET B C 1
ATOM 6561 O O . MET B 1 341 ? -0.349 23.625 1.193 1 96 341 MET B O 1
ATOM 6565 N N . GLU B 1 342 ? 1.651 22.672 0.855 1 97.25 342 GLU B N 1
ATOM 6566 C CA . GLU B 1 342 ? 1.451 22.531 -0.584 1 97.25 342 GLU B CA 1
ATOM 6567 C C . GLU B 1 342 ? 0.299 21.578 -0.89 1 97.25 342 GLU B C 1
ATOM 6569 O O . GLU B 1 342 ? -0.509 21.844 -1.784 1 97.25 342 GLU B O 1
ATOM 6574 N N . SER B 1 343 ? 0.277 20.484 -0.128 1 97.75 343 SER B N 1
ATOM 6575 C CA . SER B 1 343 ? -0.81 19.547 -0.36 1 97.75 343 SER B CA 1
ATOM 6576 C C . SER B 1 343 ? -2.148 20.109 0.089 1 97.75 343 SER B C 1
ATOM 6578 O O . SER B 1 343 ? -3.182 19.859 -0.532 1 97.75 343 SER B O 1
ATOM 6580 N N . TYR B 1 344 ? -2.125 20.906 1.137 1 97.5 344 TYR B N 1
ATOM 6581 C CA . TYR B 1 344 ? -3.346 21.547 1.623 1 97.5 344 TYR B CA 1
ATOM 6582 C C . TYR B 1 344 ? -3.92 22.484 0.579 1 97.5 344 TYR B C 1
ATOM 6584 O O . TYR B 1 344 ? -5.105 22.422 0.252 1 97.5 344 TYR B O 1
ATOM 6592 N N . ILE B 1 345 ? -3.146 23.297 0.057 1 97.31 345 ILE B N 1
ATOM 6593 C CA . ILE B 1 345 ? -3.621 24.297 -0.896 1 97.31 345 ILE B CA 1
ATOM 6594 C C . ILE B 1 345 ? -3.984 23.625 -2.215 1 97.31 345 ILE B C 1
ATOM 6596 O O . ILE B 1 345 ? -5.031 23.906 -2.799 1 97.31 345 ILE B O 1
ATOM 6600 N N . SER B 1 346 ? -3.148 22.672 -2.639 1 97.31 346 SER B N 1
ATOM 6601 C CA . SER B 1 346 ? -3.344 22.016 -3.922 1 97.31 346 SER B CA 1
ATOM 6602 C C . SER B 1 346 ? -4.637 21.203 -3.934 1 97.31 346 SER B C 1
ATOM 6604 O O . SER B 1 346 ? -5.277 21.062 -4.977 1 97.31 346 SER B O 1
ATOM 6606 N N . GLN B 1 347 ? -5.047 20.688 -2.816 1 97.5 347 GLN B N 1
ATOM 6607 C CA . GLN B 1 347 ? -6.219 19.812 -2.797 1 97.5 347 GLN B CA 1
ATOM 6608 C C . GLN B 1 347 ? -7.465 20.562 -3.266 1 97.5 347 GLN B C 1
ATOM 6610 O O . GLN B 1 347 ? -8.375 19.953 -3.838 1 97.5 347 GLN B O 1
ATOM 6615 N N . PHE B 1 348 ? -7.523 21.875 -3.127 1 95.88 348 PHE B N 1
ATOM 6616 C CA . PHE B 1 348 ? -8.703 22.672 -3.455 1 95.88 348 PHE B CA 1
ATOM 6617 C C . PHE B 1 348 ? -8.969 22.656 -4.957 1 95.88 348 PHE B C 1
ATOM 6619 O O . PHE B 1 348 ? -10.109 22.812 -5.395 1 95.88 348 PHE B O 1
ATOM 6626 N N . HIS B 1 349 ? -7.934 22.438 -5.688 1 95.38 349 HIS B N 1
ATOM 6627 C CA . HIS B 1 349 ? -8.07 22.828 -7.086 1 95.38 349 HIS B CA 1
ATOM 6628 C C . HIS B 1 349 ? -7.746 21.672 -8.023 1 95.38 349 HIS B C 1
ATOM 6630 O O . HIS B 1 349 ? -8.102 21.703 -9.203 1 95.38 349 HIS B O 1
ATOM 6636 N N . ILE B 1 350 ? -6.992 20.656 -7.535 1 95.25 350 ILE B N 1
ATOM 6637 C CA . ILE B 1 350 ? -6.598 19.609 -8.461 1 95.25 350 ILE B CA 1
ATOM 6638 C C . ILE B 1 350 ? -6.992 18.25 -7.887 1 95.25 350 ILE B C 1
ATOM 6640 O O . ILE B 1 350 ? -6.727 17.203 -8.492 1 95.25 350 ILE B O 1
ATOM 6644 N N . TRP B 1 351 ? -7.441 18.188 -6.727 1 95.75 351 TRP B N 1
ATOM 6645 C CA . TRP B 1 351 ? -8.023 17 -6.109 1 95.75 351 TRP B CA 1
ATOM 6646 C C . TRP B 1 351 ? -9.523 17.172 -5.926 1 95.75 351 TRP B C 1
ATOM 6648 O O . TRP B 1 351 ? -10.305 16.312 -6.352 1 95.75 351 TRP B O 1
ATOM 6658 N N . LEU B 1 352 ? -9.859 18.234 -5.324 1 96.81 352 LEU B N 1
ATOM 6659 C CA . LEU B 1 352 ? -11.234 18.719 -5.25 1 96.81 352 LEU B CA 1
ATOM 6660 C C . LEU B 1 352 ? -11.484 19.797 -6.301 1 96.81 352 LEU B C 1
ATOM 6662 O O . LEU B 1 352 ? -10.602 20.125 -7.098 1 96.81 352 LEU B O 1
ATOM 6666 N N . ARG B 1 353 ? -12.758 20.219 -6.289 1 94.38 353 ARG B N 1
ATOM 6667 C CA . ARG B 1 353 ? -13.141 21.234 -7.27 1 94.38 353 ARG B CA 1
ATOM 6668 C C . ARG B 1 353 ? -14.273 22.109 -6.75 1 94.38 353 ARG B C 1
ATOM 6670 O O . ARG B 1 353 ? -15.156 21.625 -6.031 1 94.38 353 ARG B O 1
ATOM 6677 N N . SER B 1 354 ? -14.25 23.391 -7.039 1 90.19 354 SER B N 1
ATOM 6678 C CA . SER B 1 354 ? -15.336 24.312 -6.715 1 90.19 354 SER B CA 1
ATOM 6679 C C . SER B 1 354 ? -15.969 24.891 -7.98 1 90.19 354 SER B C 1
ATOM 6681 O O . SER B 1 354 ? -17.188 24.953 -8.094 1 90.19 354 SER B O 1
ATOM 6683 N N . GLY B 1 355 ? -15.195 25.328 -8.867 1 86.31 355 GLY B N 1
ATOM 6684 C CA . GLY B 1 355 ? -15.672 25.844 -10.141 1 86.31 355 GLY B CA 1
ATOM 6685 C C . GLY B 1 355 ? -15.891 27.344 -10.141 1 86.31 355 GLY B C 1
ATOM 6686 O O . GLY B 1 355 ? -16.094 27.938 -11.195 1 86.31 355 GLY B O 1
ATOM 6687 N N . ILE B 1 356 ? -15.953 27.969 -8.906 1 88 356 ILE B N 1
ATOM 6688 C CA . ILE B 1 356 ? -16.188 29.391 -8.805 1 88 356 ILE B CA 1
ATOM 6689 C C . ILE B 1 356 ? -15.211 30.016 -7.812 1 88 356 ILE B C 1
ATOM 6691 O O . ILE B 1 356 ? -14.727 29.344 -6.902 1 88 356 ILE B O 1
ATOM 6695 N N . PRO B 1 357 ? -14.906 31.266 -8.023 1 89.81 357 PRO B N 1
ATOM 6696 C CA . PRO B 1 357 ? -14.031 31.938 -7.059 1 89.81 357 PRO B CA 1
ATOM 6697 C C . PRO B 1 357 ? -14.609 31.938 -5.641 1 89.81 357 PRO B C 1
ATOM 6699 O O . PRO B 1 357 ? -15.82 32.094 -5.465 1 89.81 357 PRO B O 1
ATOM 6702 N N . ASN B 1 358 ? -13.742 31.688 -4.676 1 91 358 ASN B N 1
ATOM 6703 C CA . ASN B 1 358 ? -14.055 31.719 -3.252 1 91 358 ASN B CA 1
ATOM 6704 C C . ASN B 1 358 ? -15.016 30.594 -2.865 1 91 358 ASN B C 1
ATOM 6706 O O . ASN B 1 358 ? -15.555 30.578 -1.757 1 91 358 ASN B O 1
ATOM 6710 N N . GLY B 1 359 ? -15.281 29.703 -3.775 1 90.69 359 GLY B N 1
ATOM 6711 C CA . GLY B 1 359 ? -16.141 28.578 -3.477 1 90.69 359 GLY B CA 1
ATOM 6712 C C . GLY B 1 359 ? -15.469 27.516 -2.623 1 90.69 359 GLY B C 1
ATOM 6713 O O . GLY B 1 359 ? -14.281 27.234 -2.801 1 90.69 359 GLY B O 1
ATOM 6714 N N . GLN B 1 360 ? -16.234 26.922 -1.682 1 90.31 360 GLN B N 1
ATOM 6715 C CA . GLN B 1 360 ? -15.719 25.766 -0.953 1 90.31 360 GLN B CA 1
ATOM 6716 C C . GLN B 1 360 ? -15.672 24.531 -1.848 1 90.31 360 GLN B C 1
ATOM 6718 O O . GLN B 1 360 ? -16.562 24.312 -2.672 1 90.31 360 GLN B O 1
ATOM 6723 N N . PRO B 1 361 ? -14.602 23.797 -1.774 1 92.19 361 PRO B N 1
ATOM 6724 C CA . PRO B 1 361 ? -14.453 22.641 -2.66 1 92.19 361 PRO B CA 1
ATOM 6725 C C . PRO B 1 361 ? -15.398 21.5 -2.303 1 92.19 361 PRO B C 1
ATOM 6727 O O . PRO B 1 361 ? -15.031 20.609 -1.535 1 92.19 361 PRO B O 1
ATOM 6730 N N . LYS B 1 362 ? -16.531 21.453 -2.932 1 92.75 362 LYS B N 1
ATOM 6731 C CA . LYS B 1 362 ? -17.562 20.469 -2.623 1 92.75 362 LYS B CA 1
ATOM 6732 C C . LYS B 1 362 ? -17.578 19.344 -3.648 1 92.75 362 LYS B C 1
ATOM 6734 O O . LYS B 1 362 ? -18.203 18.297 -3.436 1 92.75 362 LYS B O 1
ATOM 6739 N N . LEU B 1 363 ? -16.844 19.5 -4.75 1 96.12 363 LEU B N 1
ATOM 6740 C CA . LEU B 1 363 ? -16.812 18.516 -5.82 1 96.12 363 LEU B CA 1
ATOM 6741 C C . LEU B 1 363 ? -15.43 17.891 -5.961 1 96.12 363 LEU B C 1
ATOM 6743 O O . LEU B 1 363 ? -14.469 18.375 -5.375 1 96.12 363 LEU B O 1
ATOM 6747 N N . LEU B 1 364 ? -15.406 16.797 -6.664 1 97.38 364 LEU B N 1
ATOM 6748 C CA . LEU B 1 364 ? -14.156 16.094 -6.922 1 97.38 364 LEU B CA 1
ATOM 6749 C C . LEU B 1 364 ? -13.758 16.203 -8.391 1 97.38 364 LEU B C 1
ATOM 6751 O O . LEU B 1 364 ? -14.625 16.203 -9.273 1 97.38 364 LEU B O 1
ATOM 6755 N N . LEU B 1 365 ? -12.5 16.359 -8.68 1 97.12 365 LEU B N 1
ATOM 6756 C CA . LEU B 1 365 ? -11.992 16.281 -10.047 1 97.12 365 LEU B CA 1
ATOM 6757 C C . LEU B 1 365 ? -12.055 14.844 -10.562 1 97.12 365 LEU B C 1
ATOM 6759 O O . LEU B 1 365 ? -11.617 13.914 -9.883 1 97.12 365 LEU B O 1
ATOM 6763 N N . SER B 1 366 ? -12.695 14.594 -11.727 1 96.5 366 SER B N 1
ATOM 6764 C CA . SER B 1 366 ? -12.891 13.242 -12.25 1 96.5 366 SER B CA 1
ATOM 6765 C C . SER B 1 366 ? -12.266 13.086 -13.633 1 96.5 366 SER B C 1
ATOM 6767 O O . SER B 1 366 ? -12.719 13.711 -14.602 1 96.5 366 SER B O 1
ATOM 6769 N N . PHE B 1 367 ? -11.172 12.289 -13.781 1 96.5 367 PHE B N 1
ATOM 6770 C CA . PHE B 1 367 ? -10.555 11.938 -15.055 1 96.5 367 PHE B CA 1
ATOM 6771 C C . PHE B 1 367 ? -11.188 10.672 -15.633 1 96.5 367 PHE B C 1
ATOM 6773 O O . PHE B 1 367 ? -11.25 10.5 -16.859 1 96.5 367 PHE B O 1
ATOM 6780 N N . ILE B 1 368 ? -11.547 9.719 -14.734 1 96.44 368 ILE B N 1
ATOM 6781 C CA . ILE B 1 368 ? -12.172 8.453 -15.117 1 96.44 368 ILE B CA 1
ATOM 6782 C C . ILE B 1 368 ? -13.602 8.406 -14.594 1 96.44 368 ILE B C 1
ATOM 6784 O O . ILE B 1 368 ? -13.828 8.133 -13.406 1 96.44 368 ILE B O 1
ATOM 6788 N N . GLN B 1 369 ? -14.461 8.484 -15.477 1 94.12 369 GLN B N 1
ATOM 6789 C CA . GLN B 1 369 ? -15.875 8.531 -15.094 1 94.12 369 GLN B CA 1
ATOM 6790 C C . GLN B 1 369 ? -16.375 7.145 -14.703 1 94.12 369 GLN B C 1
ATOM 6792 O O . GLN B 1 369 ? -15.945 6.137 -15.266 1 94.12 369 GLN B O 1
ATOM 6797 N N . ASP B 1 370 ? -17.156 6.98 -13.766 1 93.44 370 ASP B N 1
ATOM 6798 C CA . ASP B 1 370 ? -17.859 5.777 -13.336 1 93.44 370 ASP B CA 1
ATOM 6799 C C . ASP B 1 370 ? -16.938 4.852 -12.547 1 93.44 370 ASP B C 1
ATOM 6801 O O . ASP B 1 370 ? -17.344 3.771 -12.117 1 93.44 370 ASP B O 1
ATOM 6805 N N . TYR B 1 371 ? -15.734 5.176 -12.422 1 96.69 371 TYR B N 1
ATOM 6806 C CA . TYR B 1 371 ? -14.773 4.441 -11.609 1 96.69 371 TYR B CA 1
ATOM 6807 C C . TYR B 1 371 ? -14.172 5.332 -10.531 1 96.69 371 TYR B C 1
ATOM 6809 O O . TYR B 1 371 ? -13.023 5.773 -10.648 1 96.69 371 TYR B O 1
ATOM 6817 N N . PRO B 1 372 ? -14.852 5.57 -9.484 1 96.69 372 PRO B N 1
ATOM 6818 C CA . PRO B 1 372 ? -14.453 6.543 -8.461 1 96.69 372 PRO B CA 1
ATOM 6819 C C . PRO B 1 372 ? -13.148 6.172 -7.773 1 96.69 372 PRO B C 1
ATOM 6821 O O . PRO B 1 372 ? -12.344 7.051 -7.441 1 96.69 372 PRO B O 1
ATOM 6824 N N . LEU B 1 373 ? -12.922 4.891 -7.547 1 97.5 373 LEU B N 1
ATOM 6825 C CA . LEU B 1 373 ? -11.703 4.504 -6.844 1 97.5 373 LEU B CA 1
ATOM 6826 C C . LEU B 1 373 ? -10.492 4.609 -7.762 1 97.5 373 LEU B C 1
ATOM 6828 O O . LEU B 1 373 ? -9.414 5.023 -7.324 1 97.5 373 LEU B O 1
ATOM 6832 N N . LEU B 1 374 ? -10.656 4.219 -8.961 1 97.75 374 LEU B N 1
ATOM 6833 C CA . LEU B 1 374 ? -9.562 4.398 -9.914 1 97.75 374 LEU B CA 1
ATOM 6834 C C . LEU B 1 374 ? -9.273 5.879 -10.133 1 97.75 374 LEU B C 1
ATOM 6836 O O . LEU B 1 374 ? -8.109 6.27 -10.281 1 97.75 374 LEU B O 1
ATOM 6840 N N . ASN B 1 375 ? -10.312 6.652 -10.219 1 97.94 375 ASN B N 1
ATOM 6841 C CA . ASN B 1 375 ? -10.141 8.102 -10.297 1 97.94 375 ASN B CA 1
ATOM 6842 C C . ASN B 1 375 ? -9.406 8.648 -9.078 1 97.94 375 ASN B C 1
ATOM 6844 O O . ASN B 1 375 ? -8.508 9.484 -9.203 1 97.94 375 ASN B O 1
ATOM 6848 N N . PHE B 1 376 ? -9.852 8.133 -7.938 1 97.88 376 PHE B N 1
ATOM 6849 C CA . PHE B 1 376 ? -9.188 8.523 -6.695 1 97.88 376 PHE B CA 1
ATOM 6850 C C . PHE B 1 376 ? -7.695 8.234 -6.766 1 97.88 376 PHE B C 1
ATOM 6852 O O . PHE B 1 376 ? -6.879 9.07 -6.383 1 97.88 376 PHE B O 1
ATOM 6859 N N . LEU B 1 377 ? -7.387 7.066 -7.211 1 97.5 377 LEU B N 1
ATOM 6860 C CA . LEU B 1 377 ? -5.992 6.652 -7.301 1 97.5 377 LEU B CA 1
ATOM 6861 C C . LEU B 1 377 ? -5.223 7.543 -8.266 1 97.5 377 LEU B C 1
ATOM 6863 O O . LEU B 1 377 ? -4.141 8.039 -7.934 1 97.5 377 LEU B O 1
ATOM 6867 N N . LEU B 1 378 ? -5.746 7.777 -9.391 1 97.25 378 LEU B N 1
ATOM 6868 C CA . LEU B 1 378 ? -5.074 8.562 -10.422 1 97.25 378 LEU B CA 1
ATOM 6869 C C . LEU B 1 378 ? -4.91 10.008 -9.977 1 97.25 378 LEU B C 1
ATOM 6871 O O . LEU B 1 378 ? -3.809 10.562 -10.047 1 97.25 378 LEU B O 1
ATOM 6875 N N . THR B 1 379 ? -5.934 10.633 -9.523 1 97.44 379 THR B N 1
ATOM 6876 C CA . THR B 1 379 ? -5.883 12.031 -9.109 1 97.44 379 THR B CA 1
ATOM 6877 C C . THR B 1 379 ? -4.969 12.203 -7.902 1 97.44 379 THR B C 1
ATOM 6879 O O . THR B 1 379 ? -4.301 13.227 -7.762 1 97.44 379 THR B O 1
ATOM 6882 N N . THR B 1 380 ? -4.93 11.25 -7.012 1 97.81 380 THR B N 1
ATOM 6883 C CA . THR B 1 380 ? -4.055 11.312 -5.848 1 97.81 380 THR B CA 1
ATOM 6884 C C . THR B 1 380 ? -2.59 11.273 -6.266 1 97.81 380 THR B C 1
ATOM 6886 O O . THR B 1 380 ? -1.768 12.023 -5.727 1 97.81 380 THR B O 1
ATOM 6889 N N . MET B 1 381 ? -2.344 10.445 -7.207 1 96.5 381 MET B N 1
ATOM 6890 C CA . MET B 1 381 ? -0.968 10.359 -7.688 1 96.5 381 MET B CA 1
ATOM 6891 C C . MET B 1 381 ? -0.524 11.68 -8.305 1 96.5 381 MET B C 1
ATOM 6893 O O . MET B 1 381 ? 0.563 12.18 -8 1 96.5 381 MET B O 1
ATOM 6897 N N . ILE B 1 382 ? -1.323 12.211 -9.109 1 97.19 382 ILE B N 1
ATOM 6898 C CA . ILE B 1 382 ? -1.014 13.477 -9.758 1 97.19 382 ILE B CA 1
ATOM 6899 C C . ILE B 1 382 ? -0.925 14.586 -8.719 1 97.19 382 ILE B C 1
ATOM 6901 O O . ILE B 1 382 ? 0.02 15.383 -8.727 1 97.19 382 ILE B O 1
ATOM 6905 N N . PHE B 1 383 ? -1.867 14.594 -7.836 1 97.56 383 PHE B N 1
ATOM 6906 C CA . PHE B 1 383 ? -1.97 15.578 -6.766 1 97.56 383 PHE B CA 1
ATOM 6907 C C . PHE B 1 383 ? -0.715 15.57 -5.902 1 97.56 383 PHE B C 1
ATOM 6909 O O . PHE B 1 383 ? -0.143 16.625 -5.617 1 97.56 383 PHE B O 1
ATOM 6916 N N . LEU B 1 384 ? -0.246 14.422 -5.523 1 96.75 384 LEU B N 1
ATOM 6917 C CA . LEU B 1 384 ? 0.929 14.305 -4.668 1 96.75 384 LEU B CA 1
ATOM 6918 C C . LEU B 1 384 ? 2.195 14.688 -5.422 1 96.75 384 LEU B C 1
ATOM 6920 O O . LEU B 1 384 ? 3.082 15.344 -4.867 1 96.75 384 LEU B O 1
ATOM 6924 N N . LEU B 1 385 ? 2.271 14.32 -6.633 1 96.44 385 LEU B N 1
ATOM 6925 C CA . LEU B 1 385 ? 3.426 14.672 -7.453 1 96.44 385 LEU B CA 1
ATOM 6926 C C . LEU B 1 385 ? 3.531 16.188 -7.617 1 96.44 385 LEU B C 1
ATOM 6928 O O . LEU B 1 385 ? 4.613 16.75 -7.461 1 96.44 385 LEU B O 1
ATOM 6932 N N . ILE B 1 386 ? 2.453 16.766 -7.883 1 97.38 386 ILE B N 1
ATOM 6933 C CA . ILE B 1 386 ? 2.436 18.219 -8.086 1 97.38 386 ILE B CA 1
ATOM 6934 C C . ILE B 1 386 ? 2.74 18.922 -6.766 1 97.38 386 ILE B C 1
ATOM 6936 O O . ILE B 1 386 ? 3.488 19.906 -6.742 1 97.38 386 ILE B O 1
ATOM 6940 N N . SER B 1 387 ? 2.199 18.469 -5.691 1 97.75 387 SER B N 1
ATOM 6941 C CA . SER B 1 387 ? 2.467 19.078 -4.387 1 97.75 387 SER B CA 1
ATOM 6942 C C . SER B 1 387 ? 3.949 19 -4.039 1 97.75 387 SER B C 1
ATOM 6944 O O . SER B 1 387 ? 4.516 19.938 -3.494 1 97.75 387 SER B O 1
ATOM 6946 N N . TYR B 1 388 ? 4.492 17.938 -4.324 1 97 388 TYR B N 1
ATOM 6947 C CA . TYR B 1 388 ? 5.914 17.766 -4.066 1 97 388 TYR B CA 1
ATOM 6948 C C . TYR B 1 388 ? 6.746 18.703 -4.934 1 97 388 TYR B C 1
ATOM 6950 O O . TYR B 1 388 ? 7.711 19.297 -4.457 1 97 388 TYR B O 1
ATOM 6958 N N . ARG B 1 389 ? 6.391 18.797 -6.188 1 96.88 389 ARG B N 1
ATOM 6959 C CA . ARG B 1 389 ? 7.102 19.688 -7.098 1 96.88 389 ARG B CA 1
ATOM 6960 C C . ARG B 1 389 ? 6.961 21.141 -6.656 1 96.88 389 ARG B C 1
ATOM 6962 O O . ARG B 1 389 ? 7.926 21.906 -6.711 1 96.88 389 ARG B O 1
ATOM 6969 N N . VAL B 1 390 ? 5.789 21.484 -6.227 1 97.06 390 VAL B N 1
ATOM 6970 C CA . VAL B 1 390 ? 5.555 22.844 -5.742 1 97.06 390 VAL B CA 1
ATOM 6971 C C . VAL B 1 390 ? 6.426 23.109 -4.516 1 97.06 390 VAL B C 1
ATOM 6973 O O . VAL B 1 390 ? 6.996 24.188 -4.379 1 97.06 390 VAL B O 1
ATOM 6976 N N . PHE B 1 391 ? 6.496 22.141 -3.635 1 96.81 391 PHE B N 1
ATOM 6977 C CA . PHE B 1 391 ? 7.34 22.266 -2.451 1 96.81 391 PHE B CA 1
ATOM 6978 C C . PHE B 1 391 ? 8.789 22.531 -2.844 1 96.81 391 PHE B C 1
ATOM 6980 O O . PHE B 1 391 ? 9.422 23.453 -2.309 1 96.81 391 PHE B O 1
ATOM 6987 N N . LYS B 1 392 ? 9.273 21.812 -3.785 1 96.25 392 LYS B N 1
ATOM 6988 C CA . LYS B 1 392 ? 10.648 21.984 -4.238 1 96.25 392 LYS B CA 1
ATOM 6989 C C . LYS B 1 392 ? 10.844 23.344 -4.898 1 96.25 392 LYS B C 1
ATOM 6991 O O . LYS B 1 392 ? 11.828 24.031 -4.637 1 96.25 392 LYS B O 1
ATOM 6996 N N . LEU B 1 393 ? 9.938 23.703 -5.715 1 95.25 393 LEU B N 1
ATOM 6997 C CA . LEU B 1 393 ? 10.023 24.953 -6.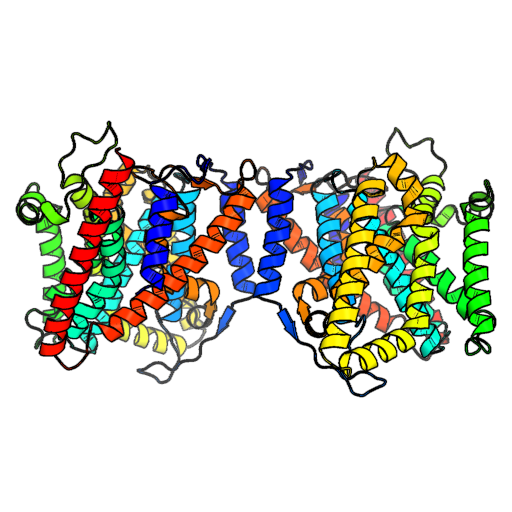438 1 95.25 393 LEU B CA 1
ATOM 6998 C C . LEU B 1 393 ? 9.938 26.141 -5.48 1 95.25 393 LEU B C 1
ATOM 7000 O O . LEU B 1 393 ? 10.648 27.141 -5.652 1 95.25 393 LEU B O 1
ATOM 7004 N N . THR B 1 394 ? 9.047 26.047 -4.488 1 94.5 394 THR B N 1
ATOM 7005 C CA . THR B 1 394 ? 8.914 27.109 -3.492 1 94.5 394 THR B CA 1
ATOM 7006 C C . THR B 1 394 ? 10.227 27.297 -2.734 1 94.5 394 THR B C 1
ATOM 7008 O O . THR B 1 394 ? 10.625 28.438 -2.449 1 94.5 394 THR B O 1
ATOM 7011 N N . ASN B 1 395 ? 10.891 26.25 -2.426 1 93.31 395 ASN B N 1
ATOM 7012 C CA . ASN B 1 395 ? 12.164 26.328 -1.712 1 93.31 395 ASN B CA 1
ATOM 7013 C C . ASN B 1 395 ? 13.266 26.906 -2.594 1 93.31 395 ASN B C 1
ATOM 7015 O O . ASN B 1 395 ? 14.094 27.688 -2.123 1 93.31 395 ASN B O 1
ATOM 7019 N N . ILE B 1 396 ? 13.258 26.547 -3.84 1 92.88 396 ILE B N 1
ATOM 7020 C CA . ILE B 1 396 ? 14.242 27.078 -4.777 1 92.88 396 ILE B CA 1
ATOM 7021 C C . ILE B 1 396 ? 14.039 28.578 -4.945 1 92.88 396 ILE B C 1
ATOM 7023 O O . ILE B 1 396 ? 15.008 29.344 -4.926 1 92.88 396 ILE B O 1
ATOM 7027 N N . LEU B 1 397 ? 12.867 28.984 -5.082 1 90.62 397 LEU B N 1
ATOM 7028 C CA . LEU B 1 397 ? 12.555 30.406 -5.258 1 90.62 397 LEU B CA 1
ATOM 7029 C C . LEU B 1 397 ? 12.844 31.188 -3.98 1 90.62 397 LEU B C 1
ATOM 7031 O O . LEU B 1 397 ? 13.25 32.344 -4.035 1 90.62 397 LEU B O 1
ATOM 7035 N N . LYS B 1 398 ? 12.594 30.547 -2.854 1 91.19 398 LYS B N 1
ATOM 7036 C CA . LYS B 1 398 ? 12.922 31.188 -1.577 1 91.19 398 LYS B CA 1
ATOM 7037 C C . LYS B 1 398 ? 14.406 31.516 -1.498 1 91.19 398 LYS B C 1
ATOM 7039 O O . LYS B 1 398 ? 14.773 32.625 -1.118 1 91.19 398 LYS B O 1
ATOM 7044 N N . GLU B 1 399 ? 15.234 30.594 -1.842 1 88.69 399 GLU B N 1
ATOM 7045 C CA . GLU B 1 399 ? 16.688 30.812 -1.807 1 88.69 399 GLU B CA 1
ATOM 7046 C C . GLU B 1 399 ? 17.109 31.875 -2.812 1 88.69 399 GLU B C 1
ATOM 7048 O O . GLU B 1 399 ? 18.062 32.625 -2.572 1 88.69 399 GLU B O 1
ATOM 7053 N N . ALA B 1 400 ? 16.406 31.969 -3.865 1 85.12 400 ALA B N 1
ATOM 7054 C CA . ALA B 1 400 ? 16.75 32.938 -4.914 1 85.12 400 ALA B CA 1
ATOM 7055 C C . ALA B 1 400 ? 16.297 34.344 -4.539 1 85.12 400 ALA B C 1
ATOM 7057 O O . ALA B 1 400 ? 16.984 35.312 -4.809 1 85.12 400 ALA B O 1
ATOM 7058 N N . PHE B 1 401 ? 15.172 34.469 -3.896 1 86.44 401 PHE B N 1
ATOM 7059 C CA . PHE B 1 401 ? 14.562 35.781 -3.682 1 86.44 401 PHE B CA 1
ATOM 7060 C C . PHE B 1 401 ? 14.914 36.312 -2.305 1 86.44 401 PHE B C 1
ATOM 7062 O O . PHE B 1 401 ? 14.828 37.531 -2.066 1 86.44 401 PHE B O 1
ATOM 7069 N N . ILE B 1 402 ? 15.18 35.469 -1.348 1 86.81 402 ILE B N 1
ATOM 7070 C CA . ILE B 1 402 ? 15.461 35.906 0.008 1 86.81 402 ILE B CA 1
ATOM 7071 C C . ILE B 1 402 ? 16.922 35.625 0.358 1 86.81 402 ILE B C 1
ATOM 7073 O O . ILE B 1 402 ? 17.25 34.562 0.88 1 86.81 402 ILE B O 1
ATOM 7077 N N . PRO B 1 403 ? 17.75 36.719 0.078 1 79.25 403 PRO B N 1
ATOM 7078 C CA . PRO B 1 403 ? 19.156 36.562 0.454 1 79.25 403 PRO B CA 1
ATOM 7079 C C . PRO B 1 403 ? 19.375 36.625 1.963 1 79.25 403 PRO B C 1
ATOM 7081 O O . PRO B 1 403 ? 18.625 37.312 2.664 1 79.25 403 PRO B O 1
ATOM 7084 N N . THR B 1 404 ? 20.281 35.906 2.643 1 73.12 404 THR B N 1
ATOM 7085 C CA . THR B 1 404 ? 20.516 35.844 4.082 1 73.12 404 THR B CA 1
ATOM 7086 C C . THR B 1 404 ? 21.266 37.094 4.57 1 73.12 404 THR B C 1
ATOM 7088 O O . THR B 1 404 ? 21.156 37.469 5.734 1 73.12 404 THR B O 1
ATOM 7091 N N . ARG B 1 405 ? 22.141 37.812 3.93 1 72.5 405 ARG B N 1
ATOM 7092 C CA . ARG B 1 405 ? 23.062 38.781 4.512 1 72.5 405 ARG B CA 1
ATOM 7093 C C . ARG B 1 405 ? 22.875 40.156 3.879 1 72.5 405 ARG B C 1
ATOM 7095 O O . ARG B 1 405 ? 23.406 41.156 4.367 1 72.5 405 ARG B O 1
ATOM 7102 N N . ASP B 1 406 ? 22.016 40.219 2.949 1 75.19 406 ASP B N 1
ATOM 7103 C CA . ASP B 1 406 ? 21.984 41.5 2.238 1 75.19 406 ASP B CA 1
ATOM 7104 C C . ASP B 1 406 ? 20.562 42.062 2.234 1 75.19 406 ASP B C 1
ATOM 7106 O O . ASP B 1 406 ? 19.719 41.656 1.441 1 75.19 406 ASP B O 1
ATOM 7110 N N . ASN B 1 407 ? 20.359 43.094 3.039 1 78.44 407 ASN B N 1
ATOM 7111 C CA . ASN B 1 407 ? 19.047 43.688 3.168 1 78.44 407 ASN B CA 1
ATOM 7112 C C . ASN B 1 407 ? 18.656 44.469 1.91 1 78.44 407 ASN B C 1
ATOM 7114 O O . ASN B 1 407 ? 17.484 44.562 1.568 1 78.44 407 ASN B O 1
ATOM 7118 N N . ASN B 1 408 ? 19.625 45.031 1.303 1 78.44 408 ASN B N 1
ATOM 7119 C CA . ASN B 1 408 ? 19.344 45.781 0.069 1 78.44 408 ASN B CA 1
ATOM 7120 C C . ASN B 1 408 ? 18.859 44.844 -1.034 1 78.44 408 ASN B C 1
ATOM 7122 O O . ASN B 1 408 ? 17.906 45.156 -1.749 1 78.44 408 ASN B O 1
ATOM 7126 N N . ARG B 1 409 ? 19.531 43.812 -1.078 1 82.62 409 ARG B N 1
ATOM 7127 C CA . ARG B 1 409 ? 19.125 42.812 -2.066 1 82.62 409 ARG B CA 1
ATOM 7128 C C . ARG B 1 409 ? 17.75 42.25 -1.738 1 82.62 409 ARG B C 1
ATOM 7130 O O . ARG B 1 409 ? 16.953 41.969 -2.641 1 82.62 409 ARG B O 1
ATOM 7137 N N . LEU B 1 410 ? 17.516 42.125 -0.518 1 82.75 410 LEU B N 1
ATOM 7138 C CA . LEU B 1 410 ? 16.219 41.625 -0.082 1 82.75 410 LEU B CA 1
ATOM 7139 C C . LEU B 1 410 ? 15.109 42.594 -0.515 1 82.75 410 LEU B C 1
ATOM 7141 O O . LEU B 1 410 ? 14.055 42.156 -0.975 1 82.75 410 LEU B O 1
ATOM 7145 N N . CYS B 1 411 ? 15.414 43.812 -0.397 1 80.94 411 CYS B N 1
ATOM 7146 C CA . CYS B 1 411 ? 14.438 44.812 -0.801 1 80.94 411 CYS B CA 1
ATOM 7147 C C . CYS B 1 411 ? 14.219 44.781 -2.309 1 80.94 411 CYS B C 1
ATOM 7149 O O . CYS B 1 411 ? 13.086 44.906 -2.779 1 80.94 411 CYS B O 1
ATOM 7151 N N . GLN B 1 412 ? 15.25 44.719 -3.039 1 82.38 412 GLN B N 1
ATOM 7152 C CA . GLN B 1 412 ? 15.148 44.625 -4.492 1 82.38 412 GLN B CA 1
ATOM 7153 C C . GLN B 1 412 ? 14.367 43.406 -4.918 1 82.38 412 GLN B C 1
ATOM 7155 O O . GLN B 1 412 ? 13.523 43.469 -5.816 1 82.38 412 GLN B O 1
ATOM 7160 N N . ASN B 1 413 ? 14.703 42.406 -4.266 1 83.44 413 ASN B N 1
ATOM 7161 C CA . ASN B 1 413 ? 13.992 41.156 -4.578 1 83.44 413 ASN B CA 1
ATOM 7162 C C . ASN B 1 413 ? 12.516 41.25 -4.211 1 83.44 413 ASN B C 1
ATOM 7164 O O . ASN B 1 413 ? 11.672 40.688 -4.898 1 83.44 413 ASN B O 1
ATOM 7168 N N . PHE B 1 414 ? 12.258 41.938 -3.176 1 80.62 414 PHE B N 1
ATOM 7169 C CA . PHE B 1 414 ? 10.875 42.125 -2.764 1 80.62 414 PHE B CA 1
ATOM 7170 C C . PHE B 1 414 ? 10.102 42.906 -3.822 1 80.62 414 PHE B C 1
ATOM 7172 O O . PHE B 1 414 ? 8.961 42.594 -4.137 1 80.62 414 PHE B O 1
ATOM 7179 N N . ILE B 1 415 ? 10.773 43.844 -4.355 1 81 415 ILE B N 1
ATOM 7180 C CA . ILE B 1 415 ? 10.156 44.656 -5.406 1 81 415 ILE B CA 1
ATOM 7181 C C . ILE B 1 415 ? 9.961 43.781 -6.66 1 81 415 ILE B C 1
ATOM 7183 O O . ILE B 1 415 ? 8.922 43.875 -7.32 1 81 415 ILE B O 1
ATOM 7187 N N . ALA B 1 416 ? 10.859 43 -6.934 1 79.56 416 ALA B N 1
ATOM 7188 C CA . ALA B 1 416 ? 10.75 42.125 -8.078 1 79.56 416 ALA B CA 1
ATOM 7189 C C . ALA B 1 416 ? 9.586 41.125 -7.895 1 79.56 416 ALA B C 1
ATOM 7191 O O . ALA B 1 416 ? 8.859 40.844 -8.844 1 79.56 416 ALA B O 1
ATOM 7192 N N . CYS B 1 417 ? 9.445 40.688 -6.695 1 78.81 417 CYS B N 1
ATOM 7193 C CA . CYS B 1 417 ? 8.352 39.781 -6.391 1 78.81 417 CYS B CA 1
ATOM 7194 C C . CYS B 1 417 ? 7.004 40.469 -6.578 1 78.81 417 CYS B C 1
ATOM 7196 O O . CYS B 1 417 ? 6.078 39.875 -7.141 1 78.81 417 CYS B O 1
ATOM 7198 N N . ILE B 1 418 ? 6.961 41.656 -6.172 1 81.06 418 ILE B N 1
ATOM 7199 C CA . ILE B 1 418 ? 5.723 42.406 -6.32 1 81.06 418 ILE B CA 1
ATOM 7200 C C . ILE B 1 418 ? 5.418 42.625 -7.801 1 81.06 418 ILE B C 1
ATOM 7202 O O . ILE B 1 418 ? 4.27 42.5 -8.227 1 81.06 418 ILE B O 1
ATOM 7206 N N . ALA B 1 419 ? 6.398 42.875 -8.516 1 80.38 419 ALA B N 1
ATOM 7207 C CA . ALA B 1 419 ? 6.227 43.062 -9.953 1 80.38 419 ALA B CA 1
ATOM 7208 C C . ALA B 1 419 ? 5.715 41.781 -10.617 1 80.38 419 ALA B C 1
ATOM 7210 O O . ALA B 1 419 ? 4.828 41.812 -11.469 1 80.38 419 ALA B O 1
ATOM 7211 N N . ILE B 1 420 ? 6.23 40.719 -10.242 1 77.94 420 ILE B N 1
ATOM 7212 C CA . ILE B 1 420 ? 5.812 39.438 -10.789 1 77.94 420 ILE B CA 1
ATOM 7213 C C . ILE B 1 420 ? 4.355 39.188 -10.414 1 77.94 420 ILE B C 1
ATOM 7215 O O . ILE B 1 420 ? 3.562 38.75 -11.25 1 77.94 420 ILE B O 1
ATOM 7219 N N . PHE B 1 421 ? 3.996 39.5 -9.227 1 81.06 421 PHE B N 1
ATOM 7220 C CA . PHE B 1 421 ? 2.631 39.281 -8.758 1 81.06 421 PHE B CA 1
ATOM 7221 C C . PHE B 1 421 ? 1.654 40.188 -9.516 1 81.06 421 PHE B C 1
ATOM 7223 O O . PHE B 1 421 ? 0.552 39.75 -9.859 1 81.06 421 PHE B O 1
ATOM 7230 N N . VAL B 1 422 ? 2.145 41.312 -9.773 1 80.81 422 VAL B N 1
ATOM 7231 C CA . VAL B 1 422 ? 1.304 42.25 -10.516 1 80.81 422 VAL B CA 1
ATOM 7232 C C . VAL B 1 422 ? 1.122 41.781 -11.953 1 80.81 422 VAL B C 1
ATOM 7234 O O . VAL B 1 422 ? 0.017 41.812 -12.492 1 80.81 422 VAL B O 1
ATOM 7237 N N . CYS B 1 423 ? 2.092 41.281 -12.508 1 77.44 423 CYS B N 1
ATOM 7238 C CA . CYS B 1 423 ? 2.016 40.719 -13.859 1 77.44 423 CYS B CA 1
ATOM 7239 C C . CYS B 1 423 ? 1.076 39.531 -13.906 1 77.44 423 CYS B C 1
ATOM 7241 O O . CYS B 1 423 ? 0.277 39.406 -14.836 1 77.44 423 CYS B O 1
ATOM 7243 N N . LEU B 1 424 ? 1.224 38.719 -12.938 1 76.81 424 LEU B N 1
ATOM 7244 C CA . LEU B 1 424 ? 0.359 37.562 -12.875 1 76.81 424 LEU B CA 1
ATOM 7245 C C . LEU B 1 424 ? -1.098 37.969 -12.68 1 76.81 424 LEU B C 1
ATOM 7247 O O . LEU B 1 424 ? -1.999 37.375 -13.266 1 76.81 424 LEU B O 1
ATOM 7251 N N . TYR B 1 425 ? -1.265 38.969 -11.883 1 79.06 425 TYR B N 1
ATOM 7252 C CA . TYR B 1 425 ? -2.613 39.469 -11.641 1 79.06 425 TYR B CA 1
ATOM 7253 C C . TYR B 1 425 ? -3.223 40.031 -12.914 1 79.06 425 TYR B C 1
ATOM 7255 O O . TYR B 1 425 ? -4.387 39.75 -13.227 1 79.06 425 TYR B O 1
ATOM 7263 N N . CYS B 1 426 ? -2.473 40.719 -13.57 1 77.81 426 CYS B N 1
ATOM 7264 C CA . CYS B 1 426 ? -2.939 41.281 -14.828 1 77.81 426 CYS B CA 1
ATOM 7265 C C . CYS B 1 426 ? -3.252 40.188 -15.836 1 77.81 426 CYS B C 1
ATOM 7267 O O . CYS B 1 426 ? -4.266 40.219 -16.531 1 77.81 426 CYS B O 1
ATOM 7269 N N . GLY B 1 427 ? -2.414 39.25 -15.93 1 75.19 427 GLY B N 1
ATOM 7270 C CA . GLY B 1 427 ? -2.66 38.125 -16.812 1 75.19 427 GLY B CA 1
ATOM 7271 C C . GLY B 1 427 ? -3.92 37.344 -16.453 1 75.19 427 GLY B C 1
ATOM 7272 O O . GLY B 1 427 ? -4.695 36.969 -17.344 1 75.19 427 GLY B O 1
ATOM 7273 N N . SER B 1 428 ? -4.078 37.125 -15.219 1 75.25 428 SER B N 1
ATOM 7274 C CA . SER B 1 428 ? -5.254 36.406 -14.75 1 75.25 428 SER B CA 1
ATOM 7275 C C . SER B 1 428 ? -6.531 37.188 -15.016 1 75.25 428 SER B C 1
ATOM 7277 O O . SER B 1 428 ? -7.559 36.625 -15.391 1 75.25 428 SER B O 1
ATOM 7279 N N . SER B 1 429 ? -6.43 38.469 -14.812 1 77.56 429 SER B N 1
ATOM 7280 C CA . SER B 1 429 ? -7.582 39.344 -15.07 1 77.56 429 SER B CA 1
ATOM 7281 C C . SER B 1 429 ? -7.98 39.312 -16.531 1 77.56 429 SER B C 1
ATOM 7283 O O . SER B 1 429 ? -9.172 39.312 -16.859 1 77.56 429 SER B O 1
ATOM 7285 N N . ILE B 1 430 ? -7.035 39.125 -17.312 1 73.31 430 ILE B N 1
ATOM 7286 C CA . ILE B 1 430 ? -7.285 39.031 -18.75 1 73.31 430 ILE B CA 1
ATOM 7287 C C . ILE B 1 430 ? -7.949 37.688 -19.078 1 73.31 430 ILE B C 1
ATOM 7289 O O . ILE B 1 430 ? -8.906 37.625 -19.844 1 73.31 430 I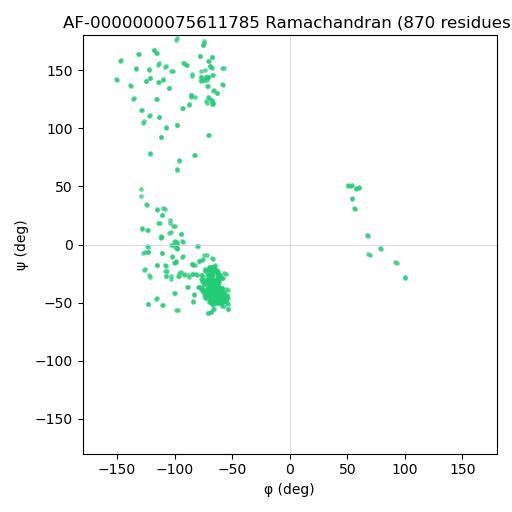LE B O 1
ATOM 7293 N N . LEU B 1 431 ? -7.496 36.625 -18.531 1 70.38 431 LEU B N 1
ATOM 7294 C CA . LEU B 1 431 ? -8.039 35.312 -18.766 1 70.38 431 LEU B CA 1
ATOM 7295 C C . LEU B 1 431 ? -9.477 35.219 -18.281 1 70.38 431 LEU B C 1
ATOM 7297 O O . LEU B 1 431 ? -10.312 34.562 -18.922 1 70.38 431 LEU B O 1
ATOM 7301 N N . GLN B 1 432 ? -9.781 35.781 -17.141 1 70.56 432 GLN B N 1
ATOM 7302 C CA . GLN B 1 432 ? -11.125 35.75 -16.578 1 70.56 432 GLN B CA 1
ATOM 7303 C C . GLN B 1 432 ? -12.094 36.531 -17.453 1 70.56 432 GLN B C 1
ATOM 7305 O O . GLN B 1 432 ? -13.273 36.188 -17.547 1 70.56 432 GLN B O 1
ATOM 7310 N N . LYS B 1 433 ? -11.617 37.531 -18.047 1 65.44 433 LYS B N 1
ATOM 7311 C CA . LYS B 1 433 ? -12.461 38.344 -18.922 1 65.44 433 LYS B CA 1
ATOM 7312 C C . LYS B 1 433 ? -12.695 37.625 -20.25 1 65.44 433 LYS B C 1
ATOM 7314 O O . LYS B 1 433 ? -13.75 37.812 -20.875 1 65.44 433 LYS B O 1
ATOM 7319 N N . ILE B 1 434 ? -11.781 36.875 -20.641 1 58.12 434 ILE B N 1
ATOM 7320 C CA . ILE B 1 434 ? -11.953 36.125 -21.891 1 58.12 434 ILE B CA 1
ATOM 7321 C C . ILE B 1 434 ? -13.008 35.031 -21.703 1 58.12 434 ILE B C 1
ATOM 7323 O O . ILE B 1 434 ? -13.766 34.75 -22.641 1 58.12 434 ILE B O 1
ATOM 7327 N N . ARG B 1 435 ? -13.117 34.219 -20.672 1 56.25 435 ARG B N 1
ATOM 7328 C CA . ARG B 1 435 ? -14.094 33.156 -20.438 1 56.25 435 ARG B CA 1
ATOM 7329 C C . ARG B 1 435 ? -15.5 33.75 -20.344 1 56.25 435 ARG B C 1
ATOM 7331 O O . ARG B 1 435 ? -16.484 33.031 -20.594 1 56.25 435 ARG B O 1
ATOM 7338 N N . ILE B 1 436 ? -15.648 34.906 -19.719 1 46 436 ILE B N 1
ATOM 7339 C CA . ILE B 1 436 ? -16.969 35.531 -19.672 1 46 436 ILE B CA 1
ATOM 7340 C C . ILE B 1 436 ? -17.438 35.875 -21.078 1 46 436 ILE B C 1
ATOM 7342 O O . ILE B 1 436 ? -18.641 35.906 -21.359 1 46 436 ILE B O 1
ATOM 7346 N N . VAL B 1 437 ? -16.531 36 -22 1 38.09 437 VAL B N 1
ATOM 7347 C CA . VAL B 1 437 ? -17.062 36.219 -23.344 1 38.09 437 VAL B CA 1
ATOM 7348 C C . VAL B 1 437 ? -17.281 34.875 -24.047 1 38.09 437 VAL B C 1
ATOM 7350 O O . VAL B 1 437 ? -16.422 34 -23.984 1 38.09 437 VAL B O 1
#

Secondary structure (DSSP, 8-state):
-HHHHHHHHHHHHHHHSSSSEEEE----HHHHHHHHHHHHHHHHHHHEEE--PPPTTTSS---TT-HHHHHHHHHHHHHHHHHHHHHT-GGGHHHHHHHHHHHHHHHHHHHHHHHHHH----HHHHHHHHHHHHHHHHHHHHHHT--GGGGTHHHHHHHHHHHHHHHHHTTGGGTTSHHHHHHHHHHHHHHHIIIIISTTHHHHHHGGGHHHH-----SGGGTTS-TTHHHHHHHHHTTTHHHHHHHHHHTHHHHHHHHHHHHHS-HHHHHHHHHHHHHHHHHHHHHHIIIIITS-HHHHHHHHHHHTHHHHHHHHHHHTSSHHHHTEEEHHHHHHHHTHHHHHHHIIIIIEE--STT----EEEESSTT-HHHHHHHHHHHHHHHHHHHHHHHHHHHHHH--SS-HHHHHHHHHHHHHHHHHHHHHHHHHHHHHH-/-HHHHHHHHHHHHHHHSSSSEEEE----HHHHHHHHHHHHHHHHHHHEEE--PPPTTTSS---TT-HHHHHHHHHHHHHHHHHHHHHT-GGGHHHHHHHHHHHHHHHHHHHHHHHHHH----HHHHHHHHHHHHHHHHHHHHHHT--GGGGTHHHHHHHHHHHHHHHHHTTGGGTTSHHHHHHHHHHHHHHHIIIIISTTHHHHHHGGGHHHH-----SGGGTTS-TTHHHHHHHHHTTTHHHHHHHHHHTHHHHHHHHHHHHHS-HHHHHHHHHHHHHHHHHHHHHHIIIIITS-HHHHHHHHHHHTHHHHHHHHHHHTSSHHHHTEEEHHHHHHHHTHHHHHHHIIIIIEE--STT----EEEESSTT-HHHHHHHHHHHHHHHHHHHHHHHHHHHHHH--SS-HHHHHHHHHHHHHHHHHHHHHHHHHHHHHH-

Radius of gyration: 33.98 Å; Cα contacts (8 Å, |Δi|>4): 1022; chains: 2; bounding box: 57×96×75 Å

Organism: Setaria italica (NCBI:txid4555)

Solvent-accessible surface area (backbone atoms only — not comparable to full-atom values): 45860 Å² total; per-residue (Å²): 107,67,67,56,50,53,51,52,49,50,36,43,45,55,19,66,39,78,83,54,49,71,41,78,60,63,69,52,72,44,61,54,52,34,54,53,51,50,49,52,53,53,34,56,77,72,26,64,43,80,58,80,59,55,30,94,82,76,64,43,58,64,43,74,88,32,68,61,50,52,25,24,52,44,11,58,47,44,52,53,50,50,48,34,62,61,26,59,41,69,89,50,45,65,59,47,53,47,45,53,39,47,53,41,19,45,47,19,22,51,53,41,44,46,42,69,70,67,64,62,82,49,67,49,60,50,49,52,55,50,44,73,54,37,48,68,56,51,52,48,21,45,61,57,58,32,45,55,42,74,50,44,66,38,59,45,52,51,50,52,46,48,52,51,49,50,57,53,57,57,69,46,88,46,62,82,40,66,69,51,45,52,50,46,54,51,47,51,54,49,49,45,46,51,37,71,68,38,86,65,43,42,57,63,71,45,52,86,45,38,88,58,46,28,44,73,45,70,49,78,93,48,54,84,52,61,42,52,47,62,48,53,54,60,49,51,45,47,59,49,39,29,58,55,15,31,51,51,36,70,44,40,66,58,50,49,51,52,50,49,53,44,73,69,42,56,67,69,60,35,51,50,53,50,51,48,52,49,50,51,32,51,50,52,42,48,51,44,41,71,71,41,59,70,44,56,71,76,63,30,58,73,46,37,40,81,47,51,63,53,59,53,50,30,50,52,50,62,50,54,61,44,69,68,50,34,28,38,40,39,49,60,29,28,54,46,23,72,32,44,69,40,42,57,61,46,36,47,27,55,44,20,19,49,59,50,61,46,43,71,53,70,30,27,55,32,89,41,81,94,25,65,54,46,23,48,52,52,39,48,52,52,42,52,53,50,18,49,50,49,45,53,50,53,53,53,49,43,62,70,44,51,46,84,85,39,69,67,57,29,49,53,33,48,51,50,50,50,49,50,49,49,50,46,34,53,52,30,55,50,53,57,55,50,68,76,94,108,69,67,57,51,51,52,52,49,49,36,43,46,55,20,66,41,77,82,54,49,70,41,77,59,62,70,50,72,42,60,54,50,34,55,54,51,50,49,51,51,52,34,56,76,73,26,62,42,81,60,79,60,54,31,94,81,75,64,44,58,63,42,76,88,31,69,61,50,53,25,24,52,45,10,59,48,44,52,53,49,51,48,35,61,61,25,60,42,70,88,48,45,66,60,47,52,47,47,53,39,49,53,41,19,46,47,19,21,52,53,40,44,46,43,69,71,65,64,62,84,49,68,48,58,51,50,53,57,50,44,73,52,37,49,69,55,52,52,48,22,46,61,57,57,32,45,56,42,73,49,45,67,38,59,45,52,50,51,53,47,48,51,51,49,50,57,53,58,57,68,47,88,45,60,82,39,65,68,52,45,53,48,46,52,51,47,51,54,50,50,43,45,50,38,72,69,36,86,64,43,43,57,62,70,45,52,83,47,39,90,58,49,28,44,73,44,70,49,78,91,48,55,84,52,59,41,52,50,64,49,53,53,60,48,52,44,47,59,48,39,31,56,56,14,32,52,53,37,70,44,41,67,56,50,48,51,52,50,50,53,43,72,68,42,55,68,69,59,36,51,51,52,49,51,47,52,50,51,50,33,50,50,53,41,48,52,44,42,70,70,42,60,70,45,54,70,75,63,31,57,71,46,36,40,80,46,50,62,53,59,53,50,28,49,54,49,61,51,54,64,45,68,68,50,33,29,39,41,38,48,60,30,28,56,46,23,72,31,45,68,39,41,58,60,45,36,47,28,55,43,21,18,47,59,49,63,46,42,72,54,71,30,28,54,32,90,41,82,96,25,66,55,45,22,50,53,52,40,49,53,52,42,51,53,49,19,48,50,49,45,52,50,52,53,54,48,43,61,70,43,53,44,85,85,39,67,66,56,29,51,52,33,48,51,51,51,51,51,50,50,49,50,46,35,53,52,29,53,49,54,57,54,51,70,76,96

Foldseek 3Di:
DVVVVVLLVVLCCQFQHPPFDWFFAADDPVVLVVVLVVVVVVLVVPFKDFFFQADPPPRGRLLQPHLQVVLLLLQSLLVNLLSCQRRVVVVCVLVNLLSLLSVLLVLLQVLLLCCLVVVDLDVLVVVLVLLQLPVVLLLNCLQAVAASCLLVSSVLSVVLSVLSSVLCVVVVVCSVPPVSVVVSLVVLVVVLCQQQVDPPNVCVVCVVVCVRNFAQEPDPVCRPDGRCVSVSLVNVLNSNSSSVSSVCNVCVVVVSVVVVVLVPDDPVSNCVVLVVLLVVLVVLVVVCCVPAVPDDDVRNSVCNNPCSVNPVVSCSSVQSSDSRSSRMHRVNSSVSSLLSSLLSVLCDRQAFYANHHSYGRRIGGAPDPPDVVVRNVVSVVVSVVSSVVVSVVSVVVSCVLRPDPDVVSNVVSVVVSVVVSVVSSVVSVVVVVVVVD/DVVVVVLLVVLCCQFQHPPFPWFFAADDPVVLVVVLVVVVVVLVVPFKDFFFQADPPPRGRLLQPHLQVVLLLLQSLLVNLLSCQRRVVVVCVLVNLLSLLSVLLCLLQVLLLCCLVVVDLDVLVVVLVLLQLPVVLLLNCLQAVAASCLLVSSVLSVVLSVLSSVLCVVVVVCSVPPVSVVVSLVVLVVVLCQQQVDPPNVCVVCVVVLVRNFAQEPDPVCRPPGRCVSVSLVNNLNSNSSSVSSVCNVCVVVVSVVVVVLVPDDPVSNCVVLVVLLVVLVVLVVVCCVPAVPDDDVRNSVCNNPCSVNPVVSCSSVQSSDSRSSRMHRVNSSVSSLLSSLLSVLCDRQAFYANHHSYGRRIGGAPDPPDVVVRNVVSVVVSVVSSVVVSVVSVVVSCVLRPDPDVVSNVVSVVVVVVVSVVSSVVSVVVVVVVVD

Sequence (874 aa):
MSEFGIILVYFYICDRTSIFAESKKSYNRDMFLFLYILLIIASTLTSLKKHHEPSAISRKSILYLNRHQTDEWRGWMQVLFLMYHYFAASEIYNAIRVFIACYVWMTGFGNFSYYYKKKDFSIARFAQMMWRVNFFAALCCIVLDNDYMLYYISPMHTLYTLMVYGSLFLFNKYNEISSVIAIKIACCFFTVIFIWEIPGVFEILWAPFTFLIGYKNPEPSKVNLPLLHEWHFRSGLDRYIWIIGMIYAYFHPNVERWMEKLEESENKVKLTIKGTIVTISLMAGYLWYEYIYKLDKLTYNKYHPYTSWIPITVYICLRNCTQQLRSTSLALFVWLGKITMESYISQFHIWLRSGIPNGQPKLLLSFIQDYPLLNFLLTTMIFLLISYRVFKLTNILKEAFIPTRDNNRLCQNFIACIAIFVCLYCGSSILQKIRIVMSEFGIILVYFYICDRTSIFAESKKSYNRDMFLFLYILLIIASTLTSLKKHHEPSAISRKSILYLNRHQTDEWRGWMQVLFLMYHYFAASEIYNAIRVFIACYVWMTGFGNFSYYYKKKDFSIARFAQMMWRVNFFAALCCIVLDNDYMLYYISPMHTLYTLMVYGSLFLFNKYNEISSVIAIKIACCFFTVIFIWEIPGVFEILWAPFTFLIGYKNPEPSKVNLPLLHEWHFRSGLDRYIWIIGMIYAYFHPNVERWMEKLEESENKVKLTIKGTIVTISLMAGYLWYEYIYKLDKLTYNKYHPYTSWIPITVYICLRNCTQQLRSTSLALFVWLGKITMESYISQFHIWLRSGIPNGQPKLLLSFIQDYPLLNFLLTTMIFLLISYRVFKLTNILKEAFIPTRDNNRLCQNFIACIAIFVCLYCGSSILQKIRIV

pLDDT: mean 92.73, std 8.11, range [37.62, 98.75]